Protein 7JPJ (pdb70)

Solvent-accessible surface area: 30310 Å² total

Nearest PDB structures (foldseek):
  7jpj-assembly1_A  TM=1.002E+00  e=7.961E-98  Phaeodactylum tricornutum CCAP 1055/1
  7jpj-assembly1_B  TM=9.972E-01  e=3.267E-89  Phaeodactylum tricornutum CCAP 1055/1
  1knw-assembly1_A  TM=9.071E-01  e=9.488E-40  Escherichia coli
  4xg1-assembly2_C  TM=8.681E-01  e=7.369E-31  Psychromonas ingrahamii 37
  4xg1-assembly1_B  TM=8.598E-01  e=3.328E-30  Psychromonas ingrahamii 37

CATH classification: 3.20.20.10

B-factor: mean 23.47, std 7.59, range [12.26, 101.29]

Structure (mmCIF, N/CA/C/O backbone):
data_7JPJ
#
_entry.id   7JPJ
#
_cell.length_a   85.780
_cell.length_b   86.324
_cell.length_c   127.196
_cell.angle_alpha   90.000
_cell.angle_beta   90.000
_cell.angle_gamma   90.000
#
_symmetry.space_group_name_H-M   'P 21 21 21'
#
loop_
_entity.id
_entity.type
_entity.pdbx_description
1 polymer 'Diaminopimelate decarboxylase'
2 non-polymer D-LYSINE
3 non-polymer 'SULFATE ION'
4 water water
#
loop_
_atom_site.group_PDB
_atom_site.id
_atom_site.type_symbol
_atom_site.label_atom_id
_atom_site.label_alt_id
_atom_site.label_comp_id
_atom_site.label_asym_id
_atom_site.label_entity_id
_atom_site.label_seq_id
_atom_site.pdbx_PDB_ins_code
_atom_site.Cartn_x
_atom_site.Cartn_y
_atom_site.Cartn_z
_atom_site.occupancy
_atom_site.B_iso_or_equiv
_atom_site.auth_seq_id
_atom_site.auth_comp_id
_atom_site.auth_asym_id
_atom_site.auth_atom_id
_atom_site.pdbx_PDB_model_num
ATOM 1 N N . THR A 1 4 ? 28.399 22.348 18.365 1.00 36.82 39 THR A N 1
ATOM 2 C CA . THR A 1 4 ? 27.240 23.130 18.786 1.00 36.29 39 THR A CA 1
ATOM 3 C C . THR A 1 4 ? 27.624 24.114 19.894 1.00 34.96 39 THR A C 1
ATOM 4 O O . THR A 1 4 ? 26.769 24.826 20.433 1.00 34.40 39 THR A O 1
ATOM 8 N N . ASN A 1 5 ? 28.912 24.154 20.228 1.00 27.50 40 ASN A N 1
ATOM 9 C CA . ASN A 1 5 ? 29.393 25.122 21.209 1.00 26.30 40 ASN A CA 1
ATOM 10 C C . ASN A 1 5 ? 29.349 26.522 20.608 1.00 25.69 40 ASN A C 1
ATOM 11 O O . ASN A 1 5 ? 29.806 26.718 19.477 1.00 26.07 40 ASN A O 1
ATOM 16 N N . PRO A 1 6 ? 28.808 27.510 21.317 1.00 24.35 41 PRO A N 1
ATOM 17 C CA . PRO A 1 6 ? 28.780 28.874 20.776 1.00 23.79 41 PRO A CA 1
ATOM 18 C C . PRO A 1 6 ? 30.185 29.409 20.542 1.00 23.49 41 PRO A C 1
ATOM 19 O O . PRO A 1 6 ? 31.076 29.260 21.381 1.00 23.14 41 PRO A O 1
ATOM 23 N N . LEU A 1 7 ? 30.371 30.112 19.431 1.00 23.50 42 LEU A N 1
ATOM 24 C CA . LEU A 1 7 ? 31.723 30.597 19.068 1.00 23.30 42 LEU A CA 1
ATOM 25 C C . LEU A 1 7 ? 31.905 31.976 19.668 1.00 22.33 42 LEU A C 1
ATOM 26 O O . LEU A 1 7 ? 33.023 32.484 19.665 1.00 22.11 42 LEU A O 1
ATOM 31 N N . GLN A 1 8 ? 30.812 32.542 20.146 1.00 23.33 43 GLN A N 1
ATOM 32 C CA . GLN A 1 8 ? 30.877 33.834 20.846 1.00 22.87 43 GLN A CA 1
ATOM 33 C C . GLN A 1 8 ? 29.697 33.883 21.804 1.00 22.81 43 GLN A C 1
ATOM 34 O O . GLN A 1 8 ? 28.913 32.946 21.810 1.00 23.07 43 GLN A O 1
ATOM 40 N N . SER A 1 9 ? 29.584 34.955 22.570 1.00 21.05 44 SER A N 1
ATOM 41 C CA . SER A 1 9 ? 28.410 35.163 23.438 1.00 20.66 44 SER A CA 1
ATOM 42 C C . SER A 1 9 ? 27.480 36.107 22.678 1.00 20.59 44 SER A C 1
ATOM 43 O O . SER A 1 9 ? 27.667 36.253 21.478 1.00 21.05 44 SER A O 1
ATOM 46 N N . ILE A 1 10 ? 26.519 36.727 23.343 1.00 20.31 45 ILE A N 1
ATOM 47 C CA . ILE A 1 10 ? 25.660 37.728 22.650 1.00 20.34 45 ILE A CA 1
ATOM 48 C C . ILE A 1 10 ? 26.534 38.792 21.966 1.00 20.36 45 ILE A C 1
ATOM 49 O O . ILE A 1 10 ? 26.190 39.167 20.836 1.00 20.59 45 ILE A O 1
ATOM 54 N N . PHE A 1 11 ? 27.626 39.246 22.588 1.00 19.30 46 PHE A N 1
ATOM 55 C CA . PHE A 1 11 ? 28.434 40.233 21.881 1.00 19.27 46 PHE A CA 1
ATOM 56 C C . PHE A 1 11 ? 29.930 40.106 22.165 1.00 19.30 46 PHE A C 1
ATOM 57 O O . PHE A 1 11 ? 30.683 41.039 21.857 1.00 19.23 46 PHE A O 1
ATOM 65 N N . LEU A 1 12 ? 30.390 38.981 22.715 1.00 19.66 47 LEU A N 1
ATOM 66 C CA . LEU A 1 12 ? 31.791 38.820 23.101 1.00 19.70 47 LEU A CA 1
ATOM 67 C C . LEU A 1 12 ? 32.367 37.555 22.478 1.00 20.36 47 LEU A C 1
ATOM 68 O O . LEU A 1 12 ? 31.979 36.444 22.852 1.00 20.55 47 LEU A O 1
ATOM 73 N N . THR A 1 13 ? 33.296 37.724 21.541 1.00 21.26 48 THR A N 1
ATOM 74 C CA . THR A 1 13 ? 34.120 36.616 21.089 1.00 21.89 48 THR A CA 1
ATOM 75 C C . THR A 1 13 ? 35.196 36.329 22.133 1.00 21.71 48 THR A C 1
ATOM 76 O O . THR A 1 13 ? 35.436 37.147 23.026 1.00 21.19 48 THR A O 1
ATOM 80 N N . PRO A 1 14 ? 35.846 35.163 22.063 1.00 22.94 49 PRO A N 1
ATOM 81 C CA . PRO A 1 14 ? 36.955 34.907 22.999 1.00 22.96 49 PRO A CA 1
ATOM 82 C C . PRO A 1 14 ? 38.052 35.955 22.932 1.00 22.91 49 PRO A C 1
ATOM 83 O O . PRO A 1 14 ? 38.698 36.226 23.951 1.00 22.85 49 PRO A O 1
ATOM 87 N N . GLU A 1 15 ? 38.280 36.562 21.764 1.00 23.34 50 GLU A N 1
ATOM 88 C CA . GLU A 1 15 ? 39.262 37.638 21.673 1.00 23.34 50 GLU A CA 1
ATOM 89 C C . GLU A 1 15 ? 38.751 38.909 22.343 1.00 23.40 50 GLU A C 1
ATOM 90 O O . GLU A 1 15 ? 39.499 39.584 23.060 1.00 23.66 50 GLU A O 1
ATOM 96 N N . THR A 1 16 ? 37.480 39.251 22.117 1.00 21.87 51 THR A N 1
ATOM 97 C CA . THR A 1 16 ? 36.918 40.456 22.719 1.00 22.29 51 THR A CA 1
ATOM 98 C C . THR A 1 16 ? 36.792 40.325 24.232 1.00 22.80 51 THR A C 1
ATOM 99 O O . THR A 1 16 ? 36.880 41.330 24.948 1.00 23.28 51 THR A O 1
ATOM 103 N N . ALA A 1 17 ? 36.577 39.106 24.734 1.00 21.10 52 ALA A N 1
ATOM 104 C CA . ALA A 1 17 ? 36.467 38.905 26.176 1.00 21.39 52 ALA A CA 1
ATOM 105 C C . ALA A 1 17 ? 37.807 39.138 26.864 1.00 21.74 52 ALA A C 1
ATOM 106 O O . ALA A 1 17 ? 37.883 39.849 27.872 1.00 22.40 52 ALA A O 1
ATOM 108 N N . LYS A 1 18 ? 38.890 38.556 26.364 1.00 21.73 53 LYS A N 1
ATOM 109 C CA . LYS A 1 18 ? 40.221 38.823 26.957 1.00 22.06 53 LYS A CA 1
ATOM 110 C C . LYS A 1 18 ? 40.582 40.302 26.831 1.00 22.54 53 LYS A C 1
ATOM 111 O O . LYS A 1 18 ? 41.250 40.796 27.723 1.00 23.12 53 LYS A O 1
ATOM 117 N N . ALA A 1 19 ? 40.149 40.977 25.769 1.00 21.43 54 ALA A N 1
ATOM 118 C CA . ALA A 1 19 ? 40.447 42.402 25.659 1.00 21.76 54 ALA A CA 1
ATOM 119 C C . ALA A 1 19 ? 39.802 43.192 26.792 1.00 22.60 54 ALA A C 1
ATOM 120 O O . ALA A 1 19 ? 40.398 44.143 27.313 1.00 23.08 54 ALA A O 1
ATOM 122 N N . CYS A 1 20 ? 38.583 42.809 27.189 1.00 19.95 55 CYS A N 1
ATOM 123 C CA . CYS A 1 20 ? 37.922 43.470 28.310 1.00 20.51 55 CYS A CA 1
ATOM 124 C C . CYS A 1 20 ? 38.635 43.180 29.623 1.00 20.92 55 CYS A C 1
ATOM 125 O O . CYS A 1 20 ? 38.830 44.085 30.444 1.00 21.32 55 CYS A O 1
ATOM 128 N N . ILE A 1 21 ? 39.023 41.921 29.841 1.00 20.59 56 ILE A N 1
ATOM 129 C CA . ILE A 1 21 ? 39.676 41.540 31.091 1.00 20.89 56 ILE A CA 1
ATOM 130 C C . ILE A 1 21 ? 40.976 42.313 31.277 1.00 21.28 56 ILE A C 1
ATOM 131 O O . ILE A 1 21 ? 41.285 42.780 32.380 1.00 21.60 56 ILE A O 1
ATOM 136 N N . ASP A 1 22 ? 41.755 42.462 30.203 1.00 23.54 57 ASP A N 1
ATOM 137 C CA . ASP A 1 22 ? 42.983 43.250 30.276 1.00 23.68 57 ASP A CA 1
ATOM 138 C C . ASP A 1 22 ? 42.697 44.711 30.608 1.00 23.99 57 ASP A C 1
ATOM 139 O O . ASP A 1 22 ? 43.446 45.339 31.365 1.00 24.17 57 ASP A O 1
ATOM 144 N N . ALA A 1 23 ? 41.615 45.269 30.058 1.00 21.10 58 ALA A N 1
ATOM 145 C CA . ALA A 1 23 ? 41.296 46.670 30.315 1.00 21.08 58 ALA A CA 1
ATOM 146 C C . ALA A 1 23 ? 40.828 46.892 31.747 1.00 21.01 58 ALA A C 1
ATOM 147 O O . ALA A 1 23 ? 40.992 47.992 32.286 1.00 20.79 58 ALA A O 1
ATOM 149 N N . ALA A 1 24 ? 40.248 45.872 32.376 1.00 20.41 59 ALA A N 1
ATOM 150 C CA . ALA A 1 24 ? 39.729 45.983 33.732 1.00 20.38 59 ALA A CA 1
ATOM 151 C C . ALA A 1 24 ? 40.670 45.409 34.783 1.00 20.52 59 ALA A C 1
ATOM 152 O O . ALA A 1 24 ? 40.356 45.474 35.975 1.00 20.36 59 ALA A O 1
ATOM 154 N N . GLY A 1 25 ? 41.806 44.847 34.376 1.00 20.06 60 GLY A N 1
ATOM 155 C CA . GLY A 1 25 ? 42.760 44.312 35.327 1.00 20.12 60 GLY A CA 1
ATOM 156 C C . GLY A 1 25 ? 42.398 42.975 35.930 1.00 20.31 60 GLY A C 1
ATOM 157 O O . GLY A 1 25 ? 42.919 42.631 36.996 1.00 20.33 60 GLY A O 1
ATOM 158 N N . GLY A 1 26 ? 41.526 42.208 35.288 1.00 19.22 61 GLY A N 1
ATOM 159 C CA . GLY A 1 26 ? 41.136 40.898 35.761 1.00 19.13 61 GLY A CA 1
ATOM 160 C C . GLY A 1 26 ? 39.635 40.777 35.901 1.00 18.85 61 GLY A C 1
ATOM 161 O O . GLY A 1 26 ? 38.878 41.718 35.667 1.00 18.80 61 GLY A O 1
ATOM 162 N N . THR A 1 27 ? 39.207 39.586 36.296 1.00 19.15 62 THR A N 1
ATOM 163 C CA . THR A 1 27 ? 37.806 39.255 36.494 1.00 18.55 62 THR A CA 1
ATOM 164 C C . THR A 1 27 ? 37.433 39.364 37.966 1.00 18.57 62 THR A C 1
ATOM 165 O O . THR A 1 27 ? 38.293 39.261 38.845 1.00 19.06 62 THR A O 1
ATOM 169 N N . PRO A 1 28 ? 36.146 39.591 38.284 1.00 19.13 63 PRO A N 1
ATOM 170 C CA . PRO A 1 28 ? 35.008 39.785 37.377 1.00 18.27 63 PRO A CA 1
ATOM 171 C C . PRO A 1 28 ? 34.872 41.218 36.876 1.00 18.34 63 PRO A C 1
ATOM 172 O O . PRO A 1 28 ? 35.546 42.110 37.391 1.00 18.93 63 PRO A O 1
ATOM 176 N N . LEU A 1 29 ? 34.007 41.432 35.886 1.00 16.92 64 LEU A N 1
ATOM 177 C CA . LEU A 1 29 ? 33.776 42.767 35.352 1.00 16.70 64 LEU A CA 1
ATOM 178 C C . LEU A 1 29 ? 32.447 42.790 34.613 1.00 16.42 64 LEU A C 1
ATOM 179 O O . LEU A 1 29 ? 31.921 41.751 34.208 1.00 16.48 64 LEU A O 1
ATOM 184 N N . TYR A 1 30 ? 31.908 43.995 34.454 1.00 18.70 65 TYR A N 1
ATOM 185 C CA . TYR A 1 30 ? 30.737 44.234 33.623 1.00 17.75 65 TYR A CA 1
ATOM 186 C C . TYR A 1 30 ? 31.197 44.759 32.270 1.00 18.75 65 TYR A C 1
ATOM 187 O O . TYR A 1 30 ? 32.026 45.674 32.204 1.00 19.44 65 TYR A O 1
ATOM 196 N N . ALA A 1 31 ? 30.658 44.184 31.199 1.00 17.27 66 ALA A N 1
ATOM 197 C CA . ALA A 1 31 ? 30.958 44.609 29.840 1.00 17.40 66 ALA A CA 1
ATOM 198 C C . ALA A 1 31 ? 29.689 45.141 29.193 1.00 17.22 66 ALA A C 1
ATOM 199 O O . ALA A 1 31 ? 28.659 44.460 29.190 1.00 17.19 66 ALA A O 1
ATOM 201 N N . TYR A 1 32 ? 29.763 46.358 28.658 1.00 20.50 67 TYR A N 1
ATOM 202 C CA . TYR A 1 32 ? 28.666 46.973 27.924 1.00 20.01 67 TYR A CA 1
ATOM 203 C C . TYR A 1 32 ? 29.102 47.223 26.488 1.00 20.96 67 TYR A C 1
ATOM 204 O O . TYR A 1 32 ? 30.242 47.627 26.238 1.00 21.61 67 TYR A O 1
ATOM 213 N N . SER A 1 33 ? 28.189 46.986 25.548 1.00 19.53 68 SER A N 1
ATOM 214 C CA . SER A 1 33 ? 28.473 47.070 24.120 1.00 19.92 68 SER A CA 1
ATOM 215 C C . SER A 1 33 ? 27.727 48.251 23.513 1.00 19.84 68 SER A C 1
ATOM 216 O O . SER A 1 33 ? 26.498 48.330 23.610 1.00 19.65 68 SER A O 1
ATOM 219 N N . ILE A 1 34 ? 28.475 49.158 22.879 1.00 23.35 69 ILE A N 1
ATOM 220 C CA . ILE A 1 34 ? 27.866 50.305 22.209 1.00 23.14 69 ILE A CA 1
ATOM 221 C C . ILE A 1 34 ? 26.915 49.839 21.111 1.00 23.14 69 ILE A C 1
ATOM 222 O O . ILE A 1 34 ? 25.850 50.432 20.898 1.00 23.02 69 ILE A O 1
ATOM 227 N N . ASP A 1 35 ? 27.278 48.760 20.411 1.00 24.36 70 ASP A N 1
ATOM 228 C CA . ASP A 1 35 ? 26.422 48.217 19.360 1.00 24.21 70 ASP A CA 1
ATOM 229 C C . ASP A 1 35 ? 25.049 47.839 19.903 1.00 24.33 70 ASP A C 1
ATOM 230 O O . ASP A 1 35 ? 24.020 48.172 19.305 1.00 24.39 70 ASP A O 1
ATOM 235 N N . LYS A 1 36 ? 25.015 47.137 21.040 1.00 22.14 71 LYS A N 1
ATOM 236 C CA . LYS A 1 36 ? 23.744 46.707 21.613 1.00 21.89 71 LYS A CA 1
ATOM 237 C C . LYS A 1 36 ? 22.958 47.875 22.201 1.00 21.69 71 LYS A C 1
ATOM 238 O O . LYS A 1 36 ? 21.725 47.815 22.273 1.00 21.52 71 LYS A O 1
ATOM 244 N N . LEU A 1 37 ? 23.643 48.938 22.628 1.00 21.74 72 LEU A N 1
ATOM 245 C CA . LEU A 1 37 ? 22.933 50.123 23.098 1.00 21.41 72 LEU A CA 1
ATOM 246 C C . LEU A 1 37 ? 22.280 50.876 21.946 1.00 22.01 72 LEU A C 1
ATOM 247 O O . LEU A 1 37 ? 21.205 51.462 22.119 1.00 21.79 72 LEU A O 1
ATOM 252 N N . GLU A 1 38 ? 22.911 50.868 20.769 1.00 23.99 73 GLU A N 1
ATOM 253 C CA . GLU A 1 38 ? 22.365 51.589 19.624 1.00 24.08 73 GLU A CA 1
ATOM 254 C C . GLU A 1 38 ? 21.106 50.918 19.090 1.00 24.25 73 GLU A C 1
ATOM 255 O O . GLU A 1 38 ? 20.158 51.600 18.685 1.00 24.33 73 GLU A O 1
ATOM 261 N N . GLU A 1 39 ? 21.085 49.582 19.071 1.00 23.01 74 GLU A N 1
ATOM 262 C CA . GLU A 1 39 ? 19.898 48.862 18.617 1.00 23.40 74 GLU A CA 1
ATOM 263 C C . GLU A 1 39 ? 18.693 49.167 19.495 1.00 23.38 74 GLU A C 1
ATOM 264 O O . GLU A 1 39 ? 17.588 49.388 18.988 1.00 23.83 74 GLU A O 1
ATOM 270 N N . ALA A 1 40 ? 18.884 49.179 20.816 1.00 21.20 75 ALA A N 1
ATOM 271 C CA . ALA A 1 40 ? 17.768 49.439 21.718 1.00 20.75 75 ALA A CA 1
ATOM 272 C C . ALA A 1 40 ? 17.324 50.893 21.639 1.00 20.77 75 ALA A C 1
ATOM 273 O O . ALA A 1 40 ? 16.120 51.181 21.642 1.00 20.91 75 ALA A O 1
ATOM 275 N N . ALA A 1 41 ? 18.280 51.821 21.563 1.00 19.61 76 ALA A N 1
ATOM 276 C CA . ALA A 1 41 ? 17.939 53.236 21.463 1.00 19.53 76 ALA A CA 1
ATOM 277 C C . ALA A 1 41 ? 17.129 53.515 20.204 1.00 20.40 76 ALA A C 1
ATOM 278 O O . ALA A 1 41 ? 16.097 54.194 20.252 1.00 20.35 76 ALA A O 1
ATOM 280 N N . ASP A 1 42 ? 17.582 52.987 19.064 1.00 20.96 77 ASP A N 1
ATOM 281 C CA . ASP A 1 42 ? 16.860 53.190 17.812 1.00 21.23 77 ASP A CA 1
ATOM 282 C C . ASP A 1 42 ? 15.492 52.518 17.844 1.00 21.80 77 ASP A C 1
ATOM 283 O O . ASP A 1 42 ? 14.508 53.079 17.350 1.00 22.00 77 ASP A O 1
ATOM 288 N N . ALA A 1 43 ? 15.410 51.317 18.423 1.00 19.48 78 ALA A N 1
ATOM 289 C CA . ALA A 1 43 ? 14.131 50.621 18.496 1.00 19.78 78 ALA A CA 1
ATOM 290 C C . ALA A 1 43 ? 13.122 51.386 19.341 1.00 19.40 78 ALA A C 1
ATOM 291 O O . ALA A 1 43 ? 11.919 51.339 19.062 1.00 19.73 78 ALA A O 1
ATOM 293 N N . CYS A 1 44 ? 13.583 52.093 20.375 1.00 20.55 79 CYS A N 1
ATOM 294 C CA . CYS A 1 44 ? 12.663 52.855 21.212 1.00 20.24 79 CYS A CA 1
ATOM 295 C C . CYS A 1 44 ? 12.294 54.186 20.572 1.00 20.40 79 CYS A C 1
ATOM 296 O O . CYS A 1 44 ? 11.134 54.606 20.636 1.00 20.60 79 CYS A O 1
ATOM 299 N N . LEU A 1 45 ? 13.262 54.863 19.949 1.00 18.55 80 LEU A N 1
ATOM 300 C CA . LEU A 1 45 ? 12.973 56.101 19.235 1.00 18.65 80 LEU A CA 1
ATOM 301 C C . LEU A 1 45 ? 12.067 55.885 18.030 1.00 19.25 80 LEU A C 1
ATOM 302 O O . LEU A 1 45 ? 11.540 56.864 17.489 1.00 19.37 80 LEU A O 1
ATOM 307 N N . ALA A 1 46 ? 11.875 54.636 17.600 1.00 19.32 81 ALA A N 1
ATOM 308 C CA . ALA A 1 46 ? 10.976 54.296 16.508 1.00 19.85 81 ALA A CA 1
ATOM 309 C C . ALA A 1 46 ? 9.612 53.826 17.003 1.00 20.16 81 ALA A C 1
ATOM 310 O O . ALA A 1 46 ? 8.855 53.220 16.237 1.00 20.62 81 ALA A O 1
ATOM 312 N N . PHE A 1 47 ? 9.291 54.088 18.267 1.00 21.62 82 PHE A N 1
ATOM 313 C CA . PHE A 1 47 ? 8.015 53.668 18.828 1.00 21.87 82 PHE A CA 1
ATOM 314 C C . PHE A 1 47 ? 6.872 54.388 18.118 1.00 22.06 82 PHE A C 1
ATOM 315 O O . PHE A 1 47 ? 6.937 55.612 17.933 1.00 21.81 82 PHE A O 1
ATOM 323 N N . PRO A 1 48 ? 5.825 53.678 17.702 1.00 22.49 83 PRO A N 1
ATOM 324 C CA . PRO A 1 48 ? 4.706 54.342 17.019 1.00 22.63 83 PRO A CA 1
ATOM 325 C C . PRO A 1 48 ? 4.019 55.353 17.929 1.00 22.45 83 PRO A C 1
ATOM 326 O O . PRO A 1 48 ? 3.634 55.039 19.058 1.00 22.33 83 PRO A O 1
ATOM 330 N N . ASN A 1 49 ? 3.871 56.578 17.427 1.00 20.49 84 ASN A N 1
ATOM 331 C CA . ASN A 1 49 ? 3.233 57.653 18.174 1.00 21.08 84 ASN A CA 1
ATOM 332 C C . ASN A 1 49 ? 2.332 58.448 17.242 1.00 22.17 84 ASN A C 1
ATOM 333 O O . ASN A 1 49 ? 2.560 58.504 16.031 1.00 22.71 84 ASN A O 1
ATOM 338 N N . ALA A 1 50 ? 1.304 59.068 17.820 1.00 20.51 85 ALA A N 1
ATOM 339 C CA . ALA A 1 50 ? 0.339 59.824 17.033 1.00 21.79 85 ALA A CA 1
ATOM 340 C C . ALA A 1 50 ? 0.738 61.289 16.887 1.00 22.06 85 ALA A C 1
ATOM 341 O O . ALA A 1 50 ? 0.755 61.821 15.772 1.00 23.25 85 ALA A O 1
ATOM 343 N N . TYR A 1 51 ? 1.074 61.950 17.997 1.00 20.64 86 TYR A N 1
ATOM 344 C CA . TYR A 1 51 ? 1.323 63.387 17.993 1.00 21.09 86 TYR A CA 1
ATOM 345 C C . TYR A 1 51 ? 2.620 63.743 18.711 1.00 20.10 86 TYR A C 1
ATOM 346 O O . TYR A 1 51 ? 2.760 64.857 19.227 1.00 20.22 86 TYR A O 1
ATOM 355 N N . GLY A 1 52 ? 3.577 62.817 18.756 1.00 21.31 87 GLY A N 1
ATOM 356 C CA . GLY A 1 52 ? 4.852 63.101 19.389 1.00 20.52 87 GLY A CA 1
ATOM 357 C C . GLY A 1 52 ? 5.264 62.096 20.446 1.00 19.96 87 GLY A C 1
ATOM 358 O O . GLY A 1 52 ? 4.429 61.615 21.220 1.00 20.01 87 GLY A O 1
ATOM 359 N N . LEU A 1 53 ? 6.559 61.783 20.499 1.00 19.90 88 LEU A N 1
ATOM 360 C CA . LEU A 1 53 ? 7.092 60.770 21.397 1.00 18.82 88 LEU A CA 1
ATOM 361 C C . LEU A 1 53 ? 8.313 61.304 22.131 1.00 18.29 88 LEU A C 1
ATOM 362 O O . LEU A 1 53 ? 9.111 62.056 21.565 1.00 18.86 88 LEU A O 1
ATOM 367 N N . THR A 1 54 ? 8.445 60.915 23.399 1.00 19.70 89 THR A N 1
ATOM 368 C CA . THR A 1 54 ? 9.645 61.153 24.189 1.00 19.00 89 THR A CA 1
ATOM 369 C C . THR A 1 54 ? 10.032 59.853 24.874 1.00 18.57 89 THR A C 1
ATOM 370 O O . THR A 1 54 ? 9.191 59.217 25.516 1.00 18.42 89 THR A O 1
ATOM 374 N N . VAL A 1 55 ? 11.294 59.462 24.741 1.00 17.57 90 VAL A N 1
ATOM 375 C CA . VAL A 1 55 ? 11.815 58.259 25.379 1.00 17.17 90 VAL A CA 1
ATOM 376 C C . VAL A 1 55 ? 12.634 58.678 26.591 1.00 16.62 90 VAL A C 1
ATOM 377 O O . VAL A 1 55 ? 13.585 59.460 26.469 1.00 16.76 90 VAL A O 1
ATOM 381 N N . ARG A 1 56 ? 12.270 58.160 27.761 1.00 19.92 91 ARG A N 1
ATOM 382 C CA . ARG A 1 56 ? 12.997 58.404 28.999 1.00 19.48 91 ARG A CA 1
ATOM 383 C C . ARG A 1 56 ? 13.696 57.124 29.434 1.00 19.15 91 ARG A C 1
ATOM 384 O O . ARG A 1 56 ? 13.071 56.061 29.491 1.00 18.11 91 ARG A O 1
ATOM 392 N N . TYR A 1 57 ? 14.985 57.227 29.740 1.00 17.82 92 TYR A N 1
ATOM 393 C CA . TYR A 1 57 ? 15.729 56.089 30.264 1.00 17.80 92 TYR A CA 1
ATOM 394 C C . TYR A 1 57 ? 15.526 56.004 31.772 1.00 17.33 92 TYR A C 1
ATOM 395 O O . TYR A 1 57 ? 15.800 56.967 32.495 1.00 17.79 92 TYR A O 1
ATOM 404 N N . ALA A 1 58 ? 15.041 54.858 32.241 1.00 17.65 93 ALA A N 1
ATOM 405 C CA . ALA A 1 58 ? 14.897 54.591 33.671 1.00 16.78 93 ALA A CA 1
ATOM 406 C C . ALA A 1 58 ? 16.272 54.228 34.218 1.00 18.34 93 ALA A C 1
ATOM 407 O O . ALA A 1 58 ? 16.646 53.057 34.291 1.00 18.36 93 ALA A O 1
ATOM 409 N N . MET A 1 59 ? 17.034 55.250 34.620 1.00 17.26 94 MET A N 1
ATOM 410 C CA . MET A 1 59 ? 18.443 55.056 34.950 1.00 18.71 94 MET A CA 1
ATOM 411 C C . MET A 1 59 ? 18.659 54.125 36.134 1.00 18.35 94 MET A C 1
ATOM 412 O O . MET A 1 59 ? 19.797 53.691 36.352 1.00 18.74 94 MET A O 1
ATOM 417 N N . LYS A 1 60 ? 17.610 53.816 36.903 1.00 20.60 95 LYS A N 1
ATOM 418 C CA . LYS A 1 60 ? 17.744 52.877 38.012 1.00 20.33 95 LYS A CA 1
ATOM 419 C C . LYS A 1 60 ? 18.218 51.505 37.552 1.00 20.94 95 LYS A C 1
ATOM 420 O O . LYS A 1 60 ? 18.706 50.722 38.373 1.00 21.16 95 LYS A O 1
ATOM 426 N N . ALA A 1 61 ? 18.089 51.198 36.259 1.00 18.70 96 ALA A N 1
ATOM 427 C CA . ALA A 1 61 ? 18.527 49.909 35.743 1.00 18.70 96 ALA A CA 1
ATOM 428 C C . ALA A 1 61 ? 20.039 49.846 35.564 1.00 19.24 96 ALA A C 1
ATOM 429 O O . ALA A 1 61 ? 20.626 48.767 35.695 1.00 19.39 96 ALA A O 1
ATOM 431 N N . CYS A 1 62 ? 20.679 50.981 35.266 1.00 19.48 97 CYS A N 1
ATOM 432 C CA . CYS A 1 62 ? 22.128 51.079 35.118 1.00 19.48 97 CYS A CA 1
ATOM 433 C C . CYS A 1 62 ? 22.557 52.542 35.085 1.00 19.65 97 CYS A C 1
ATOM 434 O O . CYS A 1 62 ? 22.411 53.211 34.053 1.00 19.45 97 CYS A O 1
ATOM 437 N N . PRO A 1 63 ? 23.112 53.068 36.183 1.00 18.88 98 PRO A N 1
ATOM 438 C CA . PRO A 1 63 ? 23.312 54.520 36.283 1.00 19.13 98 PRO A CA 1
ATOM 439 C C . PRO A 1 63 ? 24.699 55.015 35.895 1.00 19.01 98 PRO A C 1
ATOM 440 O O . PRO A 1 63 ? 25.042 56.156 36.217 1.00 19.57 98 PRO A O 1
ATOM 444 N N . ASN A 1 64 ? 25.498 54.198 35.210 1.00 18.38 99 ASN A N 1
ATOM 445 C CA . ASN A 1 64 ? 26.834 54.635 34.817 1.00 18.49 99 ASN A CA 1
ATOM 446 C C . ASN A 1 64 ? 26.761 55.867 33.922 1.00 18.71 99 ASN A C 1
ATOM 447 O O . ASN A 1 64 ? 25.917 55.959 33.026 1.00 18.41 99 ASN A O 1
ATOM 452 N N . ALA A 1 65 ? 27.667 56.818 34.170 1.00 18.61 100 ALA A N 1
ATOM 453 C CA . ALA A 1 65 ? 27.592 58.113 33.501 1.00 18.98 100 ALA A CA 1
ATOM 454 C C . ALA A 1 65 ? 27.767 57.980 31.994 1.00 18.94 100 ALA A C 1
ATOM 455 O O . ALA A 1 65 ? 27.133 58.710 31.222 1.00 18.91 100 ALA A O 1
ATOM 457 N N . SER A 1 66 ? 28.622 57.053 31.554 1.00 17.66 101 SER A N 1
ATOM 458 C CA . SER A 1 66 ? 28.800 56.840 30.122 1.00 18.50 101 SER A CA 1
ATOM 459 C C . SER A 1 66 ? 27.494 56.415 29.462 1.00 17.62 101 SER A C 1
ATOM 460 O O . SER A 1 66 ? 27.175 56.864 28.355 1.00 17.97 101 SER A O 1
ATOM 463 N N . ILE A 1 67 ? 26.723 55.551 30.124 1.00 18.77 102 ILE A N 1
ATOM 464 C CA . ILE A 1 67 ? 25.414 55.180 29.593 1.00 18.35 102 ILE A CA 1
ATOM 465 C C . ILE A 1 67 ? 24.503 56.400 29.533 1.00 18.16 102 ILE A C 1
ATOM 466 O O . ILE A 1 67 ? 23.784 56.612 28.548 1.00 18.10 102 ILE A O 1
ATOM 471 N N . LEU A 1 68 ? 24.524 57.227 30.582 1.00 17.59 103 LEU A N 1
ATOM 472 C CA . LEU A 1 68 ? 23.742 58.459 30.569 1.00 17.71 103 LEU A CA 1
ATOM 473 C C . LEU A 1 68 ? 24.196 59.381 29.446 1.00 18.05 103 LEU A C 1
ATOM 474 O O . LEU A 1 68 ? 23.371 59.946 28.720 1.00 17.99 103 LEU A O 1
ATOM 479 N N . LYS A 1 69 ? 25.511 59.546 29.292 1.00 18.31 104 LYS A N 1
ATOM 480 C CA . LYS A 1 69 ? 26.026 60.418 28.242 1.00 18.85 104 LYS A CA 1
ATOM 481 C C . LYS A 1 69 ? 25.665 59.891 26.858 1.00 18.88 104 LYS A C 1
ATOM 482 O O . LYS A 1 69 ? 25.376 60.673 25.944 1.00 19.36 104 LYS A O 1
ATOM 488 N N . TYR A 1 70 ? 25.668 58.566 26.685 1.00 18.47 105 TYR A N 1
ATOM 489 C CA . TYR A 1 70 ? 25.359 58.000 25.376 1.00 19.08 105 TYR A CA 1
ATOM 490 C C . TYR A 1 70 ? 23.890 58.200 25.021 1.00 18.46 105 TYR A C 1
ATOM 491 O O . TYR A 1 70 ? 23.564 58.625 23.906 1.00 19.00 105 TYR A O 1
ATOM 500 N N . PHE A 1 71 ? 22.986 57.876 25.949 1.00 19.25 106 PHE A N 1
ATOM 501 C CA . PHE A 1 71 ? 21.563 58.057 25.683 1.00 18.52 106 PHE A CA 1
ATOM 502 C C . PHE A 1 71 ? 21.202 59.529 25.540 1.00 18.59 106 PHE A C 1
ATOM 503 O O . PHE A 1 71 ? 20.226 59.862 24.860 1.00 18.57 106 PHE A O 1
ATOM 511 N N . HIS A 1 72 ? 21.969 60.424 26.165 1.00 18.33 107 HIS A N 1
ATOM 512 C CA . HIS A 1 72 ? 21.722 61.848 25.968 1.00 18.58 107 HIS A CA 1
ATOM 513 C C . HIS A 1 72 ? 22.074 62.272 24.547 1.00 19.15 107 HIS A C 1
ATOM 514 O O . HIS A 1 72 ? 21.346 63.060 23.930 1.00 19.43 107 HIS A O 1
ATOM 521 N N . SER A 1 73 ? 23.181 61.755 24.008 1.00 18.87 108 SER A N 1
ATOM 522 C CA . SER A 1 73 ? 23.560 62.063 22.634 1.00 19.34 108 SER A CA 1
ATOM 523 C C . SER A 1 73 ? 22.546 61.542 21.624 1.00 20.51 108 SER A C 1
ATOM 524 O O . SER A 1 73 ? 22.511 62.029 20.488 1.00 21.29 108 SER A O 1
ATOM 527 N N . LYS A 1 74 ? 21.728 60.562 22.007 1.00 20.76 109 LYS A N 1
ATOM 528 C CA . LYS A 1 74 ? 20.677 60.035 21.149 1.00 21.68 109 LYS A CA 1
ATOM 529 C C . LYS A 1 74 ? 19.332 60.713 21.382 1.00 23.30 109 LYS A C 1
ATOM 530 O O . LYS A 1 74 ? 18.314 60.220 20.888 1.00 24.50 109 LYS A O 1
ATOM 536 N N . ASN A 1 75 ? 19.313 61.824 22.123 1.00 20.74 110 ASN A N 1
ATOM 537 C CA . ASN A 1 75 ? 18.093 62.578 22.431 1.00 21.86 110 ASN A CA 1
ATOM 538 C C . ASN A 1 75 ? 17.092 61.751 23.233 1.00 22.04 110 ASN A C 1
ATOM 539 O O . ASN A 1 75 ? 15.877 61.916 23.089 1.00 22.90 110 ASN A O 1
ATOM 544 N N . ILE A 1 76 ? 17.594 60.864 24.088 1.00 18.93 111 ILE A N 1
ATOM 545 C CA . ILE A 1 76 ? 16.772 60.112 25.029 1.00 18.52 111 ILE A CA 1
ATOM 546 C C . ILE A 1 76 ? 16.874 60.787 26.389 1.00 18.55 111 ILE A C 1
ATOM 547 O O . ILE A 1 76 ? 17.977 61.094 26.857 1.00 18.52 111 ILE A O 1
ATOM 552 N N . HIS A 1 77 ? 15.730 61.028 27.020 1.00 18.66 112 HIS A N 1
ATOM 553 C CA . HIS A 1 77 ? 15.691 61.741 28.287 1.00 18.36 112 HIS A CA 1
ATOM 554 C C . HIS A 1 77 ? 15.879 60.756 29.443 1.00 17.51 112 HIS A C 1
ATOM 555 O O . HIS A 1 77 ? 16.180 59.576 29.242 1.00 17.06 112 HIS A O 1
ATOM 562 N N . VAL A 1 78 ? 15.705 61.231 30.675 1.00 18.39 113 VAL A N 1
ATOM 563 C CA . VAL A 1 78 ? 15.993 60.448 31.872 1.00 17.92 113 VAL A CA 1
ATOM 564 C C . VAL A 1 78 ? 14.770 60.455 32.781 1.00 18.05 113 VAL A C 1
ATOM 565 O O . VAL A 1 78 ? 14.161 61.508 33.003 1.00 18.62 113 VAL A O 1
ATOM 569 N N . ASP A 1 79 ? 14.409 59.276 33.297 1.00 19.35 114 ASP A N 1
ATOM 570 C CA . ASP A 1 79 ? 13.394 59.120 34.336 1.00 19.89 114 ASP A CA 1
ATOM 571 C C . ASP A 1 79 ? 14.096 58.710 35.628 1.00 19.21 114 ASP A C 1
ATOM 572 O O . ASP A 1 79 ? 14.645 57.606 35.719 1.00 18.26 114 ASP A O 1
ATOM 577 N N . ALA A 1 80 ? 14.066 59.592 36.625 1.00 19.56 115 ALA A N 1
ATOM 578 C CA . ALA A 1 80 ? 14.803 59.397 37.866 1.00 18.65 115 ALA A CA 1
ATOM 579 C C . ALA A 1 80 ? 13.885 58.876 38.965 1.00 19.51 115 ALA A C 1
ATOM 580 O O . ALA A 1 80 ? 12.717 59.265 39.051 1.00 20.69 115 ALA A O 1
ATOM 582 N N . SER A 1 81 ? 14.430 58.000 39.812 1.00 19.53 116 SER A N 1
ATOM 583 C CA . SER A 1 81 ? 13.669 57.356 40.873 1.00 20.19 116 SER A CA 1
ATOM 584 C C . SER A 1 81 ? 13.848 58.015 42.234 1.00 20.50 116 SER A C 1
ATOM 585 O O . SER A 1 81 ? 13.165 57.622 43.186 1.00 21.28 116 SER A O 1
ATOM 588 N N . SER A 1 82 ? 14.754 58.981 42.356 1.00 19.38 117 SER A N 1
ATOM 589 C CA . SER A 1 82 ? 14.963 59.676 43.617 1.00 19.49 117 SER A CA 1
ATOM 590 C C . SER A 1 82 ? 15.717 60.963 43.334 1.00 19.14 117 SER A C 1
ATOM 591 O O . SER A 1 82 ? 16.279 61.148 42.251 1.00 19.03 117 SER A O 1
ATOM 594 N N . GLY A 1 83 ? 15.721 61.854 44.326 1.00 18.21 118 GLY A N 1
ATOM 595 C CA . GLY A 1 83 ? 16.490 63.078 44.203 1.00 18.71 118 GLY A CA 1
ATOM 596 C C . GLY A 1 83 ? 17.968 62.836 43.998 1.00 18.37 118 GLY A C 1
ATOM 597 O O . GLY A 1 83 ? 18.662 63.701 43.454 1.00 18.70 118 GLY A O 1
ATOM 598 N N . PHE A 1 84 ? 18.465 61.671 44.420 1.00 19.58 119 PHE A N 1
ATOM 599 C CA . PHE A 1 84 ? 19.868 61.341 44.209 1.00 18.67 119 PHE A CA 1
ATOM 600 C C . PHE A 1 84 ? 20.148 61.040 42.743 1.00 18.37 119 PHE A C 1
ATOM 601 O O . PHE A 1 84 ? 21.165 61.483 42.195 1.00 18.51 119 PHE A O 1
ATOM 609 N N . GLU A 1 85 ? 19.255 60.292 42.090 1.00 18.63 120 GLU A N 1
ATOM 610 C CA . GLU A 1 85 ? 19.411 60.040 40.663 1.00 18.38 120 GLU A CA 1
ATOM 611 C C . GLU A 1 85 ? 19.295 61.326 39.856 1.00 19.02 120 GLU A C 1
ATOM 612 O O . GLU A 1 85 ? 19.945 61.464 38.813 1.00 18.64 120 GLU A O 1
ATOM 618 N N . VAL A 1 86 ? 18.477 62.275 40.317 1.00 18.33 121 VAL A 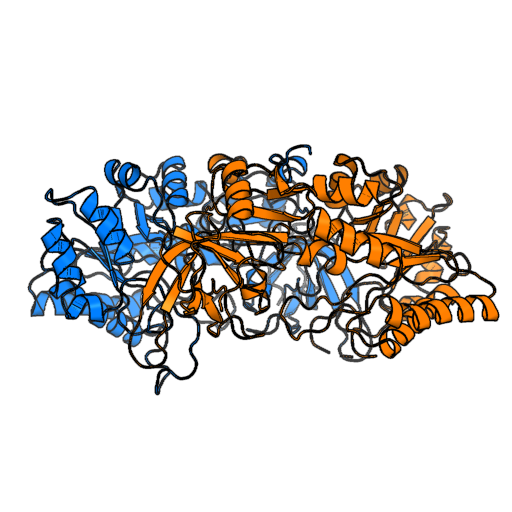N 1
ATOM 619 C CA . VAL A 1 86 ? 18.391 63.569 39.646 1.00 18.83 121 VAL A CA 1
ATOM 620 C C . VAL A 1 86 ? 19.738 64.275 39.700 1.00 18.51 121 VAL A C 1
ATOM 621 O O . VAL A 1 86 ? 20.266 64.726 38.677 1.00 18.69 121 VAL A O 1
ATOM 625 N N . ARG A 1 87 ? 20.319 64.371 40.899 1.00 20.29 122 ARG A N 1
ATOM 626 C CA . ARG A 1 87 ? 21.620 65.014 41.045 1.00 20.53 122 ARG A CA 1
ATOM 627 C C . ARG A 1 87 ? 22.720 64.215 40.360 1.00 20.08 122 ARG A C 1
ATOM 628 O O . ARG A 1 87 ? 23.722 64.791 39.922 1.00 20.42 122 ARG A O 1
ATOM 636 N N . ARG A 1 88 ? 22.555 62.896 40.257 1.00 19.72 123 ARG A N 1
ATOM 637 C CA . ARG A 1 88 ? 23.551 62.073 39.579 1.00 19.36 123 ARG A CA 1
ATOM 638 C C . ARG A 1 88 ? 23.525 62.309 38.072 1.00 19.42 123 ARG A C 1
ATOM 639 O O . ARG A 1 88 ? 24.576 62.470 37.440 1.00 19.59 123 ARG A O 1
ATOM 647 N N . ALA A 1 89 ? 22.326 62.336 37.479 1.00 19.25 124 ALA A N 1
ATOM 648 C CA . ALA A 1 89 ? 22.215 62.540 36.038 1.00 19.41 124 ALA A CA 1
ATOM 649 C C . ALA A 1 89 ? 22.742 63.903 35.625 1.00 20.07 124 ALA A C 1
ATOM 650 O O . ALA A 1 89 ? 23.316 64.045 34.539 1.00 20.16 124 ALA A O 1
ATOM 652 N N . MET A 1 90 ? 22.559 64.916 36.472 1.00 19.71 125 MET A N 1
ATOM 653 C CA . MET A 1 90 ? 23.064 66.240 36.138 1.00 20.39 125 MET A CA 1
ATOM 654 C C . MET A 1 90 ? 24.584 66.282 36.191 1.00 20.48 125 MET A C 1
ATOM 655 O O . MET A 1 90 ? 25.203 67.111 35.515 1.00 21.04 125 MET A O 1
ATOM 660 N N . ASP A 1 91 ? 25.203 65.393 36.974 1.00 21.76 126 ASP A N 1
ATOM 661 C CA . ASP A 1 91 ? 26.659 65.307 36.983 1.00 21.91 126 ASP A CA 1
ATOM 662 C C . ASP A 1 91 ? 27.195 64.745 35.673 1.00 21.64 126 ASP A C 1
ATOM 663 O O . ASP A 1 91 ? 28.305 65.098 35.258 1.00 21.95 126 ASP A O 1
ATOM 668 N N . ALA A 1 92 ? 26.426 63.880 35.008 1.00 20.36 127 ALA A N 1
ATOM 669 C CA . ALA A 1 92 ? 26.826 63.291 33.735 1.00 20.25 127 ALA A CA 1
ATOM 670 C C . ALA A 1 92 ? 26.557 64.202 32.544 1.00 20.75 127 ALA A C 1
ATOM 671 O O . ALA A 1 92 ? 26.803 63.793 31.403 1.00 20.56 127 ALA A O 1
ATOM 673 N N . GLY A 1 93 ? 26.061 65.416 32.776 1.00 19.18 128 GLY A N 1
ATOM 674 C CA . GLY A 1 93 ? 25.797 66.360 31.713 1.00 19.73 128 GLY A CA 1
ATOM 675 C C . GLY A 1 93 ? 24.361 66.426 31.246 1.00 19.63 128 GLY A C 1
ATOM 676 O O . GLY A 1 93 ? 24.066 67.191 30.321 1.00 20.13 128 GLY A O 1
ATOM 677 N N . VAL A 1 94 ? 23.465 65.655 31.843 1.00 19.41 129 VAL A N 1
ATOM 678 C CA . VAL A 1 94 ? 22.059 65.702 31.429 1.00 19.40 129 VAL A CA 1
ATOM 679 C C . VAL A 1 94 ? 21.442 67.010 31.914 1.00 20.12 129 VAL A C 1
ATOM 680 O O . VAL A 1 94 ? 21.521 67.318 33.117 1.00 20.24 129 VAL A O 1
ATOM 684 N N . PRO A 1 95 ? 20.849 67.815 31.034 1.00 19.66 130 PRO A N 1
ATOM 685 C CA . PRO A 1 95 ? 20.184 69.037 31.493 1.00 20.46 130 PRO A CA 1
ATOM 686 C C . PRO A 1 95 ? 18.978 68.708 32.356 1.00 20.27 130 PRO A C 1
ATOM 687 O O . PRO A 1 95 ? 18.366 67.644 32.229 1.00 19.63 130 PRO A O 1
ATOM 691 N N . ALA A 1 96 ? 18.641 69.647 33.243 1.00 20.88 131 ALA A N 1
ATOM 692 C CA . ALA A 1 96 ? 17.575 69.407 34.211 1.00 20.85 131 ALA A CA 1
ATOM 693 C C . ALA A 1 96 ? 16.238 69.153 33.525 1.00 21.47 131 ALA A C 1
ATOM 694 O O . ALA A 1 96 ? 15.467 68.288 33.958 1.00 21.73 131 ALA A O 1
ATOM 696 N N . GLU A 1 97 ? 15.948 69.889 32.450 1.00 21.64 132 GLU A N 1
ATOM 697 C CA . GLU A 1 97 ? 14.662 69.763 31.771 1.00 22.44 132 GLU A CA 1
ATOM 698 C C . GLU A 1 97 ? 14.450 68.381 31.165 1.00 22.58 132 GLU A C 1
ATOM 699 O O . GLU A 1 97 ? 13.303 68.002 30.902 1.00 23.15 132 GLU A O 1
ATOM 705 N N . ASN A 1 98 ? 15.520 67.626 30.928 1.00 20.69 133 ASN A N 1
ATOM 706 C CA . ASN A 1 98 ? 15.408 66.282 30.380 1.00 20.96 133 ASN A CA 1
ATOM 707 C C . ASN A 1 98 ? 15.168 65.228 31.452 1.00 20.89 133 ASN A C 1
ATOM 708 O O . ASN A 1 98 ? 15.075 64.041 31.121 1.00 21.09 133 ASN A O 1
ATOM 713 N N . ILE A 1 99 ? 15.063 65.625 32.716 1.00 19.65 134 ILE A N 1
ATOM 714 C CA . ILE A 1 99 ? 14.863 64.702 33.825 1.00 19.11 134 ILE A CA 1
ATOM 715 C C . ILE A 1 99 ? 13.448 64.876 34.354 1.00 19.51 134 ILE A C 1
ATOM 716 O O . ILE A 1 99 ? 12.982 66.007 34.537 1.00 20.32 134 ILE A O 1
ATOM 721 N N . SER A 1 100 ? 12.765 63.759 34.589 1.00 19.82 135 SER A N 1
ATOM 722 C CA . SER A 1 100 ? 11.501 63.739 35.309 1.00 20.18 135 SER A CA 1
ATOM 723 C C . SER A 1 100 ? 11.665 62.876 36.553 1.00 20.17 135 SER A C 1
ATOM 724 O O . SER A 1 100 ? 12.341 61.843 36.516 1.00 20.07 135 SER A O 1
ATOM 727 N N . LEU A 1 101 ? 11.053 63.303 37.656 1.00 20.58 136 LEU A N 1
ATOM 728 C CA . LEU A 1 101 ? 11.232 62.661 38.957 1.00 20.60 136 LEU A CA 1
ATOM 729 C C . LEU A 1 101 ? 9.938 61.969 39.374 1.00 20.93 136 LEU A C 1
ATOM 730 O O . LEU A 1 101 ? 8.922 62.629 39.620 1.00 20.97 136 LEU A O 1
ATOM 735 N N . SER A 1 102 ? 9.983 60.641 39.453 1.00 21.52 137 SER A N 1
ATOM 736 C CA . SER A 1 102 ? 8.897 59.826 39.989 1.00 21.63 137 SER A CA 1
ATOM 737 C C . SER A 1 102 ? 9.491 58.956 41.089 1.00 22.18 137 SER A C 1
ATOM 738 O O . SER A 1 102 ? 10.216 57.998 40.801 1.00 22.04 137 SER A O 1
ATOM 741 N N . THR A 1 103 ? 9.190 59.287 42.343 1.00 21.42 138 THR A N 1
ATOM 742 C CA . THR A 1 103 ? 9.876 58.683 43.473 1.00 21.77 138 THR A CA 1
ATOM 743 C C . THR A 1 103 ? 8.874 58.291 44.549 1.00 22.09 138 THR A C 1
ATOM 744 O O . THR A 1 103 ? 7.799 58.883 44.669 1.00 21.93 138 THR A O 1
ATOM 748 N N . GLN A 1 104 ? 9.239 57.267 45.325 1.00 21.73 139 GLN A N 1
ATOM 749 C CA . GLN A 1 104 ? 8.497 56.914 46.527 1.00 21.99 139 GLN A CA 1
ATOM 750 C C . GLN A 1 104 ? 8.814 57.839 47.692 1.00 22.29 139 GLN A C 1
ATOM 751 O O . GLN A 1 104 ? 8.013 57.937 48.626 1.00 22.43 139 GLN A O 1
ATOM 757 N N . GLU A 1 105 ? 9.958 58.520 47.650 1.00 22.26 140 GLU A N 1
ATOM 758 C CA . GLU A 1 105 ? 10.439 59.364 48.743 1.00 22.19 140 GLU A CA 1
ATOM 759 C C . GLU A 1 105 ? 10.803 60.726 48.160 1.00 21.80 140 GLU A C 1
ATOM 760 O O . GLU A 1 105 ? 11.865 60.884 47.549 1.00 21.18 140 GLU A O 1
ATOM 766 N N . LEU A 1 106 ? 9.923 61.700 48.338 1.00 23.95 141 LEU A N 1
ATOM 767 C CA . LEU A 1 106 ? 10.192 63.050 47.854 1.00 23.63 141 LEU A CA 1
ATOM 768 C C . LEU A 1 106 ? 11.343 63.654 48.649 1.00 23.30 141 LEU A C 1
ATOM 769 O O . LEU A 1 106 ? 11.239 63.772 49.876 1.00 23.65 141 LEU A O 1
ATOM 774 N N . PRO A 1 107 ? 12.446 64.039 48.010 1.00 26.16 142 PRO A N 1
ATOM 775 C CA . PRO A 1 107 ? 13.594 64.546 48.769 1.00 25.48 142 PRO A CA 1
ATOM 776 C C . PRO A 1 107 ? 13.294 65.887 49.417 1.00 25.75 142 PRO A C 1
ATOM 777 O O . PRO A 1 107 ? 12.453 66.660 48.950 1.00 26.21 142 PRO A O 1
ATOM 781 N N . GLU A 1 108 ? 14.007 66.162 50.514 1.00 32.52 143 GLU A N 1
ATOM 782 C CA . GLU A 1 108 ? 13.801 67.413 51.232 1.00 32.88 143 GLU A CA 1
ATOM 783 C C . GLU A 1 108 ? 14.213 68.627 50.409 1.00 32.53 143 GLU A C 1
ATOM 784 O O . GLU A 1 108 ? 13.814 69.747 50.744 1.00 33.48 143 GLU A O 1
ATOM 790 N N . ASP A 1 109 ? 14.992 68.433 49.343 1.00 28.65 144 ASP A N 1
ATOM 791 C CA . ASP A 1 109 ? 15.435 69.518 48.476 1.00 28.66 144 ASP A CA 1
ATOM 792 C C . ASP A 1 109 ? 14.766 69.461 47.103 1.00 28.47 144 ASP A C 1
ATOM 793 O O . ASP A 1 109 ? 15.380 69.806 46.088 1.00 27.94 144 ASP A O 1
ATOM 798 N N . PHE A 1 110 ? 13.504 69.028 47.057 1.00 25.04 145 PHE A N 1
ATOM 799 C CA . PHE A 1 110 ? 12.815 68.913 45.775 1.00 25.10 145 PHE A CA 1
ATOM 800 C C . PHE A 1 110 ? 12.619 70.278 45.124 1.00 25.40 145 PHE A C 1
ATOM 801 O O . PHE A 1 110 ? 12.695 70.405 43.896 1.00 25.23 145 PHE A O 1
ATOM 809 N N . ALA A 1 111 ? 12.377 71.313 45.933 1.00 23.77 146 ALA A N 1
ATOM 810 C CA . ALA A 1 111 ? 12.149 72.648 45.388 1.00 24.91 146 ALA A CA 1
ATOM 811 C C . ALA A 1 111 ? 13.371 73.152 44.633 1.00 24.82 146 ALA A C 1
ATOM 812 O O . ALA A 1 111 ? 13.240 73.816 43.598 1.00 25.30 146 ALA A O 1
ATOM 814 N N . ALA A 1 112 ? 14.570 72.847 45.134 1.00 24.38 147 ALA A N 1
ATOM 815 C CA . ALA A 1 112 ? 15.784 73.242 44.428 1.00 24.29 147 ALA A CA 1
ATOM 816 C C . ALA A 1 112 ? 15.865 72.572 43.063 1.00 23.47 147 ALA A C 1
ATOM 817 O O . ALA A 1 112 ? 16.251 73.205 42.072 1.00 23.80 147 ALA A O 1
ATOM 819 N N . LEU A 1 113 ? 15.496 71.291 42.990 1.00 24.55 148 LEU A N 1
ATOM 820 C CA . LEU A 1 113 ? 15.527 70.580 41.716 1.00 23.80 148 LEU A CA 1
ATOM 821 C C . LEU A 1 113 ? 14.489 71.132 40.746 1.00 24.40 148 LEU A C 1
ATOM 822 O O . LEU A 1 113 ? 14.783 71.329 39.561 1.00 24.37 148 LEU A O 1
ATOM 827 N N . VAL A 1 114 ? 13.271 71.394 41.231 1.00 23.40 149 VAL A N 1
ATOM 828 C CA . VAL A 1 114 ? 12.221 71.915 40.360 1.00 24.10 149 VAL A CA 1
ATOM 829 C C . VAL A 1 114 ? 12.620 73.274 39.796 1.00 25.07 149 VAL A C 1
ATOM 830 O O . VAL A 1 114 ? 12.313 73.598 38.642 1.00 25.40 149 VAL A O 1
ATOM 834 N N . ASP A 1 115 ? 13.326 74.081 40.593 1.00 24.75 150 ASP A N 1
ATOM 835 C CA . ASP A 1 115 ? 13.741 75.401 40.128 1.00 25.82 150 ASP A CA 1
ATOM 836 C C . ASP A 1 115 ? 14.724 75.314 38.968 1.00 25.33 150 ASP A C 1
ATOM 837 O O . ASP A 1 115 ? 14.717 76.178 38.083 1.00 26.09 150 ASP A O 1
ATOM 842 N N . MET A 1 116 ? 15.576 74.290 38.950 1.00 25.69 151 MET A N 1
ATOM 843 C CA . MET A 1 116 ? 16.535 74.135 37.865 1.00 26.24 151 MET A CA 1
ATOM 844 C C . MET A 1 116 ? 15.901 73.630 36.575 1.00 25.38 151 MET A C 1
ATOM 845 O O . MET A 1 116 ? 16.557 73.669 35.529 1.00 26.18 151 MET A O 1
ATOM 850 N N . GLY A 1 117 ? 14.656 73.160 36.620 1.00 25.92 152 GLY A N 1
ATOM 851 C CA . GLY A 1 117 ? 13.979 72.710 35.419 1.00 23.56 152 GLY A CA 1
ATOM 852 C C . GLY A 1 117 ? 13.567 71.253 35.453 1.00 21.83 152 GLY A C 1
ATOM 853 O O . GLY A 1 117 ? 13.134 70.701 34.438 1.00 21.57 152 GLY A O 1
ATOM 854 N N . VAL A 1 118 ? 13.696 70.617 36.611 1.00 22.75 153 VAL A N 1
ATOM 855 C CA . VAL A 1 118 ? 13.308 69.219 36.762 1.00 21.39 153 VAL A CA 1
ATOM 856 C C . VAL A 1 118 ? 11.792 69.133 36.861 1.00 20.91 153 VAL A C 1
ATOM 857 O O . VAL A 1 118 ? 11.173 69.791 37.706 1.00 21.10 153 VAL A O 1
ATOM 861 N N . LYS A 1 119 ? 11.190 68.320 35.997 1.00 21.97 154 LYS A N 1
ATOM 862 C CA . LYS A 1 119 ? 9.749 68.110 36.020 1.00 21.52 154 LYS A CA 1
ATOM 863 C C . LYS A 1 119 ? 9.397 67.054 37.060 1.00 20.73 154 LYS A C 1
ATOM 864 O O . LYS A 1 119 ? 9.988 65.970 37.079 1.00 20.31 154 LYS A O 1
ATOM 870 N N . LEU A 1 120 ? 8.439 67.370 37.926 1.00 21.02 155 LEU A N 1
ATOM 871 C CA . LEU A 1 120 ? 8.044 66.478 39.007 1.00 20.73 155 LEU A CA 1
ATOM 872 C C . LEU A 1 120 ? 6.718 65.805 38.681 1.00 20.78 155 LEU A C 1
ATOM 873 O O . LEU A 1 120 ? 5.755 66.471 38.287 1.00 21.31 155 LEU A O 1
ATOM 878 N N . ASN A 1 121 ? 6.675 64.486 38.846 1.00 21.03 156 ASN A N 1
ATOM 879 C CA . ASN A 1 121 ? 5.434 63.723 38.787 1.00 21.96 156 ASN A CA 1
ATOM 880 C C . ASN A 1 121 ? 5.035 63.390 40.220 1.00 22.19 156 ASN A C 1
ATOM 881 O O . ASN A 1 121 ? 5.683 62.568 40.875 1.00 22.01 156 ASN A O 1
ATOM 886 N N . ALA A 1 122 ? 3.983 64.043 40.709 1.00 22.03 157 ALA A N 1
ATOM 887 C CA . ALA A 1 122 ? 3.498 63.798 42.061 1.00 22.46 157 ALA A CA 1
ATOM 888 C C . ALA A 1 122 ? 2.951 62.379 42.162 1.00 23.77 157 ALA A C 1
ATOM 889 O O . ALA A 1 122 ? 2.069 61.989 41.389 1.00 25.19 157 ALA A O 1
ATOM 891 N N . CYS A 1 123 ? 3.469 61.606 43.114 1.00 23.91 158 CYS A N 1
ATOM 892 C CA . CYS A 1 123 ? 3.129 60.196 43.231 1.00 26.33 158 CYS A CA 1
ATOM 893 C C . CYS A 1 123 ? 2.230 59.882 44.419 1.00 28.54 158 CYS A C 1
ATOM 894 O O . CYS A 1 123 ? 1.849 58.721 44.596 1.00 31.39 158 CYS A O 1
ATOM 897 N N . SER A 1 124 ? 1.881 60.873 45.234 1.00 23.40 159 SER A N 1
ATOM 898 C CA . SER A 1 124 ? 0.934 60.675 46.323 1.00 25.18 159 SER A CA 1
ATOM 899 C C . SER A 1 124 ? 0.298 62.017 46.650 1.00 24.62 159 SER A C 1
ATOM 900 O O . SER A 1 124 ? 0.758 63.070 46.204 1.00 23.73 159 SER A O 1
ATOM 903 N N . VAL A 1 125 ? -0.778 61.962 47.436 1.00 24.14 160 VAL A N 1
ATOM 904 C CA . VAL A 1 125 ? -1.420 63.192 47.888 1.00 24.92 160 VAL A CA 1
ATOM 905 C C . VAL A 1 125 ? -0.433 64.046 48.675 1.00 24.26 160 VAL A C 1
ATOM 906 O O . VAL A 1 125 ? -0.362 65.267 48.491 1.00 24.26 160 VAL A O 1
ATOM 910 N N . SER A 1 126 ? 0.365 63.410 49.540 1.00 24.90 161 SER A N 1
ATOM 911 C CA . SER A 1 126 ? 1.327 64.140 50.363 1.00 24.61 161 SER A CA 1
ATOM 912 C C . SER A 1 126 ? 2.319 64.918 49.509 1.00 23.49 161 SER A C 1
ATOM 913 O O . SER A 1 126 ? 2.678 66.053 49.843 1.00 23.72 161 SER A O 1
ATOM 916 N N . GLN A 1 127 ? 2.787 64.319 48.411 1.00 24.93 162 GLN A N 1
ATOM 917 C CA . GLN A 1 127 ? 3.766 64.996 47.567 1.00 23.89 162 GLN A CA 1
ATOM 918 C C . GLN A 1 127 ? 3.142 66.172 46.833 1.00 23.16 162 GLN A C 1
ATOM 919 O O . GLN A 1 127 ? 3.764 67.233 46.704 1.00 23.16 162 GLN A O 1
ATOM 925 N N . LEU A 1 128 ? 1.917 65.998 46.337 1.00 22.44 163 LEU A N 1
ATOM 926 C CA . LEU A 1 128 ? 1.229 67.095 45.671 1.00 23.13 163 LEU A CA 1
ATOM 927 C C . LEU A 1 128 ? 1.011 68.262 46.625 1.00 24.22 163 LEU A C 1
ATOM 928 O O . LEU A 1 128 ? 1.216 69.424 46.257 1.00 24.60 163 LEU A O 1
ATOM 933 N N . GLU A 1 129 ? 0.609 67.971 47.863 1.00 25.28 164 GLU A N 1
ATOM 934 C CA . GLU A 1 129 ? 0.356 69.040 48.822 1.00 26.65 164 GLU A CA 1
ATOM 935 C C . GLU A 1 129 ? 1.642 69.770 49.190 1.00 26.44 164 GLU A C 1
ATOM 936 O O . GLU A 1 129 ? 1.645 71.000 49.320 1.00 27.38 164 GLU A O 1
ATOM 942 N N . ARG A 1 130 ? 2.744 69.033 49.361 1.00 24.09 165 ARG A N 1
ATOM 943 C CA . ARG A 1 130 ? 4.026 69.679 49.629 1.00 25.14 165 ARG A CA 1
ATOM 944 C C . ARG A 1 130 ? 4.460 70.543 48.451 1.00 24.57 165 ARG A C 1
ATOM 945 O O . ARG A 1 130 ? 4.988 71.646 48.639 1.00 25.63 165 ARG A O 1
ATOM 953 N N . PHE A 1 131 ? 4.241 70.059 47.226 1.00 24.67 166 PHE A N 1
ATOM 954 C CA . PHE A 1 131 ? 4.528 70.865 46.044 1.00 24.67 166 PHE A CA 1
ATOM 955 C C . PHE A 1 131 ? 3.633 72.097 45.996 1.00 26.22 166 PHE A C 1
ATOM 956 O O . PHE A 1 131 ? 4.101 73.211 45.733 1.00 27.07 166 PHE A O 1
ATOM 964 N N . GLY A 1 132 ? 2.337 71.916 46.259 1.00 24.80 167 GLY A N 1
ATOM 965 C CA . GLY A 1 132 ? 1.416 73.040 46.208 1.00 26.52 167 GLY A CA 1
ATOM 966 C C . GLY A 1 132 ? 1.652 74.056 47.310 1.00 28.04 167 GLY A C 1
ATOM 967 O O . GLY A 1 132 ? 1.475 75.259 47.103 1.00 29.55 167 GLY A O 1
ATOM 968 N N . GLU A 1 133 ? 2.042 73.588 48.500 1.00 28.17 168 GLU A N 1
ATOM 969 C CA . GLU A 1 133 ? 2.368 74.503 49.591 1.00 29.83 168 GLU A CA 1
ATOM 970 C C . GLU A 1 133 ? 3.517 75.428 49.211 1.00 30.22 168 GLU A C 1
ATOM 971 O O . GLU A 1 133 ? 3.530 76.606 49.589 1.00 32.20 168 GLU A O 1
ATOM 977 N N . HIS A 1 134 ? 4.489 74.916 48.456 1.00 27.83 169 HIS A N 1
ATOM 978 C CA . HIS A 1 134 ? 5.673 75.700 48.127 1.00 28.36 169 HIS A CA 1
ATOM 979 C C . HIS A 1 134 ? 5.450 76.610 46.925 1.00 29.06 169 HIS A C 1
ATOM 980 O O . HIS A 1 134 ? 6.071 77.675 46.839 1.00 30.58 169 HIS A O 1
ATOM 987 N N . TYR A 1 135 ? 4.579 76.218 45.998 1.00 28.39 170 TYR A N 1
ATOM 988 C CA . TYR A 1 135 ? 4.312 76.971 44.778 1.00 29.09 170 TYR A CA 1
ATOM 989 C C . TYR A 1 135 ? 2.851 77.395 44.709 1.00 30.32 170 TYR A C 1
ATOM 990 O O . TYR A 1 135 ? 2.207 77.303 43.664 1.00 30.17 170 TYR A O 1
ATOM 999 N N . ALA A 1 136 ? 2.315 77.873 45.829 1.00 30.58 171 ALA A N 1
ATOM 1000 C CA . ALA A 1 136 ? 0.893 78.177 45.922 1.00 31.94 171 ALA A CA 1
ATOM 1001 C C . ALA A 1 136 ? 0.527 79.360 45.032 1.00 33.77 171 ALA A C 1
ATOM 1002 O O . ALA A 1 136 ? 1.135 80.432 45.124 1.00 35.34 171 ALA A O 1
ATOM 1004 N N . GLY A 1 137 ? -0.472 79.159 44.171 1.00 33.82 172 GLY A N 1
ATOM 1005 C CA . GLY A 1 137 ? -0.991 80.197 43.298 1.00 35.75 172 GLY A CA 1
ATOM 1006 C C . GLY A 1 137 ? 0.044 80.863 42.414 1.00 35.96 172 GLY A C 1
ATOM 1007 O O . GLY A 1 137 ? 0.340 82.048 42.593 1.00 38.08 172 GLY A O 1
ATOM 1008 N N . LYS A 1 138 ? 0.593 80.125 41.447 1.00 34.27 173 LYS A N 1
ATOM 1009 C CA . LYS A 1 138 ? 1.681 80.654 40.627 1.00 34.48 173 LYS A CA 1
ATOM 1010 C C . LYS A 1 138 ? 1.517 80.485 39.111 1.00 34.24 173 LYS A C 1
ATOM 1011 O O . LYS A 1 138 ? 2.019 81.330 38.363 1.00 35.57 173 LYS A O 1
ATOM 1017 N N . GLY A 1 139 ? 0.898 79.415 38.605 1.00 34.13 174 GLY A N 1
ATOM 1018 C CA . GLY A 1 139 ? 0.640 78.164 39.286 1.00 32.25 174 GLY A CA 1
ATOM 1019 C C . GLY A 1 139 ? 1.516 77.129 38.621 1.00 30.19 174 GLY A C 1
ATOM 1020 O O . GLY A 1 139 ? 1.384 76.867 37.424 1.00 30.09 174 GLY A O 1
ATOM 1021 N N . ALA A 1 140 ? 2.431 76.560 39.400 1.00 31.97 175 ALA A N 1
ATOM 1022 C CA . ALA A 1 140 ? 3.461 75.704 38.836 1.00 30.20 175 ALA A CA 1
ATOM 1023 C C . ALA A 1 140 ? 2.847 74.504 38.128 1.00 29.17 175 ALA A C 1
ATOM 1024 O O . ALA A 1 140 ? 1.833 73.951 38.564 1.00 29.13 175 ALA A O 1
ATOM 1026 N N . LYS A 1 141 ? 3.455 74.122 37.010 1.00 28.45 176 LYS A N 1
ATOM 1027 C CA . LYS A 1 141 ? 3.081 72.892 36.335 1.00 27.57 176 LYS A CA 1
ATOM 1028 C C . LYS A 1 141 ? 3.692 71.705 37.063 1.00 25.91 176 LYS A C 1
ATOM 1029 O O . LYS A 1 141 ? 4.771 71.802 37.652 1.00 25.32 176 LYS A O 1
ATOM 1035 N N . VAL A 1 142 ? 2.983 70.578 37.028 1.00 24.91 177 VAL A N 1
ATOM 1036 C CA . VAL A 1 142 ? 3.407 69.384 37.746 1.00 23.66 177 VAL A CA 1
ATOM 1037 C C . VAL A 1 142 ? 2.769 68.183 37.071 1.00 23.62 177 VAL A C 1
ATOM 1038 O O . VAL A 1 142 ? 1.721 68.297 36.430 1.00 24.66 177 VAL A O 1
ATOM 1042 N N . GLY A 1 143 ? 3.423 67.028 37.194 1.00 22.93 178 GLY A N 1
ATOM 1043 C CA . GLY A 1 143 ? 2.867 65.776 36.737 1.00 23.38 178 GLY A CA 1
ATOM 1044 C C . GLY A 1 143 ? 2.184 65.033 37.871 1.00 23.84 178 GLY A C 1
ATOM 1045 O O . GLY A 1 143 ? 2.452 65.273 39.046 1.00 23.21 178 GLY A O 1
ATOM 1046 N N . VAL A 1 144 ? 1.283 64.126 37.501 1.00 21.70 179 VAL A N 1
ATOM 1047 C CA . VAL A 1 144 ? 0.501 63.344 38.454 1.00 22.19 179 VAL A CA 1
ATOM 1048 C C . VAL A 1 144 ? 0.538 61.884 38.023 1.00 22.53 179 VAL A C 1
ATOM 1049 O O . VAL A 1 144 ? 0.058 61.546 36.935 1.00 23.51 179 VAL A O 1
ATOM 1053 N N . ARG A 1 145 ? 1.093 61.020 38.873 1.00 20.97 180 ARG A N 1
ATOM 1054 C CA . ARG A 1 145 ? 1.062 59.585 38.623 1.00 23.90 180 ARG A CA 1
ATOM 1055 C C . ARG A 1 145 ? -0.183 58.979 39.257 1.00 27.71 180 ARG A C 1
ATOM 1056 O O . ARG A 1 145 ? -0.452 59.192 40.444 1.00 27.35 180 ARG A O 1
ATOM 1064 N N . VAL A 1 146 ? -0.933 58.216 38.467 1.00 23.79 181 VAL A N 1
ATOM 1065 C CA . VAL A 1 146 ? -2.210 57.652 38.887 1.00 25.69 181 VAL A CA 1
ATOM 1066 C C . VAL A 1 146 ? -2.074 56.142 39.015 1.00 26.73 181 VAL A C 1
ATOM 1067 O O . VAL A 1 146 ? -1.472 55.486 38.156 1.00 26.84 181 VAL A O 1
ATOM 1071 N N . ASN A 1 147 ? -2.621 55.595 40.102 1.00 27.71 182 ASN A N 1
ATOM 1072 C CA . ASN A 1 147 ? -2.877 54.164 40.196 1.00 29.56 182 ASN A CA 1
ATOM 1073 C C . ASN A 1 147 ? -4.247 53.912 39.583 1.00 32.12 182 ASN A C 1
ATOM 1074 O O . ASN A 1 147 ? -5.270 54.198 40.219 1.00 33.29 182 ASN A O 1
ATOM 1079 N N . PRO A 1 148 ? -4.312 53.375 38.360 1.00 33.31 183 PRO A N 1
ATOM 1080 C CA . PRO A 1 148 ? -5.600 53.278 37.653 1.00 35.90 183 PRO A CA 1
ATOM 1081 C C . PRO A 1 148 ? -6.602 52.334 38.294 1.00 38.71 183 PRO A C 1
ATOM 1082 O O . PRO A 1 148 ? -7.725 52.225 37.789 1.00 41.25 183 PRO A O 1
ATOM 1086 N N . GLY A 1 149 ? -6.246 51.657 39.382 1.00 38.62 184 GLY A N 1
ATOM 1087 C CA . GLY A 1 149 ? -7.111 50.669 39.984 1.00 41.57 184 GLY A CA 1
ATOM 1088 C C . GLY A 1 149 ? -6.878 49.257 39.502 1.00 43.64 184 GLY A C 1
ATOM 1089 O O . GLY A 1 149 ? -7.569 48.339 39.959 1.00 46.50 184 GLY A O 1
ATOM 1090 N N . VAL A 1 150 ? -5.927 49.053 38.593 1.00 42.55 185 VAL A N 1
ATOM 1091 C CA . VAL A 1 150 ? -5.623 47.732 38.064 1.00 44.65 185 VAL A CA 1
ATOM 1092 C C . VAL A 1 150 ? -4.123 47.670 37.815 1.00 42.22 185 VAL A C 1
ATOM 1093 O O . VAL A 1 150 ? -3.465 48.698 37.632 1.00 39.34 185 VAL A O 1
ATOM 1097 N N . GLY A 1 151 ? -3.578 46.457 37.834 1.00 43.65 186 GLY A N 1
ATOM 1098 C CA . GLY A 1 151 ? -2.152 46.287 37.648 1.00 41.78 186 GLY A CA 1
ATOM 1099 C C . GLY A 1 151 ? -1.806 45.368 36.497 1.00 43.78 186 GLY A C 1
ATOM 1100 O O . GLY A 1 151 ? -2.511 45.332 35.486 1.00 45.63 186 GLY A O 1
ATOM 1101 N N . SER A 1 152 ? -0.682 44.680 36.615 1.00 43.68 187 SER A N 1
ATOM 1102 C CA . SER A 1 152 ? -0.226 43.743 35.565 1.00 45.77 187 SER A CA 1
ATOM 1103 C C . SER A 1 152 ? -0.963 42.410 35.705 1.00 49.98 187 SER A C 1
ATOM 1104 O O . SER A 1 152 ? -0.727 41.712 36.693 1.00 51.10 187 SER A O 1
ATOM 1107 N N . GLY A 1 153 ? -1.851 42.090 34.766 1.00 52.62 188 GLY A N 1
ATOM 1108 C CA . GLY A 1 153 ? -2.638 40.839 34.829 1.00 57.11 188 GLY A CA 1
ATOM 1109 C C . GLY A 1 153 ? -4.135 41.061 34.729 1.00 58.98 188 GLY A C 1
ATOM 1110 O O . GLY A 1 153 ? -4.844 40.060 34.629 1.00 62.65 188 GLY A O 1
ATOM 1111 N N . GLY A 1 154 ? -4.592 42.312 34.740 1.00 64.78 189 GLY A N 1
ATOM 1112 C CA . GLY A 1 154 ? -6.038 42.596 34.768 1.00 67.48 189 GLY A CA 1
ATOM 1113 C C . GLY A 1 154 ? -6.542 42.359 36.177 1.00 68.84 189 GLY A C 1
ATOM 1114 O O . GLY A 1 154 ? -5.837 42.756 37.126 1.00 67.57 189 GLY A O 1
ATOM 1115 N N . PHE A 1 155 ? -7.703 41.710 36.316 1.00 80.02 190 PHE A N 1
ATOM 1116 C CA . PHE A 1 155 ? -8.234 41.363 37.661 1.00 81.17 190 PHE A CA 1
ATOM 1117 C C . PHE A 1 155 ? -7.914 39.896 37.950 1.00 82.21 190 PHE A C 1
ATOM 1118 O O . PHE A 1 155 ? -8.825 39.186 38.403 1.00 84.54 190 PHE A O 1
ATOM 1126 N N . SER A 1 156 ? -6.680 39.461 37.666 1.00 83.75 191 SER A N 1
ATOM 1127 C CA . SER A 1 156 ? -6.251 38.053 37.903 1.00 84.13 191 SER A CA 1
ATOM 1128 C C . SER A 1 156 ? -7.224 37.057 37.261 1.00 87.74 191 SER A C 1
ATOM 1129 O O . SER A 1 156 ? -7.482 36.018 37.904 1.00 90.51 191 SER A O 1
ATOM 1132 N N . ALA A 1 157 ? -7.756 37.364 36.068 1.00 88.35 192 ALA A N 1
ATOM 1133 C CA . ALA A 1 157 ? -8.688 36.468 35.331 1.00 94.04 192 ALA A CA 1
ATOM 1134 C C . ALA A 1 157 ? -9.869 36.011 36.200 1.00 96.17 192 ALA A C 1
ATOM 1135 O O . ALA A 1 157 ? -10.435 34.947 35.872 1.00 96.81 192 ALA A O 1
ATOM 1137 N N . SER A 1 158 ? -10.251 36.792 37.218 1.00 91.95 193 SER A N 1
ATOM 1138 C CA . SER A 1 158 ? -11.367 36.452 38.143 1.00 94.40 193 SER A CA 1
ATOM 1139 C C . SER A 1 158 ? -11.550 37.646 39.076 1.00 90.02 193 SER A C 1
ATOM 1140 O O . SER A 1 158 ? -11.918 38.723 38.571 1.00 87.41 193 SER A O 1
ATOM 1143 N N . THR A 1 159 ? -11.313 37.476 40.375 1.00 86.27 194 THR A N 1
ATOM 1144 C CA . THR A 1 159 ? -11.335 38.608 41.336 1.00 83.36 194 THR A CA 1
ATOM 1145 C C . THR A 1 159 ? -9.877 38.855 41.738 1.00 80.28 194 THR A C 1
ATOM 1146 O O . THR A 1 159 ? -9.009 38.144 41.197 1.00 79.08 194 THR A O 1
ATOM 1150 N N . THR A 1 160 ? -9.618 39.799 42.647 1.00 71.17 195 THR A N 1
ATOM 1151 C CA . THR A 1 160 ? -8.217 40.139 43.020 1.00 66.77 195 THR A CA 1
ATOM 1152 C C . THR A 1 160 ? -7.451 38.878 43.447 1.00 68.05 195 THR A C 1
ATOM 1153 O O . THR A 1 160 ? -6.250 38.795 43.121 1.00 65.65 195 THR A O 1
ATOM 1157 N N . GLY A 1 161 ? -8.107 37.940 44.145 1.00 72.09 196 GLY A N 1
ATOM 1158 C CA . GLY A 1 161 ? -7.443 36.673 44.517 1.00 73.98 196 GLY A CA 1
ATOM 1159 C C . GLY A 1 161 ? -6.443 36.857 45.646 1.00 71.00 196 GLY A C 1
ATOM 1160 O O . GLY A 1 161 ? -6.848 37.373 46.704 1.00 69.78 196 GLY A O 1
ATOM 1161 N N . PHE A 1 162 ? -5.191 36.428 45.449 1.00 70.06 197 PHE A N 1
ATOM 1162 C CA . PHE A 1 162 ? -4.143 36.656 46.471 1.00 67.28 197 PHE A CA 1
ATOM 1163 C C . PHE A 1 162 ? -3.524 38.038 46.260 1.00 62.14 197 PHE A C 1
ATOM 1164 O O . PHE A 1 162 ? -3.268 38.416 45.111 1.00 60.49 197 PHE A O 1
ATOM 1172 N N . SER A 1 163 ? -3.291 38.761 47.347 1.00 59.86 198 SER A N 1
ATOM 1173 C CA . SER A 1 163 ? -2.709 40.099 47.273 1.00 55.28 198 SER A CA 1
ATOM 1174 C C . SER A 1 163 ? -1.212 39.955 47.032 1.00 53.21 198 SER A C 1
ATOM 1175 O O . SER A 1 163 ? -0.436 39.745 47.967 1.00 52.78 198 SER A O 1
ATOM 1178 N N . LYS A 1 164 ? -0.801 40.059 45.771 1.00 52.18 199 LYS A N 1
ATOM 1179 C CA . LYS A 1 164 ? 0.596 39.950 45.380 1.00 50.43 199 LYS A CA 1
ATOM 1180 C C . LYS A 1 164 ? 1.148 41.323 45.012 1.00 46.27 199 LYS A C 1
ATOM 1181 O O . LYS A 1 164 ? 0.401 42.266 44.736 1.00 45.02 199 LYS A O 1
ATOM 1187 N N . THR A 1 165 ? 2.476 41.424 45.020 1.00 30.35 200 THR A N 1
ATOM 1188 C CA . THR A 1 165 ? 3.135 42.676 44.668 1.00 28.89 200 THR A CA 1
ATOM 1189 C C . THR A 1 165 ? 2.847 43.037 43.217 1.00 29.35 200 THR A C 1
ATOM 1190 O O . THR A 1 165 ? 2.790 42.168 42.343 1.00 30.04 200 THR A O 1
ATOM 1194 N N . ASN A 1 166 ? 2.677 44.330 42.960 1.00 27.87 201 ASN A N 1
ATOM 1195 C CA . ASN A 1 166 ? 2.258 44.778 41.641 1.00 28.86 201 ASN A CA 1
ATOM 1196 C C . ASN A 1 166 ? 2.637 46.239 41.456 1.00 28.61 201 ASN A C 1
ATOM 1197 O O . ASN A 1 166 ? 2.793 46.989 42.423 1.00 28.04 201 ASN A O 1
ATOM 1202 N N . VAL A 1 167 ? 2.784 46.630 40.185 1.00 27.44 202 VAL A N 1
ATOM 1203 C CA . VAL A 1 167 ? 3.030 48.028 39.836 1.00 27.27 202 VAL A CA 1
ATOM 1204 C C . VAL A 1 167 ? 1.770 48.872 39.896 1.00 28.60 202 VAL A C 1
ATOM 1205 O O . VAL A 1 167 ? 1.858 50.106 39.846 1.00 28.59 202 VAL A O 1
ATOM 1209 N N . GLY A 1 168 ? 0.601 48.244 39.995 1.00 26.34 203 GLY A N 1
ATOM 1210 C CA . GLY A 1 168 ? -0.653 48.964 40.102 1.00 26.82 203 GLY A CA 1
ATOM 1211 C C . GLY A 1 168 ? -1.709 48.077 40.720 1.00 28.43 203 GLY A C 1
ATOM 1212 O O . GLY A 1 168 ? -1.501 46.881 40.936 1.00 29.23 203 GLY A O 1
ATOM 1213 N N . GLY A 1 169 ? -2.856 48.683 41.005 1.00 29.22 204 GLY A N 1
ATOM 1214 C CA . GLY A 1 169 ? -3.967 47.965 41.578 1.00 29.71 204 GLY A CA 1
ATOM 1215 C C . GLY A 1 169 ? -4.085 48.185 43.072 1.00 29.39 204 GLY A C 1
ATOM 1216 O O . GLY A 1 169 ? -3.349 48.982 43.665 1.00 28.60 204 GLY A O 1
ATOM 1217 N N . PRO A 1 170 ? -5.020 47.476 43.714 1.00 28.33 205 PRO A N 1
ATOM 1218 C CA . PRO A 1 170 ? -5.220 47.669 45.160 1.00 29.02 205 PRO A CA 1
ATOM 1219 C C . PRO A 1 170 ? -4.059 47.180 46.011 1.00 28.71 205 PRO A C 1
ATOM 1220 O O . PRO A 1 170 ? -3.960 47.581 47.176 1.00 28.98 205 PRO A O 1
ATOM 1224 N N . SER A 1 171 ? -3.178 46.340 45.473 1.00 28.38 206 SER A N 1
ATOM 1225 C CA . SER A 1 171 ? -2.031 45.827 46.208 1.00 27.87 206 SER A CA 1
ATOM 1226 C C . SER A 1 171 ? -0.761 46.626 45.950 1.00 26.28 206 SER A C 1
ATOM 1227 O O . SER A 1 171 ? 0.330 46.165 46.298 1.00 25.80 206 SER A O 1
ATOM 1230 N N . SER A 1 172 ? -0.874 47.806 45.350 1.00 27.14 207 SER A N 1
ATOM 1231 C CA . SER A 1 172 ? 0.279 48.614 44.985 1.00 26.41 207 SER A CA 1
ATOM 1232 C C . SER A 1 172 ? 0.206 49.978 45.654 1.00 26.18 207 SER A C 1
ATOM 1233 O O . SER A 1 172 ? -0.859 50.600 45.709 1.00 26.96 207 SER A O 1
ATOM 1236 N N . SER A 1 173 ? 1.348 50.441 46.153 1.00 25.17 208 SER A N 1
ATOM 1237 C CA . SER A 1 173 ? 1.451 51.769 46.736 1.00 25.11 208 SER A CA 1
ATOM 1238 C C . SER A 1 173 ? 1.860 52.831 45.724 1.00 25.38 208 SER A C 1
ATOM 1239 O O . SER A 1 173 ? 1.872 54.018 46.069 1.00 25.52 208 SER A O 1
ATOM 1242 N N . PHE A 1 174 ? 2.187 52.440 44.493 1.00 26.55 209 PHE A N 1
ATOM 1243 C CA . PHE A 1 174 ? 2.636 53.398 43.491 1.00 26.61 209 PHE A CA 1
ATOM 1244 C C . PHE A 1 174 ? 1.482 54.270 43.013 1.00 27.67 209 PHE A C 1
ATOM 1245 O O . PHE A 1 174 ? 0.375 53.785 42.764 1.00 28.55 209 PHE A O 1
ATOM 1253 N N . GLY A 1 175 ? 1.752 55.562 42.870 1.00 25.22 210 GLY A N 1
ATOM 1254 C CA . GLY A 1 175 ? 0.768 56.486 42.339 1.00 25.69 210 GLY A CA 1
ATOM 1255 C C . GLY A 1 175 ? -0.391 56.730 43.291 1.00 26.03 210 GLY A C 1
ATOM 1256 O O . GLY A 1 175 ? -0.517 56.128 44.357 1.00 25.91 210 GLY A O 1
ATOM 1257 N N . ILE A 1 176 ? -1.257 57.646 42.875 1.00 25.26 211 ILE A N 1
ATOM 1258 C CA . ILE A 1 176 ? -2.434 58.029 43.644 1.00 25.45 211 ILE A CA 1
ATOM 1259 C C . ILE A 1 176 ? -3.599 57.144 43.235 1.00 26.14 211 ILE A C 1
ATOM 1260 O O . ILE A 1 176 ? -3.815 56.886 42.046 1.00 26.57 211 ILE A O 1
ATOM 1265 N N . TRP A 1 177 ? -4.351 56.673 44.228 1.00 26.87 212 TRP A N 1
ATOM 1266 C CA . TRP A 1 177 ? -5.506 55.823 43.970 1.00 27.63 212 TRP A CA 1
ATOM 1267 C C . TRP A 1 177 ? -6.506 56.544 43.074 1.00 28.03 212 TRP A C 1
ATOM 1268 O O . TRP A 1 177 ? -6.827 57.714 43.298 1.00 27.75 212 TRP A O 1
ATOM 1279 N N . HIS A 1 178 ? -6.996 55.834 42.054 1.00 28.37 213 HIS A N 1
ATOM 1280 C CA . HIS A 1 178 ? -7.822 56.466 41.028 1.00 28.70 213 HIS A CA 1
ATOM 1281 C C . HIS A 1 178 ? -9.088 57.082 41.606 1.00 28.92 213 HIS A C 1
ATOM 1282 O O . HIS A 1 178 ? -9.595 58.073 41.065 1.00 28.74 213 HIS A O 1
ATOM 1289 N N . GLU A 1 179 ? -9.616 56.516 42.697 1.00 30.31 214 GLU A N 1
ATOM 1290 C CA . GLU A 1 179 ? -10.855 57.037 43.266 1.00 30.49 214 GLU A CA 1
ATOM 1291 C C . GLU A 1 179 ? -10.657 58.410 43.890 1.00 29.76 214 GLU A C 1
ATOM 1292 O O . GLU A 1 179 ? -11.610 59.190 43.971 1.00 29.83 214 GLU A O 1
ATOM 1298 N N . LEU A 1 180 ? -9.439 58.723 44.333 1.00 29.38 215 LEU A N 1
ATOM 1299 C CA . LEU A 1 180 ? -9.143 60.070 44.804 1.00 28.77 215 LEU A CA 1
ATOM 1300 C C . LEU A 1 180 ? -9.149 61.085 43.668 1.00 28.63 215 LEU A C 1
ATOM 1301 O O . LEU A 1 180 ? -9.359 62.276 43.917 1.00 28.26 215 LEU A O 1
ATOM 1306 N N . VAL A 1 181 ? -8.930 60.643 42.431 1.00 29.06 216 VAL A N 1
ATOM 1307 C CA . VAL A 1 181 ? -9.034 61.546 41.292 1.00 28.74 216 VAL A CA 1
ATOM 1308 C C . VAL A 1 181 ? -10.495 61.816 40.951 1.00 29.13 216 VAL A C 1
ATOM 1309 O O . VAL A 1 181 ? -10.894 62.964 40.728 1.00 28.99 216 VAL A O 1
ATOM 1313 N N . THR A 1 182 ? -11.318 60.766 40.920 1.00 29.29 217 THR A N 1
ATOM 1314 C CA . THR A 1 182 ? -12.688 60.904 40.439 1.00 29.70 217 THR A CA 1
ATOM 1315 C C . THR A 1 182 ? -13.655 61.410 41.504 1.00 29.82 217 THR A C 1
ATOM 1316 O O . THR A 1 182 ? -14.741 61.883 41.151 1.00 30.05 217 THR A O 1
ATOM 1320 N N . ASP A 1 183 ? -13.302 61.325 42.786 1.00 31.23 218 ASP A N 1
ATOM 1321 C CA . ASP A 1 183 ? -14.179 61.827 43.837 1.00 31.31 218 ASP A CA 1
ATOM 1322 C C . ASP A 1 183 ? -13.891 63.276 44.212 1.00 30.70 218 ASP A C 1
ATOM 1323 O O . ASP A 1 183 ? -14.553 63.811 45.108 1.00 30.83 218 ASP A O 1
ATOM 1328 N N . GLY A 1 184 ? -12.920 63.915 43.560 1.00 29.78 219 GLY A N 1
ATOM 1329 C CA . GLY A 1 184 ? -12.647 65.323 43.755 1.00 29.32 219 GLY A CA 1
ATOM 1330 C C . GLY A 1 184 ? -11.498 65.640 44.689 1.00 28.94 219 GLY A C 1
ATOM 1331 O O . GLY A 1 184 ? -11.112 66.812 44.783 1.00 28.66 219 GLY A O 1
ATOM 1332 N N . THR A 1 185 ? -10.937 64.638 45.372 1.00 28.31 220 THR A N 1
ATOM 1333 C CA . THR A 1 185 ? -9.871 64.895 46.337 1.00 28.01 220 THR A CA 1
ATOM 1334 C C . THR A 1 185 ? -8.674 65.575 45.679 1.00 27.65 220 THR A C 1
ATOM 1335 O O . THR A 1 185 ? -8.190 66.606 46.160 1.00 27.52 220 THR A O 1
ATOM 1339 N N . VAL A 1 186 ? -8.184 65.012 44.577 1.00 27.00 221 VAL A N 1
ATOM 1340 C CA . VAL A 1 186 ? -7.001 65.534 43.890 1.00 26.59 221 VAL A CA 1
ATOM 1341 C C . VAL A 1 186 ? -7.306 66.861 43.199 1.00 26.45 221 VAL A C 1
ATOM 1342 O O . VAL A 1 186 ? -6.516 67.805 43.342 1.00 26.31 221 VAL A O 1
ATOM 1346 N N . PRO A 1 187 ? -8.402 66.997 42.436 1.00 25.14 222 PRO A N 1
ATOM 1347 C CA . PRO A 1 187 ? -8.697 68.314 41.842 1.00 25.82 222 PRO A CA 1
ATOM 1348 C C . PRO A 1 187 ? -8.890 69.414 42.870 1.00 27.07 222 PRO A C 1
ATOM 1349 O O . PRO A 1 187 ? -8.619 70.582 42.567 1.00 27.53 222 PRO A O 1
ATOM 1353 N N . ASP A 1 188 ? -9.352 69.079 44.079 1.00 26.88 223 ASP A N 1
ATOM 1354 C CA . ASP A 1 188 ? -9.482 70.090 45.125 1.00 28.03 223 ASP A CA 1
ATOM 1355 C C . ASP A 1 188 ? -8.116 70.583 45.584 1.00 27.69 223 ASP A C 1
ATOM 1356 O O . ASP A 1 188 ? -7.941 71.776 45.862 1.00 28.72 223 ASP A O 1
ATOM 1361 N N . ILE A 1 189 ? -7.138 69.680 45.676 1.00 26.45 224 ILE A N 1
ATOM 1362 C CA . ILE A 1 189 ? -5.784 70.085 46.036 1.00 26.21 224 ILE A CA 1
ATOM 1363 C C . ILE A 1 189 ? -5.184 70.963 44.945 1.00 25.91 224 ILE A C 1
ATOM 1364 O O . ILE A 1 189 ? -4.470 71.932 45.229 1.00 26.63 224 ILE A O 1
ATOM 1369 N N . VAL A 1 190 ? -5.476 70.646 43.680 1.00 25.30 225 VAL A N 1
ATOM 1370 C CA . VAL A 1 190 ? -4.941 71.427 42.566 1.00 25.11 225 VAL A CA 1
ATOM 1371 C C . VAL A 1 190 ? -5.490 72.848 42.600 1.00 26.69 225 VAL A C 1
ATOM 1372 O O . VAL A 1 190 ? -4.745 73.824 42.447 1.00 27.26 225 VAL A O 1
ATOM 1376 N N . GLU A 1 191 ? -6.803 72.987 42.803 1.00 27.36 226 GLU A N 1
ATOM 1377 C CA . GLU A 1 191 ? -7.403 74.315 42.879 1.00 29.04 226 GLU A CA 1
ATOM 1378 C C . GLU A 1 191 ? -6.931 75.066 44.119 1.00 30.26 226 GLU A C 1
ATOM 1379 O O . GLU A 1 191 ? -6.741 76.288 44.078 1.00 31.53 226 GLU A O 1
ATOM 1385 N N . ARG A 1 192 ? -6.730 74.349 45.229 1.00 30.07 227 ARG A N 1
ATOM 1386 C CA . ARG A 1 192 ? -6.342 74.996 46.479 1.00 31.46 227 ARG A CA 1
ATOM 1387 C C . ARG A 1 192 ? -5.030 75.757 46.333 1.00 31.70 227 ARG A C 1
ATOM 1388 O O . ARG A 1 192 ? -4.883 76.863 46.866 1.00 33.44 227 ARG A O 1
ATOM 1396 N N . TYR A 1 193 ? -4.067 75.188 45.610 1.00 30.18 228 TYR A N 1
ATOM 1397 C CA . TYR A 1 193 ? -2.769 75.818 45.409 1.00 30.46 228 TYR A CA 1
ATOM 1398 C C . TYR A 1 193 ? -2.607 76.401 44.011 1.00 30.22 228 TYR A C 1
ATOM 1399 O O . TYR A 1 193 ? -1.496 76.792 43.639 1.00 30.30 228 TYR A O 1
ATOM 1408 N N . GLY A 1 194 ? -3.683 76.474 43.233 1.00 30.11 229 GLY A N 1
ATOM 1409 C CA . GLY A 1 194 ? -3.600 77.052 41.903 1.00 30.11 229 GLY A CA 1
ATOM 1410 C C . GLY A 1 194 ? -2.666 76.320 40.968 1.00 28.48 229 GLY A C 1
ATOM 1411 O O . GLY A 1 194 ? -2.099 76.936 40.060 1.00 28.75 229 GLY A O 1
ATOM 1412 N N . LEU A 1 195 ? -2.490 75.016 41.165 1.00 27.61 230 LEU A N 1
ATOM 1413 C CA . LEU A 1 195 ? -1.590 74.234 40.336 1.00 26.12 230 LEU A CA 1
ATOM 1414 C C . LEU A 1 195 ? -2.133 74.104 38.914 1.00 25.60 230 LEU A C 1
ATOM 1415 O O . LEU A 1 195 ? -3.291 74.413 38.623 1.00 26.22 230 LEU A O 1
ATOM 1420 N N . GLU A 1 196 ? -1.269 73.631 38.021 1.00 27.09 231 GLU A N 1
ATOM 1421 C CA . GLU A 1 196 ? -1.641 73.321 36.645 1.00 26.46 231 GLU A CA 1
ATOM 1422 C C . GLU A 1 196 ? -1.125 71.926 36.320 1.00 25.85 231 GLU A C 1
ATOM 1423 O O . GLU A 1 196 ? 0.090 71.707 36.271 1.00 25.79 231 GLU A O 1
ATOM 1429 N N . VAL A 1 197 ? -2.041 70.988 36.102 1.00 25.16 232 VAL A N 1
ATOM 1430 C CA . VAL A 1 197 ? -1.677 69.612 35.782 1.00 23.85 232 VAL A CA 1
ATOM 1431 C C . VAL A 1 197 ? -1.399 69.529 34.285 1.00 23.57 232 VAL A C 1
ATOM 1432 O O . VAL A 1 197 ? -2.310 69.669 33.465 1.00 24.07 232 VAL A O 1
ATOM 1436 N N . GLU A 1 198 ? -0.137 69.297 33.924 1.00 25.05 233 GLU A N 1
ATOM 1437 C CA . GLU A 1 198 ? 0.270 69.251 32.528 1.00 24.07 233 GLU A CA 1
ATOM 1438 C C . GLU A 1 198 ? 0.541 67.844 32.021 1.00 23.35 233 GLU A C 1
ATOM 1439 O O . GLU A 1 198 ? 0.640 67.657 30.803 1.00 22.72 233 GLU A O 1
ATOM 1445 N N . ARG A 1 199 ? 0.653 66.854 32.905 1.00 22.79 234 ARG A N 1
ATOM 1446 C CA . ARG A 1 199 ? 1.115 65.534 32.503 1.00 22.15 234 ARG A CA 1
ATOM 1447 C C . ARG A 1 199 ? 0.575 64.481 33.460 1.00 22.68 234 ARG A C 1
ATOM 1448 O O . ARG A 1 199 ? 0.583 64.674 34.678 1.00 23.26 234 ARG A O 1
ATOM 1456 N N . ILE A 1 200 ? 0.103 63.372 32.894 1.00 21.88 235 ILE A N 1
ATOM 1457 C CA . ILE A 1 200 ? -0.354 62.212 33.648 1.00 22.60 235 ILE A CA 1
ATOM 1458 C C . ILE A 1 200 ? 0.662 61.095 33.457 1.00 22.07 235 ILE A C 1
ATOM 1459 O O . ILE A 1 200 ? 1.218 60.932 32.364 1.00 21.16 235 ILE A O 1
ATOM 1464 N N . HIS A 1 201 ? 0.915 60.338 34.522 1.00 23.72 236 HIS A N 1
ATOM 1465 C CA . HIS A 1 201 ? 1.902 59.266 34.520 1.00 23.41 236 HIS A CA 1
ATOM 1466 C C . HIS A 1 201 ? 1.240 57.968 34.958 1.00 24.92 236 HIS A C 1
ATOM 1467 O O . HIS A 1 201 ? 0.555 57.930 35.984 1.00 25.96 236 HIS A O 1
ATOM 1474 N N . THR A 1 202 ? 1.448 56.912 34.181 1.00 23.99 237 THR A N 1
ATOM 1475 C CA . THR A 1 202 ? 0.941 55.589 34.504 1.00 25.61 237 THR A CA 1
ATOM 1476 C C . THR A 1 202 ? 2.057 54.576 34.287 1.00 25.47 237 THR A C 1
ATOM 1477 O O . THR A 1 202 ? 3.046 54.849 33.602 1.00 23.74 237 THR A O 1
ATOM 1481 N N . HIS A 1 203 ? 1.898 53.398 34.886 1.00 28.63 238 HIS A N 1
ATOM 1482 C CA . HIS A 1 203 ? 2.903 52.348 34.768 1.00 27.84 238 HIS A CA 1
ATOM 1483 C C . HIS A 1 203 ? 2.304 50.998 35.139 1.00 28.78 238 HIS A C 1
ATOM 1484 O O . HIS A 1 203 ? 2.560 50.479 36.230 1.00 28.61 238 HIS A O 1
ATOM 1491 N N . ILE A 1 204 ? 1.498 50.427 34.245 1.00 28.78 239 ILE A N 1
ATOM 1492 C CA . ILE A 1 204 ? 0.839 49.153 34.515 1.00 29.46 239 ILE A CA 1
ATOM 1493 C C . ILE A 1 204 ? 0.947 48.233 33.305 1.00 29.47 239 ILE A C 1
ATOM 1494 O O . ILE A 1 204 ? 0.235 47.228 33.216 1.00 30.06 239 ILE A O 1
ATOM 1499 N N . GLY A 1 205 ? 1.832 48.566 32.369 1.00 28.77 240 GLY A N 1
ATOM 1500 C CA . GLY A 1 205 ? 1.990 47.749 31.175 1.00 28.88 240 GLY A CA 1
ATOM 1501 C C . GLY A 1 205 ? 2.919 46.565 31.411 1.00 28.78 240 GLY A C 1
ATOM 1502 O O . GLY A 1 205 ? 3.892 46.648 32.160 1.00 27.78 240 GLY A O 1
ATOM 1503 N N . SER A 1 206 ? 2.606 45.452 30.750 1.00 30.35 241 SER A N 1
ATOM 1504 C CA . SER A 1 206 ? 3.395 44.233 30.873 1.00 30.01 241 SER A CA 1
ATOM 1505 C C . SER A 1 206 ? 3.087 43.326 29.690 1.00 30.70 241 SER A C 1
ATOM 1506 O O . SER A 1 206 ? 2.072 43.488 29.007 1.00 31.43 241 SER A O 1
ATOM 1509 N N . GLY A 1 207 ? 3.978 42.366 29.461 1.00 30.17 242 GLY A N 1
ATOM 1510 C CA . GLY A 1 207 ? 3.784 41.422 28.381 1.00 30.79 242 GLY A CA 1
ATOM 1511 C C . GLY A 1 207 ? 4.038 42.029 27.007 1.00 30.48 242 GLY A C 1
ATOM 1512 O O . GLY A 1 207 ? 4.505 43.160 26.856 1.00 29.64 242 GLY A O 1
ATOM 1513 N N . SER A 1 208 ? 3.707 41.234 25.987 1.00 30.98 243 SER A N 1
ATOM 1514 C CA . SER A 1 208 ? 3.914 41.605 24.592 1.00 30.73 243 SER A CA 1
ATOM 1515 C C . SER A 1 208 ? 2.626 41.487 23.785 1.00 31.64 243 SER A C 1
ATOM 1516 O O . SER A 1 208 ? 2.664 41.297 22.567 1.00 31.78 243 SER A O 1
ATOM 1519 N N . ASP A 1 209 ? 1.479 41.579 24.451 1.00 32.41 244 ASP A N 1
ATOM 1520 C CA . ASP A 1 209 ? 0.199 41.526 23.760 1.00 33.16 244 ASP A CA 1
ATOM 1521 C C . ASP A 1 209 ? -0.201 42.928 23.331 1.00 32.51 244 ASP A C 1
ATOM 1522 O O . ASP A 1 209 ? -0.370 43.801 24.193 1.00 32.14 244 ASP A O 1
ATOM 1527 N N . PRO A 1 210 ? -0.360 43.190 22.033 1.00 31.16 245 PRO A N 1
ATOM 1528 C CA . PRO A 1 210 ? -0.782 44.533 21.610 1.00 30.47 245 PRO A CA 1
ATOM 1529 C C . PRO A 1 210 ? -2.139 44.935 22.160 1.00 31.04 245 PRO A C 1
ATOM 1530 O O . PRO A 1 210 ? -2.356 46.121 22.441 1.00 29.82 245 PRO A O 1
ATOM 1534 N N . GLU A 1 211 ? -3.059 43.983 22.332 1.00 35.61 246 GLU A N 1
ATOM 1535 C CA . GLU A 1 211 ? -4.386 44.305 22.841 1.00 36.22 246 GLU A CA 1
ATOM 1536 C C . GLU A 1 211 ? -4.393 44.586 24.340 1.00 36.19 246 GLU A C 1
ATOM 1537 O O . GLU A 1 211 ? -5.353 45.185 24.839 1.00 36.32 246 GLU A O 1
ATOM 1543 N N . ILE A 1 212 ? -3.354 44.172 25.069 1.00 32.83 247 ILE A N 1
ATOM 1544 C CA . ILE A 1 212 ? -3.237 44.567 26.469 1.00 31.93 247 ILE A CA 1
ATOM 1545 C C . ILE A 1 212 ? -2.715 45.994 26.573 1.00 30.59 247 ILE A C 1
ATOM 1546 O O . ILE A 1 212 ? -3.191 46.785 27.396 1.00 30.48 247 ILE A O 1
ATOM 1551 N N . TRP A 1 213 ? -1.745 46.349 25.726 1.00 30.32 248 TRP A N 1
ATOM 1552 C CA . TRP A 1 213 ? -1.174 47.690 25.765 1.00 29.28 248 TRP A CA 1
ATOM 1553 C C . TRP A 1 213 ? -2.173 48.742 25.309 1.00 29.11 248 TRP A C 1
ATOM 1554 O O . TRP A 1 213 ? -2.141 49.877 25.798 1.00 28.54 248 TRP A O 1
ATOM 1565 N N . GLN A 1 214 ? -3.064 48.390 24.382 1.00 31.10 249 GLN A N 1
ATOM 1566 C CA . GLN A 1 214 ? -4.106 49.328 23.979 1.00 31.05 249 GLN A CA 1
ATOM 1567 C C . GLN A 1 214 ? -5.075 49.593 25.126 1.00 31.50 249 GLN A C 1
ATOM 1568 O O . GLN A 1 214 ? -5.506 50.734 25.332 1.00 31.07 249 GLN A O 1
ATOM 1574 N N . GLN A 1 215 ? -5.421 48.555 25.892 1.00 30.45 250 GLN A N 1
ATOM 1575 C CA . GLN A 1 215 ? -6.254 48.763 27.072 1.00 30.98 250 GLN A CA 1
ATOM 1576 C C . GLN A 1 215 ? -5.517 49.545 28.148 1.00 30.33 250 GLN A C 1
ATOM 1577 O O . GLN A 1 215 ? -6.139 50.314 28.889 1.00 30.35 250 GLN A O 1
ATOM 1583 N N . VAL A 1 216 ? -4.200 49.359 28.253 1.00 28.72 251 VAL A N 1
ATOM 1584 C CA . VAL A 1 216 ? -3.401 50.175 29.162 1.00 28.06 251 VAL A CA 1
ATOM 1585 C C . VAL A 1 216 ? -3.520 51.647 28.788 1.00 27.26 251 VAL A C 1
ATOM 1586 O O . VAL A 1 216 ? -3.730 52.512 29.647 1.00 27.27 251 VAL A O 1
ATOM 1590 N N . ALA A 1 217 ? -3.408 51.950 27.492 1.00 27.53 252 ALA A N 1
ATOM 1591 C CA . ALA A 1 217 ? -3.447 53.339 27.045 1.00 26.52 252 ALA A CA 1
ATOM 1592 C C . ALA A 1 217 ? -4.834 53.944 27.231 1.00 26.97 252 ALA A C 1
ATOM 1593 O O . ALA A 1 217 ? -4.967 55.071 27.721 1.00 26.50 252 ALA A O 1
ATOM 1595 N N . THR A 1 218 ? -5.880 53.210 26.845 1.00 24.88 253 THR A N 1
ATOM 1596 C CA . THR A 1 218 ? -7.236 53.745 26.935 1.00 26.10 253 THR A CA 1
ATOM 1597 C C . THR A 1 218 ? -7.589 54.122 28.368 1.00 25.57 253 THR A C 1
ATOM 1598 O O . THR A 1 218 ? -8.186 55.178 28.610 1.00 25.66 253 THR A O 1
ATOM 1602 N N . LYS A 1 219 ? -7.211 53.283 29.333 1.00 26.22 254 LYS A N 1
ATOM 1603 C CA . LYS A 1 219 ? -7.576 53.547 30.721 1.00 26.76 254 LYS A CA 1
ATOM 1604 C C . LYS A 1 219 ? -6.819 54.748 31.278 1.00 25.92 254 LYS A C 1
ATOM 1605 O O . LYS A 1 219 ? -7.398 55.582 31.982 1.00 26.06 254 LYS A O 1
ATOM 1611 N N . SER A 1 220 ? -5.526 54.856 30.970 1.00 26.90 255 SER A N 1
ATOM 1612 C CA . SER A 1 220 ? -4.742 55.980 31.468 1.00 26.03 255 SER A CA 1
ATOM 1613 C C . SER A 1 220 ? -5.159 57.291 30.815 1.00 25.30 255 SER A C 1
ATOM 1614 O O . SER A 1 220 ? -5.115 58.345 31.461 1.00 24.84 255 SER A O 1
ATOM 1617 N N . LEU A 1 221 ? -5.561 57.246 29.542 1.00 25.95 256 LEU A N 1
ATOM 1618 C CA . LEU A 1 221 ? -5.975 58.462 28.849 1.00 25.23 256 LEU A CA 1
ATOM 1619 C C . LEU A 1 221 ? -7.262 59.035 29.429 1.00 25.92 256 LEU A C 1
ATOM 1620 O O . LEU A 1 221 ? -7.501 60.243 29.322 1.00 25.47 256 LEU A O 1
ATOM 1625 N N . SER A 1 222 ? -8.097 58.195 30.046 1.00 24.99 257 SER A N 1
ATOM 1626 C CA . SER A 1 222 ? -9.344 58.690 30.624 1.00 25.75 257 SER A CA 1
ATOM 1627 C C . SER A 1 222 ? -9.085 59.650 31.775 1.00 25.48 257 SER A C 1
ATOM 1628 O O . SER A 1 222 ? -9.921 60.514 32.063 1.00 25.61 257 SER A O 1
ATOM 1631 N N . PHE A 1 223 ? -7.937 59.520 32.443 1.00 26.47 258 PHE A N 1
ATOM 1632 C CA . PHE A 1 223 ? -7.562 60.474 33.476 1.00 26.10 258 PHE A CA 1
ATOM 1633 C C . PHE A 1 223 ? -7.068 61.793 32.899 1.00 25.01 258 PHE A C 1
ATOM 1634 O O . PHE A 1 223 ? -7.049 62.799 33.617 1.00 24.80 258 PHE A O 1
ATOM 1642 N N . CYS A 1 224 ? -6.675 61.817 31.622 1.00 26.68 259 CYS A N 1
ATOM 1643 C CA . CYS A 1 224 ? -6.255 63.066 30.998 1.00 25.68 259 CYS A CA 1
ATOM 1644 C C . CYS A 1 224 ? -7.428 63.986 30.686 1.00 25.81 259 CYS A C 1
ATOM 1645 O O . CYS A 1 224 ? -7.218 65.188 30.491 1.00 25.30 259 CYS A O 1
ATOM 1648 N N . LYS A 1 225 ? -8.649 63.460 30.629 1.00 23.28 260 LYS A N 1
ATOM 1649 C CA . LYS A 1 225 ? -9.815 64.309 30.432 1.00 24.68 260 LYS A CA 1
ATOM 1650 C C . LYS A 1 225 ? -10.337 64.899 31.736 1.00 24.99 260 LYS A C 1
ATOM 1651 O O . LYS A 1 225 ? -11.207 65.775 31.697 1.00 26.15 260 LYS A O 1
ATOM 1657 N N . VAL A 1 226 ? -9.825 64.446 32.882 1.00 25.44 261 VAL A N 1
ATOM 1658 C CA . VAL A 1 226 ? -10.185 65.069 34.151 1.00 25.77 261 VAL A CA 1
ATOM 1659 C C . VAL A 1 226 ? -9.514 66.431 34.280 1.00 25.15 261 VAL A C 1
ATOM 1660 O O . VAL A 1 226 ? -10.127 67.402 34.741 1.00 25.32 261 VAL A O 1
ATOM 1664 N N . PHE A 1 227 ? -8.254 66.530 33.866 1.00 24.84 262 PHE A N 1
ATOM 1665 C CA . PHE A 1 227 ? -7.523 67.793 33.882 1.00 24.36 262 PHE A CA 1
ATOM 1666 C C . PHE A 1 227 ? -7.293 68.267 32.453 1.00 23.72 262 PHE A C 1
ATOM 1667 O O . PHE A 1 227 ? -6.399 67.751 31.763 1.00 23.10 262 PHE A O 1
ATOM 1675 N N . PRO A 1 228 ? -8.070 69.235 31.958 1.00 23.66 263 PRO A N 1
ATOM 1676 C CA . PRO A 1 228 ? -7.946 69.636 30.546 1.00 24.10 263 PRO A CA 1
ATOM 1677 C C . PRO A 1 228 ? -6.609 70.267 30.199 1.00 23.54 263 PRO A C 1
ATOM 1678 O O . PRO A 1 228 ? -6.290 70.376 29.009 1.00 23.73 263 PRO A O 1
ATOM 1682 N N . THR A 1 229 ? -5.818 70.676 31.191 1.00 24.69 264 THR A N 1
ATOM 1683 C CA . THR A 1 229 ? -4.519 71.285 30.936 1.00 24.38 264 THR A CA 1
ATOM 1684 C C . THR A 1 229 ? -3.430 70.268 30.611 1.00 23.61 264 THR A C 1
ATOM 1685 O O . THR A 1 229 ? -2.316 70.676 30.264 1.00 23.18 264 THR A O 1
ATOM 1689 N N . VAL A 1 230 ? -3.717 68.968 30.713 1.00 23.69 265 VAL A N 1
ATOM 1690 C CA . VAL A 1 230 ? -2.706 67.948 30.451 1.00 22.99 265 VAL A CA 1
ATOM 1691 C C . VAL A 1 230 ? -2.378 67.919 28.964 1.00 22.30 265 VAL A C 1
ATOM 1692 O O . VAL A 1 230 ? -3.275 67.909 28.110 1.00 22.72 265 VAL A O 1
ATOM 1696 N N . LYS A 1 231 ? -1.084 67.904 28.648 1.00 22.11 266 LYS A N 1
ATOM 1697 C CA . LYS A 1 231 ? -0.621 67.816 27.274 1.00 21.65 266 LYS A CA 1
ATOM 1698 C C . LYS A 1 231 ? 0.284 66.622 27.014 1.00 20.80 266 LYS A C 1
ATOM 1699 O O . LYS A 1 231 ? 0.654 66.394 25.857 1.00 20.70 266 LYS A O 1
ATOM 1705 N N . THR A 1 232 ? 0.642 65.853 28.045 1.00 21.36 267 THR A N 1
ATOM 1706 C CA . THR A 1 232 ? 1.564 64.735 27.912 1.00 20.73 267 THR A CA 1
ATOM 1707 C C . THR A 1 232 ? 1.036 63.540 28.692 1.00 21.48 267 THR A C 1
ATOM 1708 O O . THR A 1 232 ? 0.520 63.692 29.802 1.00 22.32 267 THR A O 1
ATOM 1712 N N . MET A 1 233 ? 1.170 62.353 28.102 1.00 21.11 268 MET A N 1
ATOM 1713 C CA . MET A 1 233 ? 0.804 61.094 28.739 1.00 21.93 268 MET A CA 1
ATOM 1714 C C . MET A 1 233 ? 2.040 60.206 28.816 1.00 21.24 268 MET A C 1
ATOM 1715 O O . MET A 1 233 ? 2.607 59.836 27.782 1.00 20.53 268 MET A O 1
ATOM 1720 N N . ASN A 1 234 ? 2.457 59.873 30.039 1.00 21.03 269 ASN A N 1
ATOM 1721 C CA . ASN A 1 234 ? 3.611 59.011 30.289 1.00 20.50 269 ASN A CA 1
ATOM 1722 C C . ASN A 1 234 ? 3.104 57.610 30.626 1.00 21.81 269 ASN A C 1
ATOM 1723 O O . ASN A 1 234 ? 2.530 57.392 31.699 1.00 23.00 269 ASN A O 1
ATOM 1728 N N . LEU A 1 235 ? 3.330 56.661 29.715 1.00 20.18 270 LEU A N 1
ATOM 1729 C CA . LEU A 1 235 ? 2.850 55.291 29.862 1.00 21.80 270 LEU A CA 1
ATOM 1730 C C . LEU A 1 235 ? 3.824 54.380 30.597 1.00 22.01 270 LEU A C 1
ATOM 1731 O O . LEU A 1 235 ? 3.524 53.194 30.771 1.00 23.77 270 LEU A O 1
ATOM 1736 N N . GLY A 1 236 ? 4.979 54.893 31.019 1.00 21.74 271 GLY A N 1
ATOM 1737 C CA . GLY A 1 236 ? 5.905 54.110 31.814 1.00 21.51 271 GLY A CA 1
ATOM 1738 C C . GLY A 1 236 ? 6.706 53.113 30.993 1.00 21.09 271 GLY A C 1
ATOM 1739 O O . GLY A 1 236 ? 6.846 53.221 29.771 1.00 20.55 271 GLY A O 1
ATOM 1740 N N . GLY A 1 237 ? 7.243 52.119 31.696 1.00 22.32 272 GLY A N 1
ATOM 1741 C CA . GLY A 1 237 ? 8.008 51.066 31.058 1.00 21.91 272 GLY A CA 1
ATOM 1742 C C . GLY A 1 237 ? 7.363 49.700 31.178 1.00 24.35 272 GLY A C 1
ATOM 1743 O O . GLY A 1 237 ? 6.135 49.577 31.118 1.00 26.47 272 GLY A O 1
ATOM 1744 N N . GLY A 1 238 ? 8.183 48.662 31.341 1.00 23.30 273 GLY A N 1
ATOM 1745 C CA . GLY A 1 238 ? 7.698 47.308 31.501 1.00 25.05 273 GLY A CA 1
ATOM 1746 C C . GLY A 1 238 ? 7.811 46.426 30.276 1.00 25.93 273 GLY A C 1
ATOM 1747 O O . GLY A 1 238 ? 7.410 45.257 30.342 1.00 26.74 273 GLY A O 1
ATOM 1748 N N . TYR A 1 239 ? 8.341 46.942 29.168 1.00 23.93 274 TYR A N 1
ATOM 1749 C CA . TYR A 1 239 ? 8.469 46.161 27.942 1.00 24.71 274 TYR A CA 1
ATOM 1750 C C . TYR A 1 239 ? 9.408 44.984 28.163 1.00 24.18 274 TYR A C 1
ATOM 1751 O O . TYR A 1 239 ? 10.562 45.162 28.565 1.00 22.27 274 TYR A O 1
ATOM 1760 N N . LYS A 1 240 ? 8.910 43.779 27.909 1.00 25.43 275 LYS A N 1
ATOM 1761 C CA . LYS A 1 240 ? 9.627 42.578 28.304 1.00 25.08 275 LYS A CA 1
ATOM 1762 C C . LYS A 1 240 ? 10.740 42.252 27.317 1.00 24.56 275 LYS A C 1
ATOM 1763 O O . LYS A 1 240 ? 10.599 42.443 26.106 1.00 25.01 275 LYS A O 1
ATOM 1769 N N . VAL A 1 241 ? 11.856 41.765 27.852 1.00 24.44 276 VAL A N 1
ATOM 1770 C CA . VAL A 1 241 ? 13.013 41.353 27.069 1.00 23.71 276 VAL A CA 1
ATOM 1771 C C . VAL A 1 241 ? 13.235 39.867 27.310 1.00 24.35 276 VAL A C 1
ATOM 1772 O O . VAL A 1 241 ? 13.354 39.432 28.462 1.00 23.93 276 VAL A O 1
ATOM 1776 N N . GLY A 1 242 ? 13.284 39.092 26.230 1.00 21.70 277 GLY A N 1
ATOM 1777 C CA . GLY A 1 242 ? 13.545 37.671 26.342 1.00 23.21 277 GLY A CA 1
ATOM 1778 C C . GLY A 1 242 ? 15.024 37.357 26.300 1.00 23.22 277 GLY A C 1
ATOM 1779 O O . GLY A 1 242 ? 15.612 37.250 25.221 1.00 23.78 277 GLY A O 1
ATOM 1780 N N . ARG A 1 243 ? 15.641 37.211 27.472 1.00 22.74 278 ARG A N 1
ATOM 1781 C CA . ARG A 1 243 ? 17.071 36.922 27.516 1.00 22.87 278 ARG A CA 1
ATOM 1782 C C . ARG A 1 243 ? 17.370 35.520 26.998 1.00 24.75 278 ARG A C 1
ATOM 1783 O O . ARG A 1 243 ? 18.347 35.316 26.270 1.00 25.25 278 ARG A O 1
ATOM 1791 N N . ASN A 1 244 ? 16.541 34.548 27.354 1.00 21.74 279 ASN A N 1
ATOM 1792 C CA . ASN A 1 244 ? 16.794 33.155 27.028 1.00 22.14 279 ASN A CA 1
ATOM 1793 C C . ASN A 1 244 ? 16.027 32.746 25.779 1.00 23.23 279 ASN A C 1
ATOM 1794 O O . ASN A 1 244 ? 14.972 33.303 25.461 1.00 23.35 279 ASN A O 1
ATOM 1799 N N . LYS A 1 245 ? 16.580 31.765 25.070 1.00 23.65 280 LYS A N 1
ATOM 1800 C CA . LYS A 1 245 ? 15.948 31.251 23.864 1.00 24.84 280 LYS A CA 1
ATOM 1801 C C . LYS A 1 245 ? 14.558 30.719 24.184 1.00 25.43 280 LYS A C 1
ATOM 1802 O O . LYS A 1 245 ? 14.374 29.958 25.138 1.00 25.41 280 LYS A O 1
ATOM 1808 N N . GLY A 1 246 ? 13.573 31.135 23.386 1.00 24.83 281 GLY A N 1
ATOM 1809 C CA . GLY A 1 246 ? 12.195 30.754 23.575 1.00 25.66 281 GLY A CA 1
ATOM 1810 C C . GLY A 1 246 ? 11.331 31.840 24.184 1.00 24.56 281 GLY A C 1
ATOM 1811 O O . GLY A 1 246 ? 10.136 31.911 23.876 1.00 25.43 281 GLY A O 1
ATOM 1812 N N . GLU A 1 247 ? 11.901 32.679 25.042 1.00 25.70 282 GLU A N 1
ATOM 1813 C CA . GLU A 1 247 ? 11.154 33.782 25.624 1.00 24.98 282 GLU A CA 1
ATOM 1814 C C . GLU A 1 247 ? 10.967 34.887 24.592 1.00 25.19 282 GLU A C 1
ATOM 1815 O O . GLU A 1 247 ? 11.829 35.122 23.741 1.00 25.46 282 GLU A O 1
ATOM 1821 N N . VAL A 1 248 ? 9.822 35.563 24.664 1.00 24.18 283 VAL A N 1
ATOM 1822 C CA . VAL A 1 248 ? 9.422 36.536 23.653 1.00 24.39 283 VAL A CA 1
ATOM 1823 C C . VAL A 1 248 ? 9.807 37.935 24.116 1.00 22.90 283 VAL A C 1
ATOM 1824 O O . VAL A 1 248 ? 9.488 38.338 25.241 1.00 22.03 283 VAL A O 1
ATOM 1828 N N . THR A 1 249 ? 10.500 38.668 23.247 1.00 24.25 284 THR A N 1
ATOM 1829 C CA . THR A 1 249 ? 10.766 40.086 23.446 1.00 24.45 284 THR A CA 1
ATOM 1830 C C . THR A 1 249 ? 9.625 40.898 22.846 1.00 25.25 284 THR A C 1
ATOM 1831 O O . THR A 1 249 ? 9.120 40.575 21.768 1.00 26.01 284 THR A O 1
ATOM 1835 N N . THR A 1 250 ? 9.212 41.945 23.558 1.00 23.35 285 THR A N 1
ATOM 1836 C CA . THR A 1 250 ? 8.117 42.782 23.085 1.00 24.23 285 THR A CA 1
ATOM 1837 C C . THR A 1 250 ? 8.469 43.426 21.749 1.00 25.27 285 THR A C 1
ATOM 1838 O O . THR A 1 250 ? 9.551 43.996 21.585 1.00 25.22 285 THR A O 1
ATOM 1842 N N . ASP A 1 251 ? 7.553 43.324 20.790 1.00 22.97 286 ASP A N 1
ATOM 1843 C CA . ASP A 1 251 ? 7.688 44.001 19.504 1.00 23.94 286 ASP A CA 1
ATOM 1844 C C . ASP A 1 251 ? 7.079 45.392 19.638 1.00 24.45 286 ASP A C 1
ATOM 1845 O O . ASP A 1 251 ? 5.853 45.537 19.693 1.00 25.33 286 ASP A O 1
ATOM 1850 N N . LEU A 1 252 ? 7.936 46.415 19.692 1.00 23.48 287 LEU A N 1
ATOM 1851 C CA . LEU A 1 252 ? 7.455 47.775 19.918 1.00 23.56 287 LEU A CA 1
ATOM 1852 C C . LEU A 1 252 ? 6.599 48.278 18.762 1.00 24.70 287 LEU A C 1
ATOM 1853 O O . LEU A 1 252 ? 5.734 49.138 18.965 1.00 25.05 287 LEU A O 1
ATOM 1858 N N . GLN A 1 253 ? 6.818 47.764 17.551 1.00 22.05 288 GLN A N 1
ATOM 1859 C CA . GLN A 1 253 ? 5.991 48.180 16.425 1.00 22.97 288 GLN A CA 1
ATOM 1860 C C . GLN A 1 253 ? 4.598 47.566 16.504 1.00 24.37 288 GLN A C 1
ATOM 1861 O O . GLN A 1 253 ? 3.610 48.207 16.126 1.00 25.28 288 GLN A O 1
ATOM 1867 N N . LYS A 1 254 ? 4.495 46.331 16.999 1.00 24.28 289 LYS A N 1
ATOM 1868 C CA . LYS A 1 254 ? 3.203 45.653 17.034 1.00 25.53 289 LYS A CA 1
ATOM 1869 C C . LYS A 1 254 ? 2.315 46.180 18.154 1.00 25.90 289 LYS A C 1
ATOM 1870 O O . LYS A 1 254 ? 1.106 46.344 17.959 1.00 26.98 289 LYS A O 1
ATOM 1876 N N . ILE A 1 255 ? 2.884 46.441 19.333 1.00 27.42 290 ILE A N 1
ATOM 1877 C CA . ILE A 1 255 ? 2.081 46.984 20.424 1.00 27.57 290 ILE A CA 1
ATOM 1878 C C . ILE A 1 255 ? 1.970 48.500 20.350 1.00 27.82 290 ILE A C 1
ATOM 1879 O O . ILE A 1 255 ? 1.093 49.084 20.998 1.00 28.16 290 ILE A O 1
ATOM 1884 N N . GLY A 1 256 ? 2.828 49.151 19.571 1.00 24.76 291 GLY A N 1
ATOM 1885 C CA . GLY A 1 256 ? 2.836 50.596 19.487 1.00 24.14 291 GLY A CA 1
ATOM 1886 C C . GLY A 1 256 ? 1.699 51.187 18.678 1.00 25.29 291 GLY A C 1
ATOM 1887 O O . GLY A 1 256 ? 1.168 52.240 19.038 1.00 25.13 291 GLY A O 1
ATOM 1888 N N . LYS A 1 257 ? 1.317 50.532 17.583 1.00 25.41 292 LYS A N 1
ATOM 1889 C CA . LYS A 1 257 ? 0.282 51.068 16.702 1.00 26.24 292 LYS A CA 1
ATOM 1890 C C . LYS A 1 257 ? -1.090 51.102 17.379 1.00 27.05 292 LYS A C 1
ATOM 1891 O O . LYS A 1 257 ? -1.797 52.110 17.253 1.00 27.08 292 LYS A O 1
ATOM 1897 N N . PRO A 1 258 ? -1.519 50.048 18.089 1.00 26.77 293 PRO A N 1
ATOM 1898 C CA . PRO A 1 258 ? -2.771 50.172 18.858 1.00 26.40 293 PRO A CA 1
ATOM 1899 C C . PRO A 1 258 ? -2.702 51.229 19.948 1.00 25.74 293 PRO A C 1
ATOM 1900 O O . PRO A 1 258 ? -3.727 51.845 20.271 1.00 25.60 293 PRO A O 1
ATOM 1904 N N . VAL A 1 259 ? -1.524 51.453 20.532 1.00 25.73 294 VAL A N 1
ATOM 1905 C CA . VAL A 1 259 ? -1.362 52.538 21.496 1.00 24.79 294 VAL A CA 1
ATOM 1906 C C . VAL A 1 259 ? -1.504 53.888 20.805 1.00 24.89 294 VAL A C 1
ATOM 1907 O O . VAL A 1 259 ? -2.222 54.775 21.280 1.00 24.89 294 VAL A O 1
ATOM 1911 N N . ALA A 1 260 ? -0.812 54.063 19.676 1.00 24.92 295 ALA A N 1
ATOM 1912 C CA . ALA A 1 260 ? -0.922 55.307 18.922 1.00 24.65 295 ALA A CA 1
ATOM 1913 C C . ALA A 1 260 ? -2.347 55.550 18.446 1.00 25.72 295 ALA A C 1
ATOM 1914 O O . ALA A 1 260 ? -2.783 56.704 18.355 1.00 25.49 295 ALA A O 1
ATOM 1916 N N . ASP A 1 261 ? -3.089 54.483 18.140 1.00 26.85 296 ASP A N 1
ATOM 1917 C CA . ASP A 1 261 ? -4.487 54.654 17.761 1.00 27.63 296 ASP A CA 1
ATOM 1918 C C . ASP A 1 261 ? -5.340 55.078 18.949 1.00 27.27 296 ASP A C 1
ATOM 1919 O O . ASP A 1 261 ? -6.283 55.859 18.781 1.00 27.47 296 ASP A O 1
ATOM 1924 N N . ALA A 1 262 ? -5.026 54.583 20.151 1.00 25.50 297 ALA A N 1
ATOM 1925 C CA . ALA A 1 262 ? -5.734 55.040 21.342 1.00 25.36 297 ALA A CA 1
ATOM 1926 C C . ALA A 1 262 ? -5.501 56.524 21.590 1.00 24.76 297 ALA A C 1
ATOM 1927 O O . ALA A 1 262 ? -6.356 57.198 22.174 1.00 25.07 297 ALA A O 1
ATOM 1929 N N . PHE A 1 263 ? -4.352 57.048 21.158 1.00 26.52 298 PHE A N 1
ATOM 1930 C CA . PHE A 1 263 ? -4.130 58.489 21.207 1.00 25.69 298 PHE A CA 1
ATOM 1931 C C . PHE A 1 263 ? -4.971 59.209 20.165 1.00 26.38 298 PHE A C 1
ATOM 1932 O O . PHE A 1 263 ? -5.470 60.312 20.414 1.00 25.85 298 PHE A O 1
ATOM 1940 N N . LYS A 1 264 ? -5.129 58.606 18.985 1.00 26.70 299 LYS A N 1
ATOM 1941 C CA . LYS A 1 264 ? -5.959 59.214 17.952 1.00 27.33 299 LYS A CA 1
ATOM 1942 C C . LYS A 1 264 ? -7.428 59.216 18.356 1.00 28.01 299 LYS A C 1
ATOM 1943 O O . LYS A 1 264 ? -8.153 60.175 18.070 1.00 28.02 299 LYS A O 1
ATOM 1949 N N . LYS A 1 265 ? -7.887 58.149 19.017 1.00 27.95 300 LYS A N 1
ATOM 1950 C CA . LYS A 1 265 ? -9.275 58.106 19.460 1.00 28.37 300 LYS A CA 1
ATOM 1951 C C . LYS A 1 265 ? -9.545 59.147 20.536 1.00 27.44 300 LYS A C 1
ATOM 1952 O O . LYS A 1 265 ? -10.663 59.667 20.626 1.00 27.35 300 LYS A O 1
ATOM 1958 N N . PHE A 1 266 ? -8.540 59.462 21.354 1.00 29.05 301 PHE A N 1
ATOM 1959 C CA . PHE A 1 266 ? -8.693 60.524 22.342 1.00 27.68 301 PHE A CA 1
ATOM 1960 C C . PHE A 1 266 ? -8.835 61.879 21.662 1.00 27.30 301 PHE A C 1
ATOM 1961 O O . PHE A 1 266 ? -9.703 62.681 22.025 1.00 26.92 301 PHE A O 1
ATOM 1969 N N . ALA A 1 267 ? -7.993 62.147 20.661 1.00 27.73 302 ALA A N 1
ATOM 1970 C CA . ALA A 1 267 ? -8.086 63.397 19.919 1.00 27.30 302 ALA A CA 1
ATOM 1971 C C . ALA A 1 267 ? -9.358 63.484 19.087 1.00 28.29 302 ALA A C 1
ATOM 1972 O O . ALA A 1 267 ? -9.780 64.590 18.735 1.00 27.89 302 ALA A O 1
ATOM 1974 N N . GLU A 1 268 ? -9.976 62.350 18.759 1.00 31.07 303 GLU A N 1
ATOM 1975 C CA . GLU A 1 268 ? -11.248 62.391 18.049 1.00 32.04 303 GLU A CA 1
ATOM 1976 C C . GLU A 1 268 ? -12.420 62.600 18.999 1.00 31.81 303 GLU A C 1
ATOM 1977 O O . GLU A 1 268 ? -13.411 63.235 18.621 1.00 32.02 303 GLU A O 1
ATOM 1983 N N . LYS A 1 269 ? -12.328 62.091 20.228 1.00 31.61 304 LYS A N 1
ATOM 1984 C CA . LYS A 1 269 ? -13.387 62.283 21.212 1.00 31.20 304 LYS A CA 1
ATOM 1985 C C . LYS A 1 269 ? -13.193 63.527 22.071 1.00 29.73 304 LYS A C 1
ATOM 1986 O O . LYS A 1 269 ? -14.180 64.064 22.586 1.00 29.68 304 LYS A O 1
ATOM 1992 N N . GLU A 1 270 ? -11.954 64.002 22.237 1.00 29.15 305 GLU A N 1
ATOM 1993 C CA . GLU A 1 270 ? -11.671 65.152 23.085 1.00 27.98 305 GLU A CA 1
ATOM 1994 C C . GLU A 1 270 ? -11.080 66.347 22.350 1.00 27.55 305 GLU A C 1
ATOM 1995 O O . GLU A 1 270 ? -11.092 67.452 22.905 1.00 27.37 305 GLU A O 1
ATOM 2001 N N . GLY A 1 271 ? -10.563 66.166 21.138 1.00 28.13 306 GLY A N 1
ATOM 2002 C CA . GLY A 1 271 ? -9.991 67.272 20.395 1.00 27.59 306 GLY A CA 1
ATOM 2003 C C . GLY A 1 271 ? -8.624 67.716 20.856 1.00 26.73 306 GLY A C 1
ATOM 2004 O O . GLY A 1 271 ? -8.194 68.818 20.503 1.00 26.71 306 GLY A O 1
ATOM 2005 N N . ARG A 1 272 ? -7.922 66.895 21.631 1.00 24.62 307 ARG A N 1
ATOM 2006 C CA . ARG A 1 272 ? -6.606 67.234 22.155 1.00 24.05 307 ARG A CA 1
ATOM 2007 C C . ARG A 1 272 ? -5.588 66.211 21.673 1.00 23.34 307 ARG A C 1
ATOM 2008 O O . ARG A 1 272 ? -5.785 65.004 21.843 1.00 23.02 307 ARG A O 1
ATOM 2016 N N . GLU A 1 273 ? -4.504 66.696 21.073 1.00 23.93 308 GLU A N 1
ATOM 2017 C CA . GLU A 1 273 ? -3.428 65.845 20.579 1.00 23.85 308 GLU A CA 1
ATOM 2018 C C . GLU A 1 273 ? -2.324 65.816 21.631 1.00 23.27 308 GLU A C 1
ATOM 2019 O O . GLU A 1 273 ? -1.654 66.827 21.866 1.00 23.04 308 GLU A O 1
ATOM 2025 N N . LEU A 1 274 ? -2.140 64.661 22.264 1.00 22.74 309 LEU A N 1
ATOM 2026 C CA . LEU A 1 274 ? -1.289 64.539 23.440 1.00 22.29 309 LEU A CA 1
ATOM 2027 C C . LEU A 1 274 ? 0.082 63.988 23.075 1.00 21.91 309 LEU A C 1
ATOM 2028 O O . LEU A 1 274 ? 0.202 63.076 22.252 1.00 21.92 309 LEU A O 1
ATOM 2033 N N . GLN A 1 275 ? 1.113 64.546 23.705 1.00 22.81 310 GLN A N 1
ATOM 2034 C CA . GLN A 1 275 ? 2.450 63.978 23.617 1.00 22.46 310 GLN A CA 1
ATOM 2035 C C . GLN A 1 275 ? 2.518 62.677 24.411 1.00 22.18 310 GLN A C 1
ATOM 2036 O O . GLN A 1 275 ? 1.934 62.563 25.492 1.00 22.15 310 GLN A O 1
ATOM 2042 N N . MET A 1 276 ? 3.227 61.687 23.870 1.00 21.50 311 MET A N 1
ATOM 2043 C CA . MET A 1 276 ? 3.401 60.402 24.532 1.00 21.26 311 MET A CA 1
ATOM 2044 C C . MET A 1 276 ? 4.811 60.275 25.096 1.00 20.69 311 MET A C 1
ATOM 2045 O O . MET A 1 276 ? 5.775 60.806 24.539 1.00 20.85 311 MET A O 1
ATOM 2050 N N . GLU A 1 277 ? 4.920 59.555 26.209 1.00 20.53 312 GLU A N 1
ATOM 2051 C CA . GLU A 1 277 ? 6.202 59.272 26.837 1.00 19.94 312 GLU A CA 1
ATOM 2052 C C . GLU A 1 277 ? 6.275 57.801 27.209 1.00 19.71 312 GLU A C 1
ATOM 2053 O O . GLU A 1 277 ? 5.272 57.200 27.602 1.00 19.97 312 GLU A O 1
ATOM 2059 N N . ILE A 1 278 ? 7.469 57.230 27.081 1.00 19.07 313 ILE A N 1
ATOM 2060 C CA . ILE A 1 278 ? 7.739 55.860 27.489 1.00 18.56 313 ILE A CA 1
ATOM 2061 C C . ILE A 1 278 ? 8.988 55.861 28.359 1.00 18.47 313 ILE A C 1
ATOM 2062 O O . ILE A 1 278 ? 9.918 56.644 28.145 1.00 18.86 313 ILE A O 1
ATOM 2067 N N . GLU A 1 279 ? 9.002 54.983 29.358 1.00 21.15 314 GLU A N 1
ATOM 2068 C CA . GLU A 1 279 ? 10.070 54.936 30.355 1.00 20.48 314 GLU A CA 1
ATOM 2069 C C . GLU A 1 279 ? 10.705 53.550 30.413 1.00 20.16 314 GLU A C 1
ATOM 2070 O O . GLU A 1 279 ? 10.636 52.870 31.443 1.00 19.96 314 GLU A O 1
ATOM 2076 N N . PRO A 1 280 ? 11.351 53.105 29.331 1.00 19.18 315 PRO A N 1
ATOM 2077 C CA . PRO A 1 280 ? 11.946 51.762 29.339 1.00 18.83 315 PRO A CA 1
ATOM 2078 C C . PRO A 1 280 ? 13.249 51.744 30.127 1.00 18.17 315 PRO A C 1
ATOM 2079 O O . PRO A 1 280 ? 14.087 52.639 29.993 1.00 18.33 315 PRO A O 1
ATOM 2083 N N . GLY A 1 281 ? 13.406 50.722 30.960 1.00 18.63 316 GLY A N 1
ATOM 2084 C CA . GLY A 1 281 ? 14.656 50.501 31.654 1.00 18.07 316 GLY A CA 1
ATOM 2085 C C . GLY A 1 281 ? 15.335 49.241 31.159 1.00 18.02 316 GLY A C 1
ATOM 2086 O O . GLY A 1 281 ? 16.423 49.294 30.576 1.00 18.47 316 GLY A O 1
ATOM 2087 N N . THR A 1 282 ? 14.680 48.099 31.383 1.00 17.52 317 THR A N 1
ATOM 2088 C CA . THR A 1 282 ? 15.201 46.824 30.905 1.00 17.41 317 THR A CA 1
ATOM 2089 C C . THR A 1 282 ? 15.423 46.846 29.395 1.00 18.33 317 THR A C 1
ATOM 2090 O O . THR A 1 282 ? 16.492 46.465 28.908 1.00 19.17 317 THR A O 1
ATOM 2094 N N . TYR A 1 283 ? 14.428 47.319 28.640 1.00 18.36 318 TYR A N 1
ATOM 2095 C CA . TYR A 1 283 ? 14.486 47.244 27.182 1.00 19.71 318 TYR A CA 1
ATOM 2096 C C . TYR A 1 283 ? 15.679 47.987 26.594 1.00 20.64 318 TYR A C 1
ATOM 2097 O O . TYR A 1 283 ? 16.072 47.698 25.460 1.00 21.51 318 TYR A O 1
ATOM 2106 N N . LEU A 1 284 ? 16.271 48.921 27.333 1.00 16.59 319 LEU A N 1
ATOM 2107 C CA . LEU A 1 284 ? 17.352 49.727 26.784 1.00 17.30 319 LEU A CA 1
ATOM 2108 C C . LEU A 1 284 ? 18.739 49.175 27.087 1.00 17.53 319 LEU A C 1
ATOM 2109 O O . LEU A 1 284 ? 19.654 49.362 26.277 1.00 18.33 319 LEU A O 1
ATOM 2114 N N . VAL A 1 285 ? 18.925 48.496 28.220 1.00 16.69 320 VAL A N 1
ATOM 2115 C CA . VAL A 1 285 ? 20.272 48.192 28.694 1.00 16.97 320 VAL A CA 1
ATOM 2116 C C . VAL A 1 285 ? 20.468 46.713 29.017 1.00 16.53 320 VAL A C 1
ATOM 2117 O O . VAL A 1 285 ? 21.604 46.268 29.219 1.00 16.81 320 VAL A O 1
ATOM 2121 N N . ALA A 1 286 ? 19.380 45.940 29.076 1.00 16.13 321 ALA A N 1
ATOM 2122 C CA . ALA A 1 286 ? 19.468 44.544 29.502 1.00 15.82 321 ALA A CA 1
ATOM 2123 C C . ALA A 1 286 ? 20.450 43.735 28.663 1.00 16.33 321 ALA A C 1
ATOM 2124 O O . ALA A 1 286 ? 21.476 43.277 29.177 1.00 16.40 321 ALA A O 1
ATOM 2126 N N . MET A 1 287 ? 20.148 43.550 27.377 1.00 15.16 322 MET A N 1
ATOM 2127 C CA . MET A 1 287 ? 21.019 42.777 26.495 1.00 15.91 322 MET A CA 1
ATOM 2128 C C . MET A 1 287 ? 22.311 43.500 26.151 1.00 16.64 322 MET A C 1
ATOM 2129 O O . MET A 1 287 ? 23.163 42.911 25.479 1.00 17.42 322 MET A O 1
ATOM 2134 N N . ALA A 1 288 ? 22.478 44.747 26.580 1.00 17.71 323 ALA A N 1
ATOM 2135 C CA . ALA A 1 288 ? 23.682 45.504 26.277 1.00 17.85 323 ALA A CA 1
ATOM 2136 C C . ALA A 1 288 ? 24.802 45.268 27.278 1.00 17.37 323 ALA A C 1
ATOM 2137 O O . ALA A 1 288 ? 25.919 45.746 27.056 1.00 17.33 323 ALA A O 1
ATOM 2139 N N . GLY A 1 289 ? 24.539 44.545 28.359 1.00 16.16 324 GLY A N 1
ATOM 2140 C CA . GLY A 1 289 ? 25.537 44.324 29.384 1.00 15.87 324 GLY A CA 1
ATOM 2141 C C . GLY A 1 289 ? 25.715 42.848 29.672 1.00 15.82 324 GLY A C 1
ATOM 2142 O O . GLY A 1 289 ? 24.792 42.049 29.525 1.00 15.69 324 GLY A O 1
ATOM 2143 N N . ALA A 1 290 ? 26.927 42.498 30.095 1.00 16.54 325 ALA A N 1
ATOM 2144 C CA . ALA A 1 290 ? 27.264 41.106 30.350 1.00 16.33 325 ALA A CA 1
ATOM 2145 C C . ALA A 1 290 ? 28.282 41.019 31.474 1.00 16.47 325 ALA A C 1
ATOM 2146 O O . ALA A 1 290 ? 29.243 41.792 31.513 1.00 17.30 325 ALA A O 1
ATOM 2148 N N . LEU A 1 291 ? 28.062 40.071 32.384 1.00 16.60 326 LEU A N 1
ATOM 2149 C CA . LEU A 1 291 ? 29.032 39.775 33.429 1.00 16.41 326 LEU A CA 1
ATOM 2150 C C . LEU A 1 291 ? 30.089 38.819 32.889 1.00 17.10 326 LEU A C 1
ATOM 2151 O O . LEU A 1 291 ? 29.761 37.772 32.320 1.00 17.55 326 LEU A O 1
ATOM 2156 N N . VAL A 1 292 ? 31.356 39.182 33.065 1.00 15.93 327 VAL A N 1
ATOM 2157 C CA . VAL A 1 292 ? 32.486 38.400 32.577 1.00 16.75 327 VAL A CA 1
ATOM 2158 C C . VAL A 1 292 ? 33.286 37.946 33.790 1.00 16.82 327 VAL A C 1
ATOM 2159 O O . VAL A 1 292 ? 33.874 38.773 34.499 1.00 17.33 327 VAL A O 1
ATOM 2163 N N . SER A 1 293 ? 33.312 36.638 34.031 1.00 17.41 328 SER A N 1
ATOM 2164 C CA . SER A 1 293 ? 34.013 36.062 35.169 1.00 17.61 328 SER A CA 1
ATOM 2165 C C . SER A 1 293 ? 34.841 34.868 34.713 1.00 17.94 328 SER A C 1
ATOM 2166 O O . SER A 1 293 ? 34.746 34.414 33.569 1.00 17.91 328 SER A O 1
ATOM 2169 N N . LYS A 1 294 ? 35.657 34.356 35.629 1.00 18.07 329 LYS A N 1
ATOM 2170 C CA . LYS A 1 294 ? 36.494 33.196 35.372 1.00 18.24 329 LYS A CA 1
ATOM 2171 C C . LYS A 1 294 ? 36.069 32.039 36.264 1.00 18.53 329 LYS A C 1
ATOM 2172 O O . LYS A 1 294 ? 35.589 32.237 37.385 1.00 18.75 329 LYS A O 1
ATOM 2178 N N . VAL A 1 295 ? 36.240 30.824 35.746 1.00 17.34 330 VAL A N 1
ATOM 2179 C CA . VAL A 1 295 ? 35.998 29.603 36.509 1.00 16.93 330 VAL A CA 1
ATOM 2180 C C . VAL A 1 295 ? 37.234 29.366 37.373 1.00 17.50 330 VAL A C 1
ATOM 2181 O O . VAL A 1 295 ? 38.269 28.909 36.885 1.00 18.40 330 VAL A O 1
ATOM 2185 N N . GLN A 1 296 ? 37.135 29.687 38.661 1.00 17.55 331 GLN A N 1
ATOM 2186 C CA . GLN A 1 296 ? 38.266 29.558 39.570 1.00 18.19 331 GLN A CA 1
ATOM 2187 C C . GLN A 1 296 ? 38.333 28.203 40.261 1.00 18.08 331 GLN A C 1
ATOM 2188 O O . GLN A 1 296 ? 39.356 27.898 40.884 1.00 18.73 331 GLN A O 1
ATOM 2194 N N . ASP A 1 297 ? 37.286 27.385 40.166 1.00 18.54 332 ASP A N 1
ATOM 2195 C CA . ASP A 1 297 ? 37.295 26.065 40.782 1.00 18.53 332 ASP A CA 1
ATOM 2196 C C . ASP A 1 297 ? 36.191 25.214 40.169 1.00 18.38 332 ASP A C 1
ATOM 2197 O O . ASP A 1 297 ? 35.192 25.735 39.669 1.00 18.33 332 ASP A O 1
ATOM 2202 N N . LYS A 1 298 ? 36.387 23.897 40.222 1.00 18.21 333 LYS A N 1
ATOM 2203 C CA . LYS A 1 298 ? 35.439 22.931 39.677 1.00 18.24 333 LYS A CA 1
ATOM 2204 C C . LYS A 1 298 ? 35.423 21.707 40.582 1.00 18.54 333 LYS A C 1
ATOM 2205 O O . LYS A 1 298 ? 36.445 21.031 40.726 1.00 19.12 333 LYS A O 1
ATOM 2211 N N . VAL A 1 299 ? 34.271 21.425 41.194 1.00 20.14 334 VAL A N 1
ATOM 2212 C CA . VAL A 1 299 ? 34.146 20.356 42.177 1.00 20.54 334 VAL A CA 1
ATOM 2213 C C . VAL A 1 299 ? 33.006 19.427 41.776 1.00 20.93 334 VAL A C 1
ATOM 2214 O O . VAL A 1 299 ? 32.149 19.770 40.959 1.00 20.76 334 VAL A O 1
ATOM 2218 N N . HIS A 1 300 ? 33.002 18.233 42.369 1.00 24.18 335 HIS A N 1
ATOM 2219 C CA . HIS A 1 300 ? 32.026 17.208 42.032 1.00 25.24 335 HIS A CA 1
ATOM 2220 C C . HIS A 1 300 ? 31.450 16.574 43.291 1.00 26.53 335 HIS A C 1
ATOM 2221 O O . HIS A 1 300 ? 32.083 16.561 44.351 1.00 26.63 335 HIS A O 1
ATOM 2228 N N . THR A 1 301 ? 30.234 16.051 43.155 1.00 25.77 336 THR A N 1
ATOM 2229 C CA . THR A 1 301 ? 29.627 15.159 44.129 1.00 26.77 336 THR A CA 1
ATOM 2230 C C . THR A 1 301 ? 29.254 13.861 43.424 1.00 27.02 336 THR A C 1
ATOM 2231 O O . THR A 1 301 ? 29.177 13.804 42.194 1.00 26.34 336 THR A O 1
ATOM 2235 N N . THR A 1 302 ? 29.035 12.809 44.208 1.00 28.24 337 THR A N 1
ATOM 2236 C CA . THR A 1 302 ? 28.660 11.512 43.663 1.00 28.54 337 THR A CA 1
ATOM 2237 C C . THR A 1 302 ? 27.347 11.048 44.279 1.00 28.71 337 THR A C 1
ATOM 2238 O O . THR A 1 302 ? 26.789 11.686 45.175 1.00 28.74 337 THR A O 1
ATOM 2242 N N . GLY A 1 303 ? 26.857 9.918 43.778 1.00 30.62 338 GLY A N 1
ATOM 2243 C CA . GLY A 1 303 ? 25.622 9.354 44.277 1.00 30.92 338 GLY A CA 1
ATOM 2244 C C . GLY A 1 303 ? 24.395 10.041 43.703 1.00 30.89 338 GLY A C 1
ATOM 2245 O O . GLY A 1 303 ? 24.444 10.746 42.690 1.00 29.97 338 GLY A O 1
ATOM 2246 N N . GLU A 1 304 ? 23.271 9.819 44.377 1.00 35.65 339 GLU A N 1
ATOM 2247 C CA . GLU A 1 304 ? 22.007 10.397 43.946 1.00 35.61 339 GLU A CA 1
ATOM 2248 C C . GLU A 1 304 ? 22.032 11.915 44.088 1.00 34.41 339 GLU A C 1
ATOM 2249 O O . GLU A 1 304 ? 22.634 12.465 45.016 1.00 34.61 339 GLU A O 1
ATOM 2255 N N . ASN A 1 305 ? 21.360 12.590 43.151 1.00 32.31 340 ASN A N 1
ATOM 2256 C CA . ASN A 1 305 ? 21.278 14.053 43.113 1.00 31.42 340 ASN A CA 1
ATOM 2257 C C . ASN A 1 305 ? 22.657 14.704 43.106 1.00 31.92 340 ASN A C 1
ATOM 2258 O O . ASN A 1 305 ? 22.838 15.804 43.634 1.00 32.18 340 ASN A O 1
ATOM 2263 N N . SER A 1 306 ? 23.638 14.036 42.509 1.00 29.02 341 SER A N 1
ATOM 2264 C CA . SER A 1 306 ? 24.974 14.599 42.428 1.00 29.50 341 SER A CA 1
ATOM 2265 C C . SER A 1 306 ? 25.094 15.523 41.221 1.00 28.52 341 SER A C 1
ATOM 2266 O O . SER A 1 306 ? 24.348 15.420 40.244 1.00 27.50 341 SER A O 1
ATOM 2269 N N . HIS A 1 307 ? 26.051 16.441 41.302 1.00 27.20 342 HIS A N 1
ATOM 2270 C CA . HIS A 1 307 ? 26.229 17.456 40.279 1.00 26.15 342 HIS A CA 1
ATOM 2271 C C . HIS A 1 307 ? 27.712 17.713 40.070 1.00 25.76 342 HIS A C 1
ATOM 2272 O O . HIS A 1 307 ? 28.561 17.291 40.860 1.00 26.24 342 HIS A O 1
ATOM 2279 N N . THR A 1 308 ? 28.011 18.410 38.979 1.00 22.67 343 THR A N 1
ATOM 2280 C CA . THR A 1 308 ? 29.310 19.025 38.756 1.00 21.95 343 THR A CA 1
ATOM 2281 C C . THR A 1 308 ? 29.141 20.530 38.897 1.00 21.64 343 THR A C 1
ATOM 2282 O O . THR A 1 308 ? 28.272 21.122 38.251 1.00 21.22 343 THR A O 1
ATOM 2286 N N . PHE A 1 309 ? 29.954 21.139 39.756 1.00 19.95 344 PHE A N 1
ATOM 2287 C CA . PHE A 1 309 ? 29.810 22.543 40.116 1.00 19.07 344 PHE A CA 1
ATOM 2288 C C . PHE A 1 309 ? 30.944 23.362 39.514 1.00 18.80 344 PHE A C 1
ATOM 2289 O O . PHE A 1 309 ? 32.120 23.019 39.680 1.00 19.10 344 PHE A O 1
ATOM 2297 N N . LEU A 1 310 ? 30.585 24.443 38.825 1.00 17.20 345 LEU A N 1
ATOM 2298 C CA . LEU A 1 310 ? 31.535 25.453 38.381 1.00 17.04 345 LEU A CA 1
ATOM 2299 C C . LEU A 1 310 ? 31.464 26.634 39.341 1.00 16.47 345 LEU A C 1
ATOM 2300 O O . LEU A 1 310 ? 30.416 27.278 39.461 1.00 16.03 345 LEU A O 1
ATOM 2305 N N . LYS A 1 311 ? 32.570 26.914 40.024 1.00 16.95 346 LYS A N 1
ATOM 2306 C CA . LYS A 1 311 ? 32.645 28.004 40.988 1.00 16.74 346 LYS A CA 1
ATOM 2307 C C . LYS A 1 311 ? 33.346 29.191 40.339 1.00 16.87 346 LYS A C 1
ATOM 2308 O O . LYS A 1 311 ? 34.482 29.067 39.870 1.00 17.42 346 LYS A O 1
ATOM 2314 N N . LEU A 1 312 ? 32.670 30.335 40.319 1.00 17.56 347 LEU A N 1
ATOM 2315 C CA . LEU A 1 312 ? 33.203 31.545 39.713 1.00 17.43 347 LEU A CA 1
ATOM 2316 C C . LEU A 1 312 ? 33.896 32.415 40.758 1.00 17.73 347 LEU A C 1
ATOM 2317 O O . LEU A 1 312 ? 33.883 32.126 41.957 1.00 18.05 347 LEU A O 1
ATOM 2322 N N . ASP A 1 313 ? 34.511 33.500 40.284 1.00 18.33 348 ASP A N 1
ATOM 2323 C CA . ASP A 1 313 ? 35.004 34.561 41.154 1.00 18.56 348 ASP A CA 1
ATOM 2324 C C . ASP A 1 313 ? 34.021 35.724 41.238 1.00 17.99 348 ASP A C 1
ATOM 2325 O O . ASP A 1 313 ? 34.424 36.871 41.458 1.00 17.94 348 ASP A O 1
ATOM 2330 N N . ALA A 1 314 ? 32.733 35.437 41.059 1.00 17.44 349 ALA A N 1
ATOM 2331 C CA . ALA A 1 314 ? 31.674 36.430 41.131 1.00 17.12 349 ALA A CA 1
ATOM 2332 C C . ALA A 1 314 ? 30.434 35.753 41.699 1.00 16.47 349 ALA A C 1
ATOM 2333 O O . ALA A 1 314 ? 30.440 34.558 41.999 1.00 16.33 349 ALA A O 1
ATOM 2335 N N . GLY A 1 315 ? 29.362 36.524 41.848 1.00 19.05 350 GLY A N 1
ATOM 2336 C CA . GLY A 1 315 ? 28.126 35.949 42.359 1.00 19.09 350 GLY A CA 1
ATOM 2337 C C . GLY A 1 315 ? 27.072 37.008 42.602 1.00 19.12 350 GLY A C 1
ATOM 2338 O O . GLY A 1 315 ? 27.011 38.020 41.894 1.00 18.17 350 GLY A O 1
ATOM 2339 N N . MET A 1 316 ? 26.242 36.759 43.620 1.00 18.90 351 MET A N 1
ATOM 2340 C CA . MET A 1 316 ? 25.182 37.698 43.976 1.00 18.70 351 MET A CA 1
ATOM 2341 C C . MET A 1 316 ? 25.721 39.091 44.289 1.00 18.94 351 MET A C 1
ATOM 2342 O O . MET A 1 316 ? 24.958 40.063 44.242 1.00 18.37 351 MET A O 1
ATOM 2347 N N . THR A 1 317 ? 27.013 39.206 44.613 1.00 17.40 352 THR A N 1
ATOM 2348 C CA . THR A 1 317 ? 27.663 40.507 44.716 1.00 18.19 352 THR A CA 1
ATOM 2349 C C . THR A 1 317 ? 27.612 41.283 43.405 1.00 17.80 352 THR A C 1
ATOM 2350 O O . THR A 1 317 ? 27.744 42.511 43.416 1.00 18.46 352 THR A O 1
ATOM 2354 N N . ASP A 1 318 ? 27.430 40.599 42.284 1.00 19.73 353 ASP A N 1
ATOM 2355 C CA . ASP A 1 318 ? 27.459 41.231 40.972 1.00 18.69 353 ASP A CA 1
ATOM 2356 C C . ASP A 1 318 ? 26.181 41.034 40.175 1.00 17.98 353 ASP A C 1
ATOM 2357 O O . ASP A 1 318 ? 25.756 41.952 39.468 1.00 17.23 353 ASP A O 1
ATOM 2362 N N . VAL A 1 319 ? 25.556 39.862 40.259 1.00 18.02 354 VAL A N 1
ATOM 2363 C CA . VAL A 1 319 ? 24.273 39.602 39.614 1.00 17.42 354 VAL A CA 1
ATOM 2364 C C . VAL A 1 319 ? 23.375 38.929 40.646 1.00 18.25 354 VAL A C 1
ATOM 2365 O O . VAL A 1 319 ? 23.588 37.760 40.994 1.00 19.03 354 VAL A O 1
ATOM 2369 N N . LEU A 1 320 ? 22.377 39.665 41.138 1.00 16.63 355 LEU A N 1
ATOM 2370 C CA . LEU A 1 320 ? 21.485 39.180 42.181 1.00 17.63 355 LEU A CA 1
ATOM 2371 C C . LEU A 1 320 ? 20.192 38.584 41.641 1.00 17.61 355 LEU A C 1
ATOM 2372 O O . LEU A 1 320 ? 19.535 37.820 42.357 1.00 18.19 355 LEU A O 1
ATOM 2377 N N . ARG A 1 321 ? 19.828 38.893 40.396 1.00 18.25 356 ARG A N 1
ATOM 2378 C CA . ARG A 1 321 ? 18.549 38.435 39.856 1.00 18.16 356 ARG A CA 1
ATOM 2379 C C . ARG A 1 321 ? 18.350 36.922 39.919 1.00 18.67 356 ARG A C 1
ATOM 2380 O O . ARG A 1 321 ? 17.201 36.495 40.129 1.00 19.22 356 ARG A O 1
ATOM 2388 N N . PRO A 1 322 ? 19.370 36.069 39.742 1.00 17.03 357 PRO A N 1
ATOM 2389 C CA . PRO A 1 322 ? 19.142 34.632 39.976 1.00 17.43 357 PRO A CA 1
ATOM 2390 C C . PRO A 1 322 ? 18.708 34.310 41.395 1.00 18.02 357 PRO A C 1
ATOM 2391 O O . PRO A 1 322 ? 17.786 33.507 41.582 1.00 18.60 357 PRO A O 1
ATOM 2395 N N . SER A 1 323 ? 19.347 34.910 42.404 1.00 18.09 358 SER A N 1
ATOM 2396 C CA . SER A 1 323 ? 18.957 34.640 43.786 1.00 18.82 358 SER A CA 1
ATOM 2397 C C . SER A 1 323 ? 17.637 35.305 44.147 1.00 19.12 358 SER A C 1
ATOM 2398 O O . SER A 1 323 ? 16.867 34.754 44.941 1.00 20.05 358 SER A O 1
ATOM 2401 N N . LEU A 1 324 ? 17.354 36.479 43.582 1.00 18.21 359 LEU A N 1
ATOM 2402 C CA . LEU A 1 324 ? 16.207 37.258 44.035 1.00 18.56 359 LEU A CA 1
ATOM 2403 C C . LEU A 1 324 ? 14.907 36.800 43.385 1.00 18.72 359 LEU A C 1
ATOM 2404 O O . LEU A 1 324 ? 13.855 36.802 44.033 1.00 19.25 359 LEU A O 1
ATOM 2409 N N . TYR A 1 325 ? 14.954 36.405 42.114 1.00 20.09 360 TYR A N 1
ATOM 2410 C CA . TYR A 1 325 ? 13.754 36.021 41.386 1.00 19.81 360 TYR A CA 1
ATOM 2411 C C . TYR A 1 325 ? 13.781 34.601 40.845 1.00 19.72 360 TYR A C 1
ATOM 2412 O O . TYR A 1 325 ? 12.725 34.091 40.457 1.00 19.59 360 TYR A O 1
ATOM 2421 N N . GLY A 1 326 ? 14.938 33.945 40.816 1.00 20.18 361 GLY A N 1
ATOM 2422 C CA . GLY A 1 326 ? 15.052 32.706 40.077 1.00 19.98 361 GLY A CA 1
ATOM 2423 C C . GLY A 1 326 ? 15.152 32.931 38.588 1.00 18.82 361 GLY A C 1
ATOM 2424 O O . GLY A 1 326 ? 14.698 32.091 37.803 1.00 18.64 361 GLY A O 1
ATOM 2425 N N . ALA A 1 327 ? 15.727 34.059 38.179 1.00 18.38 362 ALA A N 1
ATOM 2426 C CA . ALA A 1 327 ? 15.813 34.418 36.773 1.00 17.28 362 ALA A CA 1
ATOM 2427 C C . ALA A 1 327 ? 16.967 33.683 36.107 1.00 17.32 362 ALA A C 1
ATOM 2428 O O . ALA A 1 327 ? 18.083 33.649 36.635 1.00 17.61 362 ALA A O 1
ATOM 2430 N N . VAL A 1 328 ? 16.692 33.099 34.947 1.00 17.63 363 VAL A N 1
ATOM 2431 C CA . VAL A 1 328 ? 17.712 32.443 34.141 1.00 17.76 363 VAL A CA 1
ATOM 2432 C C . VAL A 1 328 ? 18.348 33.481 33.229 1.00 17.38 363 VAL A C 1
ATOM 2433 O O . VAL A 1 328 ? 17.649 34.304 32.624 1.00 17.25 363 VAL A O 1
ATOM 2437 N N . HIS A 1 329 ? 19.677 33.453 33.141 1.00 18.82 364 HIS A N 1
ATOM 2438 C CA . HIS A 1 329 ? 20.437 34.293 32.234 1.00 19.02 364 HIS A CA 1
ATOM 2439 C C . HIS A 1 329 ? 21.163 33.429 31.208 1.00 20.05 364 HIS A C 1
ATOM 2440 O O . HIS A 1 329 ? 21.561 32.299 31.512 1.00 20.52 364 HIS A O 1
ATOM 2447 N N . PRO A 1 330 ? 21.343 33.929 29.985 1.00 19.25 365 PRO A N 1
ATOM 2448 C CA . PRO A 1 330 ? 22.128 33.182 28.992 1.00 19.74 365 PRO A CA 1
ATOM 2449 C C . PRO A 1 330 ? 23.586 33.101 29.419 1.00 20.31 365 PRO A C 1
ATOM 2450 O O . PRO A 1 330 ? 24.191 34.104 29.804 1.00 20.53 365 PRO A O 1
ATOM 2454 N N . ILE A 1 331 ? 24.149 31.898 29.347 1.00 19.84 366 ILE A N 1
ATOM 2455 C CA . ILE A 1 331 ? 25.490 31.628 29.850 1.00 20.22 366 ILE A CA 1
ATOM 2456 C C . ILE A 1 331 ? 26.308 30.965 28.753 1.00 20.06 366 ILE A C 1
ATOM 2457 O O . ILE A 1 331 ? 25.892 29.948 28.188 1.00 19.85 366 ILE A O 1
ATOM 2462 N N . THR A 1 332 ? 27.468 31.542 28.454 1.00 19.72 367 THR A N 1
ATOM 2463 C CA . THR A 1 332 ? 28.402 30.995 27.483 1.00 19.61 367 THR A CA 1
ATOM 2464 C C . THR A 1 332 ? 29.776 30.896 28.125 1.00 19.70 367 THR A C 1
ATOM 2465 O O . THR A 1 332 ? 30.215 31.821 28.817 1.00 19.89 367 THR A O 1
ATOM 2469 N N . ILE A 1 333 ? 30.450 29.773 27.899 1.00 19.72 368 ILE A N 1
ATOM 2470 C CA . ILE A 1 333 ? 31.788 29.534 28.423 1.00 19.99 368 ILE A CA 1
ATOM 2471 C C . ILE A 1 333 ? 32.772 29.603 27.266 1.00 21.53 368 ILE A C 1
ATOM 2472 O O . ILE A 1 333 ? 32.656 28.844 26.296 1.00 22.68 368 ILE A O 1
ATOM 2477 N N . LEU A 1 334 ? 33.740 30.515 27.367 1.00 21.06 369 LEU A N 1
ATOM 2478 C CA . LEU A 1 334 ? 34.765 30.733 26.359 1.00 22.70 369 LEU A CA 1
ATOM 2479 C C . LEU A 1 334 ? 36.132 30.307 26.887 1.00 23.30 369 LEU A C 1
ATOM 2480 O O . LEU A 1 334 ? 36.360 30.314 28.101 1.00 22.32 369 LEU A O 1
ATOM 2485 N N . PRO A 1 335 ? 37.059 29.926 26.006 1.00 21.46 370 PRO A N 1
ATOM 2486 C CA . PRO A 1 335 ? 38.380 29.484 26.474 1.00 21.98 370 PRO A CA 1
ATOM 2487 C C . PRO A 1 335 ? 39.154 30.627 27.111 1.00 21.58 370 PRO A C 1
ATOM 2488 O O . PRO A 1 335 ? 39.223 31.732 26.567 1.00 21.53 370 PRO A O 1
ATOM 2492 N N . GLY A 1 336 ? 39.744 30.349 28.276 1.00 23.44 371 GLY A N 1
ATOM 2493 C CA . GLY A 1 336 ? 40.636 31.298 28.925 1.00 22.48 371 GLY A CA 1
ATOM 2494 C C . GLY A 1 336 ? 41.869 31.641 28.113 1.00 22.69 371 GLY A C 1
ATOM 2495 O O . GLY A 1 336 ? 42.619 32.544 28.501 1.00 22.26 371 GLY A O 1
ATOM 2496 N N . SER A 1 337 ? 42.103 30.936 27.007 1.00 23.44 372 SER A N 1
ATOM 2497 C CA . SER A 1 337 ? 43.190 31.302 26.108 1.00 23.74 372 SER A CA 1
ATOM 2498 C C . SER A 1 337 ? 42.875 32.591 25.360 1.00 23.89 372 SER A C 1
ATOM 2499 O O . SER A 1 337 ? 43.772 33.401 25.098 1.00 23.87 372 SER A O 1
ATOM 2502 N N . GLY A 1 338 ? 41.609 32.802 25.014 1.00 24.48 373 GLY A N 1
ATOM 2503 C CA . GLY A 1 338 ? 41.221 33.930 24.198 1.00 24.84 373 GLY A CA 1
ATOM 2504 C C . GLY A 1 338 ? 41.268 33.674 22.709 1.00 25.61 373 GLY A C 1
ATOM 2505 O O . GLY A 1 338 ? 40.999 34.599 21.929 1.00 25.93 373 GLY A O 1
ATOM 2506 N N . ASN A 1 339 ? 41.599 32.456 22.289 1.00 27.60 374 ASN A N 1
ATOM 2507 C CA . ASN A 1 339 ? 41.657 32.095 20.879 1.00 28.38 374 ASN A CA 1
ATOM 2508 C C . ASN A 1 339 ? 40.367 31.393 20.481 1.00 28.93 374 ASN A C 1
ATOM 2509 O O . ASN A 1 339 ? 39.956 30.424 21.129 1.00 28.96 374 ASN A O 1
ATOM 2514 N N . SER A 1 340 ? 39.735 31.878 19.410 1.00 25.90 375 SER A N 1
ATOM 2515 C CA . SER A 1 340 ? 38.531 31.230 18.907 1.00 26.28 375 SER A CA 1
ATOM 2516 C C . SER A 1 340 ? 38.802 29.835 18.364 1.00 26.61 375 SER A C 1
ATOM 2517 O O . SER A 1 340 ? 37.848 29.098 18.097 1.00 26.90 375 SER A O 1
ATOM 2520 N N . ALA A 1 341 ? 40.069 29.457 18.193 1.00 26.84 376 ALA A N 1
ATOM 2521 C CA . ALA A 1 341 ? 40.390 28.097 17.784 1.00 27.67 376 ALA A CA 1
ATOM 2522 C C . ALA A 1 341 ? 40.234 27.099 18.926 1.00 27.28 376 ALA A C 1
ATOM 2523 O O . ALA A 1 341 ? 40.054 25.905 18.667 1.00 28.14 376 ALA A O 1
ATOM 2525 N N . ASP A 1 342 ? 40.290 27.559 20.175 1.00 27.74 377 ASP A N 1
ATOM 2526 C CA . ASP A 1 342 ? 40.184 26.688 21.337 1.00 27.66 377 ASP A CA 1
ATOM 2527 C C . ASP A 1 342 ? 38.758 26.547 21.852 1.00 27.89 377 ASP A C 1
ATOM 2528 O O . ASP A 1 342 ? 38.564 26.041 22.962 1.00 27.78 377 ASP A O 1
ATOM 2533 N N . VAL A 1 343 ? 37.759 26.983 21.083 1.00 25.25 378 VAL A N 1
ATOM 2534 C CA . VAL A 1 343 ? 36.375 26.790 21.507 1.00 25.45 378 VAL A CA 1
ATOM 2535 C C . VAL A 1 343 ? 36.041 25.303 21.555 1.00 25.83 378 VAL A C 1
ATOM 2536 O O . VAL A 1 343 ? 35.581 24.787 22.581 1.00 25.84 378 VAL A O 1
ATOM 2540 N N . GLY A 1 344 ? 36.277 24.593 20.453 1.00 25.06 379 GLY A N 1
ATOM 2541 C CA . GLY A 1 344 ? 36.104 23.154 20.435 1.00 26.09 379 GLY A CA 1
ATOM 2542 C C . GLY A 1 344 ? 34.651 22.731 20.309 1.00 26.13 379 GLY A C 1
ATOM 2543 O O . GLY A 1 344 ? 33.777 23.491 19.878 1.00 25.78 379 GLY A O 1
ATOM 2544 N N . ASP A 1 345 ? 34.395 21.473 20.701 1.00 27.31 380 ASP A N 1
ATOM 2545 C CA . ASP A 1 345 ? 33.051 20.912 20.607 1.00 27.64 380 ASP A CA 1
ATOM 2546 C C . ASP A 1 345 ? 32.748 19.952 21.754 1.00 27.73 380 ASP A C 1
ATOM 2547 O O . ASP A 1 345 ? 31.983 18.998 21.574 1.00 28.09 380 ASP A O 1
ATOM 2552 N N . GLU A 1 346 ? 33.330 20.183 22.926 1.00 27.89 381 GLU A N 1
ATOM 2553 C CA . GLU A 1 346 ? 33.090 19.356 24.100 1.00 27.94 381 GLU A CA 1
ATOM 2554 C C . GLU A 1 346 ? 32.104 20.061 25.021 1.00 27.85 381 GLU A C 1
ATOM 2555 O O . GLU A 1 346 ? 32.285 21.240 25.343 1.00 27.53 381 GLU A O 1
ATOM 2561 N N . THR A 1 347 ? 31.065 19.342 25.438 1.00 25.10 382 THR A N 1
ATOM 2562 C CA . THR A 1 347 ? 30.027 19.887 26.298 1.00 24.91 382 THR A CA 1
ATOM 2563 C C . THR A 1 347 ? 29.981 19.132 27.620 1.00 25.08 382 THR A C 1
ATOM 2564 O O . THR A 1 347 ? 30.512 18.025 27.750 1.00 25.42 382 THR A O 1
ATOM 2568 N N . GLU A 1 348 ? 29.336 19.755 28.605 1.00 22.69 383 GLU A N 1
ATOM 2569 C CA . GLU A 1 348 ? 29.161 19.152 29.920 1.00 22.77 383 GLU A CA 1
ATOM 2570 C C . GLU A 1 348 ? 28.039 19.879 30.647 1.00 22.57 383 GLU A C 1
ATOM 2571 O O . GLU A 1 348 ? 27.997 21.113 30.641 1.00 22.29 383 GLU A O 1
ATOM 2577 N N . SER A 1 349 ? 27.134 19.116 31.259 1.00 22.17 384 SER A N 1
ATOM 2578 C CA . SER A 1 349 ? 26.091 19.690 32.101 1.00 21.55 384 SER A CA 1
ATOM 2579 C C . SER A 1 349 ? 26.646 19.986 33.488 1.00 21.41 384 SER A C 1
ATOM 2580 O O . SER A 1 349 ? 27.204 19.101 34.144 1.00 21.83 384 SER A O 1
ATOM 2583 N N . VAL A 1 350 ? 26.488 21.231 33.938 1.00 21.63 385 VAL A N 1
ATOM 2584 C CA . VAL A 1 350 ? 27.066 21.691 35.193 1.00 20.79 385 VAL A CA 1
ATOM 2585 C C . VAL A 1 350 ? 26.063 22.578 35.921 1.00 20.24 385 VAL A C 1
ATOM 2586 O O . VAL A 1 350 ? 25.043 22.997 35.370 1.00 20.42 385 VAL A 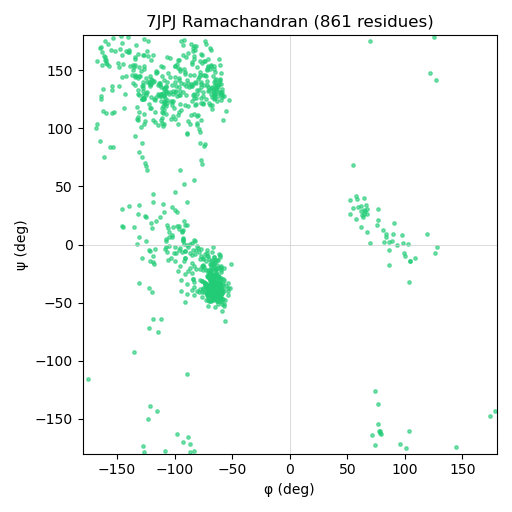O 1
ATOM 2590 N N . VAL A 1 351 ? 26.375 22.847 37.186 1.00 20.04 386 VAL A N 1
ATOM 2591 C CA . VAL A 1 351 ? 25.713 23.863 37.993 1.00 19.50 386 VAL A CA 1
ATOM 2592 C C . VAL A 1 351 ? 26.735 24.955 38.268 1.00 18.62 386 VAL A C 1
ATOM 2593 O O . VAL A 1 351 ? 27.902 24.661 38.552 1.00 18.54 386 VAL A O 1
ATOM 2597 N N . VAL A 1 352 ? 26.308 26.211 38.166 1.00 19.85 387 VAL A N 1
ATOM 2598 C CA . VAL A 1 352 ? 27.190 27.361 38.340 1.00 18.83 387 VAL A CA 1
ATOM 2599 C C . VAL A 1 352 ? 26.876 28.013 39.680 1.00 17.68 387 VAL A C 1
ATOM 2600 O O . VAL A 1 352 ? 25.726 28.387 39.942 1.00 16.92 387 VAL A O 1
ATOM 2604 N N . VAL A 1 353 ? 27.896 28.153 40.526 1.00 16.21 388 VAL A N 1
ATOM 2605 C CA . VAL A 1 353 ? 27.736 28.751 41.844 1.00 16.17 388 VAL A CA 1
ATOM 2606 C C . VAL A 1 353 ? 28.642 29.970 41.956 1.00 15.75 388 VAL A C 1
ATOM 2607 O O . VAL A 1 353 ? 29.630 30.120 41.231 1.00 15.56 388 VAL A O 1
ATOM 2611 N N . GLY A 1 354 ? 28.289 30.852 42.900 1.00 17.40 389 GLY A N 1
ATOM 2612 C CA . GLY A 1 354 ? 29.052 32.058 43.132 1.00 16.67 389 GLY A CA 1
ATOM 2613 C C . GLY A 1 354 ? 30.116 31.893 44.206 1.00 17.78 389 GLY A C 1
ATOM 2614 O O . GLY A 1 354 ? 30.183 30.886 44.909 1.00 19.20 389 GLY A O 1
ATOM 2615 N N . HIS A 1 355 ? 30.952 32.925 44.332 1.00 16.39 390 HIS A N 1
ATOM 2616 C CA . HIS A 1 355 ? 32.080 32.893 45.254 1.00 16.85 390 HIS A CA 1
ATOM 2617 C C . HIS A 1 355 ? 31.710 33.270 46.684 1.00 17.35 390 HIS A C 1
ATOM 2618 O O . HIS A 1 355 ? 32.572 33.186 47.566 1.00 17.92 390 HIS A O 1
ATOM 2625 N N . CYS A 1 356 ? 30.471 33.679 46.945 1.00 18.40 391 CYS A N 1
ATOM 2626 C CA . CYS A 1 356 ? 30.077 34.039 48.301 1.00 20.40 391 CYS A CA 1
ATOM 2627 C C . CYS A 1 356 ? 29.845 32.791 49.139 1.00 21.37 391 CYS A C 1
ATOM 2628 O O . CYS A 1 356 ? 29.282 31.801 48.666 1.00 20.87 391 CYS A O 1
ATOM 2631 N N . CYS A 1 357 ? 30.280 32.847 50.396 1.00 22.91 392 CYS A N 1
ATOM 2632 C CA . CYS A 1 357 ? 30.078 31.744 51.334 1.00 23.65 392 CYS A CA 1
ATOM 2633 C C . CYS A 1 357 ? 28.627 31.775 51.818 1.00 23.31 392 CYS A C 1
ATOM 2634 O O . CYS A 1 357 ? 28.313 32.134 52.955 1.00 23.79 392 CYS A O 1
ATOM 2637 N N . GLU A 1 358 ? 27.727 31.395 50.913 1.00 23.16 393 GLU A N 1
ATOM 2638 C CA . GLU A 1 358 ? 26.298 31.404 51.200 1.00 22.59 393 GLU A CA 1
ATOM 2639 C C . GLU A 1 358 ? 25.612 30.386 50.303 1.00 21.87 393 GLU A C 1
ATOM 2640 O O . GLU A 1 358 ? 25.871 30.354 49.097 1.00 21.19 393 GLU A O 1
ATOM 2646 N N . SER A 1 359 ? 24.737 29.564 50.891 1.00 22.61 394 SER A N 1
ATOM 2647 C CA . SER A 1 359 ? 24.116 28.484 50.130 1.00 22.28 394 SER A CA 1
ATOM 2648 C C . SER A 1 359 ? 23.277 29.013 48.974 1.00 21.23 394 SER A C 1
ATOM 2649 O O . SER A 1 359 ? 23.192 28.366 47.923 1.00 20.91 394 SER A O 1
ATOM 2652 N N . GLY A 1 360 ? 22.669 30.186 49.135 1.00 22.96 395 GLY A N 1
ATOM 2653 C CA . GLY A 1 360 ? 21.816 30.727 48.095 1.00 21.87 395 GLY A CA 1
ATOM 2654 C C . GLY A 1 360 ? 22.530 31.351 46.916 1.00 21.08 395 GLY A C 1
ATOM 2655 O O . GLY A 1 360 ? 21.861 31.751 45.958 1.00 20.38 395 GLY A O 1
ATOM 2656 N N . ASP A 1 361 ? 23.862 31.441 46.948 1.00 21.49 396 ASP A N 1
ATOM 2657 C CA . ASP A 1 361 ? 24.618 32.081 45.869 1.00 20.74 396 ASP A CA 1
ATOM 2658 C C . ASP A 1 361 ? 24.697 31.140 44.664 1.00 20.45 396 ASP A C 1
ATOM 2659 O O . ASP A 1 361 ? 25.750 30.612 44.298 1.00 20.79 396 ASP A O 1
ATOM 2664 N N . LEU A 1 362 ? 23.547 30.955 44.028 1.00 20.98 397 LEU A N 1
ATOM 2665 C CA . LEU A 1 362 ? 23.400 30.047 42.902 1.00 21.04 397 LEU A CA 1
ATOM 2666 C C . LEU A 1 362 ? 23.192 30.857 41.629 1.00 20.12 397 LEU A C 1
ATOM 2667 O O . LEU A 1 362 ? 22.394 31.801 41.614 1.00 19.58 397 LEU A O 1
ATOM 2672 N N . MET A 1 363 ? 23.913 30.495 40.568 1.00 22.24 398 MET A N 1
ATOM 2673 C CA . MET A 1 363 ? 23.844 31.215 39.302 1.00 21.60 398 MET A CA 1
ATOM 2674 C C . MET A 1 363 ? 23.013 30.501 38.243 1.00 21.98 398 MET A C 1
ATOM 2675 O O . MET A 1 363 ? 22.702 31.109 37.214 1.00 21.55 398 MET A O 1
ATOM 2680 N N . THR A 1 364 ? 22.651 29.237 38.459 1.00 19.63 399 THR A N 1
ATOM 2681 C CA . THR A 1 364 ? 21.814 28.475 37.531 1.00 20.39 399 THR A CA 1
ATOM 2682 C C . THR A 1 364 ? 20.647 27.869 38.299 1.00 21.23 399 THR A C 1
ATOM 2683 O O . THR A 1 364 ? 20.630 26.663 38.575 1.00 21.72 399 THR A O 1
ATOM 2687 N N . PRO A 1 365 ? 19.651 28.673 38.657 1.00 21.79 400 PRO A N 1
ATOM 2688 C CA . PRO A 1 365 ? 18.506 28.148 39.403 1.00 22.02 400 PRO A CA 1
ATOM 2689 C C . PRO A 1 365 ? 17.407 27.622 38.489 1.00 22.45 400 PRO A C 1
ATOM 2690 O O . PRO A 1 365 ? 17.373 27.880 37.283 1.00 22.30 400 PRO A O 1
ATOM 2694 N N . ALA A 1 366 ? 16.501 26.865 39.097 1.00 20.88 401 ALA A N 1
ATOM 2695 C CA . ALA A 1 366 ? 15.304 26.444 38.389 1.00 22.22 401 ALA A CA 1
ATOM 2696 C C . ALA A 1 366 ? 14.454 27.669 38.062 1.00 22.57 401 ALA A C 1
ATOM 2697 O O . ALA A 1 366 ? 14.371 28.598 38.873 1.00 22.23 401 ALA A O 1
ATOM 2699 N N . PRO A 1 367 ? 13.823 27.711 36.886 1.00 21.07 402 PRO A N 1
ATOM 2700 C CA . PRO A 1 367 ? 13.085 28.916 36.479 1.00 21.46 402 PRO A CA 1
ATOM 2701 C C . PRO A 1 367 ? 12.033 29.363 37.485 1.00 22.35 402 PRO A C 1
ATOM 2702 O O . PRO A 1 367 ? 11.053 28.654 37.740 1.00 23.76 402 PRO A O 1
ATOM 2706 N N . GLY A 1 368 ? 12.242 30.546 38.065 1.00 21.84 403 GLY A N 1
ATOM 2707 C CA . GLY A 1 368 ? 11.306 31.133 39.000 1.00 22.75 403 GLY A CA 1
ATOM 2708 C C . GLY A 1 368 ? 11.404 30.631 40.423 1.00 22.76 403 GLY A C 1
ATOM 2709 O O . GLY A 1 368 ? 10.601 31.051 41.265 1.00 23.69 403 GLY A O 1
ATOM 2710 N N . GLU A 1 369 ? 12.353 29.747 40.722 1.00 24.28 404 GLU A N 1
ATOM 2711 C CA . GLU A 1 369 ? 12.505 29.162 42.052 1.00 24.45 404 GLU A CA 1
ATOM 2712 C C . GLU A 1 369 ? 13.980 29.205 42.425 1.00 23.25 404 GLU A C 1
ATOM 2713 O O . GLU A 1 369 ? 14.744 28.291 42.087 1.00 23.06 404 GLU A O 1
ATOM 2719 N N . PRO A 1 370 ? 14.419 30.253 43.131 1.00 23.81 405 PRO A N 1
ATOM 2720 C CA . PRO A 1 370 ? 15.859 30.414 43.389 1.00 22.45 405 PRO A CA 1
ATOM 2721 C C . PRO A 1 370 ? 16.420 29.425 44.394 1.00 22.41 405 PRO A C 1
ATOM 2722 O O . PRO A 1 370 ? 17.643 29.394 44.583 1.00 21.46 405 PRO A O 1
ATOM 2726 N N . GLU A 1 371 ? 15.581 28.622 45.042 1.00 26.90 406 GLU A N 1
ATOM 2727 C CA . GLU A 1 371 ? 16.058 27.649 46.013 1.00 27.61 406 GLU A CA 1
ATOM 2728 C C . GLU A 1 371 ? 16.353 26.287 45.401 1.00 28.14 406 GLU A C 1
ATOM 2729 O O . GLU A 1 371 ? 16.859 25.407 46.106 1.00 28.87 406 GLU A O 1
ATOM 2735 N N . GLN A 1 372 ? 16.056 26.089 44.121 1.00 25.96 407 GLN A N 1
ATOM 2736 C CA . GLN A 1 372 ? 16.252 24.810 43.458 1.00 26.60 407 GLN A CA 1
ATOM 2737 C C . GLN A 1 372 ? 17.394 24.898 42.452 1.00 26.48 407 GLN A C 1
ATOM 2738 O O . GLN A 1 372 ? 17.686 25.967 41.908 1.00 25.78 407 GLN A O 1
ATOM 2744 N N . LEU A 1 373 ? 18.036 23.758 42.214 1.00 24.70 408 LEU A N 1
ATOM 2745 C CA . LEU A 1 373 ? 19.163 23.668 41.297 1.00 24.88 408 LEU A CA 1
ATOM 2746 C C . LEU A 1 373 ? 18.692 23.321 39.892 1.00 25.04 408 LEU A C 1
ATOM 2747 O O . LEU A 1 373 ? 17.695 22.616 39.702 1.00 25.46 408 LEU A O 1
ATOM 2752 N N . ALA A 1 374 ? 19.430 23.820 38.903 1.00 25.46 409 ALA A N 1
ATOM 2753 C CA . ALA A 1 374 ? 19.189 23.496 37.505 1.00 25.67 409 ALA A CA 1
ATOM 2754 C C . ALA A 1 374 ? 20.526 23.464 36.782 1.00 26.15 409 ALA A C 1
ATOM 2755 O O . ALA A 1 374 ? 21.424 24.250 37.096 1.00 25.86 409 ALA A O 1
ATOM 2757 N N . GLU A 1 375 ? 20.657 22.551 35.825 1.00 24.96 410 GLU A N 1
ATOM 2758 C CA . GLU A 1 375 ? 21.884 22.388 35.060 1.00 25.51 410 GLU A CA 1
ATOM 2759 C C . GLU A 1 375 ? 21.699 22.935 33.652 1.00 25.25 410 GLU A C 1
ATOM 2760 O O . GLU A 1 375 ? 20.646 22.744 33.035 1.00 25.11 410 GLU A O 1
ATOM 2766 N N . GLN A 1 376 ? 22.731 23.603 33.144 1.00 24.85 411 GLN A N 1
ATOM 2767 C CA . GLN A 1 376 ? 22.768 24.063 31.764 1.00 24.48 411 GLN A CA 1
ATOM 2768 C C . GLN A 1 376 ? 23.856 23.314 31.006 1.00 25.46 411 GLN A C 1
ATOM 2769 O O . GLN A 1 376 ? 24.945 23.076 31.538 1.00 26.04 411 GLN A O 1
ATOM 2775 N N . GLU A 1 377 ? 23.556 22.929 29.768 1.00 24.63 412 GLU A N 1
ATOM 2776 C CA . GLU A 1 377 ? 24.551 22.306 28.903 1.00 25.30 412 GLU A CA 1
ATOM 2777 C C . GLU A 1 377 ? 25.427 23.407 28.319 1.00 25.14 412 GLU A C 1
ATOM 2778 O O . GLU A 1 377 ? 24.958 24.224 27.520 1.00 24.71 412 GLU A O 1
ATOM 2784 N N . LEU A 1 378 ? 26.691 23.448 28.733 1.00 23.03 413 LEU A N 1
ATOM 2785 C CA . LEU A 1 378 ? 27.640 24.451 28.271 1.00 22.76 413 LEU A CA 1
ATOM 2786 C C . LEU A 1 378 ? 28.889 23.762 27.737 1.00 23.21 413 LEU A C 1
ATOM 2787 O O . LEU A 1 378 ? 29.015 22.535 27.774 1.00 23.69 413 LEU A O 1
ATOM 2792 N N . ARG A 1 379 ? 29.813 24.570 27.221 1.00 21.25 414 ARG A N 1
ATOM 2793 C CA . ARG A 1 379 ? 31.106 24.051 26.806 1.00 21.84 414 ARG A CA 1
ATOM 2794 C C . ARG A 1 379 ? 31.862 23.524 28.017 1.00 21.49 414 ARG A C 1
ATOM 2795 O O . ARG A 1 379 ? 31.850 24.137 29.088 1.00 20.47 414 ARG A O 1
ATOM 2803 N N . ALA A 1 380 ? 32.495 22.367 27.853 1.00 21.18 415 ALA A N 1
ATOM 2804 C CA . ALA A 1 380 ? 33.344 21.820 28.902 1.00 21.10 415 ALA A CA 1
ATOM 2805 C C . ALA A 1 380 ? 34.365 22.858 29.333 1.00 20.33 415 ALA A C 1
ATOM 2806 O O . ALA A 1 380 ? 35.109 23.395 28.507 1.00 20.61 415 ALA A O 1
ATOM 2808 N N . ALA A 1 381 ? 34.384 23.158 30.626 1.00 20.30 416 ALA A N 1
ATOM 2809 C CA . ALA A 1 381 ? 35.185 24.247 31.161 1.00 19.59 416 ALA A CA 1
ATOM 2810 C C . ALA A 1 381 ? 36.317 23.694 32.012 1.00 19.99 416 ALA A C 1
ATOM 2811 O O . ALA A 1 381 ? 36.084 22.882 32.914 1.00 20.10 416 ALA A O 1
ATOM 2813 N N . ALA A 1 382 ? 37.535 24.123 31.710 1.00 20.49 417 ALA A N 1
ATOM 2814 C CA . ALA A 1 382 ? 38.663 23.932 32.602 1.00 20.04 417 ALA A CA 1
ATOM 2815 C C . ALA A 1 382 ? 38.806 25.150 33.507 1.00 19.08 417 ALA A C 1
ATOM 2816 O O . ALA A 1 382 ? 38.248 26.219 33.244 1.00 18.64 417 ALA A O 1
ATOM 2818 N N . VAL A 1 383 ? 39.558 24.975 34.592 1.00 19.98 418 VAL A N 1
ATOM 2819 C CA . VAL A 1 383 ? 39.820 26.089 35.493 1.00 19.07 418 VAL A CA 1
ATOM 2820 C C . VAL A 1 383 ? 40.642 27.136 34.756 1.00 18.41 418 VAL A C 1
ATOM 2821 O O . VAL A 1 383 ? 41.698 26.832 34.184 1.00 18.65 418 VAL A O 1
ATOM 2825 N N . GLY A 1 384 ? 40.153 28.373 34.754 1.00 20.59 419 GLY A N 1
ATOM 2826 C CA . GLY A 1 384 ? 40.741 29.452 33.987 1.00 19.99 419 GLY A CA 1
ATOM 2827 C C . GLY A 1 384 ? 39.909 29.892 32.803 1.00 20.30 419 GLY A C 1
ATOM 2828 O O . GLY A 1 384 ? 40.211 30.936 32.209 1.00 20.01 419 GLY A O 1
ATOM 2829 N N . ASP A 1 385 ? 38.879 29.136 32.436 1.00 19.48 420 ASP A N 1
ATOM 2830 C CA . ASP A 1 385 ? 38.018 29.524 31.333 1.00 20.02 420 ASP A CA 1
ATOM 2831 C C . ASP A 1 385 ? 37.067 30.636 31.766 1.00 19.35 420 ASP A C 1
ATOM 2832 O O . ASP A 1 385 ? 36.763 30.810 32.949 1.00 18.68 420 ASP A O 1
ATOM 2837 N N . ILE A 1 386 ? 36.595 31.391 30.783 1.00 19.46 421 ILE A N 1
ATOM 2838 C CA . ILE A 1 386 ? 35.746 32.550 31.026 1.00 18.92 421 ILE A CA 1
ATOM 2839 C C . ILE A 1 386 ? 34.287 32.125 30.949 1.00 19.66 421 ILE A C 1
ATOM 2840 O O . ILE A 1 386 ? 33.880 31.440 30.003 1.00 20.95 421 ILE A O 1
ATOM 2845 N N . LEU A 1 387 ? 33.500 32.523 31.945 1.00 18.53 422 LEU A N 1
ATOM 2846 C CA . LEU A 1 387 ? 32.052 32.367 31.919 1.00 18.91 422 LEU A CA 1
ATOM 2847 C C . LEU A 1 387 ? 31.424 33.737 31.708 1.00 17.90 422 LEU A C 1
ATOM 2848 O O . LEU A 1 387 ? 31.802 34.704 32.376 1.00 16.61 422 LEU A O 1
ATOM 2853 N N . VAL A 1 388 ? 30.478 33.821 30.778 1.00 18.76 423 VAL A N 1
ATOM 2854 C CA . VAL A 1 388 ? 29.847 35.084 30.413 1.00 18.14 423 VAL A CA 1
ATOM 2855 C C . VAL A 1 388 ? 28.350 34.959 30.652 1.00 17.64 423 VAL A C 1
ATOM 2856 O O . VAL A 1 388 ? 27.682 34.129 30.023 1.00 18.38 423 VAL A O 1
ATOM 2860 N N . MET A 1 389 ? 27.825 35.782 31.556 1.00 20.17 424 MET A N 1
ATOM 2861 C CA . MET A 1 389 ? 26.393 35.849 31.824 1.00 19.63 424 MET A CA 1
ATOM 2862 C C . MET A 1 389 ? 25.833 37.053 31.078 1.00 19.64 424 MET A C 1
ATOM 2863 O O . MET A 1 389 ? 26.092 38.201 31.455 1.00 19.09 424 MET A O 1
ATOM 2868 N N . ASP A 1 390 ? 25.074 36.790 30.019 1.00 18.77 425 ASP A N 1
ATOM 2869 C CA . ASP A 1 390 ? 24.515 37.848 29.193 1.00 18.99 425 ASP A CA 1
ATOM 2870 C C . ASP A 1 390 ? 23.193 38.343 29.777 1.00 18.29 425 ASP A C 1
ATOM 2871 O O . ASP A 1 390 ? 22.649 37.777 30.728 1.00 17.82 425 ASP A O 1
ATOM 2876 N N . GLY A 1 391 ? 22.679 39.422 29.189 1.00 17.82 426 GLY A N 1
ATOM 2877 C CA . GLY A 1 391 ? 21.470 40.047 29.700 1.00 17.58 426 GLY A CA 1
ATOM 2878 C C . GLY A 1 391 ? 21.627 40.623 31.088 1.00 17.08 426 GLY A C 1
ATOM 2879 O O . GLY A 1 391 ? 20.641 40.729 31.827 1.00 16.97 426 GLY A O 1
ATOM 2880 N N . SER A 1 392 ? 22.848 41.001 31.465 1.00 16.63 427 SER A N 1
ATOM 2881 C CA . SER A 1 392 ? 23.151 41.463 32.813 1.00 16.30 427 SER A CA 1
ATOM 2882 C C . SER A 1 392 ? 23.432 42.962 32.856 1.00 16.93 427 SER A C 1
ATOM 2883 O O . SER A 1 392 ? 24.175 43.435 33.718 1.00 17.00 427 SER A O 1
ATOM 2886 N N . GLY A 1 393 ? 22.849 43.719 31.929 1.00 15.80 428 GLY A N 1
ATOM 2887 C CA . GLY A 1 393 ? 23.013 45.155 31.896 1.00 16.71 428 GLY A CA 1
ATOM 2888 C C . GLY A 1 393 ? 21.926 45.943 32.588 1.00 17.23 428 GLY A C 1
ATOM 2889 O O . GLY A 1 393 ? 22.012 47.173 32.666 1.00 18.26 428 GLY A O 1
ATOM 2890 N N . ALA A 1 394 ? 20.899 45.267 33.098 1.00 16.96 429 ALA A N 1
ATOM 2891 C CA . ALA A 1 394 ? 19.781 45.913 33.770 1.00 17.60 429 ALA A CA 1
ATOM 2892 C C . ALA A 1 394 ? 19.592 45.287 35.142 1.00 17.28 429 ALA A C 1
ATOM 2893 O O . ALA A 1 394 ? 19.472 44.062 35.258 1.00 16.41 429 ALA A O 1
ATOM 2895 N N . TYR A 1 395 ? 19.579 46.130 36.177 1.00 16.43 430 TYR A N 1
ATOM 2896 C CA . TYR A 1 395 ? 19.331 45.695 37.552 1.00 16.47 430 TYR A CA 1
ATOM 2897 C C . TYR A 1 395 ? 20.346 44.646 38.004 1.00 15.44 430 TYR A C 1
ATOM 2898 O O . TYR A 1 395 ? 20.010 43.684 38.697 1.00 15.37 430 TYR A O 1
ATOM 2907 N N . CYS A 1 396 ? 21.604 44.835 37.603 1.00 18.36 431 CYS A N 1
ATOM 2908 C CA . CYS A 1 396 ? 22.703 44.004 38.089 1.00 17.67 431 CYS A CA 1
ATOM 2909 C C . CYS A 1 396 ? 23.761 44.871 38.752 1.00 18.75 431 CYS A C 1
ATOM 2910 O O . CYS A 1 396 ? 23.884 44.845 39.979 1.00 19.49 431 CYS A O 1
ATOM 2913 N N . SER A 1 397 ? 24.530 45.646 37.984 1.00 16.83 432 SER A N 1
ATOM 2914 C CA . SER A 1 397 ? 25.434 46.615 38.591 1.00 18.20 432 SER A CA 1
ATOM 2915 C C . SER A 1 397 ? 24.668 47.624 39.439 1.00 20.05 432 SER A C 1
ATOM 2916 O O . SER A 1 397 ? 25.128 48.016 40.518 1.00 21.55 432 SER A O 1
ATOM 2919 N N . GLY A 1 398 ? 23.490 48.042 38.978 1.00 17.91 433 GLY A N 1
ATOM 2920 C 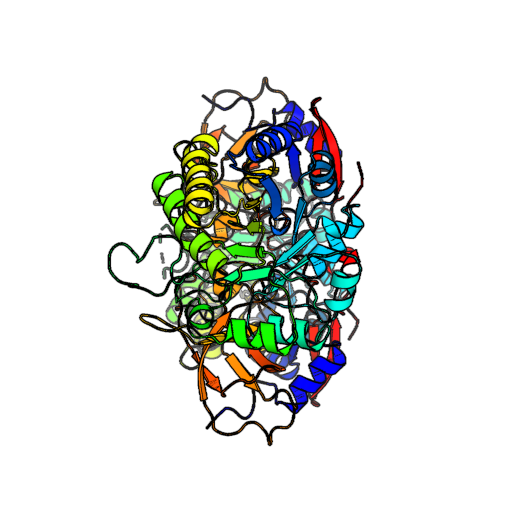CA . GLY A 1 398 ? 22.695 49.001 39.721 1.00 19.31 433 GLY A CA 1
ATOM 2921 C C . GLY A 1 398 ? 21.859 48.427 40.845 1.00 19.15 433 GLY A C 1
ATOM 2922 O O . GLY A 1 398 ? 21.225 49.196 41.572 1.00 20.23 433 GLY A O 1
ATOM 2923 N N . MET A 1 399 ? 21.836 47.103 41.007 1.00 20.22 434 MET A N 1
ATOM 2924 C CA . MET A 1 399 ? 21.067 46.486 42.081 1.00 20.08 434 MET A CA 1
ATOM 2925 C C . MET A 1 399 ? 21.633 45.113 42.421 1.00 18.98 434 MET A C 1
ATOM 2926 O O . MET A 1 399 ? 21.162 44.088 41.917 1.00 17.74 434 MET A O 1
ATOM 2931 N N . SER A 1 400 ? 22.657 45.086 43.266 1.00 18.23 435 SER A N 1
ATOM 2932 C CA . SER A 1 400 ? 23.276 43.845 43.696 1.00 17.46 435 SER A CA 1
ATOM 2933 C C . SER A 1 400 ? 23.738 44.014 45.134 1.00 18.94 435 SER A C 1
ATOM 2934 O O . SER A 1 400 ? 23.686 45.107 45.702 1.00 20.44 435 SER A O 1
ATOM 2937 N N . THR A 1 401 ? 24.197 42.918 45.723 1.00 17.32 436 THR A N 1
ATOM 2938 C CA . THR A 1 401 ? 24.733 42.950 47.083 1.00 18.78 436 THR A CA 1
ATOM 2939 C C . THR A 1 401 ? 26.253 43.101 47.047 1.00 19.33 436 THR A C 1
ATOM 2940 O O . THR A 1 401 ? 27.010 42.226 47.463 1.00 19.23 436 THR A O 1
ATOM 2944 N N . LYS A 1 402 ? 26.686 44.247 46.524 1.00 18.02 437 LYS A N 1
ATOM 2945 C CA . LYS A 1 402 ? 28.104 44.569 46.492 1.00 18.12 437 LYS A CA 1
ATOM 2946 C C . LYS A 1 402 ? 28.671 44.607 47.907 1.00 19.00 437 LYS A C 1
ATOM 2947 O O . LYS A 1 402 ? 27.977 44.943 48.871 1.00 19.98 437 LYS A O 1
ATOM 2953 N N . ASN A 1 403 ? 29.943 44.229 48.024 1.00 16.47 438 ASN A N 1
ATOM 2954 C CA . ASN A 1 403 ? 30.735 44.241 49.250 1.00 17.33 438 ASN A CA 1
ATOM 2955 C C . ASN A 1 403 ? 30.295 43.186 50.261 1.00 17.52 438 ASN A C 1
ATOM 2956 O O . ASN A 1 403 ? 30.875 43.118 51.352 1.00 18.36 438 ASN A O 1
ATOM 2961 N N . TYR A 1 404 ? 29.296 42.364 49.944 1.00 18.43 439 TYR A N 1
ATOM 2962 C CA . TYR A 1 404 ? 29.045 41.163 50.728 1.00 18.61 439 TYR A CA 1
ATOM 2963 C C . TYR A 1 404 ? 30.258 40.246 50.647 1.00 18.04 439 TYR A C 1
ATOM 2964 O O . TYR A 1 404 ? 30.848 40.070 49.576 1.00 16.95 439 TYR A O 1
ATOM 2973 N N . ASN A 1 405 ? 30.639 39.669 51.790 1.00 20.51 440 ASN A N 1
ATOM 2974 C CA . ASN A 1 405 ? 31.894 38.929 51.936 1.00 20.67 440 ASN A CA 1
ATOM 2975 C C . ASN A 1 405 ? 33.106 39.823 51.700 1.00 20.51 440 ASN A C 1
ATOM 2976 O O . ASN A 1 405 ? 34.218 39.324 51.495 1.00 20.61 440 ASN A O 1
ATOM 2981 N N . SER A 1 406 ? 32.887 41.140 51.710 1.00 20.32 441 SER A N 1
ATOM 2982 C CA . SER A 1 406 ? 33.910 42.166 51.506 1.00 20.22 441 SER A CA 1
ATOM 2983 C C . SER A 1 406 ? 34.535 42.111 50.114 1.00 19.80 441 SER A C 1
ATOM 2984 O O . SER A 1 406 ? 35.656 42.589 49.916 1.00 19.82 441 SER A O 1
ATOM 2987 N N . PHE A 1 407 ? 33.832 41.550 49.135 1.00 19.49 442 PHE A N 1
ATOM 2988 C CA . PHE A 1 407 ? 34.346 41.548 47.773 1.00 19.16 442 PHE A CA 1
ATOM 2989 C C . PHE A 1 407 ? 34.219 42.946 47.168 1.00 18.92 442 PHE A C 1
ATOM 2990 O O . PHE A 1 407 ? 33.191 43.609 47.341 1.00 18.88 442 PHE A O 1
ATOM 2998 N N . PRO A 1 408 ? 35.240 43.425 46.463 1.00 18.85 443 PRO A N 1
ATOM 2999 C CA . PRO A 1 408 ? 35.164 44.772 45.890 1.00 18.71 443 PRO A CA 1
ATOM 3000 C C . PRO A 1 408 ? 34.141 44.849 44.771 1.00 18.44 443 PRO A C 1
ATOM 3001 O O . PRO A 1 408 ? 33.829 43.854 44.110 1.00 18.30 443 PRO A O 1
ATOM 3005 N N . GLU A 1 409 ? 33.619 46.057 44.564 1.00 18.86 444 GLU A N 1
ATOM 3006 C CA . GLU A 1 409 ? 32.689 46.301 43.469 1.00 18.92 444 GLU A CA 1
ATOM 3007 C C . GLU A 1 409 ? 33.394 46.117 42.130 1.00 19.99 444 GLU A C 1
ATOM 3008 O O . GLU A 1 409 ? 34.436 46.729 41.875 1.00 20.56 444 GLU A O 1
ATOM 3014 N N . ALA A 1 410 ? 32.818 45.276 41.273 1.00 18.92 445 ALA A N 1
ATOM 3015 C CA . ALA A 1 410 ? 33.454 44.933 40.010 1.00 18.46 445 ALA A CA 1
ATOM 3016 C C . ALA A 1 410 ? 33.568 46.160 39.105 1.00 18.74 445 ALA A C 1
ATOM 3017 O O . ALA A 1 410 ? 32.722 47.058 39.147 1.00 20.49 445 ALA A O 1
ATOM 3019 N N . PRO A 1 411 ? 34.608 46.223 38.277 1.00 18.95 446 PRO A N 1
ATOM 3020 C CA . PRO A 1 411 ? 34.741 47.335 37.329 1.00 19.11 446 PRO A CA 1
ATOM 3021 C C . PRO A 1 411 ? 33.741 47.219 36.188 1.00 19.12 446 PRO A C 1
ATOM 3022 O O . PRO A 1 411 ? 33.036 46.222 36.031 1.00 19.00 446 PRO A O 1
ATOM 3026 N N . GLU A 1 412 ? 33.691 48.274 35.376 1.00 20.75 447 GLU A N 1
ATOM 3027 C CA . GLU A 1 412 ? 32.820 48.328 34.210 1.00 20.40 447 GLU A CA 1
ATOM 3028 C C . GLU A 1 412 ? 33.638 48.686 32.978 1.00 20.19 447 GLU A C 1
ATOM 3029 O O . GLU A 1 412 ? 34.504 49.564 33.030 1.00 21.29 447 GLU A O 1
ATOM 3035 N N . VAL A 1 413 ? 33.357 48.002 31.872 1.00 18.95 448 VAL A N 1
ATOM 3036 C CA . VAL A 1 413 ? 34.081 48.183 30.621 1.00 20.75 448 VAL A CA 1
ATOM 3037 C C . VAL A 1 413 ? 33.078 48.507 29.523 1.00 21.68 448 VAL A C 1
ATOM 3038 O O . VAL A 1 413 ? 31.957 47.987 29.520 1.00 21.72 448 VAL A O 1
ATOM 3042 N N . LEU A 1 414 ? 33.478 49.381 28.602 1.00 20.81 449 LEU A N 1
ATOM 3043 C CA . LEU A 1 414 ? 32.688 49.729 27.428 1.00 21.25 449 LEU A CA 1
ATOM 3044 C C . LEU A 1 414 ? 33.413 49.244 26.180 1.00 21.96 449 LEU A C 1
ATOM 3045 O O . LEU A 1 414 ? 34.604 49.522 26.004 1.00 22.39 449 LEU A O 1
ATOM 3050 N N . VAL A 1 415 ? 32.701 48.522 25.319 1.00 22.35 450 VAL A N 1
ATOM 3051 C CA . VAL A 1 415 ? 33.262 47.971 24.089 1.00 22.73 450 VAL A CA 1
ATOM 3052 C C . VAL A 1 415 ? 32.712 48.779 22.920 1.00 23.41 450 VAL A C 1
ATOM 3053 O O . VAL A 1 415 ? 31.515 48.711 22.613 1.00 23.57 450 VAL A O 1
ATOM 3057 N N . ASP A 1 416 ? 33.587 49.535 22.257 1.00 26.02 451 ASP A N 1
ATOM 3058 C CA . ASP A 1 416 ? 33.153 50.441 21.204 1.00 25.46 451 ASP A CA 1
ATOM 3059 C C . ASP A 1 416 ? 32.774 49.665 19.942 1.00 26.57 451 ASP A C 1
ATOM 3060 O O . ASP A 1 416 ? 32.946 48.447 19.846 1.00 26.72 451 ASP A O 1
ATOM 3065 N N . LYS A 1 417 ? 32.261 50.402 18.955 1.00 27.78 452 LYS A N 1
ATOM 3066 C CA . LYS A 1 417 ? 31.804 49.802 17.706 1.00 27.34 452 LYS A CA 1
ATOM 3067 C C . LYS A 1 417 ? 32.912 49.076 16.956 1.00 26.47 452 LYS A C 1
ATOM 3068 O O . LYS A 1 417 ? 32.617 48.370 15.986 1.00 28.61 452 LYS A O 1
ATOM 3074 N N . ALA A 1 418 ? 34.167 49.235 17.368 1.00 27.41 453 ALA A N 1
ATOM 3075 C CA . ALA A 1 418 ? 35.296 48.605 16.700 1.00 27.60 453 ALA A CA 1
ATOM 3076 C C . ALA A 1 418 ? 35.853 47.411 17.463 1.00 29.30 453 ALA A C 1
ATOM 3077 O O . ALA A 1 418 ? 36.805 46.782 16.991 1.00 29.64 453 ALA A O 1
ATOM 3079 N N . GLY A 1 419 ? 35.294 47.084 18.623 1.00 28.62 454 GLY A N 1
ATOM 3080 C CA . GLY A 1 419 ? 35.772 45.959 19.396 1.00 26.56 454 GLY A CA 1
ATOM 3081 C C . GLY A 1 419 ? 36.865 46.272 20.393 1.00 28.64 454 GLY A C 1
ATOM 3082 O O . GLY A 1 419 ? 37.449 45.338 20.957 1.00 27.64 454 GLY A O 1
ATOM 3083 N N . LYS A 1 420 ? 37.167 47.547 20.623 1.00 28.22 455 LYS A N 1
ATOM 3084 C CA . LYS A 1 420 ? 38.151 47.945 21.619 1.00 27.43 455 LYS A CA 1
ATOM 3085 C C . LYS A 1 420 ? 37.470 48.187 22.962 1.00 27.78 455 LYS A C 1
ATOM 3086 O O . LYS A 1 420 ? 36.323 48.638 23.027 1.00 27.17 455 LYS A O 1
ATOM 3092 N N . ALA A 1 421 ? 38.191 47.885 24.038 1.00 25.82 456 ALA A N 1
ATOM 3093 C CA . ALA A 1 421 ? 37.658 47.996 25.389 1.00 23.89 456 ALA A CA 1
ATOM 3094 C C . ALA A 1 421 ? 38.106 49.300 26.036 1.00 23.32 456 ALA A C 1
ATOM 3095 O O . ALA A 1 421 ? 39.273 49.690 25.931 1.00 25.80 456 ALA A O 1
ATOM 3097 N N . HIS A 1 422 ? 37.169 49.973 26.703 1.00 22.41 457 HIS A N 1
ATOM 3098 C CA . HIS A 1 422 ? 37.453 51.185 27.460 1.00 22.56 457 HIS A CA 1
ATOM 3099 C C . HIS A 1 422 ? 36.912 51.023 28.871 1.00 22.88 457 HIS A C 1
ATOM 3100 O O . HIS A 1 422 ? 35.741 50.675 29.053 1.00 22.98 457 HIS A O 1
ATOM 3107 N N . LEU A 1 423 ? 37.758 51.282 29.862 1.00 22.45 458 LEU A N 1
ATOM 3108 C CA . LEU A 1 423 ? 37.335 51.228 31.255 1.00 21.70 458 LEU A CA 1
ATOM 3109 C C . LEU A 1 423 ? 36.500 52.460 31.586 1.00 21.27 458 LEU A C 1
ATOM 3110 O O . LEU A 1 423 ? 36.917 53.590 31.318 1.00 22.26 458 LEU A O 1
ATOM 3115 N N . ILE A 1 424 ? 35.314 52.243 32.152 1.00 20.37 459 ILE A N 1
ATOM 3116 C CA . ILE A 1 424 ? 34.432 53.331 32.557 1.00 20.57 459 ILE A CA 1
ATOM 3117 C C . ILE A 1 424 ? 34.182 53.357 34.059 1.00 20.29 459 ILE A C 1
ATOM 3118 O O . ILE A 1 424 ? 33.505 54.268 34.547 1.00 20.50 459 ILE A O 1
ATOM 3123 N N . ARG A 1 425 ? 34.708 52.387 34.805 1.00 20.67 460 ARG A N 1
ATOM 3124 C CA . ARG A 1 425 ? 34.647 52.404 36.265 1.00 20.41 460 ARG A CA 1
ATOM 3125 C C . ARG A 1 425 ? 35.733 51.468 36.771 1.00 19.58 460 ARG A C 1
ATOM 3126 O O . ARG A 1 425 ? 35.642 50.256 36.562 1.00 20.87 460 ARG A O 1
ATOM 3134 N N . LYS A 1 426 ? 36.746 52.022 37.427 1.00 19.32 461 LYS A N 1
ATOM 3135 C CA . LYS A 1 426 ? 37.833 51.199 37.935 1.00 21.00 461 LYS A CA 1
ATOM 3136 C C . LYS A 1 426 ? 37.358 50.349 39.108 1.00 20.03 461 LYS A C 1
ATOM 3137 O O . LYS A 1 426 ? 36.401 50.691 39.808 1.00 20.98 461 LYS A O 1
ATOM 3143 N N . ARG A 1 427 ? 38.033 49.219 39.306 1.00 18.77 462 ARG A N 1
ATOM 3144 C CA . ARG A 1 427 ? 37.688 48.326 40.400 1.00 18.62 462 ARG A CA 1
ATOM 3145 C C . ARG A 1 427 ? 37.833 49.042 41.735 1.00 18.80 462 ARG A C 1
ATOM 3146 O O . ARG A 1 427 ? 38.747 49.848 41.933 1.00 19.45 462 ARG A O 1
ATOM 3154 N N . GLN A 1 428 ? 36.914 48.751 42.648 1.00 18.91 463 GLN A N 1
ATOM 3155 C CA . GLN A 1 428 ? 36.970 49.327 43.983 1.00 19.33 463 GLN A CA 1
ATOM 3156 C C . GLN A 1 428 ? 38.097 48.688 44.788 1.00 19.33 463 GLN A C 1
ATOM 3157 O O . GLN A 1 428 ? 38.396 47.500 44.635 1.00 20.02 463 GLN A O 1
ATOM 3163 N N . THR A 1 429 ? 38.739 49.482 45.636 1.00 20.28 464 THR A N 1
ATOM 3164 C CA . THR A 1 429 ? 39.768 48.934 46.502 1.00 20.56 464 THR A CA 1
ATOM 3165 C C . THR A 1 429 ? 39.151 48.477 47.816 1.00 20.67 464 THR A C 1
ATOM 3166 O O . THR A 1 429 ? 38.045 48.881 48.186 1.00 20.62 464 THR A O 1
ATOM 3170 N N . LEU A 1 430 ? 39.885 47.615 48.521 1.00 20.09 465 LEU A N 1
ATOM 3171 C CA . LEU A 1 430 ? 39.392 47.096 49.792 1.00 21.57 465 LEU A CA 1
ATOM 3172 C C . LEU A 1 430 ? 39.153 48.217 50.793 1.00 21.58 465 LEU A C 1
ATOM 3173 O O . LEU A 1 430 ? 38.110 48.254 51.456 1.00 22.47 465 LEU A O 1
ATOM 3178 N N . SER A 1 431 ? 40.103 49.148 50.911 1.00 20.92 466 SER A N 1
ATOM 3179 C CA . SER A 1 431 ? 39.971 50.217 51.895 1.00 21.33 466 SER A CA 1
ATOM 3180 C C . SER A 1 431 ? 38.782 51.127 51.595 1.00 21.14 466 SER A C 1
ATOM 3181 O O . SER A 1 431 ? 38.230 51.741 52.514 1.00 21.75 466 SER A O 1
ATOM 3184 N N . GLN A 1 432 ? 38.361 51.217 50.330 1.00 20.72 467 GLN A N 1
ATOM 3185 C CA . GLN A 1 432 ? 37.185 52.016 49.994 1.00 20.62 467 GLN A CA 1
ATOM 3186 C C . GLN A 1 432 ? 35.894 51.423 50.545 1.00 20.54 467 GLN A C 1
ATOM 3187 O O . GLN A 1 432 ? 34.908 52.151 50.696 1.00 20.68 467 GLN A O 1
ATOM 3193 N N . ILE A 1 433 ? 35.878 50.122 50.842 1.00 20.40 468 ILE A N 1
ATOM 3194 C CA . ILE A 1 433 ? 34.660 49.477 51.320 1.00 20.38 468 ILE A CA 1
ATOM 3195 C C . ILE A 1 433 ? 34.291 49.979 52.713 1.00 20.91 468 ILE A C 1
ATOM 3196 O O . ILE A 1 433 ? 33.108 50.163 53.025 1.00 21.02 468 ILE A O 1
ATOM 3201 N N . TYR A 1 434 ? 35.284 50.210 53.571 1.00 21.32 469 TYR A N 1
ATOM 3202 C CA . TYR A 1 434 ? 35.040 50.702 54.922 1.00 21.90 469 TYR A CA 1
ATOM 3203 C C . TYR A 1 434 ? 35.700 52.059 55.146 1.00 22.28 469 TYR A C 1
ATOM 3204 O O . TYR A 1 434 ? 36.184 52.363 56.237 1.00 22.86 469 TYR A O 1
ATOM 3213 N N . GLU A 1 435 ? 35.708 52.901 54.112 1.00 22.02 470 GLU A N 1
ATOM 3214 C CA . GLU A 1 435 ? 36.320 54.221 54.201 1.00 22.40 470 GLU A CA 1
ATOM 3215 C C . GLU A 1 435 ? 35.483 55.225 54.987 1.00 22.92 470 GLU A C 1
ATOM 3216 O O . GLU A 1 435 ? 35.987 56.306 55.309 1.00 23.39 470 GLU A O 1
ATOM 3222 N N . ASN A 1 436 ? 34.228 54.907 55.299 1.00 22.91 471 ASN A N 1
ATOM 3223 C CA . ASN A 1 436 ? 33.376 55.790 56.084 1.00 23.48 471 ASN A CA 1
ATOM 3224 C C . ASN A 1 436 ? 33.204 55.313 57.521 1.00 23.98 471 ASN A C 1
ATOM 3225 O O . ASN A 1 436 ? 32.416 55.901 58.268 1.00 24.53 471 ASN A O 1
ATOM 3230 N N . GLU A 1 437 ? 33.921 54.269 57.926 1.00 23.88 472 GLU A N 1
ATOM 3231 C CA . GLU A 1 437 ? 33.850 53.790 59.296 1.00 24.44 472 GLU A CA 1
ATOM 3232 C C . GLU A 1 437 ? 34.667 54.689 60.217 1.00 25.16 472 GLU A C 1
ATOM 3233 O O . GLU A 1 437 ? 35.707 55.230 59.831 1.00 25.13 472 GLU A O 1
ATOM 3239 N N . ILE A 1 438 ? 34.178 54.849 61.446 1.00 25.87 473 ILE A N 1
ATOM 3240 C CA . ILE A 1 438 ? 34.764 55.754 62.427 1.00 26.68 473 ILE A CA 1
ATOM 3241 C C . ILE A 1 438 ? 35.162 54.954 63.659 1.00 27.30 473 ILE A C 1
ATOM 3242 O O . ILE A 1 438 ? 3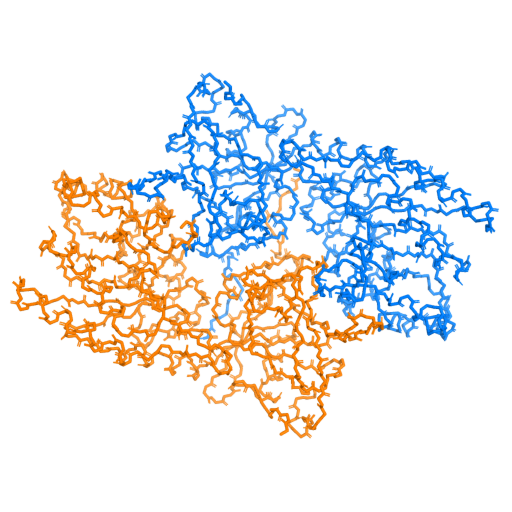4.420 54.072 64.106 1.00 27.42 473 ILE A O 1
ATOM 3247 N N . SER A 1 439 ? 36.336 55.268 64.203 1.00 27.79 474 SER A N 1
ATOM 3248 C CA . SER A 1 439 ? 36.879 54.545 65.347 1.00 28.52 474 SER A CA 1
ATOM 3249 C C . SER A 1 439 ? 36.064 54.830 66.606 1.00 29.34 474 SER A C 1
ATOM 3250 O O . SER A 1 439 ? 35.962 55.985 67.036 1.00 29.84 474 SER A O 1
ATOM 3253 N N . VAL A 1 440 ? 35.493 53.778 67.191 1.00 29.61 475 VAL A N 1
ATOM 3254 C CA . VAL A 1 440 ? 34.922 53.820 68.539 1.00 30.57 475 VAL A CA 1
ATOM 3255 C C . VAL A 1 440 ? 34.506 52.410 68.951 1.00 30.56 475 VAL A C 1
ATOM 3256 O O . VAL A 1 440 ? 35.303 51.650 69.500 1.00 30.92 475 VAL A O 1
ATOM 3260 N N . THR B 1 4 ? -1.252 47.511 75.773 1.00 37.99 39 THR B N 1
ATOM 3261 C CA . THR B 1 4 ? -1.481 48.474 74.703 1.00 37.23 39 THR B CA 1
ATOM 3262 C C . THR B 1 4 ? -0.373 48.367 73.645 1.00 35.23 39 THR B C 1
ATOM 3263 O O . THR B 1 4 ? -0.001 47.264 73.238 1.00 34.62 39 THR B O 1
ATOM 3267 N N . ASN B 1 5 ? 0.140 49.514 73.191 1.00 32.11 40 ASN B N 1
ATOM 3268 C CA . ASN B 1 5 ? 1.275 49.536 72.283 1.00 30.38 40 ASN B CA 1
ATOM 3269 C C . ASN B 1 5 ? 2.579 49.352 73.059 1.00 29.88 40 ASN B C 1
ATOM 3270 O O . ASN B 1 5 ? 2.659 49.699 74.242 1.00 30.76 40 ASN B O 1
ATOM 3275 N N . PRO B 1 6 ? 3.611 48.799 72.421 1.00 26.58 41 PRO B N 1
ATOM 3276 C CA . PRO B 1 6 ? 4.919 48.713 73.083 1.00 26.01 41 PRO B CA 1
ATOM 3277 C C . PRO B 1 6 ? 5.488 50.098 73.349 1.00 25.83 41 PRO B C 1
ATOM 3278 O O . PRO B 1 6 ? 5.447 50.983 72.492 1.00 25.27 41 PRO B O 1
ATOM 3282 N N . LEU B 1 7 ? 6.029 50.284 74.536 1.00 25.32 42 LEU B N 1
ATOM 3283 C CA . LEU B 1 7 ? 6.523 51.612 74.930 1.00 25.31 42 LEU B CA 1
ATOM 3284 C C . LEU B 1 7 ? 7.950 51.702 74.435 1.00 23.94 42 LEU B C 1
ATOM 3285 O O . LEU B 1 7 ? 8.584 52.742 74.619 1.00 23.93 42 LEU B O 1
ATOM 3290 N N . GLN B 1 8 ? 8.394 50.632 73.796 1.00 23.57 43 GLN B N 1
ATOM 3291 C CA . GLN B 1 8 ? 9.779 50.583 73.303 1.00 22.36 43 GLN B CA 1
ATOM 3292 C C . GLN B 1 8 ? 9.974 49.462 72.294 1.00 21.41 43 GLN B C 1
ATOM 3293 O O . GLN B 1 8 ? 9.079 48.637 72.142 1.00 21.79 43 GLN B O 1
ATOM 3299 N N . SER B 1 9 ? 11.122 49.467 71.627 1.00 22.43 44 SER B N 1
ATOM 3300 C CA . SER B 1 9 ? 11.516 48.379 70.718 1.00 22.21 44 SER B CA 1
ATOM 3301 C C . SER B 1 9 ? 12.345 47.407 71.553 1.00 22.56 44 SER B C 1
ATOM 3302 O O . SER B 1 9 ? 12.379 47.573 72.772 1.00 22.79 44 SER B O 1
ATOM 3305 N N . ILE B 1 10 ? 12.993 46.434 70.923 1.00 23.10 45 ILE B N 1
ATOM 3306 C CA . ILE B 1 10 ? 13.767 45.423 71.695 1.00 23.32 45 ILE B CA 1
ATOM 3307 C C . ILE B 1 10 ? 14.850 46.131 72.511 1.00 23.89 45 ILE B C 1
ATOM 3308 O O . ILE B 1 10 ? 15.080 45.698 73.651 1.00 24.34 45 ILE B O 1
ATOM 3313 N N . PHE B 1 11 ? 15.436 47.214 71.999 1.00 21.19 46 PHE B N 1
ATOM 3314 C CA . PHE B 1 11 ? 16.411 47.902 72.839 1.00 21.39 46 PHE B CA 1
ATOM 3315 C C . PHE B 1 11 ? 16.403 49.422 72.666 1.00 21.53 46 PHE B C 1
ATOM 3316 O O . PHE B 1 11 ? 17.343 50.087 73.118 1.00 21.63 46 PHE B O 1
ATOM 3324 N N . LEU B 1 12 ? 15.368 50.000 72.058 1.00 22.38 47 LEU B N 1
ATOM 3325 C CA . LEU B 1 12 ? 15.293 51.447 71.883 1.00 22.44 47 LEU B CA 1
ATOM 3326 C C . LEU B 1 12 ? 13.965 51.977 72.400 1.00 22.92 47 LEU B C 1
ATOM 3327 O O . LEU B 1 12 ? 12.901 51.512 71.981 1.00 22.87 47 LEU B O 1
ATOM 3332 N N . THR B 1 13 ? 14.035 52.950 73.300 1.00 23.39 48 THR B N 1
ATOM 3333 C CA . THR B 1 13 ? 12.890 53.778 73.644 1.00 23.60 48 THR B CA 1
ATOM 3334 C C . THR B 1 13 ? 12.780 54.914 72.634 1.00 23.29 48 THR B C 1
ATOM 3335 O O . THR B 1 13 ? 13.703 55.152 71.852 1.00 23.00 48 THR B O 1
ATOM 3339 N N . PRO B 1 14 ? 11.650 55.626 72.600 1.00 23.88 49 PRO B N 1
ATOM 3340 C CA . PRO B 1 14 ? 11.576 56.814 71.730 1.00 23.62 49 PRO B CA 1
ATOM 3341 C C . PRO B 1 14 ? 12.694 57.816 71.970 1.00 23.68 49 PRO B C 1
ATOM 3342 O O . PRO B 1 14 ? 13.148 58.467 71.020 1.00 23.12 49 PRO B O 1
ATOM 3346 N N . GLU B 1 15 ? 13.166 57.947 73.211 1.00 24.74 50 GLU B N 1
ATOM 3347 C CA . GLU B 1 15 ? 14.276 58.853 73.496 1.00 24.83 50 GLU B CA 1
ATOM 3348 C C . GLU B 1 15 ? 15.581 58.328 72.909 1.00 24.34 50 GLU B C 1
ATOM 3349 O O . GLU B 1 15 ? 16.313 59.066 72.238 1.00 23.93 50 GLU B O 1
ATOM 3355 N N . THR B 1 16 ? 15.887 57.051 73.148 1.00 23.23 51 THR B N 1
ATOM 3356 C CA . THR B 1 16 ? 17.135 56.483 72.646 1.00 23.05 51 THR B CA 1
ATOM 3357 C C . THR B 1 16 ? 17.152 56.450 71.122 1.00 22.68 51 THR B C 1
ATOM 3358 O O . THR B 1 16 ? 18.197 56.675 70.500 1.00 22.55 51 THR B O 1
ATOM 3362 N N . ALA B 1 17 ? 15.999 56.179 70.503 1.00 22.89 52 ALA B N 1
ATOM 3363 C CA . ALA B 1 17 ? 15.921 56.193 69.046 1.00 22.56 52 ALA B CA 1
ATOM 3364 C C . ALA B 1 17 ? 16.220 57.580 68.493 1.00 22.31 52 ALA B C 1
ATOM 3365 O O . ALA B 1 17 ? 16.927 57.718 67.488 1.00 22.02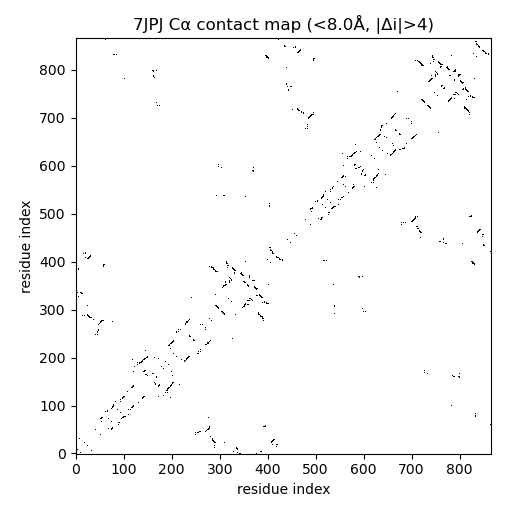 52 ALA B O 1
ATOM 3367 N N . LYS B 1 18 ? 15.692 58.622 69.141 1.00 22.58 53 LYS B N 1
ATOM 3368 C CA . LYS B 1 18 ? 15.994 59.986 68.723 1.00 22.27 53 LYS B CA 1
ATOM 3369 C C . LYS B 1 18 ? 17.463 60.326 68.938 1.00 22.20 53 LYS B C 1
ATOM 3370 O O . LYS B 1 18 ? 18.012 61.173 68.225 1.00 21.93 53 LYS B O 1
ATOM 3376 N N . ALA B 1 19 ? 18.114 59.683 69.911 1.00 21.94 54 ALA B N 1
ATOM 3377 C CA . ALA B 1 19 ? 19.535 59.928 70.132 1.00 21.90 54 ALA B CA 1
ATOM 3378 C C . ALA B 1 19 ? 20.371 59.401 68.973 1.00 21.48 54 ALA B C 1
ATOM 3379 O O . ALA B 1 19 ? 21.323 60.060 68.539 1.00 21.27 54 ALA B O 1
ATOM 3381 N N . CYS B 1 20 ? 20.031 58.214 68.459 1.00 22.66 55 CYS B N 1
ATOM 3382 C CA . CYS B 1 20 ? 20.743 57.670 67.307 1.00 22.48 55 CYS B CA 1
ATOM 3383 C C . CYS B 1 20 ? 20.529 58.532 66.072 1.00 22.04 55 CYS B C 1
ATOM 3384 O O . CYS B 1 20 ? 21.469 58.779 65.305 1.00 21.84 55 CYS B O 1
ATOM 3387 N N . ILE B 1 21 ? 19.293 58.986 65.854 1.00 20.51 56 ILE B N 1
ATOM 3388 C CA . ILE B 1 21 ? 19.008 59.837 64.704 1.00 20.14 56 ILE B CA 1
ATOM 3389 C C . ILE B 1 21 ? 19.851 61.104 64.763 1.00 20.58 56 ILE B C 1
ATOM 3390 O O . ILE B 1 21 ? 20.411 61.541 63.750 1.00 20.31 56 ILE B O 1
ATOM 3395 N N . ASP B 1 22 ? 19.973 61.700 65.952 1.00 22.32 57 ASP B N 1
ATOM 3396 C CA . ASP B 1 22 ? 20.796 62.896 66.105 1.00 22.13 57 ASP B CA 1
ATOM 3397 C C . ASP B 1 22 ? 22.259 62.596 65.794 1.00 22.02 57 ASP B C 1
ATOM 3398 O O . ASP B 1 22 ? 22.903 63.314 65.021 1.00 21.86 57 ASP B O 1
ATOM 3403 N N . ALA B 1 23 ? 22.797 61.523 66.380 1.00 21.17 58 ALA B N 1
ATOM 3404 C CA . ALA B 1 23 ? 24.187 61.149 66.146 1.00 21.19 58 ALA B CA 1
ATOM 3405 C C . ALA B 1 23 ? 24.457 60.743 64.701 1.00 20.98 58 ALA B C 1
ATOM 3406 O O . ALA B 1 23 ? 25.615 60.773 64.272 1.00 20.94 58 ALA B O 1
ATOM 3408 N N . ALA B 1 24 ? 23.428 60.363 63.943 1.00 20.55 59 ALA B N 1
ATOM 3409 C CA . ALA B 1 24 ? 23.608 59.931 62.562 1.00 20.22 59 ALA B CA 1
ATOM 3410 C C . ALA B 1 24 ? 23.259 61.002 61.537 1.00 19.82 59 ALA B C 1
ATOM 3411 O O . ALA B 1 24 ? 23.500 60.793 60.345 1.00 19.50 59 ALA B O 1
ATOM 3413 N N . GLY B 1 25 ? 22.701 62.135 61.963 1.00 18.84 60 GLY B N 1
ATOM 3414 C CA . GLY B 1 25 ? 22.293 63.182 61.054 1.00 19.00 60 GLY B CA 1
ATOM 3415 C C . GLY B 1 25 ? 20.901 63.027 60.486 1.00 18.61 60 GLY B C 1
ATOM 3416 O O . GLY B 1 25 ? 20.438 63.925 59.770 1.00 18.79 60 GLY B O 1
ATOM 3417 N N . GLY B 1 26 ? 20.221 61.927 60.779 1.00 19.21 61 GLY B N 1
ATOM 3418 C CA . GLY B 1 26 ? 18.894 61.655 60.280 1.00 19.20 61 GLY B CA 1
ATOM 3419 C C . GLY B 1 26 ? 18.723 60.175 60.014 1.00 19.39 61 GLY B C 1
ATOM 3420 O O . GLY B 1 26 ? 19.593 59.361 60.321 1.00 19.55 61 GLY B O 1
ATOM 3421 N N . THR B 1 27 ? 17.568 59.822 59.428 1.00 18.30 62 THR B N 1
ATOM 3422 C CA . THR B 1 27 ? 17.181 58.473 59.051 1.00 18.32 62 THR B CA 1
ATOM 3423 C C . THR B 1 27 ? 17.406 58.250 57.559 1.00 18.04 62 THR B C 1
ATOM 3424 O O . THR B 1 27 ? 17.379 59.203 56.774 1.00 17.76 62 THR B O 1
ATOM 3428 N N . PRO B 1 28 ? 17.637 57.002 57.113 1.00 17.23 63 PRO B N 1
ATOM 3429 C CA . PRO B 1 28 ? 17.727 55.767 57.901 1.00 17.09 63 PRO B CA 1
ATOM 3430 C C . PRO B 1 28 ? 19.097 55.540 58.537 1.00 17.01 63 PRO B C 1
ATOM 3431 O O . PRO B 1 28 ? 20.065 56.215 58.182 1.00 17.05 63 PRO B O 1
ATOM 3435 N N . LEU B 1 29 ? 19.166 54.586 59.465 1.00 16.49 64 LEU B N 1
ATOM 3436 C CA . LEU B 1 29 ? 20.416 54.250 60.133 1.00 16.45 64 LEU B CA 1
ATOM 3437 C C . LEU B 1 29 ? 20.302 52.853 60.725 1.00 16.38 64 LEU B C 1
ATOM 3438 O O . LEU B 1 29 ? 19.204 52.358 60.990 1.00 16.52 64 LEU B O 1
ATOM 3443 N N . TYR B 1 30 ? 21.457 52.221 60.916 1.00 16.55 65 TYR B N 1
ATOM 3444 C CA . TYR B 1 30 ? 21.566 50.987 61.682 1.00 16.58 65 TYR B CA 1
ATOM 3445 C C . TYR B 1 30 ? 21.974 51.323 63.111 1.00 17.17 65 TYR B C 1
ATOM 3446 O O . TYR B 1 30 ? 22.796 52.215 63.337 1.00 17.25 65 TYR B O 1
ATOM 3455 N N . ALA B 1 31 ? 21.402 50.605 64.073 1.00 17.06 66 ALA B N 1
ATOM 3456 C CA . ALA B 1 31 ? 21.711 50.809 65.483 1.00 17.61 66 ALA B CA 1
ATOM 3457 C C . ALA B 1 31 ? 22.105 49.479 66.104 1.00 17.89 66 ALA B C 1
ATOM 3458 O O . ALA B 1 31 ? 21.418 48.473 65.906 1.00 17.76 66 ALA B O 1
ATOM 3460 N N . TYR B 1 32 ? 23.210 49.477 66.847 1.00 19.18 67 TYR B N 1
ATOM 3461 C CA . TYR B 1 32 ? 23.716 48.287 67.515 1.00 19.60 67 TYR B CA 1
ATOM 3462 C C . TYR B 1 32 ? 23.791 48.526 69.015 1.00 20.33 67 TYR B C 1
ATOM 3463 O O . TYR B 1 32 ? 24.213 49.598 69.464 1.00 20.50 67 TYR B O 1
ATOM 3472 N N . SER B 1 33 ? 23.384 47.519 69.784 1.00 19.83 68 SER B N 1
ATOM 3473 C CA . SER B 1 33 ? 23.356 47.594 71.238 1.00 20.46 68 SER B CA 1
ATOM 3474 C C . SER B 1 33 ? 24.552 46.844 71.810 1.00 20.98 68 SER B C 1
ATOM 3475 O O . SER B 1 33 ? 24.698 45.637 71.584 1.00 20.90 68 SER B O 1
ATOM 3478 N N . ILE B 1 34 ? 25.401 47.561 72.550 1.00 22.15 69 ILE B N 1
ATOM 3479 C CA . ILE B 1 34 ? 26.524 46.919 73.228 1.00 23.00 69 ILE B CA 1
ATOM 3480 C C . ILE B 1 34 ? 26.019 45.856 74.198 1.00 23.49 69 ILE B C 1
ATOM 3481 O O . ILE B 1 34 ? 26.612 44.777 74.323 1.00 23.94 69 ILE B O 1
ATOM 3486 N N . ASP B 1 35 ? 24.904 46.135 74.880 1.00 24.25 70 ASP B N 1
ATOM 3487 C CA . ASP B 1 35 ? 24.304 45.160 75.789 1.00 24.56 70 ASP B CA 1
ATOM 3488 C C . ASP B 1 35 ? 23.977 43.856 75.070 1.00 24.03 70 ASP B C 1
ATOM 3489 O O . ASP B 1 35 ? 24.347 42.769 75.528 1.00 24.28 70 ASP B O 1
ATOM 3494 N N . LYS B 1 36 ? 23.275 43.950 73.939 1.00 21.78 71 LYS B N 1
ATOM 3495 C CA . LYS B 1 36 ? 22.865 42.748 73.220 1.00 21.02 71 LYS B CA 1
ATOM 3496 C C . LYS B 1 36 ? 24.071 41.976 72.700 1.00 21.06 71 LYS B C 1
ATOM 3497 O O . LYS B 1 36 ? 24.059 40.740 72.671 1.00 20.78 71 LYS B O 1
ATOM 3503 N N . LEU B 1 37 ? 25.122 42.688 72.284 1.00 20.85 72 LEU B N 1
ATOM 3504 C CA . LEU B 1 37 ? 26.363 42.018 71.911 1.00 21.00 72 LEU B CA 1
ATOM 3505 C C . LEU B 1 37 ? 26.975 41.299 73.108 1.00 21.87 72 LEU B C 1
ATOM 3506 O O . LEU B 1 37 ? 27.447 40.162 72.983 1.00 21.55 72 LEU B O 1
ATOM 3511 N N . GLU B 1 38 ? 26.965 41.945 74.280 1.00 23.27 73 GLU B N 1
ATOM 3512 C CA . GLU B 1 38 ? 27.522 41.326 75.481 1.00 24.21 73 GLU B CA 1
ATOM 3513 C C . GLU B 1 38 ? 26.744 40.074 75.868 1.00 23.74 73 GLU B C 1
ATOM 3514 O O . GLU B 1 38 ? 27.338 39.048 76.221 1.00 23.91 73 GLU B O 1
ATOM 3520 N N . GLU B 1 39 ? 25.411 40.144 75.811 1.00 24.24 74 GLU B N 1
ATOM 3521 C CA . GLU B 1 39 ? 24.583 38.996 76.167 1.00 23.74 74 GLU B CA 1
ATOM 3522 C C . GLU B 1 39 ? 24.844 37.816 75.238 1.00 22.87 74 GLU B C 1
ATOM 3523 O O . GLU B 1 39 ? 24.923 36.666 75.687 1.00 22.79 74 GLU B O 1
ATOM 3529 N N . ALA B 1 40 ? 24.995 38.083 73.939 1.00 21.86 75 ALA B N 1
ATOM 3530 C CA . ALA B 1 40 ? 25.258 37.006 72.991 1.00 20.82 75 ALA B CA 1
ATOM 3531 C C . ALA B 1 40 ? 26.681 36.480 73.134 1.00 21.16 75 ALA B C 1
ATOM 3532 O O . ALA B 1 40 ? 26.917 35.273 73.010 1.00 20.64 75 ALA B O 1
ATOM 3534 N N . ALA B 1 41 ? 27.640 37.371 73.393 1.00 20.90 76 ALA B N 1
ATOM 3535 C CA . ALA B 1 41 ? 29.027 36.944 73.539 1.00 21.29 76 ALA B CA 1
ATOM 3536 C C . ALA B 1 41 ? 29.185 35.962 74.694 1.00 21.78 76 ALA B C 1
ATOM 3537 O O . ALA B 1 41 ? 29.937 34.987 74.591 1.00 21.43 76 ALA B O 1
ATOM 3539 N N . ASP B 1 42 ? 28.470 36.194 75.797 1.00 20.74 77 ASP B N 1
ATOM 3540 C CA . ASP B 1 42 ? 28.604 35.320 76.957 1.00 21.33 77 ASP B CA 1
ATOM 3541 C C . ASP B 1 42 ? 27.976 33.955 76.702 1.00 20.34 77 ASP B C 1
ATOM 3542 O O . ASP B 1 42 ? 28.557 32.923 77.061 1.00 20.21 77 ASP B O 1
ATOM 3547 N N . ALA B 1 43 ? 26.793 33.927 76.085 1.00 21.30 78 ALA B N 1
ATOM 3548 C CA . ALA B 1 43 ? 26.145 32.653 75.794 1.00 20.37 78 ALA B CA 1
ATOM 3549 C C . ALA B 1 43 ? 27.016 31.784 74.896 1.00 19.60 78 ALA B C 1
ATOM 3550 O O . ALA B 1 43 ? 27.140 30.574 75.122 1.00 19.26 78 ALA B O 1
ATOM 3552 N N . CYS B 1 44 ? 27.636 32.383 73.876 1.00 20.72 79 CYS B N 1
ATOM 3553 C CA . CYS B 1 44 ? 28.497 31.611 72.987 1.00 20.00 79 CYS B CA 1
ATOM 3554 C C . CYS B 1 44 ? 29.776 31.182 73.691 1.00 20.51 79 CYS B C 1
ATOM 3555 O O . CYS B 1 44 ? 30.252 30.059 73.493 1.00 19.97 79 CYS B O 1
ATOM 3558 N N . LEU B 1 45 ? 30.344 32.057 74.522 1.00 18.71 80 LEU B N 1
ATOM 3559 C CA . LEU B 1 45 ? 31.550 31.708 75.262 1.00 18.93 80 LEU B CA 1
ATOM 3560 C C . LEU B 1 45 ? 31.280 30.733 76.401 1.00 19.55 80 LEU B C 1
ATOM 3561 O O . LEU B 1 45 ? 32.235 30.236 77.005 1.00 19.78 80 LEU B O 1
ATOM 3566 N N . ALA B 1 46 ? 30.015 30.444 76.705 1.00 18.32 81 ALA B N 1
ATOM 3567 C CA . ALA B 1 46 ? 29.654 29.439 77.696 1.00 19.01 81 ALA B CA 1
ATOM 3568 C C . ALA B 1 46 ? 29.223 28.120 77.063 1.00 19.04 81 ALA B C 1
ATOM 3569 O O . ALA B 1 46 ? 28.616 27.288 77.746 1.00 19.70 81 ALA B O 1
ATOM 3571 N N . PHE B 1 47 ? 29.515 27.919 75.779 1.00 18.82 82 PHE B N 1
ATOM 3572 C CA . PHE B 1 47 ? 29.156 26.680 75.101 1.00 18.95 82 PHE B CA 1
ATOM 3573 C C . PHE B 1 47 ? 29.815 25.495 75.802 1.00 19.40 82 PHE B C 1
ATOM 3574 O O . PHE B 1 47 ? 31.026 25.529 76.061 1.00 19.23 82 PHE B O 1
ATOM 3582 N N . PRO B 1 48 ? 29.064 24.446 76.133 1.00 20.38 83 PRO B N 1
ATOM 3583 C CA . PRO B 1 48 ? 29.665 23.294 76.817 1.00 20.68 83 PRO B CA 1
ATOM 3584 C C . PRO B 1 48 ? 30.698 22.604 75.937 1.00 20.17 83 PRO B C 1
ATOM 3585 O O . PRO B 1 48 ? 30.464 22.348 74.753 1.00 19.67 83 PRO B O 1
ATOM 3589 N N . ASN B 1 49 ? 31.854 22.306 76.526 1.00 19.45 84 ASN B N 1
ATOM 3590 C CA . ASN B 1 49 ? 32.937 21.676 75.788 1.00 19.23 84 ASN B CA 1
ATOM 3591 C C . ASN B 1 49 ? 33.729 20.772 76.721 1.00 19.72 84 ASN B C 1
ATOM 3592 O O . ASN B 1 49 ? 33.788 20.997 77.933 1.00 20.05 84 ASN B O 1
ATOM 3597 N N . ALA B 1 50 ? 34.347 19.750 76.135 1.00 20.10 85 ALA B N 1
ATOM 3598 C CA . ALA B 1 50 ? 35.066 18.743 76.902 1.00 20.44 85 ALA B CA 1
ATOM 3599 C C . ALA B 1 50 ? 36.525 19.112 77.128 1.00 20.49 85 ALA B C 1
ATOM 3600 O O . ALA B 1 50 ? 37.042 18.927 78.235 1.00 21.02 85 ALA B O 1
ATOM 3602 N N . TYR B 1 51 ? 37.203 19.636 76.099 1.00 20.78 86 TYR B N 1
ATOM 3603 C CA . TYR B 1 51 ? 38.640 19.870 76.172 1.00 20.77 86 TYR B CA 1
ATOM 3604 C C . TYR B 1 51 ? 39.037 21.192 75.530 1.00 20.51 86 TYR B C 1
ATOM 3605 O O . TYR B 1 51 ? 40.127 21.302 74.958 1.00 20.29 86 TYR B O 1
ATOM 3614 N N . GLY B 1 52 ? 38.176 22.202 75.609 1.00 19.39 87 GLY B N 1
ATOM 3615 C CA . GLY B 1 52 ? 38.504 23.494 75.037 1.00 19.17 87 GLY B CA 1
ATOM 3616 C C . GLY B 1 52 ? 37.516 23.979 73.997 1.00 18.70 87 GLY B C 1
ATOM 3617 O O . GLY B 1 52 ? 36.928 23.178 73.263 1.00 18.45 87 GLY B O 1
ATOM 3618 N N . LEU B 1 53 ? 37.331 25.296 73.922 1.00 18.20 88 LEU B N 1
ATOM 3619 C CA . LEU B 1 53 ? 36.377 25.898 73.002 1.00 17.82 88 LEU B CA 1
ATOM 3620 C C . LEU B 1 53 ? 36.943 27.198 72.456 1.00 17.77 88 LEU B C 1
ATOM 3621 O O . LEU B 1 53 ? 37.388 28.055 73.226 1.00 18.43 88 LEU B O 1
ATOM 3626 N N . THR B 1 54 ? 36.917 27.337 71.131 1.00 18.40 89 THR B N 1
ATOM 3627 C CA . THR B 1 54 ? 37.268 28.575 70.446 1.00 18.22 89 THR B CA 1
ATOM 3628 C C . THR B 1 54 ? 36.030 29.072 69.714 1.00 17.94 89 THR B C 1
ATOM 3629 O O . THR B 1 54 ? 35.452 28.339 68.904 1.00 17.55 89 THR B O 1
ATOM 3633 N N . VAL B 1 55 ? 35.623 30.305 69.997 1.00 17.55 90 VAL B N 1
ATOM 3634 C CA . VAL B 1 55 ? 34.461 30.913 69.359 1.00 17.27 90 VAL B CA 1
ATOM 3635 C C . VAL B 1 55 ? 34.950 31.885 68.295 1.00 17.00 90 VAL B C 1
ATOM 3636 O O . VAL B 1 55 ? 35.715 32.810 68.592 1.00 17.03 90 VAL B O 1
ATOM 3640 N N . ARG B 1 56 ? 34.516 31.676 67.056 1.00 18.46 91 ARG B N 1
ATOM 3641 C CA . ARG B 1 56 ? 34.864 32.548 65.942 1.00 18.36 91 ARG B CA 1
ATOM 3642 C C . ARG B 1 56 ? 33.624 33.290 65.469 1.00 18.18 91 ARG B C 1
ATOM 3643 O O . ARG B 1 56 ? 32.581 32.674 65.225 1.00 17.94 91 ARG B O 1
ATOM 3651 N N . TYR B 1 57 ? 33.742 34.608 65.338 1.00 16.48 92 TYR B N 1
ATOM 3652 C CA . TYR B 1 57 ? 32.673 35.417 64.773 1.00 16.37 92 TYR B CA 1
ATOM 3653 C C . TYR B 1 57 ? 32.750 35.350 63.251 1.00 15.96 92 TYR B C 1
ATOM 3654 O O . TYR B 1 57 ? 33.774 35.708 62.659 1.00 16.01 92 TYR B O 1
ATOM 3663 N N . ALA B 1 58 ? 31.680 34.860 62.620 1.00 17.12 93 ALA B N 1
ATOM 3664 C CA . ALA B 1 58 ? 31.596 34.842 61.165 1.00 17.00 93 ALA B CA 1
ATOM 3665 C C . ALA B 1 58 ? 31.340 36.255 60.658 1.00 16.96 93 ALA B C 1
ATOM 3666 O O . ALA B 1 58 ? 30.188 36.645 60.438 1.00 16.83 93 ALA B O 1
ATOM 3668 N N . MET B 1 59 ? 32.413 37.024 60.464 1.00 17.29 94 MET B N 1
ATOM 3669 C CA . MET B 1 59 ? 32.291 38.455 60.216 1.00 17.41 94 MET B CA 1
ATOM 3670 C C . MET B 1 59 ? 31.494 38.789 58.961 1.00 17.26 94 MET B C 1
ATOM 3671 O O . MET B 1 59 ? 31.174 39.966 58.752 1.00 17.33 94 MET B O 1
ATOM 3676 N N . LYS B 1 60 ? 31.160 37.799 58.129 1.00 18.50 95 LYS B N 1
ATOM 3677 C CA . LYS B 1 60 ? 30.341 38.062 56.952 1.00 18.51 95 LYS B CA 1
ATOM 3678 C C . LYS B 1 60 ? 28.955 38.590 57.306 1.00 18.32 95 LYS B C 1
ATOM 3679 O O . LYS B 1 60 ? 28.260 39.094 56.418 1.00 18.23 95 LYS B O 1
ATOM 3685 N N . ALA B 1 61 ? 28.542 38.499 58.572 1.00 17.20 96 ALA B N 1
ATOM 3686 C CA . ALA B 1 61 ? 27.207 38.945 58.955 1.00 17.11 96 ALA B CA 1
ATOM 3687 C C . ALA B 1 61 ? 27.155 40.443 59.232 1.00 17.20 96 ALA B C 1
ATOM 3688 O O . ALA B 1 61 ? 26.103 41.064 59.046 1.00 17.13 96 ALA B O 1
ATOM 3690 N N . CYS B 1 62 ? 28.262 41.030 59.685 1.00 17.86 97 CYS B N 1
ATOM 3691 C CA . CYS B 1 62 ? 28.378 42.465 59.926 1.00 18.22 97 CYS B CA 1
ATOM 3692 C C . CYS B 1 62 ? 29.844 42.807 60.152 1.00 18.61 97 CYS B C 1
ATOM 3693 O O . CYS B 1 62 ? 30.369 42.600 61.252 1.00 18.97 97 CYS B O 1
ATOM 3696 N N . PRO B 1 63 ? 30.531 43.331 59.142 1.00 17.33 98 PRO B N 1
ATOM 3697 C CA . PRO B 1 63 ? 31.990 43.459 59.230 1.00 17.50 98 PRO B CA 1
ATOM 3698 C C . PRO B 1 63 ? 32.475 44.789 59.791 1.00 17.85 98 PRO B C 1
ATOM 3699 O O . PRO B 1 63 ? 33.636 45.155 59.581 1.00 17.96 98 PRO B O 1
ATOM 3703 N N . ASN B 1 64 ? 31.616 45.515 60.502 1.00 18.04 99 ASN B N 1
ATOM 3704 C CA . ASN B 1 64 ? 32.019 46.803 61.055 1.00 18.37 99 ASN B CA 1
ATOM 3705 C C . ASN B 1 64 ? 33.175 46.627 62.037 1.00 18.74 99 ASN B C 1
ATOM 3706 O O . ASN B 1 64 ? 33.194 45.691 62.841 1.00 19.08 99 ASN B O 1
ATOM 3711 N N . ALA B 1 65 ? 34.150 47.539 61.963 1.00 18.82 100 ALA B N 1
ATOM 3712 C CA . ALA B 1 65 ? 35.373 47.383 62.746 1.00 14.90 100 ALA B CA 1
ATOM 3713 C C . ALA B 1 65 ? 35.117 47.506 64.245 1.00 19.44 100 ALA B C 1
ATOM 3714 O O . ALA B 1 65 ? 35.865 46.934 65.047 1.00 15.30 100 ALA B O 1
ATOM 3716 N N . SER B 1 66 ? 34.082 48.244 64.647 1.00 18.35 101 SER B N 1
ATOM 3717 C CA . SER B 1 66 ? 33.780 48.333 66.071 1.00 19.05 101 SER B CA 1
ATOM 3718 C C . SER B 1 66 ? 33.185 47.029 66.584 1.00 19.69 101 SER B C 1
ATOM 3719 O O . SER B 1 66 ? 33.446 46.627 67.725 1.00 20.34 101 SER B O 1
ATOM 3722 N N . ILE B 1 67 ? 32.386 46.353 65.756 1.00 18.45 102 ILE B N 1
ATOM 3723 C CA . ILE B 1 67 ? 31.888 45.032 66.126 1.00 18.76 102 ILE B CA 1
ATOM 3724 C C . ILE B 1 67 ? 33.047 44.054 66.266 1.00 18.48 102 ILE B C 1
ATOM 3725 O O . ILE B 1 67 ? 33.079 43.232 67.190 1.00 18.86 102 ILE B O 1
ATOM 3730 N N . LEU B 1 68 ? 34.022 44.134 65.359 1.00 18.64 103 LEU B N 1
ATOM 3731 C CA . LEU B 1 68 ? 35.184 43.253 65.431 1.00 18.30 103 LEU B CA 1
ATOM 3732 C C . LEU B 1 68 ? 36.037 43.560 66.657 1.00 18.82 103 LEU B C 1
ATOM 3733 O O . LEU B 1 68 ? 36.431 42.648 67.395 1.00 18.99 103 LEU B O 1
ATOM 3738 N N . LYS B 1 69 ? 36.338 44.842 66.888 1.00 18.24 104 LYS B N 1
ATOM 3739 C CA . LYS B 1 69 ? 37.114 45.232 68.063 1.00 18.58 104 LYS B CA 1
ATOM 3740 C C . LYS B 1 69 ? 36.443 44.787 69.354 1.00 19.41 104 LYS B C 1
ATOM 3741 O O . LYS B 1 69 ? 37.129 44.462 70.331 1.00 19.68 104 LYS B O 1
ATOM 3747 N N . TYR B 1 70 ? 35.109 44.765 69.381 1.00 18.00 105 TYR B N 1
ATOM 3748 C CA . TYR B 1 70 ? 34.406 44.381 70.597 1.00 18.90 105 TYR B CA 1
ATOM 3749 C C . TYR B 1 70 ? 34.556 42.890 70.872 1.00 19.07 105 TYR B C 1
ATOM 3750 O O . TYR B 1 70 ? 34.960 42.490 71.971 1.00 19.68 105 TYR B O 1
ATOM 3759 N N . PHE B 1 71 ? 34.225 42.049 69.888 1.00 18.38 106 PHE B N 1
ATOM 3760 C CA . PHE B 1 71 ? 34.390 40.610 70.068 1.00 18.26 106 PHE B CA 1
ATOM 3761 C C . PHE B 1 71 ? 35.837 40.249 70.382 1.00 18.59 106 PHE B C 1
ATOM 3762 O O . PHE B 1 71 ? 36.089 39.321 71.161 1.00 18.76 106 PHE B O 1
ATOM 3770 N N . HIS B 1 72 ? 36.796 40.972 69.796 1.00 17.27 107 HIS B N 1
ATOM 3771 C CA . HIS B 1 72 ? 38.202 40.723 70.096 1.00 17.84 107 HIS B CA 1
ATOM 3772 C C . HIS B 1 72 ? 38.503 40.959 71.572 1.00 19.10 107 HIS B C 1
ATOM 3773 O O . HIS B 1 72 ? 39.297 40.228 72.175 1.00 19.64 107 HIS B O 1
ATOM 3780 N N . SER B 1 73 ? 37.869 41.968 72.176 1.00 19.13 108 SER B N 1
ATOM 3781 C CA . SER B 1 73 ? 38.031 42.212 73.605 1.00 20.46 108 SER B CA 1
ATOM 3782 C C . SER B 1 73 ? 37.329 41.168 74.460 1.00 20.64 108 SER B C 1
ATOM 3783 O O . SER B 1 73 ? 37.536 41.151 75.677 1.00 21.85 108 SER B O 1
ATOM 3786 N N . LYS B 1 74 ? 36.504 40.311 73.858 1.00 22.24 109 LYS B N 1
ATOM 3787 C CA . LYS B 1 74 ? 35.805 39.247 74.568 1.00 22.49 109 LYS B CA 1
ATOM 3788 C C . LYS B 1 74 ? 36.395 37.875 74.265 1.00 22.69 109 LYS B C 1
ATOM 3789 O O . LYS B 1 74 ? 35.740 36.857 74.509 1.00 22.82 109 LYS B O 1
ATOM 3795 N N . ASN B 1 75 ? 37.616 37.835 73.723 1.00 22.10 110 ASN B N 1
ATOM 3796 C CA . ASN B 1 75 ? 38.342 36.599 73.430 1.00 22.54 110 ASN B CA 1
ATOM 3797 C C . ASN B 1 75 ? 37.682 35.789 72.319 1.00 22.19 110 ASN B C 1
ATOM 3798 O O . ASN B 1 75 ? 37.841 34.568 72.256 1.00 22.50 110 ASN B O 1
ATOM 3803 N N . ILE B 1 76 ? 36.947 36.448 71.429 1.00 19.29 111 ILE B N 1
ATOM 3804 C CA . ILE B 1 76 ? 36.266 35.783 70.325 1.00 18.26 111 ILE B CA 1
ATOM 3805 C C . ILE B 1 76 ? 37.083 35.985 69.057 1.00 17.56 111 ILE B C 1
ATOM 3806 O O . ILE B 1 76 ? 37.509 37.107 68.752 1.00 17.62 111 ILE B O 1
ATOM 3811 N N . HIS B 1 77 ? 37.314 34.897 68.326 1.00 18.18 112 HIS B N 1
ATOM 3812 C CA . HIS B 1 77 ? 38.161 34.909 67.142 1.00 18.12 112 HIS B CA 1
ATOM 3813 C C . HIS B 1 77 ? 37.327 35.268 65.908 1.00 17.39 112 HIS B C 1
ATOM 3814 O O . HIS B 1 77 ? 36.200 35.759 66.015 1.00 16.90 112 HIS B O 1
ATOM 3821 N N . VAL B 1 78 ? 37.875 35.028 64.715 1.00 18.83 113 VAL B N 1
ATOM 3822 C CA . VAL B 1 78 ? 37.275 35.479 63.462 1.00 17.94 113 VAL B CA 1
ATOM 3823 C C . VAL B 1 78 ? 37.239 34.325 62.468 1.00 17.43 113 VAL B C 1
ATOM 3824 O O . VAL B 1 78 ? 38.241 33.626 62.282 1.00 17.94 113 VAL B O 1
ATOM 3828 N N . ASP B 1 79 ? 36.091 34.134 61.827 1.00 20.65 114 ASP B N 1
ATOM 3829 C CA . ASP B 1 79 ? 35.943 33.205 60.708 1.00 20.06 114 ASP B CA 1
ATOM 3830 C C . ASP B 1 79 ? 35.723 34.048 59.455 1.00 19.28 114 ASP B C 1
ATOM 3831 O O . ASP B 1 79 ? 34.639 34.601 59.250 1.00 18.90 114 ASP B O 1
ATOM 3836 N N . ALA B 1 80 ? 36.756 34.157 58.627 1.00 19.46 115 ALA B N 1
ATOM 3837 C CA . ALA B 1 80 ? 36.691 34.958 57.414 1.00 19.25 115 ALA B CA 1
ATOM 3838 C C . ALA B 1 80 ? 36.330 34.085 56.219 1.00 19.19 115 ALA B C 1
ATOM 3839 O O . ALA B 1 80 ? 36.672 32.901 56.164 1.00 19.50 115 ALA B O 1
ATOM 3841 N N . SER B 1 81 ? 35.633 34.686 55.253 1.00 19.13 116 SER B N 1
ATOM 3842 C CA . SER B 1 81 ? 35.138 33.958 54.091 1.00 19.37 116 SER B CA 1
ATOM 3843 C C . SER B 1 81 ? 35.702 34.495 52.779 1.00 19.47 116 SER B C 1
ATOM 3844 O O . SER B 1 81 ? 35.180 34.170 51.709 1.00 19.46 116 SER B O 1
ATOM 3847 N N . SER B 1 82 ? 36.753 35.309 52.838 1.00 18.18 117 SER B N 1
ATOM 3848 C CA . SER B 1 82 ? 37.462 35.756 51.645 1.00 18.17 117 SER B CA 1
ATOM 3849 C C . SER B 1 82 ? 38.771 36.390 52.086 1.00 18.41 117 SER B C 1
ATOM 3850 O O . SER B 1 82 ? 38.912 36.818 53.234 1.00 18.48 117 SER B O 1
ATOM 3853 N N . GLY B 1 83 ? 39.730 36.438 51.157 1.00 17.89 118 GLY B N 1
ATOM 3854 C CA . GLY B 1 83 ? 40.982 37.1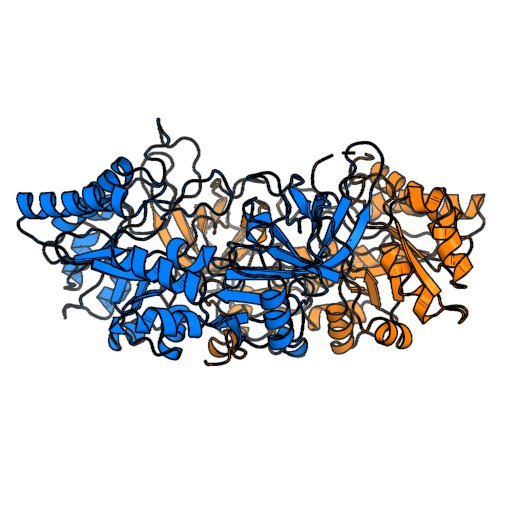15 51.445 1.00 18.12 118 GLY B CA 1
ATOM 3855 C C . GLY B 1 83 ? 40.784 38.568 51.823 1.00 18.29 118 GLY B C 1
ATOM 3856 O O . GLY B 1 83 ? 41.561 39.125 52.603 1.00 18.69 118 GLY B O 1
ATOM 3857 N N . PHE B 1 84 ? 39.737 39.197 51.289 1.00 17.12 119 PHE B N 1
ATOM 3858 C CA . PHE B 1 84 ? 39.444 40.584 51.628 1.00 17.40 119 PHE B CA 1
ATOM 3859 C C . PHE B 1 84 ? 38.984 40.715 53.073 1.00 16.91 119 PHE B C 1
ATOM 3860 O O . PHE B 1 84 ? 39.353 41.673 53.761 1.00 17.38 119 PHE B O 1
ATOM 3868 N N . GLU B 1 85 ? 38.174 39.767 53.550 1.00 19.01 120 GLU B N 1
ATOM 3869 C CA . GLU B 1 85 ? 37.758 39.798 54.948 1.00 18.95 120 GLU B CA 1
ATOM 3870 C C . GLU B 1 85 ? 38.928 39.538 55.886 1.00 19.31 120 GLU B C 1
ATOM 3871 O O . GLU B 1 85 ? 38.963 40.089 56.992 1.00 19.46 120 GLU B O 1
ATOM 3877 N N . VAL B 1 86 ? 39.893 38.715 55.468 1.00 17.58 121 VAL B N 1
ATOM 3878 C CA . VAL B 1 86 ? 41.065 38.471 56.304 1.00 18.08 121 VAL B CA 1
ATOM 3879 C C . VAL B 1 86 ? 41.842 39.762 56.515 1.00 19.00 121 VAL B C 1
ATOM 3880 O O . VAL B 1 86 ? 42.250 40.081 57.638 1.00 19.40 121 VAL B O 1
ATOM 3884 N N . ARG B 1 87 ? 42.052 40.530 55.441 1.00 19.73 122 ARG B N 1
ATOM 3885 C CA . ARG B 1 87 ? 42.768 41.796 55.567 1.00 20.27 122 ARG B CA 1
ATOM 3886 C C . ARG B 1 87 ? 41.923 42.839 56.291 1.00 20.30 122 ARG B C 1
ATOM 3887 O O . ARG B 1 87 ? 42.445 43.623 57.092 1.00 20.83 122 ARG B O 1
ATOM 3895 N N . ARG B 1 88 ? 40.615 42.865 56.018 1.00 18.40 123 ARG B N 1
ATOM 3896 C CA . ARG B 1 88 ? 39.727 43.803 56.697 1.00 18.36 123 ARG B CA 1
ATOM 3897 C C . ARG B 1 88 ? 39.729 43.573 58.204 1.00 18.28 123 ARG B C 1
ATOM 3898 O O . ARG B 1 88 ? 39.792 44.529 58.986 1.00 18.89 123 ARG B O 1
ATOM 3906 N N . ALA B 1 89 ? 39.666 42.308 58.629 1.00 18.87 124 ALA B N 1
ATOM 3907 C CA . ALA B 1 89 ? 39.708 42.003 60.056 1.00 19.06 124 ALA B CA 1
ATOM 3908 C C . ALA B 1 89 ? 41.051 42.389 60.662 1.00 19.63 124 ALA B C 1
ATOM 3909 O O . ALA B 1 89 ? 41.116 42.835 61.812 1.00 20.04 124 ALA B O 1
ATOM 3911 N N . MET B 1 90 ? 42.136 42.224 59.899 1.00 20.53 125 MET B N 1
ATOM 3912 C CA . MET B 1 90 ? 43.454 42.617 60.388 1.00 21.14 125 MET B CA 1
ATOM 3913 C C . MET B 1 90 ? 43.575 44.128 60.537 1.00 21.49 125 MET B C 1
ATOM 3914 O O . MET B 1 90 ? 44.317 44.606 61.403 1.00 22.06 125 MET B O 1
ATOM 3919 N N . ASP B 1 91 ? 42.865 44.896 59.708 1.00 21.02 126 ASP B N 1
ATOM 3920 C CA . ASP B 1 91 ? 42.905 46.346 59.842 1.00 21.57 126 ASP B CA 1
ATOM 3921 C C . ASP B 1 91 ? 42.214 46.825 61.110 1.00 21.62 126 ASP B C 1
ATOM 3922 O O . ASP B 1 91 ? 42.539 47.910 61.603 1.00 22.18 126 ASP B O 1
ATOM 3927 N N . ALA B 1 92 ? 41.280 46.043 61.648 1.00 18.94 127 ALA B N 1
ATOM 3928 C CA . ALA B 1 92 ? 40.586 46.386 62.883 1.00 19.04 127 ALA B CA 1
ATOM 3929 C C . ALA B 1 92 ? 41.366 46.000 64.135 1.00 19.70 127 ALA B C 1
ATOM 3930 O O . ALA B 1 92 ? 40.849 46.174 65.243 1.00 19.90 127 ALA B O 1
ATOM 3932 N N . GLY B 1 93 ? 42.583 45.488 63.993 1.00 19.20 128 GLY B N 1
ATOM 3933 C CA . GLY B 1 93 ? 43.396 45.120 65.131 1.00 20.01 128 GLY B CA 1
ATOM 3934 C C . GLY B 1 93 ? 43.370 43.656 65.505 1.00 19.31 128 GLY B C 1
ATOM 3935 O O . GLY B 1 93 ? 43.920 43.295 66.551 1.00 20.01 128 GLY B O 1
ATOM 3936 N N . VAL B 1 94 ? 42.753 42.809 64.695 1.00 20.01 129 VAL B N 1
ATOM 3937 C CA . VAL B 1 94 ? 42.711 41.374 64.982 1.00 19.43 129 VAL B CA 1
ATOM 3938 C C . VAL B 1 94 ? 44.026 40.745 64.536 1.00 19.93 129 VAL B C 1
ATOM 3939 O O . VAL B 1 94 ? 44.457 40.973 63.394 1.00 19.96 129 VAL B O 1
ATOM 3943 N N . PRO B 1 95 ? 44.694 39.970 65.391 1.00 19.80 130 PRO B N 1
ATOM 3944 C CA . PRO B 1 95 ? 45.931 39.301 64.974 1.00 20.15 130 PRO B CA 1
ATOM 3945 C C . PRO B 1 95 ? 45.681 38.344 63.817 1.00 19.73 130 PRO B C 1
ATOM 3946 O O . PRO B 1 95 ? 44.557 37.902 63.567 1.00 19.28 130 PRO B O 1
ATOM 3950 N N . ALA B 1 96 ? 46.761 38.026 63.098 1.00 20.31 131 ALA B N 1
ATOM 3951 C CA . ALA B 1 96 ? 46.652 37.092 61.983 1.00 19.58 131 ALA B CA 1
ATOM 3952 C C . ALA B 1 96 ? 46.265 35.700 62.464 1.00 18.99 131 ALA B C 1
ATOM 3953 O O . ALA B 1 96 ? 45.458 35.017 61.822 1.00 18.00 131 ALA B O 1
ATOM 3955 N N . GLU B 1 97 ? 46.821 35.273 63.602 1.00 20.25 132 GLU B N 1
ATOM 3956 C CA . GLU B 1 97 ? 46.582 33.931 64.121 1.00 20.62 132 GLU B CA 1
ATOM 3957 C C . GLU B 1 97 ? 45.153 33.726 64.613 1.00 20.42 132 GLU B C 1
ATOM 3958 O O . GLU B 1 97 ? 44.730 32.577 64.779 1.00 20.70 132 GLU B O 1
ATOM 3964 N N . ASN B 1 98 ? 44.402 34.801 64.851 1.00 19.27 133 ASN B N 1
ATOM 3965 C CA . ASN B 1 98 ? 43.020 34.705 65.303 1.00 19.04 133 ASN B CA 1
ATOM 3966 C C . ASN B 1 98 ? 42.028 34.636 64.152 1.00 18.40 133 ASN B C 1
ATOM 3967 O O . ASN B 1 98 ? 40.833 34.872 64.364 1.00 18.15 133 ASN B O 1
ATOM 3972 N N . ILE B 1 99 ? 42.489 34.321 62.945 1.00 18.80 134 ILE B N 1
ATOM 3973 C CA . ILE B 1 99 ? 41.651 34.333 61.753 1.00 17.98 134 ILE B CA 1
ATOM 3974 C C . ILE B 1 99 ? 41.700 32.963 61.095 1.00 17.70 134 ILE B C 1
ATOM 3975 O O . ILE B 1 99 ? 42.783 32.402 60.888 1.00 18.20 134 ILE B O 1
ATOM 3980 N N . SER B 1 100 ? 40.526 32.429 60.776 1.00 19.46 135 SER B N 1
ATOM 3981 C CA . SER B 1 100 ? 40.374 31.233 59.963 1.00 19.45 135 SER B CA 1
ATOM 3982 C C . SER B 1 100 ? 39.846 31.638 58.592 1.00 18.49 135 SER B C 1
ATOM 3983 O O . SER B 1 100 ? 38.933 32.464 58.492 1.00 17.69 135 SER B O 1
ATOM 3986 N N . LEU B 1 101 ? 40.420 31.064 57.535 1.00 18.49 136 LEU B N 1
ATOM 3987 C CA . LEU B 1 101 ? 40.019 31.376 56.166 1.00 17.98 136 LEU B CA 1
ATOM 3988 C C . LEU B 1 101 ? 39.322 30.166 55.558 1.00 18.31 136 LEU B C 1
ATOM 3989 O O . LEU B 1 101 ? 39.966 29.155 55.255 1.00 18.90 136 LEU B O 1
ATOM 3994 N N . SER B 1 102 ? 38.007 30.277 55.375 1.00 19.12 137 SER B N 1
ATOM 3995 C CA . SER B 1 102 ? 37.200 29.272 54.683 1.00 19.56 137 SER B CA 1
ATOM 3996 C C . SER B 1 102 ? 36.435 30.000 53.581 1.00 19.11 137 SER B C 1
ATOM 3997 O O . SER B 1 102 ? 35.451 30.692 53.860 1.00 18.81 137 SER B O 1
ATOM 4000 N N . THR B 1 103 ? 36.879 29.850 52.333 1.00 18.56 138 THR B N 1
ATOM 4001 C CA . THR B 1 103 ? 36.345 30.652 51.242 1.00 18.11 138 THR B CA 1
ATOM 4002 C C . THR B 1 103 ? 36.093 29.795 50.010 1.00 18.02 138 THR B C 1
ATOM 4003 O O . THR B 1 103 ? 36.822 28.839 49.731 1.00 18.24 138 THR B O 1
ATOM 4007 N N . GLN B 1 104 ? 35.034 30.150 49.277 1.00 18.01 139 GLN B N 1
ATOM 4008 C CA . GLN B 1 104 ? 34.801 29.551 47.968 1.00 18.01 139 GLN B CA 1
ATOM 4009 C C . GLN B 1 104 ? 35.909 29.913 46.992 1.00 18.20 139 GLN B C 1
ATOM 4010 O O . GLN B 1 104 ? 36.261 29.108 46.123 1.00 18.36 139 GLN B O 1
ATOM 4016 N N . GLU B 1 105 ? 36.468 31.114 47.124 1.00 18.79 140 GLU B N 1
ATOM 4017 C CA . GLU B 1 105 ? 37.439 31.659 46.182 1.00 18.73 140 GLU B CA 1
ATOM 4018 C C . GLU B 1 105 ? 38.758 31.877 46.914 1.00 19.20 140 GLU B C 1
ATOM 4019 O O . GLU B 1 105 ? 38.896 32.826 47.693 1.00 19.22 140 GLU B O 1
ATOM 4025 N N . LEU B 1 106 ? 39.721 31.005 46.657 1.00 18.22 141 LEU B N 1
ATOM 4026 C CA . LEU B 1 106 ? 41.055 31.151 47.225 1.00 18.56 141 LEU B CA 1
ATOM 4027 C C . LEU B 1 106 ? 41.760 32.343 46.589 1.00 18.90 141 LEU B C 1
ATOM 4028 O O . LEU B 1 106 ? 41.929 32.368 45.361 1.00 19.21 141 LEU B O 1
ATOM 4033 N N . PRO B 1 107 ? 42.187 33.339 47.363 1.00 19.52 142 PRO B N 1
ATOM 4034 C CA . PRO B 1 107 ? 42.859 34.499 46.768 1.00 20.43 142 PRO B CA 1
ATOM 4035 C C . PRO B 1 107 ? 44.247 34.142 46.261 1.00 21.59 142 PRO B C 1
ATOM 4036 O O . PRO B 1 107 ? 44.900 33.226 46.763 1.00 21.65 142 PRO B O 1
ATOM 4040 N N . GLU B 1 108 ? 44.702 34.886 45.249 1.00 25.62 143 GLU B N 1
ATOM 4041 C CA . GLU B 1 108 ? 46.017 34.615 44.676 1.00 26.32 143 GLU B CA 1
ATOM 4042 C C . GLU B 1 108 ? 47.153 34.953 45.636 1.00 26.77 143 GLU B C 1
ATOM 4043 O O . GLU B 1 108 ? 48.266 34.444 45.463 1.00 27.47 143 GLU B O 1
ATOM 4049 N N . ASP B 1 109 ? 46.899 35.781 46.650 1.00 24.43 144 ASP B N 1
ATOM 4050 C CA . ASP B 1 109 ? 47.895 36.135 47.654 1.00 24.87 144 ASP B CA 1
ATOM 4051 C C . ASP B 1 109 ? 47.723 35.338 48.943 1.00 24.54 144 ASP B C 1
ATOM 4052 O O . ASP B 1 109 ? 48.054 35.834 50.025 1.00 24.87 144 ASP B O 1
ATOM 4057 N N . PHE B 1 110 ? 47.207 34.109 48.850 1.00 21.35 145 PHE B N 1
ATOM 4058 C CA . PHE B 1 110 ? 46.916 33.335 50.054 1.00 20.47 145 PHE B CA 1
ATOM 4059 C C . PHE B 1 110 ? 48.185 32.948 50.802 1.00 21.34 145 PHE B C 1
ATOM 4060 O O . PHE B 1 110 ? 48.175 32.877 52.036 1.00 20.97 145 PHE B O 1
ATOM 4068 N N . ALA B 1 111 ? 49.280 32.688 50.082 1.00 20.02 146 ALA B N 1
ATOM 4069 C CA . ALA B 1 111 ? 50.537 32.365 50.746 1.00 21.09 146 ALA B CA 1
ATOM 4070 C C . ALA B 1 111 ? 51.018 33.517 51.616 1.00 21.65 146 ALA B C 1
ATOM 4071 O O . ALA B 1 111 ? 51.599 33.289 52.683 1.00 22.02 146 ALA B O 1
ATOM 4073 N N . ALA B 1 112 ? 50.777 34.758 51.186 1.00 21.60 147 ALA B N 1
ATOM 4074 C CA . ALA B 1 112 ? 51.151 35.907 52.003 1.00 22.20 147 ALA B CA 1
ATOM 4075 C C . ALA B 1 112 ? 50.354 35.942 53.301 1.00 20.98 147 ALA B C 1
ATOM 4076 O O . ALA B 1 112 ? 50.891 36.290 54.358 1.00 21.55 147 ALA B O 1
ATOM 4078 N N . LEU B 1 113 ? 49.071 35.575 53.243 1.00 21.62 148 LEU B N 1
ATOM 4079 C CA . LEU B 1 113 ? 48.252 35.565 54.452 1.00 20.58 148 LEU B CA 1
ATOM 4080 C C . LEU B 1 113 ? 48.665 34.439 55.392 1.00 20.59 148 LEU B C 1
ATOM 4081 O O . LEU B 1 113 ? 48.676 34.619 56.616 1.00 20.59 148 LEU B O 1
ATOM 4086 N N . VAL B 1 114 ? 49.006 33.271 54.842 1.00 20.94 149 VAL B N 1
ATOM 4087 C CA . VAL B 1 114 ? 49.357 32.129 55.681 1.00 21.41 149 VAL B CA 1
ATOM 4088 C C . VAL B 1 114 ? 50.644 32.403 56.449 1.00 22.07 149 VAL B C 1
ATOM 4089 O O . VAL B 1 114 ? 50.760 32.066 57.634 1.00 22.44 149 VAL B O 1
ATOM 4093 N N . ASP B 1 115 ? 51.626 33.030 55.795 1.00 21.87 150 ASP B N 1
ATOM 4094 C CA . ASP B 1 115 ? 52.909 33.285 56.442 1.00 23.48 150 ASP B CA 1
ATOM 4095 C C . ASP B 1 115 ? 52.770 34.251 57.612 1.00 23.56 150 ASP B C 1
ATOM 4096 O O . ASP B 1 115 ? 53.566 34.201 58.558 1.00 24.62 150 ASP B O 1
ATOM 4101 N N . MET B 1 116 ? 51.771 35.134 57.568 1.00 25.53 151 MET B N 1
ATOM 4102 C CA . MET B 1 116 ? 51.534 36.044 58.680 1.00 25.65 151 MET B CA 1
ATOM 4103 C C . MET B 1 116 ? 50.949 35.333 59.893 1.00 25.72 151 MET B C 1
ATOM 4104 O O . MET B 1 116 ? 51.064 35.849 61.010 1.00 26.08 151 MET B O 1
ATOM 4109 N N . GLY B 1 117 ? 50.328 34.170 59.703 1.00 19.44 152 GLY B N 1
ATOM 4110 C CA . GLY B 1 117 ? 49.758 33.427 60.810 1.00 19.42 152 GLY B CA 1
ATOM 4111 C C . GLY B 1 117 ? 48.310 33.029 60.606 1.00 20.19 152 GLY B C 1
ATOM 4112 O O . GLY B 1 117 ? 47.720 32.364 61.462 1.00 20.71 152 GLY B O 1
ATOM 4113 N N . VAL B 1 118 ? 47.723 33.433 59.478 1.00 18.30 153 VAL B N 1
ATOM 4114 C CA . VAL B 1 118 ? 46.340 33.080 59.182 1.00 19.31 153 VAL B CA 1
ATOM 4115 C C . VAL B 1 118 ? 46.233 31.580 58.942 1.00 19.76 153 VAL B C 1
ATOM 4116 O O . VAL B 1 118 ? 47.062 30.980 58.245 1.00 19.44 153 VAL B O 1
ATOM 4120 N N . LYS B 1 119 ? 45.214 30.964 59.531 1.00 17.04 154 LYS B N 1
ATOM 4121 C CA . LYS B 1 119 ? 44.981 29.534 59.398 1.00 17.65 154 LYS B CA 1
ATOM 4122 C C . LYS B 1 119 ? 43.975 29.276 58.284 1.00 18.44 154 LYS B C 1
ATOM 4123 O O . LYS B 1 119 ? 42.889 29.868 58.269 1.00 19.09 154 LYS B O 1
ATOM 4129 N N . LEU B 1 120 ? 44.337 28.387 57.361 1.00 16.05 155 LEU B N 1
ATOM 4130 C CA . LEU B 1 120 ? 43.550 28.104 56.171 1.00 16.80 155 LEU B CA 1
ATOM 4131 C C . LEU B 1 120 ? 42.886 26.738 56.276 1.00 17.82 155 LEU B C 1
ATOM 4132 O O . LEU B 1 120 ? 43.518 25.757 56.678 1.00 17.80 155 LEU B O 1
ATOM 4137 N N . ASN B 1 121 ? 41.608 26.684 55.905 1.00 18.22 156 ASN B N 1
ATOM 4138 C CA . ASN B 1 121 ? 40.860 25.437 55.775 1.00 19.37 156 ASN B CA 1
ATOM 4139 C C . ASN B 1 121 ? 40.557 25.222 54.298 1.00 19.91 156 ASN B C 1
ATOM 4140 O O . ASN B 1 121 ? 39.708 25.916 53.730 1.00 20.40 156 ASN B O 1
ATOM 4145 N N . ALA B 1 122 ? 41.245 24.263 53.680 1.00 18.44 157 ALA B N 1
ATOM 4146 C CA . ALA B 1 122 ? 40.999 23.965 52.275 1.00 19.07 157 ALA B CA 1
ATOM 4147 C C . ALA B 1 122 ? 39.584 23.432 52.084 1.00 20.48 157 ALA B C 1
ATOM 4148 O O . ALA B 1 122 ? 39.156 22.504 52.775 1.00 21.15 157 ALA B O 1
ATOM 4150 N N . CYS B 1 123 ? 38.857 24.025 51.138 1.00 21.15 158 CYS B N 1
ATOM 4151 C CA . CYS B 1 123 ? 37.474 23.651 50.867 1.00 22.63 158 CYS B CA 1
ATOM 4152 C C . CYS B 1 123 ? 37.313 22.877 49.565 1.00 23.53 158 CYS B C 1
ATOM 4153 O O . CYS B 1 123 ? 36.182 22.576 49.174 1.00 24.88 158 CYS B O 1
ATOM 4156 N N . SER B 1 124 ? 38.410 22.543 48.891 1.00 18.04 159 SER B N 1
ATOM 4157 C CA . SER B 1 124 ? 38.337 21.783 47.653 1.00 20.55 159 SER B CA 1
ATOM 4158 C C . SER B 1 124 ? 39.687 21.134 47.399 1.00 21.62 159 SER B C 1
ATOM 4159 O O . SER B 1 124 ? 40.712 21.564 47.933 1.00 19.94 159 SER B O 1
ATOM 4162 N N . VAL B 1 125 ? 39.666 20.076 46.585 1.00 19.19 160 VAL B N 1
ATOM 4163 C CA . VAL B 1 125 ? 40.905 19.423 46.173 1.00 19.61 160 VAL B CA 1
ATOM 4164 C C . VAL B 1 125 ? 41.830 20.429 45.500 1.00 20.30 160 VAL B C 1
ATOM 4165 O O . VAL B 1 125 ? 43.048 20.425 45.723 1.00 20.87 160 VAL B O 1
ATOM 4169 N N . SER B 1 126 ? 41.261 21.319 44.685 1.00 21.62 161 SER B N 1
ATOM 4170 C CA . SER B 1 126 ? 42.053 22.351 44.024 1.00 22.27 161 SER B CA 1
ATOM 4171 C C . SER B 1 126 ? 42.763 23.240 45.040 1.00 21.27 161 SER B C 1
ATOM 4172 O O . SER B 1 126 ? 43.967 23.496 44.922 1.00 21.10 161 SER B O 1
ATOM 4175 N N . GLN B 1 127 ? 42.028 23.719 46.048 1.00 24.63 162 GLN B N 1
ATOM 4176 C CA . GLN B 1 127 ? 42.632 24.560 47.079 1.00 21.76 162 GLN B CA 1
ATOM 4177 C C . GLN B 1 127 ? 43.734 23.816 47.822 1.00 19.22 162 GLN B C 1
ATOM 4178 O O . GLN B 1 127 ? 44.837 24.340 48.012 1.00 19.92 162 GLN B O 1
ATOM 4184 N N . LEU B 1 128 ? 43.445 22.588 48.258 1.00 19.43 163 LEU B N 1
ATOM 4185 C CA . LEU B 1 128 ? 44.441 21.786 48.960 1.00 19.22 163 LEU B CA 1
ATOM 4186 C C . LEU B 1 128 ? 45.666 21.521 48.095 1.00 20.84 163 LEU B C 1
ATOM 4187 O O . LEU B 1 128 ? 46.782 21.413 48.618 1.00 21.32 163 LEU B O 1
ATOM 4192 N N . GLU B 1 129 ? 45.481 21.410 46.776 1.00 19.21 164 GLU B N 1
ATOM 4193 C CA . GLU B 1 129 ? 46.615 21.193 45.883 1.00 21.11 164 GLU B CA 1
ATOM 4194 C C . GLU B 1 129 ? 47.429 22.469 45.702 1.00 22.16 164 GLU B C 1
ATOM 4195 O O . GLU B 1 129 ? 48.664 22.425 45.678 1.00 23.24 164 GLU B O 1
ATOM 4201 N N . ARG B 1 130 ? 46.756 23.615 45.563 1.00 20.99 165 ARG B N 1
ATOM 4202 C CA A ARG B 1 130 ? 47.480 24.876 45.443 0.54 20.88 165 ARG B CA 1
ATOM 4203 C CA B ARG B 1 130 ? 47.472 24.883 45.447 0.46 20.87 165 ARG B CA 1
ATOM 4204 C C . ARG B 1 130 ? 48.265 25.180 46.713 1.00 20.55 165 ARG B C 1
ATOM 4205 O O . ARG B 1 130 ? 49.405 25.657 46.646 1.00 20.99 165 ARG B O 1
ATOM 4220 N N . PHE B 1 131 ? 47.675 24.908 47.880 1.00 20.58 166 PHE B N 1
ATOM 4221 C CA . PHE B 1 131 ? 48.400 25.061 49.137 1.00 20.39 166 PHE B CA 1
ATOM 4222 C C . PHE B 1 131 ? 49.588 24.107 49.193 1.00 21.25 166 PHE B C 1
ATOM 4223 O O . PHE B 1 131 ? 50.698 24.504 49.567 1.00 21.56 166 PHE B O 1
ATOM 4231 N N . GLY B 1 132 ? 49.376 22.847 48.806 1.00 21.69 167 GLY B N 1
ATOM 4232 C CA . GLY B 1 132 ? 50.449 21.870 48.847 1.00 22.58 167 GLY B CA 1
ATOM 4233 C C . GLY B 1 132 ? 51.578 22.160 47.879 1.00 23.37 167 GLY B C 1
ATOM 4234 O O . GLY B 1 132 ? 52.741 21.884 48.184 1.00 23.95 167 GLY B O 1
ATOM 4235 N N . GLU B 1 133 ? 51.264 22.710 46.704 1.00 24.90 168 GLU B N 1
ATOM 4236 C CA . GLU B 1 133 ? 52.317 23.003 45.734 1.00 25.87 168 GLU B CA 1
ATOM 4237 C C . GLU B 1 133 ? 53.228 24.121 46.222 1.00 25.87 168 GLU B C 1
ATOM 4238 O O . GLU B 1 133 ? 54.440 24.088 45.983 1.00 26.93 168 GLU B O 1
ATOM 4244 N N . HIS B 1 134 ? 52.669 25.114 46.913 1.00 22.51 169 HIS B N 1
ATOM 4245 C CA . HIS B 1 134 ? 53.484 26.218 47.400 1.00 22.76 169 HIS B CA 1
ATOM 4246 C C . HIS B 1 134 ? 54.306 25.834 48.623 1.00 22.88 169 HIS B C 1
ATOM 4247 O O . HIS B 1 134 ? 55.410 26.356 48.805 1.00 23.73 169 HIS B O 1
ATOM 4254 N N . TYR B 1 135 ? 53.795 24.931 49.465 1.00 22.24 170 TYR B N 1
ATOM 4255 C CA . TYR B 1 135 ? 54.441 24.562 50.721 1.00 22.28 170 TYR B CA 1
ATOM 4256 C C . TYR B 1 135 ? 54.947 23.121 50.728 1.00 22.84 170 TYR B C 1
ATOM 4257 O O . TYR B 1 135 ? 55.115 22.535 51.803 1.00 22.74 170 TYR B O 1
ATOM 4266 N N . ALA B 1 136 ? 55.195 22.542 49.556 1.00 21.99 171 ALA B N 1
ATOM 4267 C CA . ALA B 1 136 ? 55.561 21.133 49.464 1.00 22.70 171 ALA B CA 1
ATOM 4268 C C . ALA B 1 136 ? 56.841 20.849 50.238 1.00 23.32 171 ALA B C 1
ATOM 4269 O O . ALA B 1 136 ? 57.873 21.483 50.001 1.00 24.09 171 ALA B O 1
ATOM 4271 N N . GLY B 1 137 ? 56.768 19.900 51.167 1.00 23.05 172 GLY B N 1
ATOM 4272 C CA . GLY B 1 137 ? 57.935 19.502 51.931 1.00 23.69 172 GLY B CA 1
ATOM 4273 C C . GLY B 1 137 ? 58.519 20.573 52.827 1.00 23.50 172 GLY B C 1
ATOM 4274 O O . GLY B 1 137 ? 59.727 20.563 53.082 1.00 24.41 172 GLY B O 1
ATOM 4275 N N . LYS B 1 138 ? 57.694 21.498 53.322 1.00 22.89 173 LYS B N 1
ATOM 4276 C CA . LYS B 1 138 ? 58.169 22.573 54.188 1.00 22.87 173 LYS B CA 1
ATOM 4277 C C . LYS B 1 138 ? 57.493 22.556 55.555 1.00 21.97 173 LYS B C 1
ATOM 4278 O O . LYS B 1 138 ? 57.524 23.562 56.270 1.00 21.74 173 LYS B O 1
ATOM 4284 N N . GLY B 1 139 ? 56.890 21.432 55.936 1.00 22.06 174 GLY B N 1
ATOM 4285 C CA . GLY B 1 139 ? 56.305 21.302 57.258 1.00 21.51 174 GLY B CA 1
ATOM 4286 C C . GLY B 1 139 ? 55.100 22.177 57.513 1.00 20.51 174 GLY B C 1
ATOM 4287 O O . GLY B 1 139 ? 54.866 22.582 58.656 1.00 20.17 174 GLY B O 1
ATOM 4288 N N . ALA B 1 140 ? 54.324 22.481 56.478 1.00 20.73 175 ALA B N 1
ATOM 4289 C CA . ALA B 1 140 ? 53.152 23.321 56.653 1.00 19.83 175 ALA B CA 1
ATOM 4290 C C . ALA B 1 140 ? 52.062 22.575 57.418 1.00 19.32 175 ALA B C 1
ATOM 4291 O O . ALA B 1 140 ? 52.043 21.344 57.495 1.00 19.65 175 ALA B O 1
ATOM 4293 N N . LYS B 1 141 ? 51.150 23.347 57.998 1.00 20.30 176 LYS B N 1
ATOM 4294 C CA . LYS B 1 141 ? 49.943 22.816 58.613 1.00 19.90 176 LYS B CA 1
ATOM 4295 C C . LYS B 1 141 ? 48.733 23.435 57.929 1.00 19.23 176 LYS B C 1
ATOM 4296 O O . LYS B 1 141 ? 48.767 24.601 57.521 1.00 19.00 176 LYS B O 1
ATOM 4302 N N . VAL B 1 142 ? 47.665 22.648 57.798 1.00 18.63 177 VAL B N 1
ATOM 4303 C CA . VAL B 1 142 ? 46.475 23.077 57.074 1.00 18.10 177 VAL B CA 1
ATOM 4304 C C . VAL B 1 142 ? 45.257 22.407 57.694 1.00 17.83 177 VAL B C 1
ATOM 4305 O O . VAL B 1 142 ? 45.356 21.366 58.346 1.00 18.17 177 VAL B O 1
ATOM 4309 N N . GLY B 1 143 ? 44.095 23.032 57.505 1.00 17.87 178 GLY B N 1
ATOM 4310 C CA . GLY B 1 143 ? 42.830 22.421 57.837 1.00 18.03 178 GLY B CA 1
ATOM 4311 C C . GLY B 1 143 ? 42.110 21.944 56.589 1.00 18.72 178 GLY B C 1
ATOM 4312 O O . GLY B 1 143 ? 42.404 22.376 55.478 1.00 18.37 178 GLY B O 1
ATOM 4313 N N . VAL B 1 144 ? 41.157 21.035 56.785 1.00 18.97 179 VAL B N 1
ATOM 4314 C CA . VAL B 1 144 ? 40.371 20.470 55.695 1.00 19.23 179 VAL B CA 1
ATOM 4315 C C . VAL B 1 144 ? 38.893 20.612 56.035 1.00 18.87 179 VAL B C 1
ATOM 4316 O O . VAL B 1 144 ? 38.451 20.160 57.097 1.00 18.89 179 VAL B O 1
ATOM 4320 N N . ARG B 1 145 ? 38.135 21.240 55.138 1.00 20.79 180 ARG B N 1
ATOM 4321 C CA . ARG B 1 145 ? 36.688 21.366 55.269 1.00 21.43 180 ARG B CA 1
ATOM 4322 C C . ARG B 1 145 ? 36.019 20.247 54.481 1.00 22.74 180 ARG B C 1
ATOM 4323 O O . ARG B 1 145 ? 36.210 20.138 53.266 1.00 22.86 180 ARG B O 1
ATOM 4331 N N . VAL B 1 146 ? 35.228 19.428 55.168 1.00 20.37 181 VAL B N 1
ATOM 4332 C CA . VAL B 1 146 ? 34.692 18.192 54.610 1.00 21.20 181 VAL B CA 1
ATOM 4333 C C . VAL B 1 146 ? 33.182 18.312 54.470 1.00 21.18 181 VAL B C 1
ATOM 4334 O O . VAL B 1 146 ? 32.489 18.681 55.428 1.00 20.80 181 VAL B O 1
ATOM 4338 N N . ASN B 1 147 ? 32.674 18.001 53.272 1.00 21.84 182 ASN B N 1
ATOM 4339 C CA . ASN B 1 147 ? 31.251 17.776 53.057 1.00 22.15 182 ASN B CA 1
ATOM 4340 C C . ASN B 1 147 ? 30.918 16.390 53.595 1.00 23.02 182 ASN B C 1
ATOM 4341 O O . ASN B 1 147 ? 31.289 15.385 52.978 1.00 23.88 182 ASN B O 1
ATOM 4346 N N . PRO B 1 148 ? 30.226 16.290 54.734 1.00 22.49 183 PRO B N 1
ATOM 4347 C CA . PRO B 1 148 ? 30.032 14.973 55.364 1.00 23.36 183 PRO B CA 1
ATOM 4348 C C . PRO B 1 148 ? 29.184 14.015 54.548 1.00 24.44 183 PRO B C 1
ATOM 4349 O O . PRO B 1 148 ? 29.132 12.827 54.886 1.00 25.34 183 PRO B O 1
ATOM 4353 N N . GLY B 1 149 ? 28.533 14.478 53.487 1.00 26.16 184 GLY B N 1
ATOM 4354 C CA . GLY B 1 149 ? 27.642 13.652 52.708 1.00 26.15 184 GLY B CA 1
ATOM 4355 C C . GLY B 1 149 ? 26.177 13.851 53.021 1.00 26.07 184 GLY B C 1
ATOM 4356 O O . GLY B 1 149 ? 25.326 13.331 52.289 1.00 26.61 184 GLY B O 1
ATOM 4357 N N . VAL B 1 150 ? 25.858 14.585 54.083 1.00 28.33 185 VAL B N 1
ATOM 4358 C CA . VAL B 1 150 ? 24.482 14.885 54.453 1.00 28.03 185 VAL B CA 1
ATOM 4359 C C . VAL B 1 150 ? 24.398 16.367 54.791 1.00 27.00 185 VAL B C 1
ATOM 4360 O O . VAL B 1 150 ? 25.296 16.920 55.438 1.00 26.91 185 VAL B O 1
ATOM 4364 N N . GLY B 1 151 ? 23.338 17.017 54.322 1.00 30.09 186 GLY B N 1
ATOM 4365 C CA . GLY B 1 151 ? 23.155 18.428 54.582 1.00 29.10 186 GLY B CA 1
ATOM 4366 C C . GLY B 1 151 ? 22.395 18.676 55.864 1.00 28.80 186 GLY B C 1
ATOM 4367 O O . GLY B 1 151 ? 22.900 18.397 56.955 1.00 28.91 186 GLY B O 1
ATOM 4368 N N . SER B 1 152 ? 21.173 19.190 55.748 1.00 31.88 187 SER B N 1
ATOM 4369 C CA . SER B 1 152 ? 20.320 19.445 56.902 1.00 31.72 187 SER B CA 1
ATOM 4370 C C . SER B 1 152 ? 19.237 18.381 57.067 1.00 32.58 187 SER B C 1
ATOM 4371 O O . SER B 1 152 ? 18.137 18.678 57.545 1.00 32.66 187 SER B O 1
ATOM 4374 N N . GLY B 1 153 ? 19.533 17.139 56.686 1.00 33.13 188 GLY B N 1
ATOM 4375 C CA . GLY B 1 153 ? 18.577 16.056 56.811 1.00 34.18 188 GLY B CA 1
ATOM 4376 C C . GLY B 1 153 ? 19.111 14.878 57.600 1.00 34.81 188 GLY B C 1
ATOM 4377 O O . GLY B 1 153 ? 19.320 13.795 57.045 1.00 35.65 188 GLY B O 1
ATOM 4378 N N . GLY B 1 154 ? 19.339 15.078 58.895 1.00 34.06 189 GLY B N 1
ATOM 4379 C CA . GLY B 1 154 ? 19.809 14.013 59.763 1.00 34.66 189 GLY B CA 1
ATOM 4380 C C . GLY B 1 154 ? 18.680 13.215 60.389 1.00 35.65 189 GLY B C 1
ATOM 4381 O O . GLY B 1 154 ? 17.531 13.660 60.418 1.00 35.84 189 GLY B O 1
ATOM 4382 N N . SER B 1 163 ? 17.580 18.222 46.883 1.00 31.87 198 SER B N 1
ATOM 4383 C CA . SER B 1 163 ? 17.652 18.858 45.570 1.00 31.95 198 SER B CA 1
ATOM 4384 C C . SER B 1 163 ? 17.715 20.379 45.668 1.00 30.57 198 SER B C 1
ATOM 4385 O O . SER B 1 163 ? 18.064 21.059 44.699 1.00 30.39 198 SER B O 1
ATOM 4388 N N . LYS B 1 164 ? 17.357 20.907 46.834 1.00 32.67 199 LYS B N 1
ATOM 4389 C CA . LYS B 1 164 ? 17.440 22.335 47.078 1.00 31.42 199 LYS B CA 1
ATOM 4390 C C . LYS B 1 164 ? 18.863 22.718 47.483 1.00 30.52 199 LYS B C 1
ATOM 4391 O O . LYS B 1 164 ? 19.725 21.866 47.719 1.00 30.91 199 LYS B O 1
ATOM 4397 N N . THR B 1 165 ? 19.107 24.023 47.556 1.00 28.97 200 THR B N 1
ATOM 4398 C CA . THR B 1 165 ? 20.402 24.511 48.010 1.00 28.27 200 THR B CA 1
ATOM 4399 C C . THR B 1 165 ? 20.580 24.192 49.489 1.00 28.02 200 THR B C 1
ATOM 4400 O O . THR B 1 165 ? 19.699 24.476 50.306 1.00 27.75 200 THR B O 1
ATOM 4404 N N . ASN B 1 166 ? 21.717 23.590 49.835 1.00 25.90 201 ASN B N 1
ATOM 4405 C CA . ASN B 1 166 ? 21.981 23.170 51.204 1.00 25.82 201 ASN B CA 1
ATOM 4406 C C . ASN B 1 166 ? 23.435 23.453 51.553 1.00 25.61 201 ASN B C 1
ATOM 4407 O O . ASN B 1 166 ? 24.266 23.723 50.682 1.00 25.81 201 ASN B O 1
ATOM 4412 N N . VAL B 1 167 ? 23.737 23.392 52.854 1.00 22.28 202 VAL B N 1
ATOM 4413 C CA . VAL B 1 167 ? 25.112 23.553 53.324 1.00 22.57 202 VAL B CA 1
ATOM 4414 C C . VAL B 1 167 ? 25.922 22.272 53.220 1.00 23.89 202 VAL B C 1
ATOM 4415 O O . VAL B 1 167 ? 27.139 22.299 53.448 1.00 24.44 202 VAL B O 1
ATOM 4419 N N . GLY B 1 168 ? 25.287 21.153 52.885 1.00 22.17 203 GLY B N 1
ATOM 4420 C CA . GLY B 1 168 ? 25.986 19.891 52.748 1.00 22.89 203 GLY B CA 1
ATOM 4421 C C . GLY B 1 168 ? 25.167 18.931 51.914 1.00 23.97 203 GLY B C 1
ATOM 4422 O O . GLY B 1 168 ? 24.030 19.216 51.535 1.00 24.16 203 GLY B O 1
ATOM 4423 N N . GLY B 1 169 ? 25.762 17.775 51.634 1.00 23.29 204 GLY B N 1
ATOM 4424 C CA . GLY B 1 169 ? 25.112 16.759 50.841 1.00 24.49 204 GLY B CA 1
ATOM 4425 C C . GLY B 1 169 ? 25.511 16.821 49.380 1.00 24.86 204 GLY B C 1
ATOM 4426 O O . GLY B 1 169 ? 26.411 17.570 48.988 1.00 24.19 204 GLY B O 1
ATOM 4427 N N . PRO B 1 170 ? 24.839 16.031 48.537 1.00 25.00 205 PRO B N 1
ATOM 4428 C CA . PRO B 1 170 ? 25.194 16.013 47.110 1.00 25.53 205 PRO B CA 1
ATOM 4429 C C . PRO B 1 170 ? 24.800 17.277 46.369 1.00 24.96 205 PRO B C 1
ATOM 4430 O O . PRO B 1 170 ? 25.213 17.447 45.215 1.00 25.32 205 PRO B O 1
ATOM 4434 N N . SER B 1 171 ? 24.026 18.164 46.991 1.00 25.74 206 SER B N 1
ATOM 4435 C CA . SER B 1 171 ? 23.602 19.412 46.372 1.00 25.21 206 SER B CA 1
ATOM 4436 C C . SER B 1 171 ? 24.540 20.575 46.661 1.00 24.55 206 SER B C 1
ATOM 4437 O O . SER B 1 171 ? 24.439 21.608 45.992 1.00 24.15 206 SER B O 1
ATOM 4440 N N . SER B 1 172 ? 25.436 20.438 47.633 1.00 23.31 207 SER B N 1
ATOM 4441 C CA . SER B 1 172 ? 26.280 21.541 48.066 1.00 22.20 207 SER B CA 1
ATOM 4442 C C . SER B 1 172 ? 27.635 21.511 47.373 1.00 22.28 207 SER B C 1
ATOM 4443 O O . SER B 1 172 ? 28.142 20.451 47.001 1.00 23.09 207 SER B O 1
ATOM 4446 N N . SER B 1 173 ? 28.221 22.697 47.213 1.00 21.66 208 SER B N 1
ATOM 4447 C CA . SER B 1 173 ? 29.597 22.832 46.757 1.00 22.75 208 SER B CA 1
ATOM 4448 C C . SER B 1 173 ? 30.558 23.140 47.900 1.00 22.35 208 SER B C 1
ATOM 4449 O O . SER B 1 173 ? 31.734 23.416 47.647 1.00 22.42 208 SER B O 1
ATOM 4452 N N . PHE B 1 174 ? 30.083 23.113 49.147 1.00 25.81 209 PHE B N 1
ATOM 4453 C CA . PHE B 1 174 ? 30.940 23.175 50.327 1.00 25.44 209 PHE B CA 1
ATOM 4454 C C . PHE B 1 174 ? 30.932 21.807 50.997 1.00 26.51 209 PHE B C 1
ATOM 4455 O O . PHE B 1 174 ? 29.885 21.365 51.484 1.00 26.15 209 PHE B O 1
ATOM 4463 N N . GLY B 1 175 ? 32.084 21.142 51.039 1.00 24.86 210 GLY B N 1
ATOM 4464 C CA . GLY B 1 175 ? 33.315 21.592 50.419 1.00 24.30 210 GLY B CA 1
ATOM 4465 C C . GLY B 1 175 ? 33.946 20.410 49.704 1.00 25.07 210 GLY B C 1
ATOM 4466 O O . GLY B 1 175 ? 33.619 20.140 48.548 1.00 26.00 210 GLY B O 1
ATOM 4467 N N . ILE B 1 176 ? 34.832 19.689 50.388 1.00 21.83 211 ILE B N 1
ATOM 4468 C CA . ILE B 1 176 ? 35.412 18.473 49.827 1.00 22.81 211 ILE B CA 1
ATOM 4469 C C . ILE B 1 176 ? 34.453 17.314 50.057 1.00 23.49 211 ILE B C 1
ATOM 4470 O O . ILE B 1 176 ? 34.032 17.056 51.191 1.00 23.27 211 ILE B O 1
ATOM 4475 N N . TRP B 1 177 ? 34.107 16.612 48.981 1.00 25.79 212 TRP B N 1
ATOM 4476 C CA . TRP B 1 177 ? 33.195 15.482 49.084 1.00 26.04 212 TRP B CA 1
ATOM 4477 C C . TRP B 1 177 ? 33.816 14.384 49.939 1.00 26.04 212 TRP B C 1
ATOM 4478 O O . TRP B 1 177 ? 34.991 14.041 49.775 1.00 26.13 212 TRP B O 1
ATOM 4489 N N . HIS B 1 178 ? 33.016 13.836 50.859 1.00 27.11 213 HIS B N 1
ATOM 4490 C CA . HIS B 1 178 ? 33.539 12.886 51.838 1.00 27.09 213 HIS B CA 1
ATOM 4491 C C . HIS B 1 178 ? 34.112 11.641 51.178 1.00 27.48 213 HIS B C 1
ATOM 4492 O O . HIS B 1 178 ? 35.018 11.008 51.732 1.00 27.56 213 HIS B O 1
ATOM 4499 N N . GLU B 1 179 ? 33.603 11.269 50.002 1.00 28.78 214 GLU B N 1
ATOM 4500 C CA . GLU B 1 179 ? 34.095 10.062 49.352 1.00 29.15 214 GLU B CA 1
ATOM 4501 C C . GLU B 1 179 ? 35.511 10.223 48.821 1.00 29.24 214 GLU B C 1
ATOM 4502 O O . GLU B 1 179 ? 36.199 9.218 48.622 1.00 29.63 214 GLU B O 1
ATOM 4508 N N . LEU B 1 180 ? 35.963 11.455 48.589 1.00 27.49 215 LEU B N 1
ATOM 4509 C CA . LEU B 1 180 ? 37.361 11.672 48.244 1.00 27.28 215 LEU B CA 1
ATOM 4510 C C . LEU B 1 180 ? 38.275 11.549 49.455 1.00 26.97 215 LEU B C 1
ATOM 4511 O O . LEU B 1 180 ? 39.486 11.366 49.288 1.00 26.74 215 LEU B O 1
ATOM 4516 N N . VAL B 1 181 ? 37.728 11.643 50.665 1.00 27.19 216 VAL B N 1
ATOM 4517 C CA . VAL B 1 181 ? 38.530 11.380 51.853 1.00 26.89 216 VAL B CA 1
ATOM 4518 C C . VAL B 1 181 ? 38.600 9.884 52.124 1.00 27.39 216 VAL B C 1
ATOM 4519 O O . VAL B 1 181 ? 39.669 9.346 52.432 1.00 27.29 216 VAL B O 1
ATOM 4523 N N . THR B 1 182 ? 37.471 9.190 52.001 1.00 28.63 217 THR B N 1
ATOM 4524 C CA . THR B 1 182 ? 37.393 7.777 52.343 1.00 28.99 217 THR B CA 1
ATOM 4525 C C . THR B 1 182 ? 37.931 6.860 51.252 1.00 30.00 217 THR B C 1
ATOM 4526 O O . THR B 1 182 ? 37.931 5.640 51.444 1.00 30.98 217 THR B O 1
ATOM 4530 N N . ASP B 1 183 ? 38.381 7.401 50.116 1.00 29.38 218 ASP B N 1
ATOM 4531 C CA . ASP B 1 183 ? 39.015 6.585 49.084 1.00 30.53 218 ASP B CA 1
ATOM 4532 C C . ASP B 1 183 ? 40.480 6.959 48.871 1.00 30.39 218 ASP B C 1
ATOM 4533 O O . ASP B 1 183 ? 41.053 6.643 47.823 1.00 31.30 218 ASP B O 1
ATOM 4538 N N . GLY B 1 184 ? 41.099 7.618 49.848 1.00 27.49 219 GLY B N 1
ATOM 4539 C CA . GLY B 1 184 ? 42.520 7.8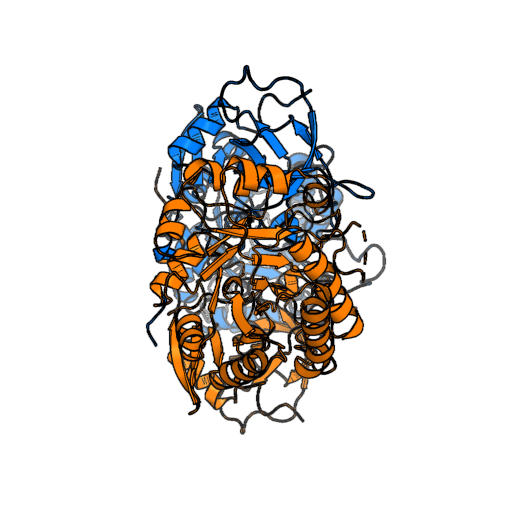66 49.826 1.00 27.32 219 GLY B CA 1
ATOM 4540 C C . GLY B 1 184 ? 42.955 9.114 49.089 1.00 26.67 219 GLY B C 1
ATOM 4541 O O . GLY B 1 184 ? 44.074 9.585 49.318 1.00 26.35 219 GLY B O 1
ATOM 4542 N N . THR B 1 185 ? 42.099 9.680 48.234 1.00 25.93 220 THR B N 1
ATOM 4543 C CA . THR B 1 185 ? 42.523 10.788 47.379 1.00 25.52 220 THR B CA 1
ATOM 4544 C C . THR B 1 185 ? 43.060 11.957 48.202 1.00 24.24 220 THR B C 1
ATOM 4545 O O . THR B 1 185 ? 44.179 12.430 47.971 1.00 24.22 220 THR B O 1
ATOM 4549 N N . VAL B 1 186 ? 42.287 12.428 49.175 1.00 24.91 221 VAL B N 1
ATOM 4550 C CA . VAL B 1 186 ? 42.725 13.542 50.015 1.00 23.78 221 VAL B CA 1
ATOM 4551 C C . VAL B 1 186 ? 43.883 13.106 50.911 1.00 23.95 221 VAL B C 1
ATOM 4552 O O . VAL B 1 186 ? 44.842 13.874 51.071 1.00 23.57 221 VAL B O 1
ATOM 4556 N N . PRO B 1 187 ? 43.857 11.910 51.521 1.00 24.33 222 PRO B N 1
ATOM 4557 C CA . PRO B 1 187 ? 45.061 11.448 52.233 1.00 24.30 222 PRO B CA 1
ATOM 4558 C C . PRO B 1 187 ? 46.326 11.453 51.387 1.00 24.81 222 PRO B C 1
ATOM 4559 O O . PRO B 1 187 ? 47.375 11.888 51.874 1.00 24.51 222 PRO B O 1
ATOM 4563 N N . ASP B 1 188 ? 46.266 10.987 50.135 1.00 24.33 223 ASP B N 1
ATOM 4564 C CA . ASP B 1 188 ? 47.475 10.958 49.313 1.00 25.07 223 ASP B CA 1
ATOM 4565 C C . ASP B 1 188 ? 47.941 12.356 48.919 1.00 24.39 223 ASP B C 1
ATOM 4566 O O . ASP B 1 188 ? 49.146 12.575 48.753 1.00 24.73 223 ASP B O 1
ATOM 4571 N N . ILE B 1 189 ? 47.022 13.311 48.762 1.00 23.35 224 ILE B N 1
ATOM 4572 C CA . ILE B 1 189 ? 47.439 14.685 48.483 1.00 22.71 224 ILE B CA 1
ATOM 4573 C C . ILE B 1 189 ? 48.249 15.235 49.649 1.00 22.10 224 ILE B C 1
ATOM 4574 O O . ILE B 1 189 ? 49.331 15.807 49.465 1.00 22.25 224 ILE B O 1
ATOM 4579 N N . VAL B 1 190 ? 47.737 15.059 50.869 1.00 22.75 225 VAL B N 1
ATOM 4580 C CA . VAL B 1 190 ? 48.458 15.488 52.065 1.00 21.14 225 VAL B CA 1
ATOM 4581 C C . VAL B 1 190 ? 49.809 14.787 52.165 1.00 23.18 225 VAL B C 1
ATOM 4582 O O . VAL B 1 190 ? 50.813 15.396 52.556 1.00 23.11 225 VAL B O 1
ATOM 4586 N N . GLU B 1 191 ? 49.861 13.506 51.800 1.00 24.17 226 GLU B N 1
ATOM 4587 C CA . GLU B 1 191 ? 51.107 12.754 51.897 1.00 25.13 226 GLU B CA 1
ATOM 4588 C C . GLU B 1 191 ? 52.083 13.118 50.782 1.00 25.81 226 GLU B C 1
ATOM 4589 O O . GLU B 1 191 ? 53.301 13.077 50.992 1.00 26.20 226 GLU B O 1
ATOM 4595 N N . ARG B 1 192 ? 51.575 13.490 49.603 1.00 25.89 227 ARG B N 1
ATOM 4596 C CA . ARG B 1 192 ? 52.454 13.805 48.480 1.00 26.62 227 ARG B CA 1
ATOM 4597 C C . ARG B 1 192 ? 53.194 15.119 48.687 1.00 26.10 227 ARG B C 1
ATOM 4598 O O . ARG B 1 192 ? 54.300 15.296 48.163 1.00 26.83 227 ARG B O 1
ATOM 4606 N N . TYR B 1 193 ? 52.610 16.046 49.442 1.00 24.02 228 TYR B N 1
ATOM 4607 C CA . TYR B 1 193 ? 53.192 17.362 49.656 1.00 23.54 228 TYR B CA 1
ATOM 4608 C C . TYR B 1 193 ? 53.764 17.546 51.057 1.00 23.19 228 TYR B C 1
ATOM 4609 O O . TYR B 1 193 ? 54.248 18.638 51.376 1.00 22.85 228 TYR B O 1
ATOM 4618 N N . GLY B 1 194 ? 53.730 16.514 51.895 1.00 22.77 229 GLY B N 1
ATOM 4619 C CA . GLY B 1 194 ? 54.243 16.644 53.245 1.00 22.52 229 GLY B CA 1
ATOM 4620 C C . GLY B 1 194 ? 53.448 17.584 54.120 1.00 21.43 229 GLY B C 1
ATOM 4621 O O . GLY B 1 194 ? 54.027 18.268 54.970 1.00 21.23 229 GLY B O 1
ATOM 4622 N N . LEU B 1 195 ? 52.133 17.644 53.930 1.00 21.41 230 LEU B N 1
ATOM 4623 C CA . LEU B 1 195 ? 51.282 18.490 54.748 1.00 20.43 230 LEU B CA 1
ATOM 4624 C C . LEU B 1 195 ? 50.891 17.774 56.038 1.00 20.27 230 LEU B C 1
ATOM 4625 O O . LEU B 1 195 ? 50.882 16.545 56.124 1.00 20.80 230 LEU B O 1
ATOM 4630 N N . GLU B 1 196 ? 50.568 18.569 57.052 1.00 20.84 231 GLU B N 1
ATOM 4631 C CA . GLU B 1 196 ? 50.093 18.063 58.335 1.00 20.77 231 GLU B CA 1
ATOM 4632 C C . GLU B 1 196 ? 48.688 18.607 58.557 1.00 19.92 231 GLU B C 1
ATOM 4633 O O . GLU B 1 196 ? 48.514 19.801 58.826 1.00 19.31 231 GLU B O 1
ATOM 4639 N N . VAL B 1 197 ? 47.687 17.735 58.428 1.00 20.55 232 VAL B N 1
ATOM 4640 C CA . VAL B 1 197 ? 46.300 18.141 58.627 1.00 20.21 232 VAL B CA 1
ATOM 4641 C C . VAL B 1 197 ? 46.098 18.480 60.098 1.00 19.98 232 VAL B C 1
ATOM 4642 O O . VAL B 1 197 ? 46.229 17.619 60.976 1.00 20.46 232 VAL B O 1
ATOM 4646 N N . GLU B 1 198 ? 45.774 19.743 60.369 1.00 20.46 233 GLU B N 1
ATOM 4647 C CA . GLU B 1 198 ? 45.721 20.290 61.718 1.00 20.07 233 GLU B CA 1
ATOM 4648 C C . GLU B 1 198 ? 44.322 20.234 62.319 1.00 20.47 233 GLU B C 1
ATOM 4649 O O . GLU B 1 198 ? 44.172 19.938 63.509 1.00 20.81 233 GLU B O 1
ATOM 4655 N N . ARG B 1 199 ? 43.292 20.518 61.523 1.00 19.99 234 ARG B N 1
ATOM 4656 C CA . ARG B 1 199 ? 41.928 20.523 62.025 1.00 20.61 234 ARG B CA 1
ATOM 4657 C C . ARG B 1 199 ? 40.976 20.079 60.923 1.00 21.27 234 ARG B C 1
ATOM 4658 O O . ARG B 1 199 ? 41.347 19.976 59.751 1.00 21.18 234 ARG B O 1
ATOM 4666 N N . ILE B 1 200 ? 39.736 19.809 61.323 1.00 19.35 235 ILE B N 1
ATOM 4667 C CA . ILE B 1 200 ? 38.663 19.418 60.418 1.00 19.39 235 ILE B CA 1
ATOM 4668 C C . ILE B 1 200 ? 37.545 20.440 60.554 1.00 18.80 235 ILE B C 1
ATOM 4669 O O . ILE B 1 200 ? 37.277 20.934 61.654 1.00 18.59 235 ILE B O 1
ATOM 4674 N N . HIS B 1 201 ? 36.901 20.763 59.435 1.00 20.29 236 HIS B N 1
ATOM 4675 C CA . HIS B 1 201 ? 35.873 21.793 59.387 1.00 20.15 236 HIS B CA 1
ATOM 4676 C C . HIS B 1 201 ? 34.620 21.220 58.743 1.00 21.17 236 HIS B C 1
ATOM 4677 O O . HIS B 1 201 ? 34.684 20.671 57.641 1.00 21.36 236 HIS B O 1
ATOM 4684 N N . THR B 1 202 ? 33.489 21.327 59.439 1.00 19.91 237 THR B N 1
ATOM 4685 C CA . THR B 1 202 ? 32.191 21.018 58.858 1.00 19.98 237 THR B CA 1
ATOM 4686 C C . THR B 1 202 ? 31.209 22.117 59.239 1.00 19.14 237 THR B C 1
ATOM 4687 O O . THR B 1 202 ? 31.420 22.862 60.198 1.00 18.80 237 THR B O 1
ATOM 4691 N N . HIS B 1 203 ? 30.131 22.213 58.464 1.00 22.66 238 HIS B N 1
ATOM 4692 C CA . HIS B 1 203 ? 29.068 23.169 58.744 1.00 21.48 238 HIS B CA 1
ATOM 4693 C C . HIS B 1 203 ? 27.776 22.620 58.148 1.00 21.17 238 HIS B C 1
ATOM 4694 O O . HIS B 1 203 ? 27.399 22.964 57.022 1.00 20.70 238 HIS B O 1
ATOM 4701 N N . ILE B 1 204 ? 27.105 21.739 58.890 1.00 21.27 239 ILE B N 1
ATOM 4702 C CA . ILE B 1 204 ? 25.817 21.192 58.484 1.00 21.10 239 ILE B CA 1
ATOM 4703 C C . ILE B 1 204 ? 24.789 21.233 59.601 1.00 21.11 239 ILE B C 1
ATOM 4704 O O . ILE B 1 204 ? 23.656 20.789 59.402 1.00 21.03 239 ILE B O 1
ATOM 4709 N N . GLY B 1 205 ? 25.147 21.747 60.775 1.00 19.85 240 GLY B N 1
ATOM 4710 C CA . GLY B 1 205 ? 24.196 21.819 61.863 1.00 20.19 240 GLY B CA 1
ATOM 4711 C C . GLY B 1 205 ? 23.140 22.881 61.626 1.00 19.48 240 GLY B C 1
ATOM 4712 O O . GLY B 1 205 ? 23.374 23.897 60.972 1.00 18.69 240 GLY B O 1
ATOM 4713 N N . SER B 1 206 ? 21.956 22.635 62.179 1.00 21.21 241 SER B N 1
ATOM 4714 C CA . SER B 1 206 ? 20.824 23.542 62.037 1.00 20.58 241 SER B CA 1
ATOM 4715 C C . SER B 1 206 ? 19.790 23.179 63.092 1.00 21.30 241 SER B C 1
ATOM 4716 O O . SER B 1 206 ? 19.895 22.152 63.765 1.00 22.17 241 SER B O 1
ATOM 4719 N N . GLY B 1 207 ? 18.789 24.040 63.229 1.00 19.42 242 GLY B N 1
ATOM 4720 C CA . GLY B 1 207 ? 17.694 23.726 64.121 1.00 20.00 242 GLY B CA 1
ATOM 4721 C C . GLY B 1 207 ? 18.064 23.792 65.597 1.00 21.28 242 GLY B C 1
ATOM 4722 O O . GLY B 1 207 ? 19.088 24.353 66.004 1.00 21.89 242 GLY B O 1
ATOM 4723 N N . SER B 1 208 ? 17.194 23.191 66.407 1.00 20.57 243 SER B N 1
ATOM 4724 C CA . SER B 1 208 ? 17.300 23.255 67.856 1.00 20.94 243 SER B CA 1
ATOM 4725 C C . SER B 1 208 ? 17.342 21.886 68.518 1.00 21.88 243 SER B C 1
ATOM 4726 O O . SER B 1 208 ? 17.382 21.811 69.751 1.00 22.35 243 SER B O 1
ATOM 4729 N N . ASP B 1 209 ? 17.339 20.809 67.742 1.00 23.53 244 ASP B N 1
ATOM 4730 C CA . ASP B 1 209 ? 17.279 19.466 68.301 1.00 24.09 244 ASP B CA 1
ATOM 4731 C C . ASP B 1 209 ? 18.668 19.025 68.748 1.00 24.84 244 ASP B C 1
ATOM 4732 O O . ASP B 1 209 ? 19.589 18.986 67.924 1.00 24.56 244 ASP B O 1
ATOM 4737 N N . PRO B 1 210 ? 18.866 18.698 70.029 1.00 23.65 245 PRO B N 1
ATOM 4738 C CA . PRO B 1 210 ? 20.181 18.191 70.451 1.00 23.98 245 PRO B CA 1
ATOM 4739 C C . PRO B 1 210 ? 20.513 16.829 69.869 1.00 24.00 245 PRO B C 1
ATOM 4740 O O . PRO B 1 210 ? 21.699 16.505 69.733 1.00 24.01 245 PRO B O 1
ATOM 4744 N N . GLU B 1 211 ? 19.509 16.016 69.532 1.00 26.27 246 GLU B N 1
ATOM 4745 C CA . GLU B 1 211 ? 19.791 14.739 68.884 1.00 26.16 246 GLU B CA 1
ATOM 4746 C C . GLU B 1 211 ? 20.392 14.946 67.500 1.00 25.64 246 GLU B C 1
ATOM 4747 O O . GLU B 1 211 ? 21.282 14.194 67.085 1.00 25.87 246 GLU B O 1
ATOM 4753 N N . ILE B 1 212 ? 19.925 15.963 66.773 1.00 24.60 247 ILE B N 1
ATOM 4754 C CA . ILE B 1 212 ? 20.481 16.242 65.454 1.00 23.89 247 ILE B CA 1
ATOM 4755 C C . ILE B 1 212 ? 21.905 16.769 65.579 1.00 22.95 247 ILE B C 1
ATOM 4756 O O . ILE B 1 212 ? 22.798 16.370 64.821 1.00 22.76 247 ILE B O 1
ATOM 4761 N N . TRP B 1 213 ? 22.142 17.668 66.539 1.00 22.05 248 TRP B N 1
ATOM 4762 C CA . TRP B 1 213 ? 23.482 18.212 66.729 1.00 21.27 248 TRP B CA 1
ATOM 4763 C C . TRP B 1 213 ? 24.462 17.141 67.181 1.00 21.72 248 TRP B C 1
ATOM 4764 O O . TRP B 1 213 ? 25.650 17.209 66.849 1.00 21.24 248 TRP B O 1
ATOM 4775 N N . GLN B 1 214 ? 23.986 16.150 67.934 1.00 23.83 249 GLN B N 1
ATOM 4776 C CA . GLN B 1 214 ? 24.852 15.047 68.329 1.00 24.31 249 GLN B CA 1
ATOM 4777 C C . GLN B 1 214 ? 25.218 14.182 67.126 1.00 23.91 249 GLN B C 1
ATOM 4778 O O . GLN B 1 214 ? 26.351 13.697 67.026 1.00 24.09 249 GLN B O 1
ATOM 4784 N N . GLN B 1 215 ? 24.276 13.985 66.198 1.00 22.57 250 GLN B N 1
ATOM 4785 C CA . GLN B 1 215 ? 24.595 13.282 64.958 1.00 22.81 250 GLN B CA 1
ATOM 4786 C C . GLN B 1 215 ? 25.548 14.088 64.087 1.00 21.79 250 GLN B C 1
ATOM 4787 O O . GLN B 1 215 ? 26.354 13.507 63.350 1.00 21.92 250 GLN B O 1
ATOM 4793 N N . VAL B 1 216 ? 25.463 15.419 64.148 1.00 22.52 251 VAL B N 1
ATOM 4794 C CA . VAL B 1 216 ? 26.385 16.264 63.397 1.00 21.59 251 VAL B CA 1
ATOM 4795 C C . VAL B 1 216 ? 27.803 16.104 63.929 1.00 21.40 251 VAL B C 1
ATOM 4796 O O . VAL B 1 216 ? 28.756 15.922 63.162 1.00 21.24 251 VAL B O 1
ATOM 4800 N N . ALA B 1 217 ? 27.962 16.160 65.254 1.00 21.48 252 ALA B N 1
ATOM 4801 C CA . ALA B 1 217 ? 29.291 16.056 65.850 1.00 21.83 252 ALA B CA 1
ATOM 4802 C C . ALA B 1 217 ? 29.892 14.674 65.633 1.00 21.94 252 ALA B C 1
ATOM 4803 O O . ALA B 1 217 ? 31.082 14.554 65.322 1.00 21.88 252 ALA B O 1
ATOM 4805 N N . THR B 1 218 ? 29.086 13.621 65.790 1.00 22.28 253 THR B N 1
ATOM 4806 C CA . THR B 1 218 ? 29.600 12.264 65.624 1.00 22.67 253 THR B CA 1
ATOM 4807 C C . THR B 1 218 ? 30.087 12.032 64.199 1.00 22.48 253 THR B C 1
ATOM 4808 O O . THR B 1 218 ? 31.196 11.529 63.984 1.00 22.64 253 THR B O 1
ATOM 4812 N N . LYS B 1 219 ? 29.271 12.397 63.208 1.00 24.57 254 LYS B N 1
ATOM 4813 C CA . LYS B 1 219 ? 29.682 12.200 61.822 1.00 24.40 254 LYS B CA 1
ATOM 4814 C C . LYS B 1 219 ? 30.877 13.075 61.463 1.00 24.28 254 LYS B C 1
ATOM 4815 O O . LYS B 1 219 ? 31.716 12.671 60.650 1.00 24.31 254 LYS B O 1
ATOM 4821 N N . SER B 1 220 ? 30.976 14.267 62.059 1.00 22.47 255 SER B N 1
ATOM 4822 C CA . SER B 1 220 ? 32.127 15.126 61.804 1.00 22.17 255 SER B CA 1
ATOM 4823 C C . SER B 1 220 ? 33.381 14.604 62.492 1.00 22.39 255 SER B C 1
ATOM 4824 O O . SER B 1 220 ? 34.488 14.769 61.968 1.00 22.24 255 SER B O 1
ATOM 4827 N N . LEU B 1 221 ? 33.231 13.972 63.659 1.00 22.32 256 LEU B N 1
ATOM 4828 C CA . LEU B 1 221 ? 34.389 13.412 64.347 1.00 22.48 256 LEU B CA 1
ATOM 4829 C C . LEU B 1 221 ? 34.943 12.192 63.621 1.00 22.77 256 LEU B C 1
ATOM 4830 O O . LEU B 1 221 ? 36.129 11.874 63.765 1.00 22.78 256 LEU B O 1
ATOM 4835 N N . SER B 1 222 ? 34.111 11.505 62.833 1.00 22.66 257 SER B N 1
ATOM 4836 C CA . SER B 1 222 ? 34.574 10.315 62.129 1.00 23.52 257 SER B CA 1
ATOM 4837 C C . SER B 1 222 ? 35.605 10.642 61.058 1.00 23.23 257 SER B C 1
ATOM 4838 O O . SER B 1 222 ? 36.298 9.735 60.585 1.00 23.93 257 SER B O 1
ATOM 4841 N N . PHE B 1 223 ? 35.719 11.910 60.664 1.00 24.09 258 PHE B N 1
ATOM 4842 C CA . PHE B 1 223 ? 36.740 12.311 59.708 1.00 23.88 258 PHE B CA 1
ATOM 4843 C C . PHE B 1 223 ? 38.055 12.693 60.371 1.00 23.59 258 PHE B C 1
ATOM 4844 O O . PHE B 1 223 ? 39.102 12.623 59.718 1.00 23.41 258 PHE B O 1
ATOM 4852 N N . CYS B 1 224 ? 38.035 13.082 61.648 1.00 24.36 259 CYS B N 1
ATOM 4853 C CA . CYS B 1 224 ? 39.286 13.228 62.382 1.00 24.12 259 CYS B CA 1
ATOM 4854 C C . CYS B 1 224 ? 39.949 11.889 62.672 1.00 24.52 259 CYS B C 1
ATOM 4855 O O . CYS B 1 224 ? 41.115 11.872 63.078 1.00 24.24 259 CYS B O 1
ATOM 4858 N N . LYS B 1 225 ? 39.239 10.775 62.477 1.00 24.14 260 LYS B N 1
ATOM 4859 C CA . LYS B 1 225 ? 39.864 9.462 62.594 1.00 24.55 260 LYS B CA 1
ATOM 4860 C C . LYS B 1 225 ? 40.812 9.191 61.435 1.00 24.48 260 LYS B C 1
ATOM 4861 O O . LYS B 1 225 ? 41.779 8.437 61.591 1.00 24.69 260 LYS B O 1
ATOM 4867 N N . VAL B 1 226 ? 40.552 9.792 60.271 1.00 25.38 261 VAL B N 1
ATOM 4868 C CA . VAL B 1 226 ? 41.365 9.520 59.089 1.00 25.31 261 VAL B CA 1
ATOM 4869 C C . VAL B 1 226 ? 42.726 10.195 59.197 1.00 24.69 261 VAL B C 1
ATOM 4870 O O . VAL B 1 226 ? 43.727 9.677 58.686 1.00 24.58 261 VAL B O 1
ATOM 4874 N N . PHE B 1 227 ? 42.793 11.350 59.855 1.00 25.02 262 PHE B N 1
ATOM 4875 C CA . PHE B 1 227 ? 44.053 12.057 60.057 1.00 24.26 262 PHE B CA 1
ATOM 4876 C C . PHE B 1 227 ? 44.387 12.086 61.544 1.00 24.08 262 PHE B C 1
ATOM 4877 O O . PHE B 1 227 ? 43.800 12.879 62.297 1.00 23.93 262 PHE B O 1
ATOM 4885 N N . PRO B 1 228 ? 45.308 11.245 62.019 1.00 24.65 263 PRO B N 1
ATOM 4886 C CA . PRO B 1 228 ? 45.650 11.260 63.451 1.00 24.41 263 PRO B CA 1
ATOM 4887 C C . PRO B 1 228 ? 46.256 12.569 63.924 1.00 23.63 263 PRO B C 1
ATOM 4888 O O . PRO B 1 228 ? 46.269 12.824 65.135 1.00 23.62 263 PRO B O 1
ATOM 4892 N N . THR B 1 229 ? 46.755 13.408 63.017 1.00 23.40 264 THR B N 1
ATOM 4893 C CA . THR B 1 229 ? 47.367 14.673 63.400 1.00 22.47 264 THR B CA 1
ATOM 4894 C C . THR B 1 229 ? 46.349 15.744 63.770 1.00 22.20 264 THR B C 1
ATOM 4895 O O . THR B 1 229 ? 46.746 16.795 64.287 1.00 21.63 264 THR B O 1
ATOM 4899 N N . VAL B 1 230 ? 45.059 15.508 63.527 1.00 21.76 265 VAL B N 1
ATOM 4900 C CA . VAL B 1 230 ? 44.042 16.520 63.793 1.00 21.06 265 VAL B CA 1
ATOM 4901 C C . VAL B 1 230 ? 43.949 16.774 65.290 1.00 21.06 265 VAL B C 1
ATOM 4902 O O . VAL B 1 230 ? 43.841 15.838 66.093 1.00 21.56 265 VAL B O 1
ATOM 4906 N N . LYS B 1 231 ? 43.989 18.050 65.674 1.00 20.54 266 LYS B N 1
ATOM 4907 C CA . LYS B 1 231 ? 43.842 18.450 67.065 1.00 20.66 266 LYS B CA 1
ATOM 4908 C C . LYS B 1 231 ? 42.641 19.351 67.318 1.00 20.73 266 LYS B C 1
ATOM 4909 O O . LYS B 1 231 ? 42.315 19.598 68.484 1.00 21.06 266 LYS B O 1
ATOM 4915 N N . THR B 1 232 ? 41.976 19.838 66.271 1.00 20.55 267 THR B N 1
ATOM 4916 C CA . THR B 1 232 ? 40.862 20.764 66.401 1.00 20.53 267 THR B CA 1
ATOM 4917 C C . THR B 1 232 ? 39.718 20.318 65.500 1.00 21.11 267 THR B C 1
ATOM 4918 O O . THR B 1 232 ? 39.937 19.773 64.415 1.00 21.13 267 THR B O 1
ATOM 4922 N N . MET B 1 233 ? 38.491 20.558 65.959 1.00 19.14 268 MET B N 1
ATOM 4923 C CA . MET B 1 233 ? 37.282 20.165 65.239 1.00 19.74 268 MET B CA 1
ATOM 4924 C C . MET B 1 233 ? 36.340 21.361 65.194 1.00 19.69 268 MET B C 1
ATOM 4925 O O . MET B 1 233 ? 35.743 21.726 66.214 1.00 20.02 268 MET B O 1
ATOM 4930 N N . ASN B 1 234 ? 36.212 21.972 64.020 1.00 18.65 269 ASN B N 1
ATOM 4931 C CA . ASN B 1 234 ? 35.343 23.125 63.831 1.00 18.14 269 ASN B CA 1
ATOM 4932 C C . ASN B 1 234 ? 33.991 22.649 63.313 1.00 18.25 269 ASN B C 1
ATOM 4933 O O . ASN B 1 234 ? 33.898 22.120 62.199 1.00 18.40 269 ASN B O 1
ATOM 4938 N N . LEU B 1 235 ? 32.947 22.848 64.114 1.00 18.46 270 LEU B N 1
ATOM 4939 C CA . LEU B 1 235 ? 31.599 22.431 63.752 1.00 18.69 270 LEU B CA 1
ATOM 4940 C C . LEU B 1 235 ? 30.801 23.528 63.061 1.00 17.76 270 LEU B C 1
ATOM 4941 O O . LEU B 1 235 ? 29.621 23.318 62.766 1.00 17.68 270 LEU B O 1
ATOM 4946 N N . GLY B 1 236 ? 31.405 24.685 62.802 1.00 19.32 271 GLY B N 1
ATOM 4947 C CA . GLY B 1 236 ? 30.727 25.689 62.004 1.00 17.81 271 GLY B CA 1
ATOM 4948 C C . GLY B 1 236 ? 29.656 26.444 62.775 1.00 17.66 271 GLY B C 1
ATOM 4949 O O . GLY B 1 236 ? 29.690 26.564 64.006 1.00 18.69 271 GLY B O 1
ATOM 4950 N N . GLY B 1 237 ? 28.684 26.964 62.029 1.00 17.96 272 GLY B N 1
ATOM 4951 C CA . GLY B 1 237 ? 27.635 27.770 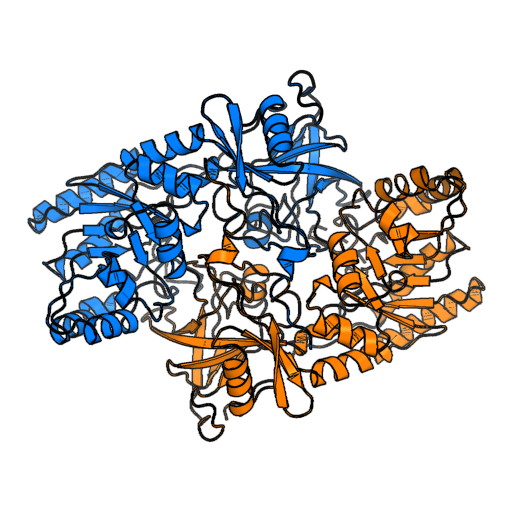62.619 1.00 17.90 272 GLY B CA 1
ATOM 4952 C C . GLY B 1 237 ? 26.242 27.230 62.381 1.00 18.05 272 GLY B C 1
ATOM 4953 O O . GLY B 1 237 ? 26.011 26.020 62.469 1.00 18.90 272 GLY B O 1
ATOM 4954 N N . GLY B 1 238 ? 25.303 28.122 62.083 1.00 17.33 273 GLY B N 1
ATOM 4955 C CA . GLY B 1 238 ? 23.932 27.726 61.838 1.00 17.31 273 GLY B CA 1
ATOM 4956 C C . GLY B 1 238 ? 23.036 27.705 63.054 1.00 18.46 273 GLY B C 1
ATOM 4957 O O . GLY B 1 238 ? 21.978 27.067 63.013 1.00 18.57 273 GLY B O 1
ATOM 4958 N N . TYR B 1 239 ? 23.417 28.383 64.133 1.00 16.01 274 TYR B N 1
ATOM 4959 C CA . TYR B 1 239 ? 22.625 28.375 65.356 1.00 17.31 274 TYR B CA 1
ATOM 4960 C C . TYR B 1 239 ? 21.425 29.297 65.188 1.00 16.91 274 TYR B C 1
ATOM 4961 O O . TYR B 1 239 ? 21.581 30.493 64.922 1.00 16.39 274 TYR B O 1
ATOM 4970 N N . LYS B 1 240 ? 20.232 28.732 65.348 1.00 19.77 275 LYS B N 1
ATOM 4971 C CA . LYS B 1 240 ? 19.000 29.390 64.943 1.00 18.91 275 LYS B CA 1
ATOM 4972 C C . LYS B 1 240 ? 18.592 30.472 65.935 1.00 19.89 275 LYS B C 1
ATOM 4973 O O . LYS B 1 240 ? 18.679 30.287 67.153 1.00 21.42 275 LYS B O 1
ATOM 4979 N N . VAL B 1 241 ? 18.135 31.601 65.399 1.00 18.70 276 VAL B N 1
ATOM 4980 C CA . VAL B 1 241 ? 17.688 32.743 66.186 1.00 19.43 276 VAL B CA 1
ATOM 4981 C C . VAL B 1 241 ? 16.248 33.052 65.799 1.00 18.42 276 VAL B C 1
ATOM 4982 O O . VAL B 1 241 ? 15.960 33.329 64.627 1.00 17.07 276 VAL B O 1
ATOM 4986 N N . GLY B 1 242 ? 15.348 33.006 66.778 1.00 20.89 277 GLY B N 1
ATOM 4987 C CA . GLY B 1 242 ? 13.961 33.353 66.544 1.00 19.97 277 GLY B CA 1
ATOM 4988 C C . GLY B 1 242 ? 13.694 34.830 66.750 1.00 20.01 277 GLY B C 1
ATOM 4989 O O . GLY B 1 242 ? 13.460 35.272 67.879 1.00 21.02 277 GLY B O 1
ATOM 4990 N N . ARG B 1 243 ? 13.729 35.604 65.662 1.00 19.59 278 ARG B N 1
ATOM 4991 C CA . ARG B 1 243 ? 13.573 37.052 65.772 1.00 19.55 278 ARG B CA 1
ATOM 4992 C C . ARG B 1 243 ? 12.168 37.432 66.225 1.00 19.54 278 ARG B C 1
ATOM 4993 O O . ARG B 1 243 ? 11.992 38.401 66.973 1.00 20.09 278 ARG B O 1
ATOM 5001 N N . ASN B 1 244 ? 11.161 36.686 65.782 1.00 21.82 279 ASN B N 1
ATOM 5002 C CA . ASN B 1 244 ? 9.766 37.012 66.041 1.00 21.83 279 ASN B CA 1
ATOM 5003 C C . ASN B 1 244 ? 9.256 36.245 67.252 1.00 22.75 279 ASN B C 1
ATOM 5004 O O . ASN B 1 244 ? 9.627 35.087 67.468 1.00 23.19 279 ASN B O 1
ATOM 5009 N N . LYS B 1 245 ? 8.400 36.899 68.035 1.00 25.21 280 LYS B N 1
ATOM 5010 C CA . LYS B 1 245 ? 7.828 36.270 69.219 1.00 26.39 280 LYS B CA 1
ATOM 5011 C C . LYS B 1 245 ? 7.059 35.013 68.833 1.00 26.83 280 LYS B C 1
ATOM 5012 O O . LYS B 1 245 ? 6.210 35.038 67.936 1.00 26.81 280 LYS B O 1
ATOM 5018 N N . GLY B 1 246 ? 7.364 33.910 69.511 1.00 23.92 281 GLY B N 1
ATOM 5019 C CA . GLY B 1 246 ? 6.804 32.613 69.190 1.00 24.52 281 GLY B CA 1
ATOM 5020 C C . GLY B 1 246 ? 7.764 31.683 68.483 1.00 23.90 281 GLY B C 1
ATOM 5021 O O . GLY B 1 246 ? 7.483 30.481 68.393 1.00 24.50 281 GLY B O 1
ATOM 5022 N N . GLU B 1 247 ? 8.881 32.195 67.980 1.00 24.34 282 GLU B N 1
ATOM 5023 C CA . GLU B 1 247 ? 9.891 31.379 67.325 1.00 23.75 282 GLU B CA 1
ATOM 5024 C C . GLU B 1 247 ? 10.943 30.934 68.334 1.00 24.36 282 GLU B C 1
ATOM 5025 O O . GLU B 1 247 ? 11.211 31.619 69.326 1.00 24.96 282 GLU B O 1
ATOM 5031 N N . VAL B 1 248 ? 11.543 29.777 68.071 1.00 20.95 283 VAL B N 1
ATOM 5032 C CA . VAL B 1 248 ? 12.456 29.134 69.009 1.00 22.08 283 VAL B CA 1
ATOM 5033 C C . VAL B 1 248 ? 13.890 29.511 68.662 1.00 22.55 283 VAL B C 1
ATOM 5034 O O . VAL B 1 248 ? 14.299 29.437 67.496 1.00 21.71 283 VAL B O 1
ATOM 5038 N N . THR B 1 249 ? 14.650 29.921 69.676 1.00 21.21 284 THR B N 1
ATOM 5039 C CA . THR B 1 249 ? 16.081 30.162 69.558 1.00 20.46 284 THR B CA 1
ATOM 5040 C C . THR B 1 249 ? 16.836 28.981 70.159 1.00 20.81 284 THR B C 1
ATOM 5041 O O . THR B 1 249 ? 16.462 28.469 71.219 1.00 21.65 284 THR B O 1
ATOM 5045 N N . THR B 1 250 ? 17.890 28.544 69.468 1.00 20.44 285 THR B N 1
ATOM 5046 C CA . THR B 1 250 ? 18.655 27.381 69.906 1.00 21.00 285 THR B CA 1
ATOM 5047 C C . THR B 1 250 ? 19.217 27.592 71.306 1.00 22.36 285 THR B C 1
ATOM 5048 O O . THR B 1 250 ? 19.882 28.595 71.578 1.00 23.00 285 THR B O 1
ATOM 5052 N N . ASP B 1 251 ? 18.947 26.636 72.193 1.00 22.75 286 ASP B N 1
ATOM 5053 C CA . ASP B 1 251 ? 19.510 26.638 73.542 1.00 23.69 286 ASP B CA 1
ATOM 5054 C C . ASP B 1 251 ? 20.925 26.080 73.462 1.00 24.09 286 ASP B C 1
ATOM 5055 O O . ASP B 1 251 ? 21.120 24.872 73.313 1.00 23.92 286 ASP B O 1
ATOM 5060 N N . LEU B 1 252 ? 21.922 26.965 73.563 1.00 22.53 287 LEU B N 1
ATOM 5061 C CA . LEU B 1 252 ? 23.309 26.531 73.421 1.00 22.18 287 LEU B CA 1
ATOM 5062 C C . LEU B 1 252 ? 23.697 25.515 74.486 1.00 22.99 287 LEU B C 1
ATOM 5063 O O . LEU B 1 252 ? 24.573 24.675 74.252 1.00 22.90 287 LEU B O 1
ATOM 5068 N N . GLN B 1 253 ? 23.058 25.569 75.653 1.00 25.55 288 GLN B N 1
ATOM 5069 C CA . GLN B 1 253 ? 23.420 24.670 76.741 1.00 25.72 288 GLN B CA 1
ATOM 5070 C C . GLN B 1 253 ? 22.904 23.257 76.501 1.00 25.55 288 GLN B C 1
ATOM 5071 O O . GLN B 1 253 ? 23.596 22.281 76.811 1.00 25.72 288 GLN B O 1
ATOM 5077 N N . LYS B 1 254 ? 21.702 23.126 75.943 1.00 26.54 289 LYS B N 1
ATOM 5078 C CA . LYS B 1 254 ? 21.075 21.819 75.809 1.00 26.24 289 LYS B CA 1
ATOM 5079 C C . LYS B 1 254 ? 21.508 21.072 74.559 1.00 25.85 289 LYS B C 1
ATOM 5080 O O . LYS B 1 254 ? 21.428 19.839 74.537 1.00 25.75 289 LYS B O 1
ATOM 5086 N N . ILE B 1 255 ? 21.960 21.775 73.522 1.00 23.77 290 ILE B N 1
ATOM 5087 C CA . ILE B 1 255 ? 22.540 21.094 72.370 1.00 23.33 290 ILE B CA 1
ATOM 5088 C C . ILE B 1 255 ? 24.026 20.813 72.558 1.00 23.07 290 ILE B C 1
ATOM 5089 O O . ILE B 1 255 ? 24.569 19.929 71.881 1.00 23.04 290 ILE B O 1
ATOM 5094 N N . GLY B 1 256 ? 24.698 21.533 73.460 1.00 23.89 291 GLY B N 1
ATOM 5095 C CA . GLY B 1 256 ? 26.124 21.342 73.653 1.00 23.89 291 GLY B CA 1
ATOM 5096 C C . GLY B 1 256 ? 26.495 20.176 74.543 1.00 24.18 291 GLY B C 1
ATOM 5097 O O . GLY B 1 256 ? 27.627 19.689 74.461 1.00 23.96 291 GLY B O 1
ATOM 5098 N N . LYS B 1 257 ? 25.577 19.715 75.389 1.00 25.58 292 LYS B N 1
ATOM 5099 C CA . LYS B 1 257 ? 25.878 18.589 76.267 1.00 25.72 292 LYS B CA 1
ATOM 5100 C C . LYS B 1 257 ? 26.017 17.283 75.484 1.00 25.47 292 LYS B C 1
ATOM 5101 O O . LYS B 1 257 ? 26.951 16.515 75.753 1.00 25.49 292 LYS B O 1
ATOM 5107 N N . PRO B 1 258 ? 25.133 16.974 74.524 1.00 23.37 293 PRO B N 1
ATOM 5108 C CA . PRO B 1 258 ? 25.387 15.789 73.687 1.00 23.58 293 PRO B CA 1
ATOM 5109 C C . PRO B 1 258 ? 26.573 15.958 72.751 1.00 22.72 293 PRO B C 1
ATOM 5110 O O . PRO B 1 258 ? 27.221 14.960 72.409 1.00 22.99 293 PRO B O 1
ATOM 5114 N N . VAL B 1 259 ? 26.877 17.186 72.323 1.00 22.51 294 VAL B N 1
ATOM 5115 C CA . VAL B 1 259 ? 28.028 17.404 71.451 1.00 21.77 294 VAL B CA 1
ATOM 5116 C C . VAL B 1 259 ? 29.323 17.203 72.227 1.00 21.90 294 VAL B C 1
ATOM 5117 O O . VAL B 1 259 ? 30.256 16.549 71.745 1.00 21.88 294 VAL B O 1
ATOM 5121 N N . ALA B 1 260 ? 29.399 17.757 73.441 1.00 23.42 295 ALA B N 1
ATOM 5122 C CA . ALA B 1 260 ? 30.573 17.548 74.281 1.00 23.44 295 ALA B CA 1
ATOM 5123 C C . ALA B 1 260 ? 30.777 16.074 74.599 1.00 23.53 295 ALA B C 1
ATOM 5124 O O . ALA B 1 260 ? 31.920 15.620 74.719 1.00 23.48 295 ALA B O 1
ATOM 5126 N N . ASP B 1 261 ? 29.687 15.314 74.743 1.00 24.76 296 ASP B N 1
ATOM 5127 C CA . ASP B 1 261 ? 29.814 13.879 74.985 1.00 24.83 296 ASP B CA 1
ATOM 5128 C C . ASP B 1 261 ? 30.418 13.157 73.787 1.00 24.51 296 ASP B C 1
ATOM 5129 O O . ASP B 1 261 ? 31.105 12.144 73.959 1.00 24.54 296 ASP B O 1
ATOM 5134 N N . ALA B 1 262 ? 30.171 13.655 72.574 1.00 22.72 297 ALA B N 1
ATOM 5135 C CA . ALA B 1 262 ? 30.787 13.060 71.394 1.00 22.56 297 ALA B CA 1
ATOM 5136 C C . ALA B 1 262 ? 32.300 13.237 71.423 1.00 22.18 297 ALA B C 1
ATOM 5137 O O . ALA B 1 262 ? 33.047 12.321 71.058 1.00 22.53 297 ALA B O 1
ATOM 5139 N N . PHE B 1 263 ? 32.770 14.408 71.862 1.00 22.64 298 PHE B N 1
ATOM 5140 C CA . PHE B 1 263 ? 34.203 14.617 72.037 1.00 22.43 298 PHE B CA 1
ATOM 5141 C C . PHE B 1 263 ? 34.764 13.727 73.140 1.00 23.27 298 PHE B C 1
ATOM 5142 O O . PHE B 1 263 ? 35.913 13.280 73.050 1.00 23.40 298 PHE B O 1
ATOM 5150 N N . LYS B 1 264 ? 33.978 13.466 74.187 1.00 23.28 299 LYS B N 1
ATOM 5151 C CA . LYS B 1 264 ? 34.425 12.553 75.234 1.00 23.71 299 LYS B CA 1
ATOM 5152 C C . LYS B 1 264 ? 34.491 11.122 74.720 1.00 24.01 299 LYS B C 1
ATOM 5153 O O . LYS B 1 264 ? 35.430 10.384 75.040 1.00 24.25 299 LYS B O 1
ATOM 5159 N N . LYS B 1 265 ? 33.499 10.711 73.925 1.00 24.19 300 LYS B N 1
ATOM 5160 C CA . LYS B 1 265 ? 33.509 9.364 73.367 1.00 24.91 300 LYS B CA 1
ATOM 5161 C C . LYS B 1 265 ? 34.617 9.194 72.338 1.00 24.52 300 LYS B C 1
ATOM 5162 O O . LYS B 1 265 ? 35.138 8.086 72.169 1.00 25.19 300 LYS B O 1
ATOM 5168 N N . PHE B 1 266 ? 34.984 10.271 71.642 1.00 25.69 301 PHE B N 1
ATOM 5169 C CA . PHE B 1 266 ? 36.105 10.195 70.713 1.00 25.38 301 PHE B CA 1
ATOM 5170 C C . PHE B 1 266 ? 37.423 10.028 71.459 1.00 25.46 301 PHE B C 1
ATOM 5171 O O . PHE B 1 266 ? 38.275 9.229 71.055 1.00 25.63 301 PHE B O 1
ATOM 5179 N N . ALA B 1 267 ? 37.604 10.768 72.556 1.00 26.47 302 ALA B N 1
ATOM 5180 C CA . ALA B 1 267 ? 38.844 10.673 73.319 1.00 26.75 302 ALA B CA 1
ATOM 5181 C C . ALA B 1 267 ? 38.997 9.314 73.990 1.00 27.82 302 ALA B C 1
ATOM 5182 O O . ALA B 1 267 ? 40.122 8.829 74.147 1.00 28.18 302 ALA B O 1
ATOM 5184 N N . GLU B 1 268 ? 37.891 8.690 74.393 1.00 32.81 303 GLU B N 1
ATOM 5185 C CA . GLU B 1 268 ? 37.981 7.405 75.080 1.00 33.04 303 GLU B CA 1
ATOM 5186 C C . GLU B 1 268 ? 38.376 6.292 74.117 1.00 33.18 303 GLU B C 1
ATOM 5187 O O . GLU B 1 268 ? 39.232 5.460 74.438 1.00 33.40 303 GLU B O 1
ATOM 5193 N N . LYS B 1 269 ? 37.787 6.275 72.924 1.00 30.73 304 LYS B N 1
ATOM 5194 C CA . LYS B 1 269 ? 38.046 5.194 71.983 1.00 30.96 304 LYS B CA 1
ATOM 5195 C C . LYS B 1 269 ? 39.234 5.461 71.068 1.00 30.60 304 LYS B C 1
ATOM 5196 O O . LYS B 1 269 ? 39.947 4.517 70.713 1.00 30.93 304 LYS B O 1
ATOM 5202 N N . GLU B 1 270 ? 39.474 6.716 70.680 1.00 29.23 305 GLU B N 1
ATOM 5203 C CA . GLU B 1 270 ? 40.582 7.038 69.789 1.00 28.82 305 GLU B CA 1
ATOM 5204 C C . GLU B 1 270 ? 41.810 7.579 70.511 1.00 28.23 305 GLU B C 1
ATOM 5205 O O . GLU B 1 270 ? 42.885 7.642 69.904 1.00 28.04 305 GLU B O 1
ATOM 5211 N N . GLY B 1 271 ? 41.681 7.970 71.778 1.00 26.55 306 GLY B N 1
ATOM 5212 C CA . GLY B 1 271 ? 42.823 8.406 72.559 1.00 26.36 306 GLY B CA 1
ATOM 5213 C C . GLY B 1 271 ? 43.268 9.833 72.336 1.00 25.66 306 GLY B C 1
ATOM 5214 O O . GLY B 1 271 ? 44.354 10.202 72.797 1.00 25.49 306 GLY B O 1
ATOM 5215 N N . ARG B 1 272 ? 42.469 10.653 71.658 1.00 24.81 307 ARG B N 1
ATOM 5216 C CA . ARG B 1 272 ? 42.835 12.027 71.339 1.00 24.26 307 ARG B CA 1
ATOM 5217 C C . ARG B 1 272 ? 41.764 12.973 71.860 1.00 24.52 307 ARG B C 1
ATOM 5218 O O . ARG B 1 272 ? 40.576 12.787 71.577 1.00 25.03 307 ARG B O 1
ATOM 5226 N N . GLU B 1 273 ? 42.185 13.987 72.613 1.00 22.82 308 GLU B N 1
ATOM 5227 C CA . GLU B 1 273 ? 41.278 14.981 73.187 1.00 23.07 308 GLU B CA 1
ATOM 5228 C C . GLU B 1 273 ? 41.274 16.201 72.272 1.00 22.49 308 GLU B C 1
ATOM 5229 O O . GLU B 1 273 ? 42.207 17.008 72.291 1.00 21.81 308 GLU B O 1
ATOM 5235 N N . LEU B 1 274 ? 40.213 16.346 71.483 1.00 21.23 309 LEU B N 1
ATOM 5236 C CA . LEU B 1 274 ? 40.163 17.369 70.449 1.00 20.45 309 LEU B CA 1
ATOM 5237 C C . LEU B 1 274 ? 39.588 18.675 70.980 1.00 20.04 309 LEU B C 1
ATOM 5238 O O . LEU B 1 274 ? 38.649 18.682 71.782 1.00 20.24 309 LEU B O 1
ATOM 5243 N N . GLN B 1 275 ? 40.169 19.782 70.524 1.00 21.04 310 GLN B N 1
ATOM 5244 C CA . GLN B 1 275 ? 39.618 21.107 70.764 1.00 20.82 310 GLN B CA 1
ATOM 5245 C C . GLN B 1 275 ? 38.459 21.363 69.804 1.00 21.00 310 GLN B C 1
ATOM 5246 O O . GLN B 1 275 ? 38.478 20.919 68.653 1.00 20.84 310 GLN B O 1
ATOM 5252 N N . MET B 1 276 ? 37.441 22.070 70.286 1.00 19.91 311 MET B N 1
ATOM 5253 C CA . MET B 1 276 ? 36.227 22.313 69.522 1.00 20.15 311 MET B CA 1
ATOM 5254 C C . MET B 1 276 ? 36.129 23.786 69.145 1.00 19.39 311 MET B C 1
ATOM 5255 O O . MET B 1 276 ? 36.538 24.668 69.907 1.00 19.00 311 MET B O 1
ATOM 5260 N N . GLU B 1 277 ? 35.584 24.047 67.956 1.00 19.80 312 GLU B N 1
ATOM 5261 C CA . GLU B 1 277 ? 35.377 25.404 67.474 1.00 18.92 312 GLU B CA 1
ATOM 5262 C C . GLU B 1 277 ? 33.954 25.564 66.958 1.00 19.43 312 GLU B C 1
ATOM 5263 O O . GLU B 1 277 ? 33.378 24.630 66.392 1.00 20.15 312 GLU B O 1
ATOM 5269 N N . ILE B 1 278 ? 33.391 26.754 67.168 1.00 19.47 313 ILE B N 1
ATOM 5270 C CA . ILE B 1 278 ? 32.070 27.117 66.674 1.00 19.75 313 ILE B CA 1
ATOM 5271 C C . ILE B 1 278 ? 32.190 28.443 65.938 1.00 18.00 313 ILE B C 1
ATOM 5272 O O . ILE B 1 278 ? 33.039 29.280 66.264 1.00 17.17 313 ILE B O 1
ATOM 5277 N N . GLU B 1 279 ? 31.339 28.634 64.932 1.00 21.27 314 GLU B N 1
ATOM 5278 C CA . GLU B 1 279 ? 31.347 29.846 64.112 1.00 19.61 314 GLU B CA 1
ATOM 5279 C C . GLU B 1 279 ? 29.959 30.476 64.093 1.00 19.69 314 GLU B C 1
ATOM 5280 O O . GLU B 1 279 ? 29.277 30.469 63.061 1.00 18.89 314 GLU B O 1
ATOM 5286 N N . PRO B 1 280 ? 29.512 31.044 65.213 1.00 18.12 315 PRO B N 1
ATOM 5287 C CA . PRO B 1 280 ? 28.234 31.768 65.195 1.00 18.29 315 PRO B CA 1
ATOM 5288 C C . PRO B 1 280 ? 28.341 33.037 64.360 1.00 16.68 315 PRO B C 1
ATOM 5289 O O . PRO B 1 280 ? 29.316 33.785 64.457 1.00 16.02 315 PRO B O 1
ATOM 5293 N N . GLY B 1 281 ? 27.337 33.260 63.520 1.00 17.27 316 GLY B N 1
ATOM 5294 C CA . GLY B 1 281 ? 27.223 34.508 62.797 1.00 15.97 316 GLY B CA 1
ATOM 5295 C C . GLY B 1 281 ? 25.932 35.209 63.161 1.00 16.78 316 GLY B C 1
ATOM 5296 O O . GLY B 1 281 ? 25.945 36.289 63.758 1.00 17.31 316 GLY B O 1
ATOM 5297 N N . THR B 1 282 ? 24.806 34.581 62.817 1.00 17.77 317 THR B N 1
ATOM 5298 C CA . THR B 1 282 ? 23.505 35.123 63.191 1.00 18.35 317 THR B CA 1
ATOM 5299 C C . THR B 1 282 ? 23.360 35.230 64.707 1.00 12.26 317 THR B C 1
ATOM 5300 O O . THR B 1 282 ? 22.870 36.241 65.221 1.00 12.40 317 THR B O 1
ATOM 5304 N N . TYR B 1 283 ? 23.804 34.205 65.439 1.00 13.81 318 TYR B N 1
ATOM 5305 C CA . TYR B 1 283 ? 23.552 34.142 66.877 1.00 16.21 318 TYR B CA 1
ATOM 5306 C C . TYR B 1 283 ? 24.192 35.302 67.630 1.00 17.05 318 TYR B C 1
ATOM 5307 O O . TYR B 1 283 ? 23.689 35.709 68.684 1.00 18.92 318 TYR B O 1
ATOM 5316 N N . LEU B 1 284 ? 25.289 35.851 67.112 1.00 17.27 319 LEU B N 1
ATOM 5317 C CA . LEU B 1 284 ? 26.019 36.888 67.829 1.00 17.50 319 LEU B CA 1
ATOM 5318 C C . LEU B 1 284 ? 25.461 38.288 67.590 1.00 17.39 319 LEU B C 1
ATOM 5319 O O . LEU B 1 284 ? 25.391 39.087 68.530 1.00 18.63 319 LEU B O 1
ATOM 5324 N N . VAL B 1 285 ? 25.048 38.607 66.366 1.00 15.33 320 VAL B N 1
ATOM 5325 C CA . VAL B 1 285 ? 24.778 39.992 66.002 1.00 15.23 320 VAL B CA 1
ATOM 5326 C C . VAL B 1 285 ? 23.336 40.255 65.580 1.00 15.17 320 VAL B C 1
ATOM 5327 O O . VAL B 1 285 ? 22.934 41.429 65.538 1.00 15.25 320 VAL B O 1
ATOM 5331 N N . ALA B 1 286 ? 22.535 39.232 65.272 1.00 16.01 321 ALA B N 1
ATOM 5332 C CA . ALA B 1 286 ? 21.218 39.467 64.681 1.00 15.34 321 ALA B CA 1
ATOM 5333 C C . ALA B 1 286 ? 20.343 40.338 65.579 1.00 16.87 321 ALA B C 1
ATOM 5334 O O . ALA B 1 286 ? 19.857 41.394 65.158 1.00 16.24 321 ALA B O 1
ATOM 5336 N N . MET B 1 287 ? 20.125 39.908 66.826 1.00 16.32 322 MET B N 1
ATOM 5337 C CA . MET B 1 287 ? 19.305 40.682 67.752 1.00 17.27 322 MET B CA 1
ATOM 5338 C C . MET B 1 287 ? 20.004 41.934 68.256 1.00 17.99 322 MET B C 1
ATOM 5339 O O . MET B 1 287 ? 19.339 42.804 68.828 1.00 18.25 322 MET B O 1
ATOM 5344 N N . ALA B 1 288 ? 21.314 42.051 68.063 1.00 16.87 323 ALA B N 1
ATOM 5345 C CA . ALA B 1 288 ? 22.044 43.215 68.542 1.00 17.18 323 ALA B CA 1
ATOM 5346 C C . ALA B 1 288 ? 21.909 44.430 67.632 1.00 16.88 323 ALA B C 1
ATOM 5347 O O . ALA B 1 288 ? 22.432 45.493 67.978 1.00 17.23 323 ALA B O 1
ATOM 5349 N N . GLY B 1 289 ? 21.223 44.314 66.494 1.00 18.43 324 GLY B N 1
ATOM 5350 C CA . GLY B 1 289 ? 21.089 45.442 65.588 1.00 17.30 324 GLY B CA 1
ATOM 5351 C C . GLY B 1 289 ? 19.684 45.694 65.072 1.00 16.51 324 GLY B C 1
ATOM 5352 O O . GLY B 1 289 ? 18.928 44.747 64.839 1.00 16.00 324 GLY B O 1
ATOM 5353 N N . ALA B 1 290 ? 19.321 46.962 64.872 1.00 16.49 325 ALA B N 1
ATOM 5354 C CA . ALA B 1 290 ? 18.009 47.305 64.342 1.00 16.49 325 ALA B CA 1
ATOM 5355 C C . ALA B 1 290 ? 18.129 48.385 63.274 1.00 16.19 325 ALA B C 1
ATOM 5356 O O . ALA B 1 290 ? 19.039 49.218 63.304 1.00 16.27 325 ALA B O 1
ATOM 5358 N N . LEU B 1 291 ? 17.193 48.357 62.327 1.00 16.49 326 LEU B N 1
ATOM 5359 C CA . LEU B 1 291 ? 17.064 49.393 61.310 1.00 16.30 326 LEU B CA 1
ATOM 5360 C C . LEU B 1 291 ? 16.112 50.467 61.828 1.00 16.89 326 LEU B C 1
ATOM 5361 O O . LEU B 1 291 ? 14.952 50.177 62.138 1.00 17.18 326 LEU B O 1
ATOM 5366 N N . VAL B 1 292 ? 16.606 51.698 61.934 1.00 16.82 327 VAL B N 1
ATOM 5367 C CA . VAL B 1 292 ? 15.820 52.832 62.410 1.00 17.33 327 VAL B CA 1
ATOM 5368 C C . VAL B 1 292 ? 15.523 53.729 61.217 1.00 16.65 327 VAL B C 1
ATOM 5369 O O . VAL B 1 292 ? 16.445 54.252 60.579 1.00 16.52 327 VAL B O 1
ATOM 5373 N N . SER B 1 293 ? 14.238 53.916 60.922 1.00 19.84 328 SER B N 1
ATOM 5374 C CA . SER B 1 293 ? 13.817 54.687 59.763 1.00 19.12 328 SER B CA 1
ATOM 5375 C C . SER B 1 293 ? 12.605 55.533 60.132 1.00 19.44 328 SER B C 1
ATOM 5376 O O . SER B 1 293 ? 12.096 55.476 61.257 1.00 20.16 328 SER B O 1
ATOM 5379 N N . LYS B 1 294 ? 12.135 56.313 59.161 1.00 20.60 329 LYS B N 1
ATOM 5380 C CA . LYS B 1 294 ? 11.046 57.260 59.345 1.00 21.17 329 LYS B CA 1
ATOM 5381 C C . LYS B 1 294 ? 9.914 56.943 58.376 1.00 21.17 329 LYS B C 1
ATOM 5382 O O . LYS B 1 294 ? 10.156 56.604 57.212 1.00 20.98 329 LYS B O 1
ATOM 5388 N N . VAL B 1 295 ? 8.678 57.049 58.864 1.00 23.39 330 VAL B N 1
ATOM 5389 C CA . VAL B 1 295 ? 7.489 56.916 58.023 1.00 23.78 330 VAL B CA 1
ATOM 5390 C C . VAL B 1 295 ? 7.302 58.244 57.293 1.00 18.53 330 VAL B C 1
ATOM 5391 O O . VAL B 1 295 ? 6.759 59.201 57.849 1.00 19.04 330 VAL B O 1
ATOM 5395 N N . GLN B 1 296 ? 7.747 58.305 56.037 1.00 19.44 331 GLN B N 1
ATOM 5396 C CA . GLN B 1 296 ? 7.710 59.546 55.277 1.00 20.07 331 GLN B CA 1
ATOM 5397 C C . GLN B 1 296 ? 6.491 59.672 54.368 1.00 20.25 331 GLN B C 1
ATOM 5398 O O . GLN B 1 296 ? 6.304 60.731 53.760 1.00 20.90 331 GLN B O 1
ATOM 5404 N N . ASP B 1 297 ? 5.655 58.637 54.270 1.00 21.02 332 ASP B N 1
ATOM 5405 C CA . ASP B 1 297 ? 4.392 58.742 53.548 1.00 21.29 332 ASP B CA 1
ATOM 5406 C C . ASP B 1 297 ? 3.466 57.625 54.010 1.00 21.41 332 ASP B C 1
ATOM 5407 O O . ASP B 1 297 ? 3.906 56.626 54.584 1.00 21.40 332 ASP B O 1
ATOM 5412 N N . LYS B 1 298 ? 2.171 57.811 53.743 1.00 21.26 333 LYS B N 1
ATOM 5413 C CA . LYS B 1 298 ? 1.148 56.861 54.180 1.00 21.45 333 LYS B CA 1
ATOM 5414 C C . LYS B 1 298 ? -0.040 56.979 53.233 1.00 22.24 333 LYS B C 1
ATOM 5415 O O . LYS B 1 298 ? -0.717 58.011 53.223 1.00 22.84 333 LYS B O 1
ATOM 5421 N N . VAL B 1 299 ? -0.299 55.930 52.455 1.00 22.59 334 VAL B N 1
ATOM 5422 C CA . VAL B 1 299 ? -1.305 55.969 51.401 1.00 23.53 334 VAL B CA 1
ATOM 5423 C C . VAL B 1 299 ? -2.314 54.843 51.623 1.00 24.17 334 VAL B C 1
ATOM 5424 O O . VAL B 1 299 ? -2.089 53.919 52.404 1.00 23.82 334 VAL B O 1
ATOM 5428 N N . HIS B 1 300 ? -3.437 54.932 50.911 1.00 27.43 335 HIS B N 1
ATOM 5429 C CA . HIS B 1 300 ? -4.548 54.008 51.084 1.00 28.49 335 HIS B CA 1
ATOM 5430 C C . HIS B 1 300 ? -5.022 53.487 49.733 1.00 29.54 335 HIS B C 1
ATOM 5431 O O . HIS B 1 300 ? -4.707 54.044 48.679 1.00 29.52 335 HIS B O 1
ATOM 5438 N N . THR B 1 301 ? -5.794 52.400 49.786 1.00 28.65 336 THR B N 1
ATOM 5439 C CA . THR B 1 301 ? -6.531 51.880 48.641 1.00 30.12 336 THR B CA 1
ATOM 5440 C C . THR B 1 301 ? -7.905 51.426 49.117 1.00 31.51 336 THR B C 1
ATOM 5441 O O . THR B 1 301 ? -8.152 51.280 50.318 1.00 31.37 336 THR B O 1
ATOM 5445 N N . THR B 1 302 ? -8.808 51.204 48.163 1.00 30.38 337 THR B N 1
ATOM 5446 C CA . THR B 1 302 ? -10.174 50.802 48.465 1.00 32.20 337 THR B CA 1
ATOM 5447 C C . THR B 1 302 ? -10.565 49.604 47.611 1.00 33.90 337 THR B C 1
ATOM 5448 O O . THR B 1 302 ? -10.041 49.407 46.511 1.00 34.02 337 THR B O 1
ATOM 5452 N N . GLY B 1 303 ? -11.493 48.810 48.130 1.00 37.08 338 GLY B N 1
ATOM 5453 C CA . GLY B 1 303 ? -12.029 47.677 47.407 1.00 39.14 338 GLY B CA 1
ATOM 5454 C C . GLY B 1 303 ? -11.485 46.346 47.886 1.00 38.99 338 GLY B C 1
ATOM 5455 O O . GLY B 1 303 ? -10.957 46.206 48.992 1.00 37.63 338 GLY B O 1
ATOM 5456 N N . GLU B 1 304 ? -11.622 45.346 47.017 1.00 46.44 339 GLU B N 1
ATOM 5457 C CA . GLU B 1 304 ? -11.171 43.999 47.337 1.00 46.81 339 GLU B CA 1
ATOM 5458 C C . GLU B 1 304 ? -9.653 43.969 47.471 1.00 44.71 339 GLU B C 1
ATOM 5459 O O . GLU B 1 304 ? -8.932 44.435 46.583 1.00 43.92 339 GLU B O 1
ATOM 5465 N N . ASN B 1 305 ? -9.175 43.418 48.589 1.00 42.48 340 ASN B N 1
ATOM 5466 C CA . ASN B 1 305 ? -7.745 43.338 48.898 1.00 41.52 340 ASN B CA 1
ATOM 5467 C C . ASN B 1 305 ? -7.090 44.717 48.899 1.00 39.37 340 ASN B C 1
ATOM 5468 O O . ASN B 1 305 ? -5.976 44.897 48.403 1.00 38.48 340 ASN B O 1
ATOM 5473 N N . SER B 1 306 ? -7.786 45.697 49.469 1.00 35.49 341 SER B N 1
ATOM 5474 C CA . SER B 1 306 ? -7.209 47.014 49.676 1.00 33.59 341 SER B CA 1
ATOM 5475 C C . SER B 1 306 ? -6.378 47.027 50.956 1.00 33.05 341 SER B C 1
ATOM 5476 O O . SER B 1 306 ? -6.544 46.184 51.843 1.00 34.05 341 SER B O 1
ATOM 5479 N N . HIS B 1 307 ? -5.474 47.999 51.047 1.00 29.87 342 HIS B N 1
ATOM 5480 C CA . HIS B 1 307 ? -4.540 48.047 52.161 1.00 28.39 342 HIS B CA 1
ATOM 5481 C C . HIS B 1 307 ? -4.237 49.490 52.534 1.00 27.35 342 HIS B C 1
ATOM 5482 O O . HIS B 1 307 ? -4.496 50.424 51.770 1.00 27.53 342 HIS B O 1
ATOM 5489 N N . THR B 1 308 ? -3.687 49.653 53.734 1.00 27.35 343 THR B N 1
ATOM 5490 C CA . THR B 1 308 ? -3.053 50.890 54.165 1.00 25.73 343 THR B CA 1
ATOM 5491 C C . THR B 1 308 ? -1.547 50.675 54.132 1.00 25.17 343 THR B C 1
ATOM 5492 O O . THR B 1 308 ? -1.049 49.680 54.667 1.00 25.99 343 THR B O 1
ATOM 5496 N N . PHE B 1 309 ? -0.828 51.591 53.494 1.00 23.44 344 PHE B N 1
ATOM 5497 C CA . PHE B 1 309 ? 0.604 51.445 53.273 1.00 22.99 344 PHE B CA 1
ATOM 5498 C C . PHE B 1 309 ? 1.380 52.476 54.080 1.00 21.87 344 PHE B C 1
ATOM 5499 O O . PHE B 1 309 ? 0.979 53.641 54.170 1.00 21.08 344 PHE B O 1
ATOM 5507 N N . LEU B 1 310 ? 2.492 52.041 54.661 1.00 20.70 345 LEU B N 1
ATOM 5508 C CA . LEU B 1 310 ? 3.479 52.931 55.257 1.00 20.16 345 LEU B CA 1
ATOM 5509 C C . LEU B 1 310 ? 4.719 52.913 54.373 1.00 19.70 345 LEU B C 1
ATOM 5510 O O . LEU B 1 310 ? 5.295 51.847 54.128 1.00 19.44 345 LEU B O 1
ATOM 5515 N N . LYS B 1 311 ? 5.116 54.082 53.882 1.00 20.56 346 LYS B N 1
ATOM 5516 C CA . LYS B 1 311 ? 6.303 54.215 53.046 1.00 20.16 346 LYS B CA 1
ATOM 5517 C C . LYS B 1 311 ? 7.468 54.641 53.929 1.00 19.70 346 LYS B C 1
ATOM 5518 O O . LYS B 1 311 ? 7.469 55.750 54.473 1.00 19.34 346 LYS B O 1
ATOM 5524 N N . LEU B 1 312 ? 8.456 53.765 54.071 1.00 18.47 347 LEU B N 1
ATOM 5525 C CA . LEU B 1 312 ? 9.642 54.113 54.835 1.00 18.35 347 LEU B CA 1
ATOM 5526 C C . LEU B 1 312 ? 10.625 54.889 53.964 1.00 18.70 347 LEU B C 1
ATOM 5527 O O . LEU B 1 312 ? 10.539 54.891 52.735 1.00 18.95 347 LEU B O 1
ATOM 5532 N N . ASP B 1 313 ? 11.565 55.567 54.620 1.00 19.01 348 ASP B N 1
ATOM 5533 C CA . ASP B 1 313 ? 12.701 56.152 53.923 1.00 19.12 348 ASP B CA 1
ATOM 5534 C C . ASP B 1 313 ? 13.881 55.190 53.852 1.00 19.21 348 ASP B C 1
ATOM 5535 O O . ASP B 1 313 ? 15.010 55.617 53.588 1.00 19.44 348 ASP B O 1
ATOM 5540 N N . ALA B 1 314 ? 13.638 53.903 54.099 1.00 17.89 349 ALA B N 1
ATOM 5541 C CA . ALA B 1 314 ? 14.607 52.846 53.848 1.00 18.03 349 ALA B CA 1
ATOM 5542 C C . ALA B 1 314 ? 13.938 51.770 53.000 1.00 18.35 349 ALA B C 1
ATOM 5543 O O . ALA B 1 314 ? 12.802 51.954 52.554 1.00 18.43 349 ALA B O 1
ATOM 5545 N N . GLY B 1 315 ? 14.616 50.649 52.768 1.00 18.10 350 GLY B N 1
ATOM 5546 C CA . GLY B 1 315 ? 14.011 49.582 51.992 1.00 18.88 350 GLY B CA 1
ATOM 5547 C C . GLY B 1 315 ? 14.918 48.389 51.779 1.00 19.41 350 GLY B C 1
ATOM 5548 O O . GLY B 1 315 ? 15.683 48.021 52.675 1.00 19.24 350 GLY B O 1
ATOM 5549 N N . MET B 1 316 ? 14.841 47.768 50.598 1.00 18.95 351 MET B N 1
ATOM 5550 C CA . MET B 1 316 ? 15.747 46.668 50.284 1.00 19.39 351 MET B CA 1
ATOM 5551 C C . MET B 1 316 ? 17.191 47.136 50.176 1.00 18.55 351 MET B C 1
ATOM 5552 O O . MET B 1 316 ? 18.107 46.309 50.259 1.00 18.67 351 MET B O 1
ATOM 5557 N N . THR B 1 317 ? 17.409 48.439 49.978 1.00 17.67 352 THR B N 1
ATOM 5558 C CA . THR B 1 317 ? 18.751 49.004 50.021 1.00 18.19 352 THR B CA 1
ATOM 5559 C C . THR B 1 317 ? 19.398 48.840 51.387 1.00 17.76 352 THR B C 1
ATOM 5560 O O . THR B 1 317 ? 20.626 48.912 51.495 1.00 18.28 352 THR B O 1
ATOM 5564 N N . ASP B 1 318 ? 18.601 48.628 52.425 1.00 19.22 353 ASP B N 1
ATOM 5565 C CA . ASP B 1 318 ? 19.083 48.571 53.796 1.00 18.90 353 ASP B CA 1
ATOM 5566 C C . ASP B 1 318 ? 18.810 47.239 54.474 1.00 18.85 353 ASP B C 1
ATOM 5567 O O . ASP B 1 318 ? 19.673 46.735 55.197 1.00 18.25 353 ASP B O 1
ATOM 5572 N N . VAL B 1 319 ? 17.633 46.651 54.263 1.00 17.56 354 VAL B N 1
ATOM 5573 C CA . VAL B 1 319 ? 17.292 45.334 54.791 1.00 17.85 354 VAL B CA 1
ATOM 5574 C C . VAL B 1 319 ? 16.702 44.518 53.646 1.00 18.94 354 VAL B C 1
ATOM 5575 O O . VAL B 1 319 ? 15.587 44.798 53.188 1.00 19.61 354 VAL B O 1
ATOM 5579 N N . LEU B 1 320 ? 17.446 43.509 53.187 1.00 16.32 355 LEU B N 1
ATOM 5580 C CA . LEU B 1 320 ? 17.063 42.713 52.029 1.00 16.85 355 LEU B CA 1
ATOM 5581 C C . LEU B 1 320 ? 16.364 41.409 52.390 1.00 16.93 355 LEU B C 1
ATOM 5582 O O . LEU B 1 320 ? 15.620 40.878 51.560 1.00 17.47 355 LEU B O 1
ATOM 5587 N N . ARG B 1 321 ? 16.573 40.896 53.601 1.00 16.86 356 ARG B N 1
ATOM 5588 C CA . ARG B 1 321 ? 16.011 39.602 53.985 1.00 17.33 356 ARG B CA 1
ATOM 5589 C C . ARG B 1 321 ? 14.511 39.464 53.734 1.00 18.38 356 ARG B C 1
ATOM 5590 O O . ARG B 1 321 ? 14.082 38.359 53.359 1.00 18.65 356 ARG B O 1
ATOM 5598 N N . PRO B 1 322 ? 13.670 40.491 53.920 1.00 18.63 357 PRO B N 1
ATOM 5599 C CA . PRO B 1 322 ? 12.256 40.323 53.534 1.00 19.37 357 PRO B CA 1
ATOM 5600 C C . PRO B 1 322 ? 12.066 39.989 52.062 1.00 19.63 357 PRO B C 1
ATOM 5601 O O . PRO B 1 322 ? 11.318 39.060 51.736 1.00 20.15 357 PRO B O 1
ATOM 5605 N N . SER B 1 323 ? 12.731 40.710 51.156 1.00 20.11 358 SER B N 1
ATOM 5606 C CA . SER B 1 323 ? 12.576 40.416 49.734 1.00 20.50 358 SER B CA 1
ATOM 5607 C C . SER B 1 323 ? 13.306 39.139 49.333 1.00 20.47 358 SER B C 1
ATOM 5608 O O . SER B 1 323 ? 12.841 38.403 48.455 1.00 20.77 358 SER B O 1
ATOM 5611 N N . LEU B 1 324 ? 14.448 38.856 49.960 1.00 17.81 359 LEU B N 1
ATOM 5612 C CA . LEU B 1 324 ? 15.274 37.738 49.521 1.00 18.53 359 LEU B CA 1
ATOM 5613 C C . LEU B 1 324 ? 14.723 36.396 49.995 1.00 19.08 359 LEU B C 1
ATOM 5614 O O . LEU B 1 324 ? 14.777 35.408 49.255 1.00 20.21 359 LEU B O 1
ATOM 5619 N N . TYR B 1 325 ? 14.186 36.338 51.216 1.00 20.27 360 TYR B N 1
ATOM 5620 C CA . TYR B 1 325 ? 13.719 35.085 51.794 1.00 20.42 360 TYR B CA 1
ATOM 5621 C C . TYR B 1 325 ? 12.244 35.087 52.167 1.00 21.49 360 TYR B C 1
ATOM 5622 O O . TYR B 1 325 ? 11.728 34.038 52.574 1.00 22.17 360 TYR B O 1
ATOM 5631 N N . GLY B 1 326 ? 11.550 36.216 52.048 1.00 20.38 361 GLY B N 1
ATOM 5632 C CA . GLY B 1 326 ? 10.251 36.322 52.686 1.00 20.61 361 GLY B CA 1
ATOM 5633 C C . GLY B 1 326 ? 10.351 36.261 54.192 1.00 20.02 361 GLY B C 1
ATOM 5634 O O . GLY B 1 326 ? 9.417 35.803 54.858 1.00 20.64 361 GLY B O 1
ATOM 5635 N N . ALA B 1 327 ? 11.479 36.701 54.744 1.00 19.52 362 ALA B N 1
ATOM 5636 C CA . ALA B 1 327 ? 11.725 36.611 56.174 1.00 19.13 362 ALA B CA 1
ATOM 5637 C C . ALA B 1 327 ? 10.995 37.728 56.904 1.00 18.67 362 ALA B C 1
ATOM 5638 O O . ALA B 1 327 ? 11.064 38.894 56.502 1.00 18.06 362 ALA B O 1
ATOM 5640 N N . VAL B 1 328 ? 10.299 37.370 57.976 1.00 19.10 363 VAL B N 1
ATOM 5641 C CA . VAL B 1 328 ? 9.593 38.336 58.807 1.00 18.90 363 VAL B CA 1
ATOM 5642 C C . VAL B 1 328 ? 10.558 38.889 59.844 1.00 18.24 363 VAL B C 1
ATOM 5643 O O . VAL B 1 328 ? 11.344 38.145 60.444 1.00 18.36 363 VAL B O 1
ATOM 5647 N N . HIS B 1 329 ? 10.506 40.205 60.050 1.00 21.68 364 HIS B N 1
ATOM 5648 C CA . HIS B 1 329 ? 11.288 40.874 61.075 1.00 20.03 364 HIS B CA 1
ATOM 5649 C C . HIS B 1 329 ? 10.367 41.551 62.084 1.00 19.93 364 HIS B C 1
ATOM 5650 O O . HIS B 1 329 ? 9.346 42.128 61.696 1.00 20.32 364 HIS B O 1
ATOM 5657 N N . PRO B 1 330 ? 10.690 41.494 63.377 1.00 19.46 365 PRO B N 1
ATOM 5658 C CA . PRO B 1 330 ? 9.857 42.182 64.374 1.00 20.02 365 PRO B CA 1
ATOM 5659 C C . PRO B 1 330 ? 9.900 43.689 64.165 1.00 19.56 365 PRO B C 1
ATOM 5660 O O . PRO B 1 330 ? 10.972 44.281 64.028 1.00 19.07 365 PRO B O 1
ATOM 5664 N N . ILE B 1 331 ? 8.722 44.304 64.134 1.00 21.40 366 ILE B N 1
ATOM 5665 C CA . ILE B 1 331 ? 8.580 45.719 63.817 1.00 20.48 366 ILE B CA 1
ATOM 5666 C C . ILE B 1 331 ? 7.841 46.409 64.954 1.00 20.08 366 ILE B C 1
ATOM 5667 O O . ILE B 1 331 ? 6.892 45.854 65.519 1.00 20.72 366 ILE B O 1
ATOM 5672 N N . THR B 1 332 ? 8.284 47.615 65.295 1.00 21.60 367 THR B N 1
ATOM 5673 C CA . THR B 1 332 ? 7.608 48.442 66.281 1.00 21.35 367 THR B CA 1
ATOM 5674 C C . THR B 1 332 ? 7.677 49.898 65.842 1.00 20.78 367 THR B C 1
ATOM 5675 O O . THR B 1 332 ? 8.664 50.338 65.247 1.00 20.34 367 THR B O 1
ATOM 5679 N N . ILE B 1 333 ? 6.615 50.642 66.134 1.00 22.06 368 ILE B N 1
ATOM 5680 C CA . ILE B 1 333 ? 6.498 52.039 65.737 1.00 21.71 368 ILE B CA 1
ATOM 5681 C C . ILE B 1 333 ? 6.556 52.905 66.987 1.00 22.51 368 ILE B C 1
ATOM 5682 O O . ILE B 1 333 ? 5.835 52.654 67.961 1.00 23.46 368 ILE B O 1
ATOM 5687 N N . LEU B 1 334 ? 7.415 53.922 66.958 1.00 22.38 369 LEU B N 1
ATOM 5688 C CA . LEU B 1 334 ? 7.573 54.874 68.043 1.00 23.15 369 LEU B CA 1
ATOM 5689 C C . LEU B 1 334 ? 7.166 56.268 67.579 1.00 23.36 369 LEU B C 1
ATOM 5690 O O . LEU B 1 334 ? 7.314 56.600 66.398 1.00 22.53 369 LEU B O 1
ATOM 5695 N N . PRO B 1 335 ? 6.645 57.102 68.479 1.00 23.77 370 PRO B N 1
ATOM 5696 C CA . PRO B 1 335 ? 6.279 58.468 68.087 1.00 24.14 370 PRO B CA 1
ATOM 5697 C C . PRO B 1 335 ? 7.501 59.273 67.666 1.00 23.89 370 PRO B C 1
ATOM 5698 O O . PRO B 1 335 ? 8.563 59.200 68.288 1.00 24.18 370 PRO B O 1
ATOM 5702 N N . GLY B 1 336 ? 7.337 60.051 66.593 1.00 23.20 371 GLY B N 1
ATOM 5703 C CA . GLY B 1 336 ? 8.442 60.816 66.039 1.00 23.08 371 GLY B CA 1
ATOM 5704 C C . GLY B 1 336 ? 8.950 61.921 66.941 1.00 24.49 371 GLY B C 1
ATOM 5705 O O . GLY B 1 336 ? 10.066 62.412 66.735 1.00 24.61 371 GLY B O 1
ATOM 5706 N N . SER B 1 337 ? 8.157 62.328 67.933 1.00 25.95 372 SER B N 1
ATOM 5707 C CA . SER B 1 337 ? 8.609 63.346 68.873 1.00 27.05 372 SER B CA 1
ATOM 5708 C C . SER B 1 337 ? 9.774 62.852 69.721 1.00 27.34 372 SER B C 1
ATOM 5709 O O . SER B 1 337 ? 10.585 63.661 70.187 1.00 28.40 372 SER B O 1
ATOM 5712 N N . GLY B 1 338 ? 9.878 61.541 69.927 1.00 26.55 373 GLY B N 1
ATOM 5713 C CA . GLY B 1 338 ? 10.898 60.990 70.793 1.00 26.98 373 GLY B CA 1
ATOM 5714 C C . GLY B 1 338 ? 10.558 60.990 72.267 1.00 28.63 373 GLY B C 1
ATOM 5715 O O . GLY B 1 338 ? 11.434 60.695 73.087 1.00 29.36 373 GLY B O 1
ATOM 5716 N N . ASN B 1 339 ? 9.321 61.313 72.633 1.00 29.42 374 ASN B N 1
ATOM 5717 C CA . ASN B 1 339 ? 8.881 61.317 74.022 1.00 31.21 374 ASN B CA 1
ATOM 5718 C C . ASN B 1 339 ? 7.974 60.116 74.256 1.00 30.95 374 ASN B C 1
ATOM 5719 O O . ASN B 1 339 ? 6.943 59.978 73.590 1.00 30.26 374 ASN B O 1
ATOM 5724 N N . SER B 1 340 ? 8.355 59.257 75.207 1.00 31.68 375 SER B N 1
ATOM 5725 C CA . SER B 1 340 ? 7.574 58.056 75.488 1.00 31.67 375 SER B CA 1
ATOM 5726 C C . SER B 1 340 ? 6.154 58.370 75.941 1.00 32.91 375 SER B C 1
ATOM 5727 O O . SER B 1 340 ? 5.286 57.494 75.872 1.00 32.77 375 SER B O 1
ATOM 5730 N N . ALA B 1 341 ? 5.893 59.596 76.399 1.00 34.27 376 ALA B N 1
ATOM 5731 C CA . ALA B 1 341 ? 4.533 59.987 76.744 1.00 35.51 376 ALA B CA 1
ATOM 5732 C C . ALA B 1 341 ? 3.616 60.069 75.529 1.00 34.16 376 ALA B C 1
ATOM 5733 O O . ALA B 1 341 ? 2.409 60.264 75.703 1.00 35.09 376 ALA B O 1
ATOM 5735 N N . ASP B 1 342 ? 4.151 59.920 74.316 1.00 32.16 377 ASP B N 1
ATOM 5736 C CA . ASP B 1 342 ? 3.381 60.051 73.084 1.00 30.96 377 ASP B CA 1
ATOM 5737 C C . ASP B 1 342 ? 3.100 58.715 72.406 1.00 29.58 377 ASP B C 1
ATOM 5738 O O . ASP B 1 342 ? 2.706 58.702 71.236 1.00 28.37 377 ASP B O 1
ATOM 5743 N N . VAL B 1 343 ? 3.292 57.593 73.101 1.00 29.87 378 VAL B N 1
ATOM 5744 C CA . VAL B 1 343 ? 3.094 56.293 72.464 1.00 28.69 378 VAL B CA 1
ATOM 5745 C C . VAL B 1 343 ? 1.609 56.027 72.243 1.00 29.14 378 VAL B C 1
ATOM 5746 O O . VAL B 1 343 ? 1.190 55.620 71.153 1.00 27.95 378 VAL B O 1
ATOM 5750 N N . GLY B 1 344 ? 0.794 56.250 73.270 1.00 31.15 379 GLY B N 1
ATOM 5751 C CA . GLY B 1 344 ? -0.645 56.159 73.117 1.00 31.87 379 GLY B CA 1
ATOM 5752 C C . GLY B 1 344 ? -1.164 54.731 73.101 1.00 31.89 379 GLY B C 1
ATOM 5753 O O . GLY B 1 344 ? -0.498 53.777 73.520 1.00 31.80 379 GLY B O 1
ATOM 5754 N N . ASP B 1 345 ? -2.396 54.592 72.595 1.00 36.57 380 ASP B N 1
ATOM 5755 C CA . ASP B 1 345 ? -3.097 53.313 72.585 1.00 36.99 380 ASP B CA 1
ATOM 5756 C C . ASP B 1 345 ? -3.694 52.960 71.225 1.00 35.88 380 ASP B C 1
ATOM 5757 O O . ASP B 1 345 ? -4.422 51.964 71.126 1.00 36.23 380 ASP B O 1
ATOM 5762 N N . GLU B 1 346 ? -3.420 53.736 70.178 1.00 35.15 381 GLU B N 1
ATOM 5763 C CA . GLU B 1 346 ? -4.071 53.529 68.889 1.00 34.22 381 GLU B CA 1
ATOM 5764 C C . GLU B 1 346 ? -3.251 52.609 67.993 1.00 32.72 381 GLU B C 1
ATOM 5765 O O . GLU B 1 346 ? -2.025 52.727 67.911 1.00 31.87 381 GLU B O 1
ATOM 5771 N N . THR B 1 347 ? -3.946 51.699 67.308 1.00 31.05 382 THR B N 1
ATOM 5772 C CA . THR B 1 347 ? -3.318 50.674 66.486 1.00 29.71 382 THR B CA 1
ATOM 5773 C C . THR B 1 347 ? -3.915 50.688 65.083 1.00 29.01 382 THR B C 1
ATOM 5774 O O . THR B 1 347 ? -4.991 51.243 64.848 1.00 29.81 382 THR B O 1
ATOM 5778 N N . GLU B 1 348 ? -3.199 50.059 64.147 1.00 30.04 383 GLU B N 1
ATOM 5779 C CA . GLU B 1 348 ? -3.645 49.979 62.760 1.00 29.93 383 GLU B CA 1
ATOM 5780 C C . GLU B 1 348 ? -2.888 48.901 61.989 1.00 29.61 383 GLU B C 1
ATOM 5781 O O . GLU B 1 348 ? -1.653 48.887 61.985 1.00 29.28 383 GLU B O 1
ATOM 5787 N N . SER B 1 349 ? -3.616 47.994 61.334 1.00 29.16 384 SER B N 1
ATOM 5788 C CA . SER B 1 349 ? -2.986 46.981 60.490 1.00 29.15 384 SER B CA 1
ATOM 5789 C C . SER B 1 349 ? -2.522 47.618 59.186 1.00 28.85 384 SER B C 1
ATOM 5790 O O . SER B 1 349 ? -3.327 48.194 58.446 1.00 28.99 384 SER B O 1
ATOM 5793 N N . VAL B 1 350 ? -1.226 47.518 58.902 1.00 24.97 385 VAL B N 1
ATOM 5794 C CA . VAL B 1 350 ? -0.642 48.193 57.752 1.00 24.66 385 VAL B CA 1
ATOM 5795 C C . VAL B 1 350 ? 0.307 47.252 57.025 1.00 24.38 385 VAL B C 1
ATOM 5796 O O . VAL B 1 350 ? 0.856 46.313 57.608 1.00 24.43 385 VAL B O 1
ATOM 5800 N N . VAL B 1 351 ? 0.479 47.511 55.737 1.00 21.98 386 VAL B N 1
ATOM 5801 C CA . VAL B 1 351 ? 1.588 46.980 54.956 1.00 21.21 386 VAL B CA 1
ATOM 5802 C C . VAL B 1 351 ? 2.694 48.024 54.966 1.00 20.57 386 VAL B C 1
ATOM 5803 O O . VAL B 1 351 ? 2.425 49.227 54.873 1.00 20.75 386 VAL B O 1
ATOM 5807 N N . VAL B 1 352 ? 3.940 47.580 55.106 1.00 19.42 387 VAL B N 1
ATOM 5808 C CA . VAL B 1 352 ? 5.096 48.469 55.111 1.00 19.19 387 VAL B CA 1
ATOM 5809 C C . VAL B 1 352 ? 5.914 48.201 53.857 1.00 19.03 387 VAL B C 1
ATOM 5810 O O . VAL B 1 352 ? 6.276 47.051 53.579 1.00 19.04 387 VAL B O 1
ATOM 5814 N N . VAL B 1 353 ? 6.208 49.261 53.104 1.00 18.17 388 VAL B N 1
ATOM 5815 C CA . VAL B 1 353 ? 6.959 49.157 51.860 1.00 18.06 388 VAL B CA 1
ATOM 5816 C C . VAL B 1 353 ? 8.144 50.111 51.915 1.00 17.92 388 VAL B C 1
ATOM 5817 O O . VAL B 1 353 ? 8.121 51.124 52.621 1.00 18.06 388 VAL B O 1
ATOM 5821 N N . GLY B 1 354 ? 9.190 49.775 51.162 1.00 18.73 389 GLY B N 1
ATOM 5822 C CA . GLY B 1 354 ? 10.397 50.572 51.136 1.00 19.15 389 GLY B CA 1
ATOM 5823 C C . GLY B 1 354 ? 10.309 51.752 50.184 1.00 19.28 389 GLY B C 1
ATOM 5824 O O . GLY B 1 354 ? 9.292 52.009 49.539 1.00 19.07 389 GLY B O 1
ATOM 5825 N N . HIS B 1 355 ? 11.418 52.483 50.098 1.00 18.02 390 HIS B N 1
ATOM 5826 C CA . HIS B 1 355 ? 11.497 53.691 49.286 1.00 18.26 390 HIS B CA 1
ATOM 5827 C C . HIS B 1 355 ? 12.017 53.435 47.877 1.00 18.57 390 HIS B C 1
ATOM 5828 O O . HIS B 1 355 ? 12.194 54.392 47.115 1.00 19.00 390 HIS B O 1
ATOM 5835 N N . CYS B 1 356 ? 12.268 52.181 47.516 1.00 20.03 391 CYS B N 1
ATOM 5836 C CA . CYS B 1 356 ? 12.761 51.858 46.186 1.00 20.25 391 CYS B CA 1
ATOM 5837 C C . CYS B 1 356 ? 11.601 51.749 45.208 1.00 19.95 391 CYS B C 1
ATOM 5838 O O . CYS B 1 356 ? 10.549 51.193 45.530 1.00 19.56 391 CYS B O 1
ATOM 5841 N N . CYS B 1 357 ? 11.791 52.293 44.006 1.00 23.20 392 CYS B N 1
ATOM 5842 C CA . CYS B 1 357 ? 10.802 52.161 42.937 1.00 23.14 392 CYS B CA 1
ATOM 5843 C C . CYS B 1 357 ? 10.896 50.732 42.414 1.00 23.10 392 CYS B C 1
ATOM 5844 O O . CYS B 1 357 ? 11.586 50.425 41.442 1.00 23.51 392 CYS B O 1
ATOM 5847 N N . GLU B 1 358 ? 10.186 49.837 43.091 1.00 23.51 393 GLU B N 1
ATOM 5848 C CA . GLU B 1 358 ? 10.338 48.404 42.878 1.00 23.50 393 GLU B CA 1
ATOM 5849 C C . GLU B 1 358 ? 9.135 47.706 43.491 1.00 23.49 393 GLU B C 1
ATOM 5850 O O . GLU B 1 358 ? 8.846 47.900 44.677 1.00 23.23 393 GLU B O 1
ATOM 5856 N N . SER B 1 359 ? 8.434 46.904 42.686 1.00 24.46 394 SER B N 1
ATOM 5857 C CA . SER B 1 359 ? 7.232 46.239 43.172 1.00 24.91 394 SER B CA 1
ATOM 5858 C C . SER B 1 359 ? 7.537 45.248 44.284 1.00 24.76 394 SER B C 1
ATOM 5859 O O . SER B 1 359 ? 6.654 44.956 45.095 1.00 24.98 394 SER B O 1
ATOM 5862 N N . GLY B 1 360 ? 8.763 44.739 44.349 1.00 24.67 395 GLY B N 1
ATOM 5863 C CA . GLY B 1 360 ? 9.156 43.789 45.364 1.00 24.55 395 GLY B CA 1
ATOM 5864 C C . GLY B 1 360 ? 9.793 44.374 46.605 1.00 23.92 395 GLY B C 1
ATOM 5865 O O . GLY B 1 360 ? 10.328 43.612 47.418 1.00 23.93 395 GLY B O 1
ATOM 5866 N N . ASP B 1 361 ? 9.758 45.694 46.793 1.00 21.42 396 ASP B N 1
ATOM 5867 C CA . ASP B 1 361 ? 10.343 46.280 47.994 1.00 21.15 396 ASP B CA 1
ATOM 5868 C C . ASP B 1 361 ? 9.358 46.214 49.153 1.00 20.95 396 ASP B C 1
ATOM 5869 O O . ASP B 1 361 ? 9.034 47.233 49.772 1.00 20.70 396 ASP B O 1
ATOM 5874 N N . LEU B 1 362 ? 8.885 45.009 49.450 1.00 21.55 397 LEU B N 1
ATOM 5875 C CA . LEU B 1 362 ? 8.003 44.784 50.581 1.00 21.54 397 LEU B CA 1
ATOM 5876 C C . LEU B 1 362 ? 8.820 44.597 51.851 1.00 21.58 397 LEU B C 1
ATOM 5877 O O . LEU B 1 362 ? 9.832 43.892 51.853 1.00 21.98 397 LEU B O 1
ATOM 5882 N N . MET B 1 363 ? 8.383 45.238 52.937 1.00 21.21 398 MET B N 1
ATOM 5883 C CA . MET B 1 363 ? 9.006 45.035 54.238 1.00 21.58 398 MET B CA 1
ATOM 5884 C C . MET B 1 363 ? 8.145 44.210 55.182 1.00 21.94 398 MET B C 1
ATOM 5885 O O . MET B 1 363 ? 8.605 43.879 56.279 1.00 22.51 398 MET B O 1
ATOM 5890 N N . THR B 1 364 ? 6.908 43.891 54.802 1.00 21.60 399 THR B N 1
ATOM 5891 C CA . THR B 1 364 ? 6.042 42.992 55.566 1.00 22.09 399 THR B CA 1
ATOM 5892 C C . THR B 1 364 ? 5.464 41.968 54.602 1.00 22.53 399 THR B C 1
ATOM 5893 O O . THR B 1 364 ? 4.316 42.092 54.156 1.00 22.46 399 THR B O 1
ATOM 5897 N N . PRO B 1 365 ? 6.238 40.947 54.247 1.00 22.69 400 PRO B N 1
ATOM 5898 C CA . PRO B 1 365 ? 5.726 39.922 53.331 1.00 23.16 400 PRO B CA 1
ATOM 5899 C C . PRO B 1 365 ? 5.093 38.743 54.056 1.00 23.97 400 PRO B C 1
ATOM 5900 O O . PRO B 1 365 ? 5.107 38.679 55.289 1.00 24.07 400 PRO B O 1
ATOM 5904 N N . ALA B 1 366 ? 4.527 37.809 53.298 1.00 23.29 401 ALA B N 1
ATOM 5905 C CA . ALA B 1 366 ? 4.080 36.560 53.886 1.00 24.27 401 ALA B CA 1
ATOM 5906 C C . ALA B 1 366 ? 5.289 35.683 54.214 1.00 24.18 401 ALA B C 1
ATOM 5907 O O . ALA B 1 366 ? 6.296 35.711 53.500 1.00 23.58 401 ALA B O 1
ATOM 5909 N N . PRO B 1 367 ? 5.221 34.905 55.302 1.00 23.74 402 PRO B N 1
ATOM 5910 C CA . PRO B 1 367 ? 6.376 34.087 55.700 1.00 23.79 402 PRO B CA 1
ATOM 5911 C C . PRO B 1 367 ? 6.826 33.121 54.613 1.00 23.52 402 PRO B C 1
ATOM 5912 O O . PRO B 1 367 ? 6.152 32.125 54.335 1.00 23.71 402 PRO B O 1
ATOM 5916 N N . GLY B 1 368 ? 7.965 33.416 53.988 1.00 24.39 403 GLY B N 1
ATOM 5917 C CA . GLY B 1 368 ? 8.516 32.575 52.948 1.00 23.92 403 GLY B CA 1
ATOM 5918 C C . GLY B 1 368 ? 7.992 32.833 51.551 1.00 23.82 403 GLY B C 1
ATOM 5919 O O . GLY B 1 368 ? 8.382 32.116 50.621 1.00 23.72 403 GLY B O 1
ATOM 5920 N N . GLU B 1 369 ? 7.120 33.823 51.370 1.00 25.82 404 GLU B N 1
ATOM 5921 C CA . GLU B 1 369 ? 6.566 34.171 50.063 1.00 25.82 404 GLU B CA 1
ATOM 5922 C C . GLU B 1 369 ? 6.769 35.666 49.862 1.00 25.57 404 GLU B C 1
ATOM 5923 O O . GLU B 1 369 ? 5.886 36.474 50.181 1.00 25.60 404 GLU B O 1
ATOM 5929 N N . PRO B 1 370 ? 7.928 36.071 49.331 1.00 25.27 405 PRO B N 1
ATOM 5930 C CA . PRO B 1 370 ? 8.264 37.505 49.277 1.00 24.91 405 PRO B CA 1
ATOM 5931 C C . PRO B 1 370 ? 7.376 38.328 48.355 1.00 25.06 405 PRO B C 1
ATOM 5932 O O . PRO B 1 370 ? 7.414 39.563 48.437 1.00 24.61 405 PRO B O 1
ATOM 5936 N N . GLU B 1 371 ? 6.585 37.702 47.487 1.00 30.34 406 GLU B N 1
ATOM 5937 C CA . GLU B 1 371 ? 5.739 38.446 46.565 1.00 30.77 406 GLU B CA 1
ATOM 5938 C C . GLU B 1 371 ? 4.330 38.676 47.095 1.00 30.87 406 GLU B C 1
ATOM 5939 O O . GLU B 1 371 ? 3.561 39.406 46.462 1.00 31.25 406 GLU B O 1
ATOM 5945 N N . GLN B 1 372 ? 3.974 38.088 48.234 1.00 30.33 407 GLN B N 1
ATOM 5946 C CA . GLN B 1 372 ? 2.636 38.222 48.788 1.00 30.51 407 GLN B CA 1
ATOM 5947 C C . GLN B 1 372 ? 2.643 39.196 49.959 1.00 30.06 407 GLN B C 1
ATOM 5948 O O . GLN B 1 372 ? 3.601 39.243 50.736 1.00 29.79 407 GLN B O 1
ATOM 5954 N N . LEU B 1 373 ? 1.566 39.969 50.078 1.00 26.62 408 LEU B N 1
ATOM 5955 C CA . LEU B 1 373 ? 1.435 40.968 51.128 1.00 26.17 408 LEU B CA 1
ATOM 5956 C C . LEU B 1 373 ? 0.853 40.338 52.386 1.00 26.73 408 LEU B C 1
ATOM 5957 O O . LEU B 1 373 ? 0.014 39.435 52.313 1.00 27.73 408 LEU B O 1
ATOM 5962 N N . ALA B 1 374 ? 1.302 40.826 53.541 1.00 25.51 409 ALA B N 1
ATOM 5963 C CA . ALA B 1 374 ? 0.809 40.350 54.830 1.00 25.96 409 ALA B CA 1
ATOM 5964 C C . ALA B 1 374 ? 0.964 41.475 55.840 1.00 25.38 409 ALA B C 1
ATOM 5965 O O . ALA B 1 374 ? 2.089 41.861 56.164 1.00 25.21 409 ALA B O 1
ATOM 5967 N N . GLU B 1 375 ? -0.156 41.992 56.335 1.00 26.17 410 GLU B N 1
ATOM 5968 C CA . GLU B 1 375 ? -0.136 43.161 57.198 1.00 25.57 410 GLU B CA 1
ATOM 5969 C C . GLU B 1 375 ? 0.353 42.803 58.601 1.00 25.84 410 GLU B C 1
ATOM 5970 O O . GLU B 1 375 ? 0.297 41.650 59.036 1.00 26.58 410 GLU B O 1
ATOM 5976 N N . GLN B 1 376 ? 0.845 43.819 59.307 1.00 26.66 411 GLN B N 1
ATOM 5977 C CA . GLN B 1 376 ? 1.207 43.712 60.714 1.00 26.75 411 GLN B CA 1
ATOM 5978 C C . GLN B 1 376 ? 0.398 44.722 61.517 1.00 26.56 411 GLN B C 1
ATOM 5979 O O . GLN B 1 376 ? 0.198 45.858 61.075 1.00 26.26 411 GLN B O 1
ATOM 5985 N N . GLU B 1 377 ? -0.066 44.310 62.694 1.00 27.58 412 GLU B N 1
ATOM 5986 C CA . GLU B 1 377 ? -0.773 45.207 63.603 1.00 27.58 412 GLU B CA 1
ATOM 5987 C C . GLU B 1 377 ? 0.267 45.940 64.443 1.00 27.25 412 GLU B C 1
ATOM 5988 O O . GLU B 1 377 ? 0.948 45.330 65.274 1.00 27.54 412 GLU B O 1
ATOM 5994 N N . LEU B 1 378 ? 0.401 47.244 64.216 1.00 24.70 413 LEU B N 1
ATOM 5995 C CA . LEU B 1 378 ? 1.369 48.074 64.915 1.00 24.50 413 LEU B CA 1
ATOM 5996 C C . LEU B 1 378 ? 0.651 49.269 65.528 1.00 25.41 413 LEU B C 1
ATOM 5997 O O . LEU B 1 378 ? -0.571 49.406 65.435 1.00 26.19 413 LEU B O 1
ATOM 6002 N N . ARG B 1 379 ? 1.427 50.138 66.168 1.00 24.95 414 ARG B N 1
ATOM 6003 C CA . ARG B 1 379 ? 0.898 51.408 66.639 1.00 25.76 414 ARG B CA 1
ATOM 6004 C C . ARG B 1 379 ? 0.498 52.272 65.449 1.00 25.11 414 ARG B C 1
ATOM 6005 O O . ARG B 1 379 ? 1.186 52.295 64.424 1.00 24.68 414 ARG B O 1
ATOM 6013 N N . ALA B 1 380 ? -0.633 52.965 65.577 1.00 26.34 415 ALA B N 1
ATOM 6014 C CA . ALA B 1 380 ? -1.081 53.856 64.514 1.00 26.33 415 ALA B CA 1
ATOM 6015 C C . ALA B 1 380 ? -0.001 54.885 64.209 1.00 26.52 415 ALA B C 1
ATOM 6016 O O . ALA B 1 380 ? 0.510 55.555 65.111 1.00 26.96 415 ALA B O 1
ATOM 6018 N N . ALA B 1 381 ? 0.359 54.997 62.935 1.00 25.69 416 ALA B N 1
ATOM 6019 C CA . ALA B 1 381 ? 1.516 55.773 62.514 1.00 25.87 416 ALA B CA 1
ATOM 6020 C C . ALA B 1 381 ? 1.080 57.038 61.790 1.00 25.80 416 ALA B C 1
ATOM 6021 O O . ALA B 1 381 ? 0.283 56.980 60.847 1.00 25.59 416 ALA B O 1
ATOM 6023 N N . ALA B 1 382 ? 1.600 58.174 62.241 1.00 24.67 417 ALA B N 1
ATOM 6024 C CA . ALA B 1 382 ? 1.515 59.430 61.515 1.00 24.43 417 ALA B CA 1
ATOM 6025 C C . ALA B 1 382 ? 2.829 59.670 60.782 1.00 23.76 417 ALA B C 1
ATOM 6026 O O . ALA B 1 382 ? 3.882 59.172 61.188 1.00 23.59 417 ALA B O 1
ATOM 6028 N N . VAL B 1 383 ? 2.756 60.421 59.681 1.00 23.55 418 VAL B N 1
ATOM 6029 C CA . VAL B 1 383 ? 3.959 60.713 58.912 1.00 23.02 418 VAL B CA 1
ATOM 6030 C C . VAL B 1 383 ? 4.945 61.460 59.795 1.00 23.04 418 VAL B C 1
ATOM 6031 O O . VAL B 1 383 ? 4.589 62.430 60.475 1.00 23.43 418 VAL B O 1
ATOM 6035 N N . GLY B 1 384 ? 6.193 60.997 59.800 1.00 21.79 419 GLY B N 1
ATOM 6036 C CA . GLY B 1 384 ? 7.209 61.516 60.685 1.00 22.27 419 GLY B CA 1
ATOM 6037 C C . GLY B 1 384 ? 7.531 60.616 61.857 1.00 22.04 419 GLY B C 1
ATOM 6038 O O . GLY B 1 384 ? 8.552 60.832 62.521 1.00 22.36 419 GLY B O 1
ATOM 6039 N N . ASP B 1 385 ? 6.691 59.619 62.131 1.00 22.61 420 ASP B N 1
ATOM 6040 C CA . ASP B 1 385 ? 6.971 58.667 63.192 1.00 23.21 420 ASP B CA 1
ATOM 6041 C C . ASP B 1 385 ? 8.147 57.773 62.803 1.00 22.80 420 ASP B C 1
ATOM 6042 O O . ASP B 1 385 ? 8.609 57.761 61.658 1.00 22.05 420 ASP B O 1
ATOM 6047 N N . ILE B 1 386 ? 8.633 57.015 63.782 1.00 21.57 421 ILE B N 1
ATOM 6048 C CA . ILE B 1 386 ? 9.809 56.169 63.627 1.00 21.11 421 ILE B CA 1
ATOM 6049 C C . ILE B 1 386 ? 9.362 54.716 63.586 1.00 21.35 421 ILE B C 1
ATOM 6050 O O . ILE B 1 386 ? 8.590 54.271 64.445 1.00 22.25 421 ILE B O 1
ATOM 6055 N N . LEU B 1 387 ? 9.843 53.980 62.588 1.00 20.20 422 LEU B N 1
ATOM 6056 C CA . LEU B 1 387 ? 9.663 52.536 62.518 1.00 20.12 422 LEU B CA 1
ATOM 6057 C C . LEU B 1 387 ? 11.010 51.875 62.780 1.00 19.77 422 LEU B C 1
ATOM 6058 O O . LEU B 1 387 ? 11.989 52.154 62.079 1.00 19.18 422 LEU B O 1
ATOM 6063 N N . VAL B 1 388 ? 11.055 51.012 63.791 1.00 19.65 423 VAL B N 1
ATOM 6064 C CA . VAL B 1 388 ? 12.257 50.279 64.171 1.00 19.46 423 VAL B CA 1
ATOM 6065 C C . VAL B 1 388 ? 12.061 48.822 63.774 1.00 19.28 423 VAL B C 1
ATOM 6066 O O . VAL B 1 388 ? 11.091 48.182 64.197 1.00 19.57 423 VAL B O 1
ATOM 6070 N N . MET B 1 389 ? 12.978 48.298 62.967 1.00 19.89 424 MET B N 1
ATOM 6071 C CA . MET B 1 389 ? 12.935 46.909 62.517 1.00 20.01 424 MET B CA 1
ATOM 6072 C C . MET B 1 389 ? 14.064 46.150 63.206 1.00 20.04 424 MET B C 1
ATOM 6073 O O . MET B 1 389 ? 15.236 46.280 62.839 1.00 19.64 424 MET B O 1
ATOM 6078 N N . ASP B 1 390 ? 13.696 45.359 64.208 1.00 20.53 425 ASP B N 1
ATOM 6079 C CA . ASP B 1 390 ? 14.646 44.635 65.032 1.00 20.76 425 ASP B CA 1
ATOM 6080 C C . ASP B 1 390 ? 15.095 43.355 64.331 1.00 20.90 425 ASP B C 1
ATOM 6081 O O . ASP B 1 390 ? 14.553 42.953 63.298 1.00 21.05 425 ASP B O 1
ATOM 6086 N N . GLY B 1 391 ? 16.102 42.712 64.913 1.00 18.14 426 GLY B N 1
ATOM 6087 C CA . GLY B 1 391 ? 16.688 41.531 64.308 1.00 18.23 426 GLY B CA 1
ATOM 6088 C C . GLY B 1 391 ? 17.363 41.811 62.983 1.00 17.56 426 GLY B C 1
ATOM 6089 O O . GLY B 1 391 ? 17.244 41.009 62.049 1.00 17.66 426 GLY B O 1
ATOM 6090 N N . SER B 1 392 ? 18.073 42.936 62.876 1.00 17.13 427 SER B N 1
ATOM 6091 C CA . SER B 1 392 ? 18.679 43.353 61.617 1.00 16.55 427 SER B CA 1
ATOM 6092 C C . SER B 1 392 ? 20.177 43.605 61.746 1.00 16.67 427 SER B C 1
ATOM 6093 O O . SER B 1 392 ? 20.745 44.358 60.949 1.00 16.40 427 SER B O 1
ATOM 6096 N N . GLY B 1 393 ? 20.829 42.992 62.729 1.00 16.45 428 GLY B N 1
ATOM 6097 C CA . GLY B 1 393 ? 22.265 43.094 62.852 1.00 16.97 428 GLY B CA 1
ATOM 6098 C C . GLY B 1 393 ? 23.055 42.056 62.088 1.00 16.97 428 GLY B C 1
ATOM 6099 O O . GLY B 1 393 ? 24.288 42.095 62.100 1.00 17.49 428 GLY B O 1
ATOM 6100 N N . ALA B 1 394 ? 22.386 41.121 61.418 1.00 16.53 429 ALA B N 1
ATOM 6101 C CA . ALA B 1 394 ? 23.050 40.056 60.680 1.00 16.66 429 ALA B CA 1
ATOM 6102 C C . ALA B 1 394 ? 22.536 40.028 59.248 1.00 15.91 429 ALA B C 1
ATOM 6103 O O . ALA B 1 394 ? 21.324 39.938 59.024 1.00 15.45 429 ALA B O 1
ATOM 6105 N N . TYR B 1 395 ? 23.462 40.108 58.288 1.00 15.94 430 TYR B N 1
ATOM 6106 C CA . TYR B 1 395 ? 23.160 39.999 56.858 1.00 15.51 430 TYR B CA 1
ATOM 6107 C C . TYR B 1 395 ? 22.185 41.077 56.399 1.00 14.86 430 TYR B C 1
ATOM 6108 O O . TYR B 1 395 ? 21.371 40.862 55.499 1.00 14.70 430 TYR B O 1
ATOM 6117 N N . CYS B 1 396 ? 22.269 42.249 57.022 1.00 14.95 431 CYS B N 1
ATOM 6118 C CA . CYS B 1 396 ? 21.548 43.433 56.570 1.00 15.28 431 CYS B CA 1
ATOM 6119 C C . CYS B 1 396 ? 22.538 44.498 56.109 1.00 15.30 431 CYS B C 1
ATOM 6120 O O . CYS B 1 396 ? 22.713 44.695 54.906 1.00 15.91 431 CYS B O 1
ATOM 6123 N N . SER B 1 397 ? 23.215 45.179 57.036 1.00 15.19 432 SER B N 1
ATOM 6124 C CA . SER B 1 397 ? 24.237 46.144 56.639 1.00 15.74 432 SER B CA 1
ATOM 6125 C C . SER B 1 397 ? 25.396 45.465 55.918 1.00 16.23 432 SER B C 1
ATOM 6126 O O . SER B 1 397 ? 26.095 46.108 55.128 1.00 16.71 432 SER B O 1
ATOM 6129 N N . GLY B 1 398 ? 25.614 44.180 56.170 1.00 16.27 433 GLY B N 1
ATOM 6130 C CA . GLY B 1 398 ? 26.628 43.428 55.466 1.00 16.80 433 GLY B CA 1
ATOM 6131 C C . GLY B 1 398 ? 26.143 42.702 54.236 1.00 16.90 433 GLY B C 1
ATOM 6132 O O . GLY B 1 398 ? 26.918 41.964 53.616 1.00 17.11 433 GLY B O 1
ATOM 6133 N N . MET B 1 399 ? 24.878 42.896 53.856 1.00 17.02 434 MET B N 1
ATOM 6134 C CA . MET B 1 399 ? 24.290 42.175 52.723 1.00 17.42 434 MET B CA 1
ATOM 6135 C C . MET B 1 399 ? 22.994 42.899 52.345 1.00 17.91 434 MET B C 1
ATOM 6136 O O . MET B 1 399 ? 21.920 42.564 52.846 1.00 18.01 434 MET B O 1
ATOM 6141 N N . SER B 1 400 ? 23.115 43.886 51.456 1.00 17.10 435 SER B N 1
ATOM 6142 C CA . SER B 1 400 ? 21.974 44.672 51.012 1.00 17.65 435 SER B CA 1
ATOM 6143 C C . SER B 1 400 ? 22.242 45.173 49.601 1.00 18.14 435 SER B C 1
ATOM 6144 O O . SER B 1 400 ? 23.370 45.126 49.105 1.00 18.20 435 SER B O 1
ATOM 6147 N N . THR B 1 401 ? 21.186 45.663 48.960 1.00 17.85 436 THR B N 1
ATOM 6148 C CA . THR B 1 401 ? 21.289 46.261 47.630 1.00 18.21 436 THR B CA 1
ATOM 6149 C C . THR B 1 401 ? 21.510 47.764 47.728 1.00 18.87 436 THR B C 1
ATOM 6150 O O . THR B 1 401 ? 20.789 48.554 47.121 1.00 19.17 436 THR B O 1
ATOM 6154 N N . LYS B 1 402 ? 22.507 48.166 48.514 1.00 17.04 437 LYS B N 1
ATOM 6155 C CA . LYS B 1 402 ? 22.784 49.581 48.706 1.00 17.65 437 LYS B CA 1
ATOM 6156 C C . LYS B 1 402 ? 23.120 50.247 47.378 1.00 18.53 437 LYS B C 1
ATOM 6157 O O . LYS B 1 402 ? 23.575 49.602 46.428 1.00 19.09 437 LYS B O 1
ATOM 6163 N N . ASN B 1 403 ? 22.880 51.555 47.319 1.00 18.79 438 ASN B N 1
ATOM 6164 C CA . ASN B 1 403 ? 23.076 52.390 46.139 1.00 20.05 438 ASN B CA 1
ATOM 6165 C C . ASN B 1 403 ? 22.114 52.039 45.012 1.00 20.10 438 ASN B C 1
ATOM 6166 O O . ASN B 1 403 ? 22.293 52.513 43.880 1.00 21.33 438 ASN B O 1
ATOM 6171 N N . TYR B 1 404 ? 21.107 51.213 45.281 1.00 20.54 439 TYR B N 1
ATOM 6172 C CA . TYR B 1 404 ? 19.984 51.086 44.365 1.00 20.36 439 TYR B CA 1
ATOM 6173 C C . TYR B 1 404 ? 19.151 52.357 44.429 1.00 20.67 439 TYR B C 1
ATOM 6174 O O . TYR B 1 404 ? 18.880 52.880 45.513 1.00 20.80 439 TYR B O 1
ATOM 6183 N N . ASN B 1 405 ? 18.760 52.865 43.258 1.00 19.79 440 ASN B N 1
ATOM 6184 C CA . ASN B 1 405 ? 18.180 54.200 43.114 1.00 20.38 440 ASN B CA 1
ATOM 6185 C C . ASN B 1 405 ? 19.115 55.283 43.640 1.00 19.86 440 ASN B C 1
ATOM 6186 O O . ASN B 1 405 ? 18.666 56.380 43.991 1.00 19.21 440 ASN B O 1
ATOM 6191 N N . SER B 1 406 ? 20.412 54.971 43.707 1.00 19.24 441 SER B N 1
ATOM 6192 C CA . SER B 1 406 ? 21.458 55.911 44.114 1.00 19.69 441 SER B CA 1
ATOM 6193 C C . SER B 1 406 ? 21.276 56.391 45.550 1.00 17.89 441 SER B C 1
ATOM 6194 O O . SER B 1 406 ? 21.739 57.476 45.913 1.00 18.25 441 SER B O 1
ATOM 6197 N N . PHE B 1 407 ? 20.613 55.594 46.380 1.00 18.14 442 PHE B N 1
ATOM 6198 C CA . PHE B 1 407 ? 20.488 55.938 47.790 1.00 18.27 442 PHE B CA 1
ATOM 6199 C C . PHE B 1 407 ? 21.812 55.675 48.500 1.00 18.19 442 PHE B C 1
ATOM 6200 O O . PHE B 1 407 ? 22.391 54.594 48.341 1.00 17.87 442 PHE B O 1
ATOM 6208 N N . PRO B 1 408 ? 22.323 56.625 49.280 1.00 19.32 443 PRO B N 1
ATOM 6209 C CA . PRO B 1 408 ? 23.621 56.423 49.931 1.00 17.58 443 PRO B CA 1
ATOM 6210 C C . PRO B 1 408 ? 23.550 55.370 51.024 1.00 17.34 443 PRO B C 1
ATOM 6211 O O . PRO B 1 408 ? 22.511 55.158 51.653 1.00 18.05 443 PRO B O 1
ATOM 6215 N N . GLU B 1 409 ? 24.683 54.704 51.240 1.00 18.41 444 GLU B N 1
ATOM 6216 C CA . GLU B 1 409 ? 24.777 53.692 52.284 1.00 19.89 444 GLU B CA 1
ATOM 6217 C C . GLU B 1 409 ? 24.468 54.306 53.644 1.00 19.98 444 GLU B C 1
ATOM 6218 O O . GLU B 1 409 ? 25.019 55.349 54.007 1.00 19.89 444 GLU B O 1
ATOM 6224 N N . ALA B 1 410 ? 23.576 53.656 54.389 1.00 19.00 445 ALA B N 1
ATOM 6225 C CA . ALA B 1 410 ? 23.081 54.220 55.634 1.00 20.46 445 ALA B CA 1
ATOM 6226 C C . ALA B 1 410 ? 24.162 54.187 56.714 1.00 18.92 445 ALA B C 1
ATOM 6227 O O . ALA B 1 410 ? 25.042 53.322 56.702 1.00 19.93 445 ALA B O 1
ATOM 6229 N N . PRO B 1 411 ? 24.122 55.125 57.654 1.00 18.23 446 PRO B N 1
ATOM 6230 C CA . PRO B 1 411 ? 25.098 55.126 58.746 1.00 19.31 446 PRO B CA 1
ATOM 6231 C C . PRO B 1 411 ? 24.783 54.070 59.796 1.00 19.79 446 PRO B C 1
ATOM 6232 O O . PRO B 1 411 ? 23.674 53.538 59.881 1.00 19.35 446 PRO B O 1
ATOM 6236 N N . GLU B 1 412 ? 25.795 53.780 60.611 1.00 19.88 447 GLU B N 1
ATOM 6237 C CA . GLU B 1 412 ? 25.687 52.826 61.705 1.00 21.44 447 GLU B CA 1
ATOM 6238 C C . GLU B 1 412 ? 26.023 53.518 63.020 1.00 21.80 447 GLU B C 1
ATOM 6239 O O . GLU B 1 412 ? 26.984 54.290 63.099 1.00 21.82 447 GLU B O 1
ATOM 6245 N N . VAL B 1 413 ? 25.226 53.244 64.052 1.00 19.99 448 VAL B N 1
ATOM 6246 C CA . VAL B 1 413 ? 25.380 53.874 65.358 1.00 21.68 448 VAL B CA 1
ATOM 6247 C C . VAL B 1 413 ? 25.457 52.793 66.428 1.00 22.22 448 VAL B C 1
ATOM 6248 O O . VAL B 1 413 ? 24.727 51.797 66.372 1.00 22.69 448 VAL B O 1
ATOM 6252 N N . LEU B 1 414 ? 26.337 52.996 67.404 1.00 22.27 449 LEU B N 1
ATOM 6253 C CA . LEU B 1 414 ? 26.520 52.076 68.517 1.00 22.59 449 LEU B CA 1
ATOM 6254 C C . LEU B 1 414 ? 25.941 52.697 69.781 1.00 23.38 449 LEU B C 1
ATOM 6255 O O . LEU B 1 414 ? 26.213 53.864 70.087 1.00 23.98 449 LEU B O 1
ATOM 6260 N N . VAL B 1 415 ? 25.147 51.916 70.510 1.00 24.45 450 VAL B N 1
ATOM 6261 C CA . VAL B 1 415 ? 24.504 52.357 71.744 1.00 26.22 450 VAL B CA 1
ATOM 6262 C C . VAL B 1 415 ? 25.170 51.626 72.902 1.00 27.50 450 VAL B C 1
ATOM 6263 O O . VAL B 1 415 ? 25.124 50.391 72.974 1.00 25.51 450 VAL B O 1
ATOM 6267 N N . ASP B 1 416 ? 25.780 52.386 73.811 1.00 29.29 451 ASP B N 1
ATOM 6268 C CA . ASP B 1 416 ? 26.563 51.802 74.888 1.00 30.65 451 ASP B CA 1
ATOM 6269 C C . ASP B 1 416 ? 25.676 51.450 76.081 1.00 31.89 451 ASP B C 1
ATOM 6270 O O . ASP B 1 416 ? 24.456 51.634 76.065 1.00 30.89 451 ASP B O 1
ATOM 6275 N N . LYS B 1 417 ? 26.315 50.928 77.133 1.00 33.25 452 LYS B N 1
ATOM 6276 C CA . LYS B 1 417 ? 25.591 50.476 78.316 1.00 34.57 452 LYS B CA 1
ATOM 6277 C C . LYS B 1 417 ? 24.845 51.618 78.996 1.00 35.17 452 LYS B C 1
ATOM 6278 O O . LYS B 1 417 ? 23.837 51.383 79.673 1.00 35.84 452 LYS B O 1
ATOM 6284 N N . ALA B 1 418 ? 25.317 52.852 78.831 1.00 32.33 453 ALA B N 1
ATOM 6285 C CA . ALA B 1 418 ? 24.685 54.011 79.449 1.00 31.85 453 ALA B CA 1
ATOM 6286 C C . ALA B 1 418 ? 23.653 54.681 78.550 1.00 36.04 453 ALA B C 1
ATOM 6287 O O . ALA B 1 418 ? 23.121 55.733 78.918 1.00 34.60 453 ALA B O 1
ATOM 6289 N N . GLY B 1 419 ? 23.355 54.104 77.389 1.00 35.93 454 GLY B N 1
ATOM 6290 C CA . GLY B 1 419 ? 22.377 54.681 76.493 1.00 33.55 454 GLY B CA 1
ATOM 6291 C C . GLY B 1 419 ? 22.896 55.767 75.580 1.00 32.10 454 GLY B C 1
ATOM 6292 O O . GLY B 1 419 ? 22.097 56.392 74.875 1.00 33.67 454 GLY B O 1
ATOM 6293 N N . LYS B 1 420 ? 24.203 56.020 75.572 1.00 30.83 455 LYS B N 1
ATOM 6294 C CA . LYS B 1 420 ? 24.774 57.019 74.680 1.00 32.06 455 LYS B CA 1
ATOM 6295 C C . LYS B 1 420 ? 24.987 56.426 73.295 1.00 30.25 455 LYS B C 1
ATOM 6296 O O . LYS B 1 420 ? 25.410 55.276 73.153 1.00 29.46 455 LYS B O 1
ATOM 6302 N N . ALA B 1 421 ? 24.694 57.223 72.272 1.00 25.55 456 ALA B N 1
ATOM 6303 C CA . ALA B 1 421 ? 24.839 56.812 70.882 1.00 24.55 456 ALA B CA 1
ATOM 6304 C C . ALA B 1 421 ? 26.181 57.288 70.342 1.00 24.65 456 ALA B C 1
ATOM 6305 O O . ALA B 1 421 ? 26.575 58.436 70.572 1.00 25.45 456 ALA B O 1
ATOM 6307 N N . HIS B 1 422 ? 26.875 56.407 69.623 1.00 24.69 457 HIS B N 1
ATOM 6308 C CA . HIS B 1 422 ? 28.175 56.716 69.041 1.00 24.31 457 HIS B CA 1
ATOM 6309 C C . HIS B 1 422 ? 28.182 56.315 67.573 1.00 24.68 457 HIS B C 1
ATOM 6310 O O . HIS B 1 422 ? 27.827 55.181 67.232 1.00 24.53 457 HIS B O 1
ATOM 6317 N N . LEU B 1 423 ? 28.586 57.246 66.713 1.00 23.04 458 LEU B N 1
ATOM 6318 C CA . LEU B 1 423 ? 28.636 56.991 65.280 1.00 22.27 458 LEU B CA 1
ATOM 6319 C C . LEU B 1 423 ? 29.834 56.108 64.951 1.00 22.00 458 LEU B C 1
ATOM 6320 O O . LEU B 1 423 ? 30.978 56.473 65.240 1.00 22.56 458 LEU B O 1
ATOM 6325 N N . ILE B 1 424 ? 29.577 54.944 64.351 1.00 21.39 459 ILE B N 1
ATOM 6326 C CA . ILE B 1 424 ? 30.640 54.047 63.906 1.00 21.73 459 ILE B CA 1
ATOM 6327 C C . ILE B 1 424 ? 30.773 54.004 62.392 1.00 21.72 459 ILE B C 1
ATOM 6328 O O . ILE B 1 424 ? 31.687 53.339 61.885 1.00 20.32 459 ILE B O 1
ATOM 6333 N N . ARG B 1 425 ? 29.899 54.686 61.652 1.00 20.32 460 ARG B N 1
ATOM 6334 C CA . ARG B 1 425 ? 30.042 54.785 60.201 1.00 19.88 460 ARG B CA 1
ATOM 6335 C C . ARG B 1 425 ? 29.188 55.952 59.727 1.00 19.95 460 ARG B C 1
ATOM 6336 O O . ARG B 1 425 ? 27.962 55.902 59.850 1.00 19.75 460 ARG B O 1
ATOM 6344 N N . LYS B 1 426 ? 29.825 56.988 59.189 1.00 20.32 461 LYS B N 1
ATOM 6345 C CA . LYS B 1 426 ? 29.064 58.138 58.730 1.00 22.01 461 LYS B CA 1
ATOM 6346 C C . LYS B 1 426 ? 28.324 57.810 57.438 1.00 22.75 461 LYS B C 1
ATOM 6347 O O . LYS B 1 426 ? 28.679 56.886 56.698 1.00 21.49 461 LYS B O 1
ATOM 6353 N N . ARG B 1 427 ? 27.267 58.577 57.182 1.00 19.66 462 ARG B N 1
ATOM 6354 C CA . ARG B 1 427 ? 26.487 58.382 55.970 1.00 19.19 462 ARG B CA 1
ATOM 6355 C C . ARG B 1 427 ? 27.349 58.634 54.741 1.00 19.16 462 ARG B C 1
ATOM 6356 O O . ARG B 1 427 ? 28.121 59.595 54.687 1.00 19.68 462 ARG B O 1
ATOM 6364 N N . GLN B 1 428 ? 27.228 57.746 53.762 1.00 18.85 463 GLN B N 1
ATOM 6365 C CA . GLN B 1 428 ? 27.904 57.922 52.488 1.00 18.95 463 GLN B CA 1
ATOM 6366 C C . GLN B 1 428 ? 27.336 59.133 51.756 1.00 19.31 463 GLN B C 1
ATOM 6367 O O . GLN B 1 428 ? 26.171 59.504 51.931 1.00 19.84 463 GLN B O 1
ATOM 6373 N N . THR B 1 429 ? 28.172 59.766 50.942 1.00 19.15 464 THR B N 1
ATOM 6374 C CA . THR B 1 429 ? 27.730 60.890 50.134 1.00 19.53 464 THR B CA 1
ATOM 6375 C C . THR B 1 429 ? 27.385 60.420 48.729 1.00 20.54 464 THR B C 1
ATOM 6376 O O . THR B 1 429 ? 27.835 59.368 48.268 1.00 26.17 464 THR B O 1
ATOM 6380 N N . LEU B 1 430 ? 26.566 61.225 48.049 1.00 21.69 465 LEU B N 1
ATOM 6381 C CA . LEU B 1 430 ? 26.204 60.914 46.672 1.00 20.23 465 LEU B CA 1
ATOM 6382 C C . LEU B 1 430 ? 27.440 60.800 45.792 1.00 20.29 465 LEU B C 1
ATOM 6383 O O . LEU B 1 430 ? 27.510 59.929 44.917 1.00 21.29 465 LEU B O 1
ATOM 6388 N N . SER B 1 431 ? 28.436 61.660 46.027 1.00 20.09 466 SER B N 1
ATOM 6389 C CA . SER B 1 431 ? 29.642 61.661 45.204 1.00 20.30 466 SER B CA 1
ATOM 6390 C C . SER B 1 431 ? 30.398 60.344 45.317 1.00 19.82 466 SER B C 1
ATOM 6391 O O . SER B 1 431 ? 30.965 59.859 44.331 1.00 19.75 466 SER B O 1
ATOM 6394 N N . GLN B 1 432 ? 30.423 59.754 46.515 1.00 20.72 467 GLN B N 1
ATOM 6395 C CA . GLN B 1 432 ? 31.183 58.529 46.730 1.00 19.76 467 GLN B CA 1
ATOM 6396 C C . GLN B 1 432 ? 30.576 57.328 46.019 1.00 18.48 467 GLN B C 1
ATOM 6397 O O . GLN B 1 432 ? 31.284 56.347 45.774 1.00 18.32 467 GLN B O 1
ATOM 6403 N N . ILE B 1 433 ? 29.285 57.381 45.685 1.00 18.60 468 ILE B N 1
ATOM 6404 C CA . ILE B 1 433 ? 28.642 56.247 45.027 1.00 19.34 468 ILE B CA 1
ATOM 6405 C C . ILE B 1 433 ? 29.249 55.998 43.652 1.00 20.40 468 ILE B C 1
ATOM 6406 O O . ILE B 1 433 ? 29.266 54.858 43.171 1.00 19.24 468 ILE B O 1
ATOM 6411 N N . TYR B 1 434 ? 29.767 57.041 42.999 1.00 18.41 469 TYR B N 1
ATOM 6412 C CA . TYR B 1 434 ? 30.391 56.880 41.691 1.00 18.60 469 TYR B CA 1
ATOM 6413 C C . TYR B 1 434 ? 31.755 57.560 41.629 1.00 19.47 469 TYR B C 1
ATOM 6414 O O . TYR B 1 434 ? 32.159 58.064 40.577 1.00 19.52 469 TYR B O 1
ATOM 6423 N N . GLU B 1 435 ? 32.491 57.560 42.742 1.00 20.87 470 GLU B N 1
ATOM 6424 C CA . GLU B 1 435 ? 33.831 58.134 42.764 1.00 19.52 470 GLU B CA 1
ATOM 6425 C C . GLU B 1 435 ? 34.833 57.337 41.940 1.00 19.59 470 GLU B C 1
ATOM 6426 O O . GLU B 1 435 ? 35.918 57.853 41.653 1.00 20.16 470 GLU B O 1
ATOM 6432 N N . ASN B 1 436 ? 34.503 56.107 41.550 1.00 21.81 471 ASN B N 1
ATOM 6433 C CA . ASN B 1 436 ? 35.413 55.251 40.805 1.00 20.89 471 ASN B CA 1
ATOM 6434 C C . ASN B 1 436 ? 35.089 55.193 39.319 1.00 20.54 471 ASN B C 1
ATOM 6435 O O . ASN B 1 436 ? 35.690 54.392 38.597 1.00 21.60 471 ASN B O 1
ATOM 6440 N N . GLU B 1 437 ? 34.168 56.033 38.859 1.00 19.72 472 GLU B N 1
ATOM 6441 C CA . GLU B 1 437 ? 33.769 56.041 37.429 1.00 19.90 472 GLU B CA 1
ATOM 6442 C C . GLU B 1 437 ? 34.760 56.844 36.590 1.00 20.61 472 GLU B C 1
ATOM 6443 O O . GLU B 1 437 ? 35.214 57.882 37.056 1.00 20.99 472 GLU B O 1
ATOM 6449 N N . ILE B 1 438 ? 35.092 56.338 35.404 1.00 23.45 473 ILE B N 1
ATOM 6450 C CA . ILE B 1 438 ? 36.048 57.006 34.482 1.00 22.62 473 ILE B CA 1
ATOM 6451 C C . ILE B 1 438 ? 35.294 57.428 33.227 1.00 23.07 473 ILE B C 1
ATOM 6452 O O . ILE B 1 438 ? 34.489 56.651 32.735 1.00 26.35 473 ILE B O 1
ATOM 6457 N N . SER B 1 439 ? 35.560 58.641 32.745 1.00 40.02 474 SER B N 1
ATOM 6458 C CA . SER B 1 439 ? 34.900 59.201 31.538 1.00 39.74 474 SER B CA 1
ATOM 6459 C C . SER B 1 439 ? 35.485 58.633 30.248 1.00 39.90 474 SER B C 1
ATOM 6460 O O . SER B 1 439 ? 36.645 58.194 30.280 1.00 39.76 474 SER B O 1
ATOM 6463 N N . VAL B 1 440 ? 34.709 58.689 29.162 1.00 44.22 475 VAL B N 1
ATOM 6464 C CA . VAL B 1 440 ? 35.120 58.146 27.831 1.00 44.45 475 VAL B CA 1
ATOM 6465 C C . VAL B 1 440 ? 35.498 56.673 27.966 1.00 43.85 475 VAL B C 1
ATOM 6466 O O . VAL B 1 440 ? 34.782 55.871 27.346 1.00 43.60 475 VAL B O 1
#

Sequence (866 aa):
TNPLQSIFLTPETAKACIDAAGGTPLYAYSIDKLEEAADACLAFPNAYGLTVRYAMKACPNASILKYFHSKNIHVDASSGFEVRRAMDAGVPAENISLSTQELPEDFAALVDMGVKLNACSVSQLERFGEHYAGKGAKVGVRVNPGVGSGGFSASTTGFSKTNVGGPSSSFGIWHELVTDGTVPDIVERYGLEVERIHTHIGSGSDPEIWQQVATKSLSFCKVFPTVKTMNLGGGYKVGRNKGEVTTDLQKIGKPVADAFKKFAEKEGRELQMEIEPGTYLVAMAGALVSKVQDKVHTTGENSHTFLKLDAGMTDVLRPSLYGAVHPITILPGSGNSADVGDETESVVVVGHCCESGDLMTPAPGEPEQLAEQELRAAAVGDILVMDGSGAYCSGMSTKNYNSFPEAPEVLVDKAGKAHLIRKRQTLSQIYENEISVTNPLQSIFLTPETAKACIDAAGGTPLYAYSIDKLEEAADACLAFPNAYGLTVRYAMKACPNASILKYFHSKNIHVDASSGFEVRRAMDAGVPAENISLSTQELPEDFAALVDMGVKLNACSVSQLERRFGEHYAGKGAKVGVRVNPGVGSGGSKTNVGGPSSSFGIWHELVTDGTVPDIVERYGLEVERIHTHIGSGSDPEIWQQVATKSLSFCKVFPTVKTMNLGGGYKVGRNKGEVTTDLQKIGKPVADAFKKFAEKEGRELQMEIEPGTYLVAMAGALVSKVQDKVHTTGENSHTFLKLDAGMTDVLRPSLYGAVHPITILPGSGNSADVGDETESVVVVGHCCESGDLMTPAPGEPEQLAEQELRAAAVGDILVMDGSGAYCSGMSTKNYNSFPEAPEVLVDKAGKAHLIRKRQTLSQIYENEISV

Foldseek 3Di:
DADCAFLPGGLQLLVLQQVQQVHDWAKEFEPVLLVVLLVLQVPFDAAFAEAEAAACLFPVFLVSLLSSVVSRHAHEYAAVVSLVSSVVSVHQLLSYEYFYPDHDPCNVVSVVSNHAYADWEPVSLLVVLVVQAAVAEEHHFEEQLQAAACGCVVPHVPDLDETQHHPNYSTTYYVVCLVVCVVVVSCVRRVYAYAEYAYERDEDQDLVRLLVLLLSRVVSCVSHVNHAAYESEEHQDDDQDPPDDGHNSHSNRVSNNVSQVVCCVVPVHRHYYYYHYHLSNFQQRMKIKWFQQDWDWDDDPPIFIEGETAAFLLFAVCCLPFVDAFDKAKAALVSDSVPSDDAKDKHWYAYPAPDQLRGHAADRRDSNHTDTDIYHDDDGNIMMMGGSCGTCGLSPGNHCRVHAWRHWHWYQYPVSRIHTSGHIGDSCVVCVPDDDD/DADLADPPGGLQLLVQQCVQQVHDWAKEFEPVLLVVLLVQQVPQDAQFAEAEAAACLFPVFLVSLLSSVVSRHAHEYAAPVSLVSSVVSPHQLQRYEYHYPDHDPCNVVSVVSRHAYEAFEPVSLLVVLVVCFPPAAEHAYEEQLQDAQPCCDEGQHHPNYPGGYYVVCLVVCNVVVSCVRRVYAHAAYAYERDEDADLVSLLVLLLSQVVSCLSHVNYAEYEHEEHFDDDQDPPDDGHNSHVSSVSNNVSLVVCCVPVVHRHYYYYHYHLSNFQQRMKTKWFQADWDWDDDDPTFIEGETAAFLLFAVCCLPFVAAFDKAWHALVSDSVPQDDAKDWHWYAYPAPDQQRGRAAHHRPSNHTDTDIYHDDDGNIMMMTGRQRTCGLSPGNHCRVHHWRHWYWYQYPVSRIHTSGHTDDSCVSCVPDDDD

Organism: Phaeodactylum tricornutum (strain CCAP 1055/1) (NCBI:txid556484)

InterPro domains:
  IPR000183 Ornithine/DAP/Arg decarboxylase [PR01179] (94-112)
  IPR000183 Ornithine/DAP/Arg decarboxylase [PR01179] (114-126)
  IPR000183 Ornithine/DAP/Arg decarboxylase [PR01179] (231-244)
  IPR000183 Ornithine/DAP/Arg decarboxylase [PR01179] (313-332)
  IPR002986 Diaminopimelate decarboxylase, LysA [PR01181] (112-129)
  IPR002986 Diaminopimelate decarboxylase, LysA [PR01181] (204-213)
  IPR002986 Diaminopimelate decarboxylase, LysA [PR01181] (344-362)
  IPR002986 Diaminopimelate decarboxylase, LysA [PR01181] (441-463)
  IPR002986 Diaminopimelate decarboxylase, LysA [cd06828] (63-452)
  IPR009006 Alanine racemase/group IV decarboxylase, C-terminal [G3DSA:2.40.37.10] (62-470)
  IPR009006 Alanine racemase/group IV decarboxylase, C-terminal [SSF50621] (300-475)
  IPR022644 Orn/DAP/Arg decarboxylase 2, N-terminal [PF02784] (83-323)
  IPR029066 PLP-binding barrel [G3DSA:3.20.20.10] (71-320)
  IPR029066 PLP-binding barrel [SSF51419] (63-323)

Radius of gyration: 27.93 Å; Cα contacts (8 Å, |Δi|>4): 2216; chains: 2; bounding box: 72×76×63 Å

Secondary structure (DSSP, 8-state):
---SS-SS--HHHHHHHHHHHTSSSEEEEEHHHHHHHHHHHHT---SS-EEEEEEGGG---HHHHHHHHHTT-EEEESSHHHHHHHHHTT--GGGEEE--SS--TTHHHHHHHT-EEEE-SHHHHHHHHHHTTTTT-EEEEEEE-S-BTTBTTTSS--S-B--SSSTT--SSEEHHHHHTSHHHHHHHHTT-EEEEEE-----SS-HHHHHHHHHHHHHGGGTSTT--EEE---------STTPPPP-HHHHHHHHHHHHHHHHHHH----EEEE--SHHHHTTTEEEEEEEEEEEE--STT--EEEEES-STTT--HHHHH-----EEEE-TT--GGG--S-EEEEEEE-SSSSTT-BSSEETTEEEEE--EEEE---TT-EEEEES-SSSSTTSS-TTGGGPPPPPEEEE-TTS-EEEEEPPPPHHHHTTTB---/---SS-SS--HHHHHHHHHHHTSSSEEEEEHHHHHHHHHHHHT---SS-EEEEEEGGG---HHHHHHHHHTT-EEEESSHHHHHHHHHTT--GGGEEE--SS--TTHHHHHHHT-EEEE-SHHHHHHHHHHSTTTT-EEEEEEE-S--S---B--SSSTT--SSEEHHHHHTSHHHHHHHHTT-EEEEEE-----SS-HHHHHHHHHHHHHHHTT-TT--EEE---------STTPPPP-HHHHHHHHHHHHHHHHHHH----EEEE--SHHHHSTTEEEEEEEEEEEE--STT--EEEEES--TTT--HHHHH-----EEEE-TT--GGG--S-EEEEEEE-SSS-TT-BSSEETTEEEEE--EEEE---TT-EEEE-S-TTTTTTS--TTGGGPPPPPEEEE-TTS-EEEEEPPPPHHHHTTTB---